Protein AF-0000000085117045 (afdb_homodimer)

Secondary structure (DSSP, 8-state):
----SSSS-HHHHHHHHHHHTTSS--SEEEEEEEEEETTTTEEEEEEEEEETTEEEEEESPPPS---TTPEEEE-TT-EEEEPEEEEEE-TTSBS-HHHHHHHHHHTTEEEEEE--HHHHHHS-HHHHHHHHHHHHTSSSEEEEEE-SS-SS--TTHHHHT-HHHHHHHHT-TTEEEE---TTHHHHHTT-HHHHHHHHHHHHTT-EEB---TT--HHHHHHHHHHT--EE----SHHHHHHHHHTT-EEEEE--SS---HHHHHHHHHHTT----TTEEEE--S--GGGGGG-SHHHHHHHHHHTT--HHHHHHTTTHHHHHHTT-TTTSSSSSTTSB--EEEES-TT--S-SEEEETTEEEE-TTSPPPPPPPP-GGGGT------SS---GGG-----SEEEEESSSS-EEEEE--S--SSSB--SSS-EEEEEEE-TTSSEEEEEEEESS-SS--EEEE--SSSS-EEEEESBHHHHHHHHHHHHHTTSEEEEEETTEEEEEEE-TBTTTB-SS-HHHHHHHHHHHHHHHHHTT--SS-HHHHHHHTT-TTSSBEEEETTEEEETTTTEEEEE-EE-/----SSSS-HHHHHHHHHHHTTSS--SEEEEEEEEEETTTTEEEEEEEEEETTEEEEEESPPPS---TTPEEEE-TT-EEEEPEEEEEE-TTSBS-HHHHHHHHHHTTEEEEEE--HHHHHHS-HHHHHHHHHHHHTSSSEEEEEE-SS-SS--TTHHHHT-HHHHHHHHT-TTEEEE---TTHHHHHTT-HHHHHHHHHHHHTT-EEB---TT--HHHHHHHHHHT--EE----SHHHHHHHHHTT-EEEEE--SS---HHHHHHHHHHTT----TTEEEE--S--GGGGGG-SHHHHHHHHHHTT--HHHHHHTTTHHHHHHTT-TTTSSSSSTTSB--EEEES-TT--S-SEEEETTEEEE-TTSPPPPPPPP-GGGGT------SS---GGG-----SEEEEESSSS-EEEEE--S--SSSB--SSS-EEEEEEE-TTSSEEEEEEEESS-SS--EEEE--SSSS-EEEEESBHHHHHHHHHHHHHTTSEEEEEETTEEEEEEE-TBTTTB-SS-HHHHHHHHHHHHHHHHHTT--SS-HHHHHHHTT-TTSSBEEEETTEEEETTTTEEEEE-EE-

Foldseek 3Di:
DPDPPDPADPVRVVQLVCQQVLNDAAQEKEAQAFEQFLVVRDTDTAMWGHHFFFGQFTDHDDTPYHDPNHHYHYQPLWYKYFQFEAQAAAQQLQAHVQLVCLQQQLQRHQHYEYECLCVLQQFDPVLSVVVVVVSCPDLGHYAYEQEQFLLFDDPPTCVSRPPVSLLVQLPDPRYQEYDQPLVLVCVVVPPVVVLVSLVSSVVSPHAYEYEAAPHDLVSLLVVVVSGHAAYARDQALVSVVSNVVNHHQYEDEDELARNRNLRNLLRVVVVPNQACLSYAYHHNHYHLLRQPPHGLLVSLLSNVVSPRPLSSSLQNGWQSSCVSRVNNQATRGRGRNHGPWMFIHSDSNRSGGQWTRRSNDTQHHHPDDGDDDDDDPLVSSVWFFQAEPDADDPVLQDEDDQKAWEDPALFATDIDGDDDDSRDQADALPFQKKWKKWAASHRFWMETYIYHQAFRAFAKKWFLAESNSIIMIIHRHNVQNNVNVVVCNVLRAWIWGGDPHGTDATDRAGGSNRYHPDNSVVSSVNLVVVVVVSVVRGGDHRHNSNSRHNQRRLSHDAWHQHQQGIAGNVVGDHPDGIGTD/DPDPPDPADPVRVVQLVCQQVLNDAAQEKEAQAFEQFLVVRDTDTAMWGHHFFFGAFTDHDDTPYHDPNYHYHYQPLWYKYFQFEAQAAAQQLQAHVQLVCLQQQLQRHQHYEYECLCVLQQFDPVLSVVVVVVSCPDLGHYAYEQEQFLLFDDPPTCVSRPPVSLLVQLPDPRYQEYDQPLVLVCVVVPPVVVLVSLVSSVVSPHAYEYEAAPHDLVSLLVVVVSGHAAYARDQALVSVVSNVVNHHQYADEDELARNRNLRNLLRVVVVPNQACLSYAYHHNHYHLLRQPPHGLLVSLLSNVVSPRPLSSSLQNGWQSSCVSRVNNQATRGRGRNHGPWMFIHSDSNRSRGQWTRRSNDTQHHHPDDGDDDDDDPLVSSVWFFQAEPDADDPVLQDEDDQKAWEDPALFATDIDGDDDDPRDQADALPFQKKWKKWAASHRFWMETYIYHQAFRAFAKKWFLAESNSIIMIIHRHNQQNNVNVVVCNVLRAWIWGGDPHDTPATDRAGGSNRYHPDNSVVSSVNLVVVVVVSVVGGGDHRHNSNSRHNQRRLSHDAWHQHQQGIAGNVVGDHPDGIGTD

Solvent-accessible surface area (backbone atoms only — not comparable to full-atom values): 57713 Å² total; per-residue (Å²): 132,78,77,72,87,50,98,66,51,73,68,53,44,50,50,52,40,30,26,79,72,38,76,31,51,41,48,30,35,37,36,65,28,35,31,44,32,65,74,72,69,40,78,42,73,26,19,37,35,25,45,64,40,28,19,61,36,43,40,78,64,76,73,80,30,75,50,91,82,32,45,75,41,77,30,70,78,35,35,32,38,39,22,26,42,38,70,44,33,44,45,59,43,45,36,29,58,67,41,46,48,54,55,34,28,51,30,26,27,28,31,40,28,26,51,34,58,68,43,49,75,72,36,57,68,70,34,38,55,53,45,51,54,59,49,48,69,44,56,39,48,59,33,28,34,33,53,78,66,80,51,39,55,58,80,56,42,66,73,63,62,23,73,68,57,47,52,56,45,60,67,35,87,51,32,42,29,33,25,58,31,55,60,44,66,47,43,76,74,61,39,59,65,62,46,50,52,46,50,54,30,46,75,67,70,26,44,27,35,36,55,52,63,85,56,50,68,69,54,51,45,41,40,28,56,61,53,42,38,26,37,49,39,56,75,38,22,68,48,45,49,54,40,42,53,38,58,30,36,37,32,45,29,40,28,76,90,46,70,33,41,68,56,28,47,52,38,25,50,72,72,64,57,84,60,56,75,53,30,30,45,29,44,67,37,49,50,49,57,66,43,75,78,34,56,61,25,41,54,35,41,51,36,40,75,60,65,41,55,62,69,57,30,50,32,21,29,16,35,32,48,18,52,72,59,70,40,46,76,40,35,29,37,63,24,29,38,11,43,26,29,37,21,33,12,74,36,88,84,38,55,57,34,52,26,18,31,23,40,52,36,77,44,22,43,72,96,46,78,54,72,84,73,86,75,76,69,45,60,82,41,67,38,40,48,38,78,66,93,66,77,91,51,78,80,72,72,59,47,78,54,57,52,25,38,29,48,80,48,46,60,37,25,37,77,42,78,59,82,70,83,53,83,54,62,59,57,65,67,90,42,35,58,21,44,29,36,40,35,40,61,84,52,58,34,33,40,51,31,36,32,30,55,56,26,31,60,41,26,7,27,15,24,22,47,36,77,84,46,30,33,39,35,38,24,27,25,53,69,15,26,52,50,10,40,52,52,20,54,73,54,13,13,12,42,17,33,14,44,92,83,37,81,75,47,74,45,63,7,35,48,51,9,39,14,26,87,54,50,48,74,59,43,21,54,52,49,52,51,51,52,50,56,43,39,77,25,46,32,77,60,87,44,68,69,52,28,49,34,38,43,33,28,50,70,40,55,39,42,24,55,37,70,52,7,36,31,31,42,86,75,69,41,69,77,42,67,41,38,75,97,131,79,78,72,87,52,98,65,51,73,69,53,44,52,50,52,40,29,28,78,72,39,75,32,50,40,47,30,35,38,36,66,28,34,30,43,30,64,70,71,68,40,81,43,72,28,20,37,34,24,45,64,39,27,20,59,35,44,40,80,64,76,74,82,29,76,51,91,81,32,46,75,43,77,30,71,78,36,34,34,38,40,24,25,41,38,70,45,33,45,45,58,43,46,37,29,58,67,42,44,48,56,54,33,29,52,29,26,28,29,31,40,27,26,50,35,57,66,45,49,74,72,35,56,67,69,33,39,54,52,44,52,55,59,50,48,69,43,56,39,48,59,33,28,33,33,54,79,67,80,52,41,54,59,80,56,43,66,73,61,59,24,72,70,57,47,52,56,42,60,68,34,86,51,31,43,29,32,25,57,30,56,60,46,68,49,44,75,73,62,39,60,64,61,45,49,52,47,50,54,31,45,76,68,70,26,43,28,36,36,55,53,63,86,56,50,69,70,55,52,44,40,41,27,56,60,53,42,40,27,37,48,41,57,73,38,23,66,46,45,50,53,41,43,52,40,57,29,35,38,30,47,31,41,28,76,89,47,69,34,41,68,56,28,46,51,38,26,49,74,72,64,59,82,59,57,74,53,29,31,45,30,43,67,36,48,49,49,57,64,43,75,79,35,56,60,24,42,52,36,41,53,37,41,74,61,65,39,56,60,70,57,28,51,32,19,28,15,34,32,48,18,51,72,60,71,40,46,75,41,36,29,36,63,24,29,39,11,43,25,29,37,20,32,13,73,37,88,84,39,55,58,33,51,26,19,31,23,41,52,36,79,45,21,42,71,97,47,78,55,70,84,71,86,75,76,69,47,61,81,42,68,38,41,50,38,76,68,93,65,77,90,50,78,80,73,73,56,47,77,53,56,52,26,39,30,48,80,48,46,62,37,25,37,76,42,79,59,82,69,83,52,83,54,62,58,57,67,68,90,45,34,57,21,45,29,37,39,35,39,62,82,51,57,33,34,38,50,29,36,32,29,56,56,25,32,61,42,26,6,26,14,24,21,47,36,76,83,45,32,33,40,35,39,23,28,24,52,68,16,26,52,52,9,40,52,52,21,54,73,55,14,13,11,41,18,34,12,43,92,84,36,81,75,46,72,45,63,7,35,48,53,9,40,14,25,86,53,49,48,74,58,42,20,54,52,48,51,50,52,52,51,57,43,39,77,25,45,32,77,60,88,44,69,70,52,29,48,34,38,44,33,28,51,70,40,55,38,44,24,55,37,71,53,8,35,31,32,43,87,75,69,41,69,79,41,66,42,38,75,97

pLDDT: mean 95.9, std 5.53, range [27.8, 98.94]

InterPro domains:
  IPR006680 Amidohydrolase-related [PF01979] (79-363)
  IPR011059 Metal-dependent hydrolase, composite domain superfamily [G3DSA:2.30.40.10] (21-363)
  IPR011059 Metal-dependent hydrolase, composite domain superfamily [SSF51338] (17-369)
  IPR026912 Adenine deaminase C-terminal domain [PF13382] (427-571)
  IPR032466 Metal-dependent hydrolase [SSF51556] (83-328)

Sequence (1162 aa):
MGEQRYRWKGSELRAQAAVIDGKQSPTKVLVNATYLHSYFREWVKGNIWIHGDRIVYAGERLPDRVDEACEIVDCRGYVLVPGYIEPHVHPFQLYNPHSFARYAAAHGTTTLINDNLFLLLQLDDEDALLFLQEMNALPTSMYWWCRFDGQTELEREEEQVSNARIKRWLDQEAVLQGGELTSWPKVASGDDIILYWMQEAHRRRRKIEGHFPGASEKTLVKMALFGADGDHEAMTGKEVRMRLWHGYTVALRHSSIRPDLPVLLEEMKALGIRHYDKCLLTTDGSPPAFYENGVIDWLIRIAIEHGVPVIDAYAMATINAARHYGIEHLHGSIATGRIAHINFLRSAHDPTPAQVLAKGEWVKRDGEAPPLWPAPEWSRFGIRPLSLSWELEWDDLQFSMPMGLRMENAVILKPYSVSIDTSRDRLGHDHDECFLALFDRNGRWRVNTMLKGFSSVLGGLASSYSNTGDLILIGKHKEDMMLAFGRMQEIGGGIVLAEDGEILFELSLPLGGMMSSLEVDELINEEKTFVRLLRERGYPFEDPVYSLLFLQSTHLPYVRVTQRGIYDVMHKTVLFPSIMRMGEQRYRWKGSELRAQAAVIDGKQSPTKVLVNATYLHSYFREWVKGNIWIHGDRIVYAGERLPDRVDEACEIVDCRGYVLVPGYIEPHVHPFQLYNPHSFARYAAAHGTTTLINDNLFLLLQLDDEDALLFLQEMNALPTSMYWWCRFDGQTELEREEEQVSNARIKRWLDQEAVLQGGELTSWPKVASGDDIILYWMQEAHRRRRKIEGHFPGASEKTLVKMALFGADGDHEAMTGKEVRMRLWHGYTVALRHSSIRPDLPVLLEEMKALGIRHYDKCLLTTDGSPPAFYENGVIDWLIRIAIEHGVPVIDAYAMATINAARHYGIEHLHGSIATGRIAHINFLRSAHDPTPAQVLAKGEWVKRDGEAPPLWPAPEWSRFGIRPLSLSWELEWDDLQFSMPMGLRMENAVILKPYSVSIDTSRDRLGHDHDECFLALFDRNGRWRVNTMLKGFSSVLGGLASSYSNTGDLILIGKHKEDMMLAFGRMQEIGGGIVLAEDGEILFELSLPLGGMMSSLEVDELINEEKTFVRLLRERGYPFEDPVYSLLFLQSTHLPYVRVTQRGIYDVMHKTVLFPSIMR

Structure (mmCIF, N/CA/C/O backbone):
data_AF-0000000085117045-model_v1
#
loop_
_entity.id
_entity.type
_entity.pdbx_description
1 polymer 'adenine deaminase'
#
loop_
_atom_site.group_PDB
_atom_site.id
_atom_site.type_symbol
_atom_site.label_atom_id
_atom_site.label_alt_id
_atom_site.label_comp_id
_atom_site.label_asym_id
_atom_site.label_entity_id
_atom_site.label_seq_id
_atom_site.pdbx_PDB_ins_code
_atom_site.Cartn_x
_atom_site.Cartn_y
_atom_site.Cartn_z
_atom_site.occupancy
_atom_site.B_iso_or_equiv
_atom_site.auth_seq_id
_atom_site.auth_comp_id
_atom_site.auth_asym_id
_atom_site.auth_atom_id
_atom_site.pdbx_PDB_model_num
ATOM 1 N N . MET A 1 1 ? 12.891 20.375 -19.75 1 27.8 1 MET A N 1
ATOM 2 C CA . MET A 1 1 ? 13.578 19.203 -19.203 1 27.8 1 MET A CA 1
ATOM 3 C C . MET A 1 1 ? 12.586 18.141 -18.766 1 27.8 1 MET A C 1
ATOM 5 O O . MET A 1 1 ? 11.656 18.422 -18.016 1 27.8 1 MET A O 1
ATOM 9 N N . GLY A 1 2 ? 12.242 17.156 -19.484 1 38.78 2 GLY A N 1
ATOM 10 C CA . GLY A 1 2 ? 11.148 16.188 -19.438 1 38.78 2 GLY A CA 1
ATOM 11 C C . GLY A 1 2 ? 10.922 15.602 -18.062 1 38.78 2 GLY A C 1
ATOM 12 O O . GLY A 1 2 ? 11.875 15.438 -17.281 1 38.78 2 GLY A O 1
ATOM 13 N N . GLU A 1 3 ? 9.797 15.906 -17.422 1 49.34 3 GLU A N 1
ATOM 14 C CA . GLU A 1 3 ? 9.352 15.438 -16.109 1 49.34 3 GLU A CA 1
ATOM 15 C C . GLU A 1 3 ? 9.789 13.992 -15.867 1 49.34 3 GLU A C 1
ATOM 17 O O . GLU A 1 3 ? 9.539 13.117 -16.703 1 49.34 3 GLU A O 1
ATOM 22 N N . GLN A 1 4 ? 10.945 13.859 -15.266 1 59.66 4 GLN A N 1
ATOM 23 C CA . GLN A 1 4 ? 11.383 12.508 -14.938 1 59.66 4 GLN A CA 1
ATOM 24 C C . GLN A 1 4 ? 10.219 11.68 -14.391 1 59.66 4 GLN A C 1
ATOM 26 O O . GLN A 1 4 ? 9.664 11.992 -13.336 1 59.66 4 GLN A O 1
ATOM 31 N N . ARG A 1 5 ? 9.789 10.82 -15.234 1 71 5 ARG A N 1
ATOM 32 C CA . ARG A 1 5 ? 8.617 9.977 -15.016 1 71 5 ARG A CA 1
ATOM 33 C C . ARG A 1 5 ? 8.852 9.008 -13.852 1 71 5 ARG A C 1
ATOM 35 O O . ARG A 1 5 ? 7.918 8.688 -13.109 1 71 5 ARG A O 1
ATOM 42 N N . TYR A 1 6 ? 10.18 8.68 -13.719 1 82.38 6 TYR A N 1
ATOM 43 C CA . TYR A 1 6 ? 10.531 7.699 -12.695 1 82.38 6 TYR A CA 1
ATOM 44 C C . TYR A 1 6 ? 11.578 8.266 -11.742 1 82.38 6 TYR A C 1
ATOM 46 O O . TYR A 1 6 ? 12.344 9.164 -12.109 1 82.38 6 TYR A O 1
ATOM 54 N N . ARG A 1 7 ? 11.609 7.762 -10.547 1 85.62 7 ARG A N 1
ATOM 55 C CA . ARG A 1 7 ? 12.609 8.211 -9.578 1 85.62 7 ARG A CA 1
ATOM 56 C C . ARG A 1 7 ? 14.023 7.914 -10.07 1 85.62 7 ARG A C 1
ATOM 58 O O . ARG A 1 7 ? 14.914 8.758 -9.938 1 85.62 7 ARG A O 1
ATOM 65 N N . TRP A 1 8 ? 14.203 6.656 -10.633 1 93.44 8 TRP A N 1
ATOM 66 C CA . TRP A 1 8 ? 15.453 6.258 -11.273 1 93.44 8 TRP A CA 1
ATOM 67 C C . TRP A 1 8 ? 15.211 5.801 -12.703 1 93.44 8 TRP A C 1
ATOM 69 O O . TRP A 1 8 ? 14.391 4.91 -12.945 1 93.44 8 TRP A O 1
ATOM 79 N N . LYS A 1 9 ? 15.977 6.406 -13.68 1 93 9 LYS A N 1
ATOM 80 C CA . LYS A 1 9 ? 15.906 5.98 -15.07 1 93 9 LYS A CA 1
ATOM 81 C C . LYS A 1 9 ? 16.5 4.586 -15.25 1 93 9 LYS A C 1
ATOM 83 O O . LYS A 1 9 ? 17.266 4.113 -14.406 1 93 9 LYS A O 1
ATOM 88 N N . GLY A 1 10 ? 16.078 3.918 -16.328 1 93.38 10 GLY A N 1
ATOM 89 C CA . GLY A 1 10 ? 16.625 2.6 -16.625 1 93.38 10 GLY A CA 1
ATOM 90 C C . GLY A 1 10 ? 18.125 2.545 -16.562 1 93.38 10 GLY A C 1
ATOM 91 O O . GLY A 1 10 ? 18.703 1.595 -16.031 1 93.38 10 GLY A O 1
ATOM 92 N N . SER A 1 11 ? 18.734 3.572 -17.078 1 94.88 11 SER A N 1
ATOM 93 C CA . SER A 1 11 ? 20.203 3.625 -17.094 1 94.88 11 SER A CA 1
ATOM 94 C C . SER A 1 11 ? 20.766 3.713 -15.68 1 94.88 11 SER A C 1
ATOM 96 O O . SER A 1 11 ? 21.828 3.152 -15.391 1 94.88 11 SER A O 1
ATOM 98 N N . GLU A 1 12 ? 20.094 4.43 -14.805 1 96 12 GLU A N 1
ATOM 99 C CA . GLU A 1 12 ? 20.516 4.523 -13.414 1 96 12 GLU A CA 1
ATOM 100 C C . GLU A 1 12 ? 20.375 3.182 -12.695 1 96 12 GLU A C 1
ATOM 102 O O . GLU A 1 12 ? 21.234 2.809 -11.898 1 96 12 GLU A O 1
ATOM 107 N N . LEU A 1 13 ? 19.312 2.463 -13.023 1 97.31 13 LEU A N 1
ATOM 108 C CA . LEU A 1 13 ? 19.125 1.137 -12.445 1 97.31 13 LEU A CA 1
ATOM 109 C C . LEU A 1 13 ? 20.234 0.194 -12.867 1 97.31 13 LEU A C 1
ATOM 111 O O . LEU A 1 13 ? 20.75 -0.573 -12.047 1 97.31 13 LEU A O 1
ATOM 115 N N . ARG A 1 14 ? 20.594 0.284 -14.086 1 97.25 14 ARG A N 1
ATOM 116 C CA . ARG A 1 14 ? 21.688 -0.548 -14.602 1 97.25 14 ARG A CA 1
ATOM 117 C C . ARG A 1 14 ? 23.016 -0.183 -13.953 1 97.25 14 ARG A C 1
ATOM 119 O O . ARG A 1 14 ? 23.828 -1.06 -13.656 1 97.25 14 ARG A O 1
ATOM 126 N N . ALA A 1 15 ? 23.188 1.105 -13.758 1 97.12 15 ALA A N 1
ATOM 127 C CA . ALA A 1 15 ? 24.406 1.561 -13.078 1 97.12 15 ALA A CA 1
ATOM 128 C C . ALA A 1 15 ? 24.469 1.03 -11.648 1 97.12 15 ALA A C 1
ATOM 130 O O . ALA A 1 15 ? 25.547 0.642 -11.172 1 97.12 15 ALA A O 1
ATOM 131 N N . GLN A 1 16 ? 23.406 1.069 -10.977 1 98.06 16 GLN A N 1
ATOM 132 C CA . GLN A 1 16 ? 23.328 0.532 -9.625 1 98.06 16 GLN A CA 1
ATOM 133 C C . GLN A 1 16 ? 23.672 -0.957 -9.602 1 98.06 16 GLN A C 1
ATOM 135 O O . GLN A 1 16 ? 24.422 -1.42 -8.742 1 98.06 16 GLN A O 1
ATOM 140 N N . ALA A 1 17 ? 23.109 -1.712 -10.539 1 97.69 17 ALA A N 1
ATOM 141 C CA . ALA A 1 17 ? 23.391 -3.141 -10.641 1 97.69 17 ALA A CA 1
ATOM 142 C C . ALA A 1 17 ? 24.859 -3.383 -10.953 1 97.69 17 ALA A C 1
ATOM 144 O O . ALA A 1 17 ? 25.453 -4.371 -10.5 1 97.69 17 ALA A O 1
ATOM 145 N N . ALA A 1 18 ? 25.453 -2.504 -11.727 1 97.75 18 ALA A N 1
ATOM 146 C CA . ALA A 1 18 ? 26.859 -2.621 -12.102 1 97.75 18 ALA A CA 1
ATOM 147 C C . ALA A 1 18 ? 27.766 -2.529 -10.883 1 97.75 18 ALA A C 1
ATOM 149 O O . ALA A 1 18 ? 28.844 -3.113 -10.859 1 97.75 18 ALA A O 1
ATOM 150 N N . VAL A 1 19 ? 27.359 -1.791 -9.844 1 98.5 19 VAL A N 1
ATOM 151 C CA . VAL A 1 19 ? 28.109 -1.721 -8.594 1 98.5 19 VAL A CA 1
ATOM 152 C C . VAL A 1 19 ? 28.188 -3.107 -7.957 1 98.5 19 VAL A C 1
ATOM 154 O O . VAL A 1 19 ? 29.234 -3.512 -7.461 1 98.5 19 VAL A O 1
ATOM 157 N N . ILE A 1 20 ? 27.078 -3.814 -7.988 1 98.06 20 ILE A N 1
ATOM 158 C CA . ILE A 1 20 ? 27 -5.141 -7.387 1 98.06 20 ILE A CA 1
ATOM 159 C C . ILE A 1 20 ? 27.906 -6.105 -8.141 1 98.06 20 ILE A C 1
ATOM 161 O O . ILE A 1 20 ? 28.516 -6.996 -7.543 1 98.06 20 ILE A O 1
ATOM 165 N N . ASP A 1 21 ? 28.109 -5.859 -9.445 1 96.94 21 ASP A N 1
ATOM 166 C CA . ASP A 1 21 ? 28.938 -6.719 -10.297 1 96.94 21 ASP A CA 1
ATOM 167 C C . ASP A 1 21 ? 30.406 -6.324 -10.211 1 96.94 21 ASP A C 1
ATOM 169 O O . ASP A 1 21 ? 31.266 -6.945 -10.852 1 96.94 21 ASP A O 1
ATOM 173 N N . GLY A 1 22 ? 30.719 -5.297 -9.547 1 97.12 22 GLY A N 1
ATOM 174 C CA . GLY A 1 22 ? 32.094 -4.832 -9.438 1 97.12 22 GLY A CA 1
ATOM 175 C C . GLY A 1 22 ? 32.562 -4.047 -10.648 1 97.12 22 GLY A C 1
ATOM 176 O O . GLY A 1 22 ? 33.75 -3.883 -10.859 1 97.12 22 GLY A O 1
ATOM 177 N N . LYS A 1 23 ? 31.625 -3.611 -11.445 1 97.25 23 LYS A N 1
ATOM 178 C CA . LYS A 1 23 ? 31.969 -2.879 -12.656 1 97.25 23 LYS A CA 1
ATOM 179 C C . LYS A 1 23 ? 32 -1.376 -12.398 1 97.25 23 LYS A C 1
ATOM 181 O O . LYS A 1 23 ? 32.594 -0.623 -13.18 1 97.25 23 LYS A O 1
ATOM 186 N N . GLN A 1 24 ? 31.328 -0.994 -11.375 1 97.12 24 GLN A N 1
ATOM 187 C CA . GLN A 1 24 ? 31.297 0.4 -10.945 1 97.12 24 GLN A CA 1
ATOM 188 C C . GLN A 1 24 ? 31.516 0.514 -9.438 1 97.12 24 GLN A C 1
ATOM 190 O O . GLN A 1 24 ? 31.156 -0.397 -8.688 1 97.12 24 GLN A O 1
ATOM 195 N N . SER A 1 25 ? 32.156 1.555 -9.07 1 98.31 25 SER A N 1
ATOM 196 C CA . SER A 1 25 ? 32.344 1.839 -7.648 1 98.31 25 SER A CA 1
ATOM 197 C C . SER A 1 25 ? 31.109 2.516 -7.055 1 98.31 25 SER A C 1
ATOM 199 O O . SER A 1 25 ? 30.484 3.355 -7.707 1 98.31 25 SER A O 1
ATOM 201 N N . PRO A 1 26 ? 30.672 2.102 -5.828 1 98.62 26 PRO A N 1
ATOM 202 C CA . PRO A 1 26 ? 29.688 2.938 -5.148 1 98.62 26 PRO A CA 1
ATOM 203 C C . PRO A 1 26 ? 30.203 4.344 -4.852 1 98.62 26 PRO A C 1
ATOM 205 O O . PRO A 1 26 ? 31.406 4.602 -4.969 1 98.62 26 PRO A O 1
ATOM 208 N N . THR A 1 27 ? 29.297 5.273 -4.57 1 98.5 27 THR A N 1
ATOM 209 C CA . THR A 1 27 ? 29.688 6.629 -4.203 1 98.5 27 THR A CA 1
ATOM 210 C C . THR A 1 27 ? 30.109 6.691 -2.74 1 98.5 27 THR A C 1
ATOM 212 O O . THR A 1 27 ? 30.953 7.504 -2.367 1 98.5 27 THR A O 1
ATOM 215 N N . LYS A 1 28 ? 29.531 5.816 -1.863 1 98.5 28 LYS A N 1
ATOM 216 C CA . LYS A 1 28 ? 29.859 5.75 -0.44 1 98.5 28 LYS A CA 1
ATOM 217 C C . LYS A 1 28 ? 29.75 4.32 0.082 1 98.5 28 LYS A C 1
ATOM 219 O O . LYS A 1 28 ? 28.891 3.557 -0.36 1 98.5 28 LYS A O 1
ATOM 224 N N . VAL A 1 29 ? 30.547 3.992 1.032 1 98.81 29 VAL A N 1
ATOM 225 C CA . VAL A 1 29 ? 30.453 2.711 1.724 1 98.81 29 VAL A CA 1
ATOM 226 C C . VAL A 1 29 ? 30.531 2.93 3.232 1 98.81 29 VAL A C 1
ATOM 228 O O . VAL A 1 29 ? 31.516 3.506 3.732 1 98.81 29 VAL A O 1
ATOM 231 N N . LEU A 1 30 ? 29.531 2.609 3.934 1 98.88 30 LEU A N 1
ATOM 232 C CA . LEU A 1 30 ? 29.531 2.584 5.391 1 98.88 30 LEU A CA 1
ATOM 233 C C . LEU A 1 30 ? 30.031 1.239 5.91 1 98.88 30 LEU A C 1
ATOM 235 O O . LEU A 1 30 ? 29.328 0.229 5.801 1 98.88 30 LEU A O 1
ATOM 239 N N . VAL A 1 31 ? 31.172 1.205 6.469 1 98.69 31 VAL A N 1
ATOM 240 C CA . VAL A 1 31 ? 31.781 -0.048 6.895 1 98.69 31 VAL A CA 1
ATOM 241 C C . VAL A 1 31 ? 31.625 -0.213 8.406 1 98.69 31 VAL A C 1
ATOM 243 O O . VAL A 1 31 ? 31.5 0.775 9.133 1 98.69 31 VAL A O 1
ATOM 246 N N . ASN A 1 32 ? 31.578 -1.499 8.914 1 98.44 32 ASN A N 1
ATOM 247 C CA . ASN A 1 32 ? 31.469 -1.828 10.328 1 98.44 32 ASN A CA 1
ATOM 248 C C . ASN A 1 32 ? 30.203 -1.225 10.945 1 98.44 32 ASN A C 1
ATOM 250 O O . ASN A 1 32 ? 30.25 -0.683 12.047 1 98.44 32 ASN A O 1
ATOM 254 N N . ALA A 1 33 ? 29.125 -1.298 10.164 1 98.38 33 ALA A N 1
ATOM 255 C CA . ALA A 1 33 ? 27.875 -0.69 10.609 1 98.38 33 ALA A CA 1
ATOM 256 C C . ALA A 1 33 ? 27.109 -1.632 11.539 1 98.38 33 ALA A C 1
ATOM 258 O O . ALA A 1 33 ? 27.047 -2.838 11.281 1 98.38 33 ALA A O 1
ATOM 259 N N . THR A 1 34 ? 26.672 -1.172 12.648 1 98.75 34 THR A N 1
ATOM 260 C CA . THR A 1 34 ? 25.562 -1.735 13.406 1 98.75 34 THR A CA 1
ATOM 261 C C . THR A 1 34 ? 24.266 -0.982 13.109 1 98.75 34 THR A C 1
ATOM 263 O O . THR A 1 34 ? 24.172 0.224 13.344 1 98.75 34 THR A O 1
ATOM 266 N N . TYR A 1 35 ? 23.312 -1.641 12.508 1 98.81 35 TYR A N 1
ATOM 267 C CA . TYR A 1 35 ? 22.109 -0.905 12.102 1 98.81 35 TYR A CA 1
ATOM 268 C C . TYR A 1 35 ? 20.859 -1.704 12.406 1 98.81 35 TYR A C 1
ATOM 270 O O . TYR A 1 35 ? 20.906 -2.928 12.555 1 98.81 35 TYR A O 1
ATOM 278 N N . LEU A 1 36 ? 19.75 -1.004 12.609 1 98.81 36 LEU A N 1
ATOM 279 C CA . LEU A 1 36 ? 18.453 -1.619 12.867 1 98.81 36 LEU A CA 1
ATOM 280 C C . LEU A 1 36 ? 17.875 -2.227 11.594 1 98.81 36 LEU A C 1
ATOM 282 O O . LEU A 1 36 ? 17.562 -1.506 10.641 1 98.81 36 LEU A O 1
ATOM 286 N N . HIS A 1 37 ? 17.812 -3.527 11.555 1 98.31 37 HIS A N 1
ATOM 287 C CA . HIS A 1 37 ? 17.094 -4.207 10.477 1 98.31 37 HIS A CA 1
ATOM 288 C C . HIS A 1 37 ? 15.617 -4.367 10.805 1 98.31 37 HIS A C 1
ATOM 290 O O . HIS A 1 37 ? 15.242 -5.25 11.578 1 98.31 37 HIS A O 1
ATOM 296 N N . SER A 1 38 ? 14.797 -3.678 10.133 1 97.56 38 SER A N 1
ATOM 297 C CA . SER A 1 38 ? 13.391 -3.502 10.508 1 97.56 38 SER A CA 1
ATOM 298 C C . SER A 1 38 ? 12.602 -4.789 10.297 1 97.56 38 SER A C 1
ATOM 300 O O . SER A 1 38 ? 11.602 -5.027 10.984 1 97.56 38 SER A O 1
ATOM 302 N N . TYR A 1 39 ? 13.008 -5.672 9.391 1 96.75 39 TYR A N 1
ATOM 303 C CA . TYR A 1 39 ? 12.273 -6.902 9.102 1 96.75 39 TYR A CA 1
ATOM 304 C C . TYR A 1 39 ? 12.555 -7.961 10.172 1 96.75 39 TYR A C 1
ATOM 306 O O . TYR A 1 39 ? 11.648 -8.695 10.57 1 96.75 39 TYR A O 1
ATOM 314 N N . PHE A 1 40 ? 13.828 -7.957 10.633 1 97.06 40 PHE A N 1
ATOM 315 C CA . PHE A 1 40 ? 14.195 -8.875 11.695 1 97.06 40 PHE A CA 1
ATOM 316 C C . PHE A 1 40 ? 13.891 -8.273 13.062 1 97.06 40 PHE A C 1
ATOM 318 O O . PHE A 1 40 ? 13.891 -8.984 14.07 1 97.06 40 PHE A O 1
ATOM 325 N N . ARG A 1 41 ? 13.695 -6.957 13.078 1 97.06 41 ARG A N 1
ATOM 326 C CA . ARG A 1 41 ? 13.523 -6.203 14.312 1 97.06 41 ARG A CA 1
ATOM 327 C C . ARG A 1 41 ? 14.688 -6.449 15.273 1 97.06 41 ARG A C 1
ATOM 329 O O . ARG A 1 41 ? 14.477 -6.777 16.438 1 97.06 41 ARG A O 1
ATOM 336 N N . GLU A 1 42 ? 15.891 -6.344 14.688 1 97.06 42 GLU A N 1
ATOM 337 C CA . GLU A 1 42 ? 17.125 -6.574 15.438 1 97.06 42 GLU A CA 1
ATOM 338 C C . GLU A 1 42 ? 18.234 -5.625 14.977 1 97.06 42 GLU A C 1
ATOM 340 O O . GLU A 1 42 ? 18.172 -5.086 13.875 1 97.06 42 GLU A O 1
ATOM 345 N N . TRP A 1 43 ? 19.141 -5.41 15.938 1 98.06 43 TRP A N 1
ATOM 346 C CA . TRP A 1 43 ? 20.391 -4.738 15.562 1 98.06 43 TRP A CA 1
ATOM 347 C C . TRP A 1 43 ? 21.359 -5.711 14.898 1 98.06 43 TRP A C 1
ATOM 349 O O . TRP A 1 43 ? 21.703 -6.746 15.477 1 98.06 43 TRP A O 1
ATOM 359 N N . VAL A 1 44 ? 21.734 -5.422 13.695 1 98.06 44 VAL A N 1
ATOM 360 C CA . VAL A 1 44 ? 22.609 -6.328 12.953 1 98.06 44 VAL A CA 1
ATOM 361 C C . VAL A 1 44 ? 23.906 -5.609 12.594 1 98.06 44 VAL A C 1
ATOM 363 O O . VAL A 1 44 ? 24 -4.387 12.695 1 98.06 44 VAL A O 1
ATOM 366 N N . LYS A 1 45 ? 24.906 -6.355 12.203 1 98.19 45 LYS A N 1
ATOM 367 C CA . LYS A 1 45 ? 26.203 -5.82 11.781 1 98.19 45 LYS A CA 1
ATOM 368 C C . LYS A 1 45 ? 26.438 -6.059 10.297 1 98.19 45 LYS A C 1
ATOM 370 O O . LYS A 1 45 ? 26 -7.074 9.75 1 98.19 45 LYS A O 1
ATOM 375 N N . GLY A 1 46 ? 27.031 -5.066 9.641 1 98.12 46 GLY A N 1
ATOM 376 C CA . GLY A 1 46 ? 27.391 -5.234 8.234 1 98.12 46 GLY A CA 1
ATOM 377 C C . GLY A 1 46 ? 27.922 -3.965 7.598 1 98.12 46 GLY A C 1
ATOM 378 O O . GLY A 1 46 ? 28.562 -3.15 8.266 1 98.12 46 GLY A O 1
ATOM 379 N N . ASN A 1 47 ? 27.812 -3.965 6.316 1 98.75 47 ASN A N 1
ATOM 380 C CA . ASN A 1 47 ? 28.219 -2.834 5.488 1 98.75 47 ASN A CA 1
ATOM 381 C C . ASN A 1 47 ? 27.078 -2.359 4.59 1 98.75 47 ASN A C 1
ATOM 383 O O . ASN A 1 47 ? 26.219 -3.148 4.215 1 98.75 47 ASN A O 1
ATOM 387 N N . ILE A 1 48 ? 27.062 -1.097 4.352 1 98.94 48 ILE A N 1
ATOM 388 C CA . ILE A 1 48 ? 26.031 -0.48 3.52 1 98.94 48 ILE A CA 1
ATOM 389 C C . ILE A 1 48 ? 26.688 0.233 2.338 1 98.94 48 ILE A C 1
ATOM 391 O O . ILE A 1 48 ? 27.547 1.098 2.525 1 98.94 48 ILE A O 1
ATOM 395 N N . TRP A 1 49 ? 26.359 -0.204 1.068 1 98.94 49 TRP A N 1
ATOM 396 C CA . TRP A 1 49 ? 26.828 0.455 -0.148 1 98.94 49 TRP A CA 1
ATOM 397 C C . TRP A 1 49 ? 25.797 1.457 -0.652 1 98.94 49 TRP A C 1
ATOM 399 O O . TRP A 1 49 ? 24.609 1.121 -0.805 1 98.94 49 TRP A O 1
ATOM 409 N N . ILE A 1 50 ? 26.234 2.686 -0.819 1 98.88 50 ILE A N 1
ATOM 410 C CA . ILE A 1 50 ? 25.375 3.729 -1.356 1 98.88 50 ILE A CA 1
ATOM 411 C C . ILE A 1 50 ? 25.875 4.172 -2.725 1 98.88 50 ILE A C 1
ATOM 413 O O . ILE A 1 50 ? 27.078 4.371 -2.91 1 98.88 50 ILE A O 1
ATOM 417 N N . HIS A 1 51 ? 25.078 4.246 -3.703 1 98.69 51 HIS A N 1
ATOM 418 C CA . HIS A 1 51 ? 25.359 4.836 -5.008 1 98.69 51 HIS A CA 1
ATOM 419 C C . HIS A 1 51 ? 24.359 5.953 -5.328 1 98.69 51 HIS A C 1
ATOM 421 O O . HIS A 1 51 ? 23.188 5.695 -5.566 1 98.69 51 HIS A O 1
ATOM 427 N N . GLY A 1 52 ? 24.859 7.141 -5.371 1 97.62 52 GLY A N 1
ATOM 428 C CA . GLY A 1 52 ? 23.953 8.273 -5.473 1 97.62 52 GLY A CA 1
ATOM 429 C C . GLY A 1 52 ? 23.016 8.406 -4.277 1 97.62 52 GLY A C 1
ATOM 430 O O . GLY A 1 52 ? 23.484 8.562 -3.145 1 97.62 52 GLY A O 1
ATOM 431 N N . ASP A 1 53 ? 21.766 8.289 -4.523 1 98.25 53 ASP A N 1
ATOM 432 C CA . ASP A 1 53 ? 20.781 8.516 -3.463 1 98.25 53 ASP A CA 1
ATOM 433 C C . ASP A 1 53 ? 20.203 7.199 -2.949 1 98.25 53 ASP A C 1
ATOM 435 O O . ASP A 1 53 ? 19.234 7.195 -2.186 1 98.25 53 ASP A O 1
ATOM 439 N N . ARG A 1 54 ? 20.844 6.09 -3.293 1 98.62 54 ARG A N 1
ATOM 440 C CA . ARG A 1 54 ? 20.188 4.816 -3.031 1 98.62 54 ARG A CA 1
ATOM 441 C C . ARG A 1 54 ? 21.125 3.857 -2.297 1 98.62 54 ARG A C 1
ATOM 443 O O . ARG A 1 54 ? 22.312 3.785 -2.602 1 98.62 54 ARG A O 1
ATOM 450 N N . ILE A 1 55 ? 20.578 3.152 -1.334 1 98.88 55 ILE A N 1
ATOM 451 C CA . ILE A 1 55 ? 21.266 1.992 -0.777 1 98.88 55 ILE A CA 1
ATOM 452 C C . ILE A 1 55 ? 21.25 0.852 -1.793 1 98.88 55 ILE A C 1
ATOM 454 O O . ILE A 1 55 ? 20.219 0.238 -2.039 1 98.88 55 ILE A O 1
ATOM 458 N N . VAL A 1 56 ? 22.406 0.519 -2.322 1 98.81 56 VAL A N 1
ATOM 459 C CA . VAL A 1 56 ? 22.422 -0.501 -3.367 1 98.81 56 VAL A CA 1
ATOM 460 C C . VAL A 1 56 ? 22.734 -1.865 -2.752 1 98.81 56 VAL A C 1
ATOM 462 O O . VAL A 1 56 ? 22.5 -2.902 -3.377 1 98.81 56 VAL A O 1
ATOM 465 N N . TYR A 1 57 ? 23.266 -1.812 -1.538 1 98.81 57 TYR A N 1
ATOM 466 C CA . TYR A 1 57 ? 23.531 -3.053 -0.818 1 98.81 57 TYR A CA 1
ATOM 467 C C . TYR A 1 57 ? 23.609 -2.807 0.685 1 98.81 57 TYR A C 1
ATOM 469 O O . TYR A 1 57 ? 24.219 -1.84 1.132 1 98.81 57 TYR A O 1
ATOM 477 N N . ALA A 1 58 ? 23.031 -3.588 1.466 1 98.81 58 ALA A N 1
ATOM 478 C CA . ALA A 1 58 ? 23.203 -3.664 2.914 1 98.81 58 ALA A CA 1
ATOM 479 C C . ALA A 1 58 ? 23.375 -5.109 3.371 1 98.81 58 ALA A C 1
ATOM 481 O O . ALA A 1 58 ? 22.469 -5.926 3.217 1 98.81 58 ALA A O 1
ATOM 482 N N . GLY A 1 59 ? 24.422 -5.461 3.818 1 98.06 59 GLY A N 1
ATOM 483 C CA . GLY A 1 59 ? 24.75 -6.824 4.207 1 98.06 59 GLY A CA 1
ATOM 484 C C . GLY A 1 59 ? 26.172 -6.992 4.68 1 98.06 59 GLY A C 1
ATOM 485 O O . GLY A 1 59 ? 26.781 -6.047 5.18 1 98.06 59 GLY A O 1
ATOM 486 N N . GLU A 1 60 ? 26.734 -8.156 4.551 1 97.62 60 GLU A N 1
ATOM 487 C CA . GLU A 1 60 ? 28.016 -8.477 5.152 1 97.62 60 GLU A CA 1
ATOM 488 C C . GLU A 1 60 ? 29.172 -8.148 4.211 1 97.62 60 GLU A C 1
ATOM 490 O O . GLU A 1 60 ? 30.312 -7.973 4.648 1 97.62 60 GLU A O 1
ATOM 495 N N . ARG A 1 61 ? 28.891 -7.922 2.99 1 97.5 61 ARG A N 1
ATOM 496 C CA . ARG A 1 61 ? 29.938 -7.875 1.98 1 97.5 61 ARG A CA 1
ATOM 497 C C . ARG A 1 61 ? 30.469 -6.457 1.809 1 97.5 61 ARG A C 1
ATOM 499 O O . ARG A 1 61 ? 29.75 -5.484 2.037 1 97.5 61 ARG A O 1
ATOM 506 N N . LEU A 1 62 ? 31.719 -6.414 1.425 1 98.19 62 LEU A N 1
ATOM 507 C CA . LEU A 1 62 ? 32.344 -5.195 0.905 1 98.19 62 LEU A CA 1
ATOM 508 C C . LEU A 1 62 ? 32.312 -5.184 -0.62 1 98.19 62 LEU A C 1
ATOM 510 O O . LEU A 1 62 ? 32.281 -6.242 -1.251 1 98.19 62 LEU A O 1
ATOM 514 N N . PRO A 1 63 ? 32.312 -4.008 -1.203 1 97.94 63 PRO A N 1
ATOM 515 C CA . PRO A 1 63 ? 32.281 -3.973 -2.668 1 97.94 63 PRO A CA 1
ATOM 516 C C . PRO A 1 63 ? 33.562 -4.508 -3.293 1 97.94 63 PRO A C 1
ATOM 518 O O . PRO A 1 63 ? 34.656 -4.312 -2.744 1 97.94 63 PRO A O 1
ATOM 521 N N . ASP A 1 64 ? 33.375 -5.074 -4.441 1 96.31 64 ASP A N 1
ATOM 522 C CA . ASP A 1 64 ? 34.5 -5.633 -5.172 1 96.31 64 ASP A CA 1
ATOM 523 C C . ASP A 1 64 ? 35.375 -4.527 -5.773 1 96.31 64 ASP A C 1
ATOM 525 O O . ASP A 1 64 ? 36.594 -4.711 -5.984 1 96.31 64 ASP A O 1
ATOM 529 N N . ARG A 1 65 ? 34.781 -3.41 -6.074 1 96.5 65 ARG A N 1
ATOM 530 C CA . ARG A 1 65 ? 35.5 -2.268 -6.66 1 96.5 65 ARG A CA 1
ATOM 531 C C . ARG A 1 65 ? 35.188 -0.988 -5.887 1 96.5 65 ARG A C 1
ATOM 533 O O . ARG A 1 65 ? 34.031 -0.657 -5.656 1 96.5 65 ARG A O 1
ATOM 540 N N . VAL A 1 66 ? 36.219 -0.35 -5.457 1 97.25 66 VAL A N 1
ATOM 541 C CA . VAL A 1 66 ? 36.156 0.946 -4.793 1 97.25 66 VAL A CA 1
ATOM 542 C C . VAL A 1 66 ? 37.156 1.907 -5.391 1 97.25 66 VAL A C 1
ATOM 544 O O . VAL A 1 66 ? 38.375 1.654 -5.332 1 97.25 66 VAL A O 1
ATOM 547 N N . ASP A 1 67 ? 36.656 2.947 -5.992 1 96.81 67 ASP A N 1
ATOM 548 C CA . ASP A 1 67 ? 37.594 3.898 -6.574 1 96.81 67 ASP A CA 1
ATOM 549 C C . ASP A 1 67 ? 37.938 5.02 -5.59 1 96.81 67 ASP A C 1
ATOM 551 O O . ASP A 1 67 ? 37.438 5.023 -4.461 1 96.81 67 ASP A O 1
ATOM 555 N N . GLU A 1 68 ? 38.781 5.961 -6.102 1 96.19 68 GLU A N 1
ATOM 556 C CA . GLU A 1 68 ? 39.281 7.023 -5.23 1 96.19 68 GLU A CA 1
ATOM 557 C C . GLU A 1 68 ? 38.188 8.008 -4.867 1 96.19 68 GLU A C 1
ATOM 559 O O . GLU A 1 68 ? 38.25 8.656 -3.82 1 96.19 68 GLU A O 1
ATOM 564 N N . ALA A 1 69 ? 37.219 8.078 -5.652 1 96.44 69 ALA A N 1
ATOM 565 C CA . ALA A 1 69 ? 36.156 9.039 -5.438 1 96.44 69 ALA A CA 1
ATOM 566 C C . ALA A 1 69 ? 35.156 8.531 -4.402 1 96.44 69 ALA A C 1
ATOM 568 O O . ALA A 1 69 ? 34.344 9.305 -3.871 1 96.44 69 ALA A O 1
ATOM 569 N N . CYS A 1 70 ? 35.156 7.246 -4.117 1 98.19 70 CYS A N 1
ATOM 570 C CA . CYS A 1 70 ? 34.219 6.648 -3.158 1 98.19 70 CYS A CA 1
ATOM 571 C C . CYS A 1 70 ? 34.594 7.062 -1.734 1 98.19 70 CYS A C 1
ATOM 573 O O . CYS A 1 70 ? 35.719 6.922 -1.307 1 98.19 70 CYS A O 1
ATOM 575 N N . GLU A 1 71 ? 33.656 7.582 -1.019 1 98.19 71 GLU A N 1
ATOM 576 C CA . GLU A 1 71 ? 33.844 7.91 0.391 1 98.19 71 GLU A CA 1
ATOM 577 C C . GLU A 1 71 ? 33.625 6.688 1.277 1 98.19 71 GLU A C 1
ATOM 579 O O . GLU A 1 71 ? 32.531 6.098 1.277 1 98.19 71 GLU A O 1
ATOM 584 N N . ILE A 1 72 ? 34.594 6.266 1.968 1 98.38 72 ILE A N 1
ATOM 585 C CA . ILE A 1 72 ? 34.469 5.172 2.926 1 98.38 72 ILE A CA 1
ATOM 586 C C . ILE A 1 72 ? 34.25 5.738 4.332 1 98.38 72 ILE A C 1
ATOM 588 O O . ILE A 1 72 ? 35.062 6.531 4.809 1 98.38 72 ILE A O 1
ATOM 592 N N . VAL A 1 73 ? 33.219 5.352 5 1 98.06 73 VAL A N 1
ATOM 593 C CA . VAL A 1 73 ? 32.875 5.879 6.316 1 98.06 73 VAL A CA 1
ATOM 594 C C . VAL A 1 73 ? 32.938 4.754 7.348 1 98.06 73 VAL A C 1
ATOM 596 O O . VAL A 1 73 ? 32.219 3.756 7.219 1 98.06 73 VAL A O 1
ATOM 599 N N . ASP A 1 74 ? 33.719 4.816 8.336 1 98.19 74 ASP A N 1
ATOM 600 C CA . ASP A 1 74 ? 33.75 3.869 9.445 1 98.19 74 ASP A CA 1
ATOM 601 C C . ASP A 1 74 ? 32.656 4.164 10.445 1 98.19 74 ASP A C 1
ATOM 603 O O . ASP A 1 74 ? 32.625 5.234 11.055 1 98.19 74 ASP A O 1
ATOM 607 N N . CYS A 1 75 ? 31.812 3.25 10.625 1 97.88 75 CYS A N 1
ATOM 608 C CA . CYS A 1 75 ? 30.594 3.479 11.406 1 97.88 75 CYS A CA 1
ATOM 609 C C . CYS A 1 75 ? 30.781 2.986 12.844 1 97.88 75 CYS A C 1
ATOM 611 O O . CYS A 1 75 ? 29.828 3.027 13.633 1 97.88 75 CYS A O 1
ATOM 613 N N . ARG A 1 76 ? 32.031 2.553 13.242 1 95.62 76 ARG A N 1
ATOM 614 C CA . ARG A 1 76 ? 32.281 2.158 14.625 1 95.62 76 ARG A CA 1
ATOM 615 C C . ARG A 1 76 ? 31.984 3.301 15.586 1 95.62 76 ARG A C 1
ATOM 617 O O . ARG A 1 76 ? 32.281 4.461 15.297 1 95.62 76 ARG A O 1
ATOM 624 N N . GLY A 1 77 ? 31.234 2.988 16.609 1 95.5 77 GLY A N 1
ATOM 625 C CA . GLY A 1 77 ? 30.859 3.986 17.594 1 95.5 77 GLY A CA 1
ATOM 626 C C . GLY A 1 77 ? 29.453 4.523 17.391 1 95.5 77 GLY A C 1
ATOM 627 O O . GLY A 1 77 ? 28.953 5.297 18.219 1 95.5 77 GLY A O 1
ATOM 628 N N . TYR A 1 78 ? 28.781 4.18 16.297 1 97.75 78 TYR A N 1
ATOM 629 C CA . TYR A 1 78 ? 27.422 4.609 16.031 1 97.75 78 TYR A CA 1
ATOM 630 C C . TYR A 1 78 ? 26.5 3.408 15.836 1 97.75 78 TYR A C 1
ATOM 632 O O . TYR A 1 78 ? 26.969 2.305 15.539 1 97.75 78 TYR A O 1
ATOM 640 N N . VAL A 1 79 ? 25.266 3.621 16.078 1 98.62 79 VAL A N 1
ATOM 641 C CA . VAL A 1 79 ? 24.219 2.723 15.609 1 98.62 79 VAL A CA 1
ATOM 642 C C . VAL A 1 79 ? 23.328 3.441 14.594 1 98.62 79 VAL A C 1
ATOM 644 O O . VAL A 1 79 ? 23.016 4.621 14.758 1 98.62 79 VAL A O 1
ATOM 647 N N . LEU A 1 80 ? 23.062 2.734 13.516 1 98.94 80 LEU A N 1
ATOM 648 C CA . LEU A 1 80 ? 22.375 3.377 12.406 1 98.94 80 LEU A CA 1
ATOM 649 C C . LEU A 1 80 ? 20.906 2.98 12.375 1 98.94 80 LEU A C 1
ATOM 651 O O . LEU A 1 80 ? 20.562 1.819 12.625 1 98.94 80 LEU A O 1
ATOM 655 N N . VAL A 1 81 ? 19.984 3.914 12.172 1 98.94 81 VAL A N 1
ATOM 656 C CA . VAL A 1 81 ? 18.562 3.689 11.992 1 98.94 81 VAL A CA 1
ATOM 657 C C . VAL A 1 81 ? 18.078 4.402 10.727 1 98.94 81 VAL A C 1
ATOM 659 O O . VAL A 1 81 ? 18.75 5.309 10.227 1 98.94 81 VAL A O 1
ATOM 662 N N . PRO A 1 82 ? 16.984 3.969 10.125 1 98.94 82 PRO A N 1
ATOM 663 C CA . PRO A 1 82 ? 16.453 4.684 8.961 1 98.94 82 PRO A CA 1
ATOM 664 C C . PRO A 1 82 ? 16.109 6.137 9.273 1 98.94 82 PRO A C 1
ATOM 666 O O . PRO A 1 82 ? 15.797 6.469 10.422 1 98.94 82 PRO A O 1
ATOM 669 N N . GLY A 1 83 ? 16.203 6.977 8.227 1 98.94 83 GLY A N 1
ATOM 670 C CA . GLY A 1 83 ? 15.695 8.328 8.406 1 98.94 83 GLY A CA 1
ATOM 671 C C . GLY A 1 83 ? 14.25 8.375 8.867 1 98.94 83 GLY A C 1
ATOM 672 O O . GLY A 1 83 ? 13.43 7.566 8.438 1 98.94 83 GLY A O 1
ATOM 673 N N . TYR A 1 84 ? 13.961 9.312 9.758 1 98.94 84 TYR A N 1
ATOM 674 C CA . TYR A 1 84 ? 12.625 9.406 10.336 1 98.94 84 TYR A CA 1
ATOM 675 C C . TYR A 1 84 ? 11.641 10.008 9.336 1 98.94 84 TYR A C 1
ATOM 677 O O . TYR A 1 84 ? 12.047 10.711 8.406 1 98.94 84 TYR A O 1
ATOM 685 N N . ILE A 1 85 ? 10.359 9.688 9.523 1 98.94 85 ILE A N 1
ATOM 686 C CA . ILE A 1 85 ? 9.273 10.18 8.672 1 98.94 85 ILE A CA 1
ATOM 687 C C . ILE A 1 85 ? 8.297 11 9.508 1 98.94 85 ILE A C 1
ATOM 689 O O . ILE A 1 85 ? 7.844 10.555 10.562 1 98.94 85 ILE A O 1
ATOM 693 N N . GLU A 1 86 ? 8.062 12.219 9.172 1 98.88 86 GLU A N 1
ATOM 694 C CA . GLU A 1 86 ? 6.938 12.992 9.695 1 98.88 86 GLU A CA 1
ATOM 695 C C . GLU A 1 86 ? 5.746 12.953 8.742 1 98.88 86 GLU A C 1
ATOM 697 O O . GLU A 1 86 ? 5.762 13.602 7.691 1 98.88 86 GLU A O 1
ATOM 702 N N . PRO A 1 87 ? 4.699 12.25 9.148 1 98.5 87 PRO A N 1
ATOM 703 C CA . PRO A 1 87 ? 3.625 11.969 8.195 1 98.5 87 PRO A CA 1
ATOM 704 C C . PRO A 1 87 ? 2.619 13.117 8.094 1 98.5 87 PRO A C 1
ATOM 706 O O . PRO A 1 87 ? 1.741 13.094 7.223 1 98.5 87 PRO A O 1
ATOM 709 N N . HIS A 1 88 ? 2.701 14.156 8.875 1 98.5 88 HIS A N 1
ATOM 710 C CA . HIS A 1 88 ? 1.642 15.156 8.969 1 98.5 88 HIS A CA 1
ATOM 711 C C . HIS A 1 88 ? 2.217 16.547 9.172 1 98.5 88 HIS A C 1
ATOM 713 O O . HIS A 1 88 ? 2.059 17.141 10.242 1 98.5 88 HIS A O 1
ATOM 719 N N . VAL A 1 89 ? 2.723 17.141 8.109 1 98.31 89 VAL A N 1
ATOM 720 C CA . VAL A 1 89 ? 3.414 18.422 8.164 1 98.31 89 VAL A CA 1
ATOM 721 C C . VAL A 1 89 ? 2.504 19.531 7.637 1 98.31 89 VAL A C 1
ATOM 723 O O . VAL A 1 89 ? 1.861 19.375 6.598 1 98.31 89 VAL A O 1
ATOM 726 N N . HIS A 1 90 ? 2.318 20.594 8.359 1 97.44 90 HIS A N 1
ATOM 727 C CA . HIS A 1 90 ? 1.87 21.875 7.84 1 97.44 90 HIS A CA 1
ATOM 728 C C . HIS A 1 90 ? 3.053 22.797 7.547 1 97.44 90 HIS A C 1
ATOM 730 O O . HIS A 1 90 ? 3.516 23.516 8.43 1 97.44 90 HIS A O 1
ATOM 736 N N . PRO A 1 91 ? 3.539 22.875 6.359 1 96.88 91 PRO A N 1
ATOM 737 C CA . PRO A 1 91 ? 4.855 23.453 6.082 1 96.88 91 PRO A CA 1
ATOM 738 C C . PRO A 1 91 ? 4.82 24.969 5.941 1 96.88 91 PRO A C 1
ATOM 740 O O . PRO A 1 91 ? 5.66 25.547 5.242 1 96.88 91 PRO A O 1
ATOM 743 N N . PHE A 1 92 ? 3.809 25.625 6.531 1 95.75 92 PHE A N 1
ATOM 744 C CA . PHE A 1 92 ? 3.652 27.062 6.352 1 95.75 92 PHE A CA 1
ATOM 745 C C . PHE A 1 92 ? 3.352 27.75 7.684 1 95.75 92 PHE A C 1
ATOM 747 O O . PHE A 1 92 ? 2.537 28.672 7.742 1 95.75 92 PHE A O 1
ATOM 754 N N . GLN A 1 93 ? 3.885 27.172 8.742 1 95.94 93 GLN A N 1
ATOM 755 C CA . GLN A 1 93 ? 3.729 27.766 10.07 1 95.94 93 GLN A CA 1
ATOM 756 C C . GLN A 1 93 ? 4.832 28.781 10.344 1 95.94 93 GLN A C 1
ATOM 758 O O . GLN A 1 93 ? 5.625 28.609 11.273 1 95.94 93 GLN A O 1
ATOM 763 N N . LEU A 1 94 ? 4.793 29.922 9.641 1 97.38 94 LEU A N 1
ATOM 764 C CA . LEU A 1 94 ? 5.801 30.969 9.633 1 97.38 94 LEU A CA 1
ATOM 765 C C . LEU A 1 94 ? 7.039 30.531 8.859 1 97.38 94 LEU A C 1
ATOM 767 O O . LEU A 1 94 ? 7.613 31.312 8.102 1 97.38 94 LEU A O 1
ATOM 771 N N . TYR A 1 95 ? 7.523 29.297 9.07 1 98.19 95 TYR A N 1
ATOM 772 C CA . TYR A 1 95 ? 8.602 28.766 8.242 1 98.19 95 TYR A CA 1
ATOM 773 C C . TYR A 1 95 ? 8.078 28.344 6.879 1 98.19 95 TYR A C 1
ATOM 775 O O . TYR A 1 95 ? 6.875 28.422 6.613 1 98.19 95 TYR A O 1
ATOM 783 N N . ASN A 1 96 ? 8.945 28 5.945 1 97.88 96 ASN A N 1
ATOM 784 C CA . ASN A 1 96 ? 8.578 27.516 4.617 1 97.88 96 ASN A CA 1
ATOM 785 C C . ASN A 1 96 ? 9.023 26.078 4.395 1 97.88 96 ASN A C 1
ATOM 787 O O . ASN A 1 96 ? 9.797 25.531 5.191 1 97.88 96 ASN A O 1
ATOM 791 N N . PRO A 1 97 ? 8.539 25.375 3.391 1 98.06 97 PRO A N 1
ATOM 792 C CA . PRO A 1 97 ? 8.852 23.953 3.182 1 98.06 97 PRO A CA 1
ATOM 793 C C . PRO A 1 97 ? 10.352 23.703 3.07 1 98.06 97 PRO A C 1
ATOM 795 O O . PRO A 1 97 ? 10.836 22.672 3.564 1 98.06 97 PRO A O 1
ATOM 798 N N . HIS A 1 98 ? 11.07 24.578 2.482 1 98 98 HIS A N 1
ATOM 799 C CA . HIS A 1 98 ? 12.508 24.438 2.273 1 98 98 HIS A CA 1
ATOM 800 C C . HIS A 1 98 ? 13.266 24.516 3.594 1 98 98 HIS A C 1
ATOM 802 O O . HIS A 1 98 ? 14.039 23.625 3.93 1 98 98 HIS A O 1
ATOM 808 N N . SER A 1 99 ? 13.047 25.594 4.344 1 97.5 99 SER A N 1
ATOM 809 C CA . SER A 1 99 ? 13.773 25.812 5.59 1 97.5 99 SER A CA 1
ATOM 810 C C . SER A 1 99 ? 13.414 24.75 6.621 1 97.5 99 SER A C 1
ATOM 812 O O . SER A 1 99 ? 14.266 24.297 7.383 1 97.5 99 SER A O 1
ATOM 814 N N . PHE A 1 100 ? 12.148 24.344 6.66 1 98.19 100 PHE A N 1
ATOM 815 C CA . PHE A 1 100 ? 11.75 23.312 7.617 1 98.19 100 PHE A CA 1
ATOM 816 C C . PHE A 1 100 ? 12.359 21.969 7.246 1 98.19 100 PHE A C 1
ATOM 818 O O . PHE A 1 100 ? 12.773 21.203 8.125 1 98.19 100 PHE A O 1
ATOM 825 N N . ALA A 1 101 ? 12.344 21.625 5.988 1 98.06 101 ALA A N 1
ATOM 826 C CA . ALA A 1 101 ? 12.969 20.391 5.551 1 98.06 101 ALA A CA 1
ATOM 827 C C . ALA A 1 101 ? 14.422 20.312 6 1 98.06 101 ALA A C 1
ATOM 829 O O . ALA A 1 101 ? 14.875 19.281 6.504 1 98.06 101 ALA A O 1
ATOM 830 N N . ARG A 1 102 ? 15.133 21.406 5.793 1 97.56 102 ARG A N 1
ATOM 831 C CA . ARG A 1 102 ? 16.531 21.453 6.191 1 97.56 102 ARG A CA 1
ATOM 832 C C . ARG A 1 102 ? 16.688 21.266 7.699 1 97.56 102 ARG A C 1
ATOM 834 O O . ARG A 1 102 ? 17.516 20.469 8.148 1 97.56 102 ARG A O 1
ATOM 841 N N . TYR A 1 103 ? 15.883 21.969 8.445 1 97.12 103 TYR A N 1
ATOM 842 C CA . TYR A 1 103 ? 15.93 21.891 9.906 1 97.12 103 TYR A CA 1
ATOM 843 C C . TYR A 1 103 ? 15.594 20.5 10.391 1 97.12 103 TYR A C 1
ATOM 845 O O . TYR A 1 103 ? 16.297 19.938 11.234 1 97.12 103 TYR A O 1
ATOM 853 N N . ALA A 1 104 ? 14.5 19.953 9.859 1 98.19 104 ALA A N 1
ATOM 854 C CA . ALA A 1 104 ? 14.047 18.609 10.242 1 98.19 104 ALA A CA 1
ATOM 855 C C . ALA A 1 104 ? 15.102 17.562 9.914 1 98.19 104 ALA A C 1
ATOM 857 O O . ALA A 1 104 ? 15.344 16.656 10.703 1 98.19 104 ALA A O 1
ATOM 858 N N . ALA A 1 105 ? 15.727 17.688 8.773 1 98 105 ALA A N 1
ATOM 859 C CA . ALA A 1 105 ? 16.75 16.75 8.352 1 98 105 ALA A CA 1
ATOM 860 C C . ALA A 1 105 ? 17.938 16.734 9.32 1 98 105 ALA A C 1
ATOM 862 O O . ALA A 1 105 ? 18.5 15.688 9.617 1 98 105 ALA A O 1
ATOM 863 N N . ALA A 1 106 ? 18.297 17.875 9.805 1 96.81 106 ALA A N 1
ATOM 864 C CA . ALA A 1 106 ? 19.406 17.984 10.742 1 96.81 106 ALA A CA 1
ATOM 865 C C . ALA A 1 106 ? 19.109 17.234 12.039 1 96.81 106 ALA A C 1
ATOM 867 O O . ALA A 1 106 ? 20.016 16.844 12.766 1 96.81 106 ALA A O 1
ATOM 868 N N . HIS A 1 107 ? 17.812 17.047 12.25 1 97.38 107 HIS A N 1
ATOM 869 C CA . HIS A 1 107 ? 17.391 16.297 13.43 1 97.38 107 HIS A CA 1
ATOM 870 C C . HIS A 1 107 ? 16.969 14.883 13.062 1 97.38 107 HIS A C 1
ATOM 872 O O . HIS A 1 107 ? 16.344 14.188 13.867 1 97.38 107 HIS A O 1
ATOM 878 N N . GLY A 1 108 ? 17.219 14.445 11.875 1 98.44 108 GLY A N 1
ATOM 879 C CA . GLY A 1 108 ? 17.062 13.055 11.484 1 98.44 108 GLY A CA 1
ATOM 880 C C . GLY A 1 108 ? 15.781 12.797 10.703 1 98.44 108 GLY A C 1
ATOM 881 O O . GLY A 1 108 ? 15.594 11.711 10.156 1 98.44 108 GLY A O 1
ATOM 882 N N . THR A 1 109 ? 14.867 13.766 10.641 1 98.88 109 THR A N 1
ATOM 883 C CA . THR A 1 109 ? 13.633 13.617 9.867 1 98.88 109 THR A CA 1
ATOM 884 C C . THR A 1 109 ? 13.875 13.945 8.398 1 98.88 109 THR A C 1
ATOM 886 O O . THR A 1 109 ? 13.898 15.117 8.023 1 98.88 109 THR A O 1
ATOM 889 N N . THR A 1 110 ? 13.977 12.906 7.602 1 98.81 110 THR A N 1
ATOM 890 C CA . THR A 1 110 ? 14.438 13.094 6.227 1 98.81 110 THR A CA 1
ATOM 891 C C . THR A 1 110 ? 13.289 12.898 5.242 1 98.81 110 THR A C 1
ATOM 893 O O . THR A 1 110 ? 13.461 13.094 4.035 1 98.81 110 THR A O 1
ATOM 896 N N . THR A 1 111 ? 12.156 12.453 5.695 1 98.88 111 THR A N 1
ATOM 897 C CA . THR A 1 111 ? 10.961 12.297 4.867 1 98.88 111 THR A CA 1
ATOM 898 C C . THR A 1 111 ? 9.781 13.062 5.465 1 98.88 111 THR A C 1
ATOM 900 O O . THR A 1 111 ? 9.453 12.883 6.641 1 98.88 111 THR A O 1
ATOM 903 N N . LEU A 1 112 ? 9.203 13.93 4.672 1 98.81 112 LEU A N 1
ATOM 904 C CA . LEU A 1 112 ? 8.094 14.766 5.121 1 98.81 112 LEU A CA 1
ATOM 905 C C . LEU A 1 112 ? 6.883 14.594 4.207 1 98.81 112 LEU A C 1
ATOM 907 O O . LEU A 1 112 ? 7.023 14.57 2.984 1 98.81 112 LEU A O 1
ATOM 911 N N . ILE A 1 113 ? 5.676 14.406 4.77 1 98.69 113 ILE A N 1
ATOM 912 C CA . ILE A 1 113 ? 4.414 14.422 4.031 1 98.69 113 ILE A CA 1
ATOM 913 C C . ILE A 1 113 ? 3.656 15.711 4.344 1 98.69 113 ILE A C 1
ATOM 915 O O . ILE A 1 113 ? 3.133 15.875 5.449 1 98.69 113 ILE A O 1
ATOM 919 N N . ASN A 1 114 ? 3.508 16.594 3.354 1 98.5 114 ASN A N 1
ATOM 920 C CA . ASN A 1 114 ? 3.209 18 3.586 1 98.5 114 ASN A CA 1
ATOM 921 C C . ASN A 1 114 ? 1.781 18.344 3.176 1 98.5 114 ASN A C 1
ATOM 923 O O . ASN A 1 114 ? 1.287 17.859 2.158 1 98.5 114 ASN A O 1
ATOM 927 N N . ASP A 1 115 ? 1.217 19.172 3.951 1 98 115 ASP A N 1
ATOM 928 C CA . ASP A 1 115 ? -0.053 19.828 3.66 1 98 115 ASP A CA 1
ATOM 929 C C . ASP A 1 115 ? 0.076 20.766 2.465 1 98 115 ASP A C 1
ATOM 931 O O . ASP A 1 115 ? 0.945 21.641 2.445 1 98 115 ASP A O 1
ATOM 935 N N . ASN A 1 116 ? -0.859 20.641 1.484 1 97.38 116 ASN A N 1
ATOM 936 C CA . ASN A 1 116 ? -0.768 21.5 0.298 1 97.38 116 ASN A CA 1
ATOM 937 C C . ASN A 1 116 ? -1.697 22.703 0.395 1 97.38 116 ASN A C 1
ATOM 939 O O . ASN A 1 116 ? -1.98 23.359 -0.61 1 97.38 116 ASN A O 1
ATOM 943 N N . LEU A 1 117 ? -2.221 23.016 1.533 1 96.25 117 LEU A N 1
ATOM 944 C CA . LEU A 1 117 ? -3.244 24.047 1.697 1 96.25 117 LEU A CA 1
ATOM 945 C C . LEU A 1 117 ? -2.773 25.375 1.132 1 96.25 117 LEU A C 1
ATOM 947 O O . LEU A 1 117 ? -3.482 26.016 0.343 1 96.25 117 LEU A O 1
ATOM 951 N N . PHE A 1 118 ? -1.578 25.812 1.533 1 95.31 118 PHE A N 1
ATOM 952 C CA . PHE A 1 118 ? -1.04 27.078 1.048 1 95.31 118 PHE A CA 1
ATOM 953 C C . PHE A 1 118 ? -0.958 27.078 -0.474 1 95.31 118 PHE A C 1
ATOM 955 O O . PHE A 1 118 ? -1.34 28.062 -1.117 1 95.31 118 PHE A O 1
ATOM 962 N N . LEU A 1 119 ? -0.489 26 -1.052 1 96 119 LEU A N 1
ATOM 963 C CA . LEU A 1 119 ? -0.338 25.891 -2.5 1 96 119 LEU A CA 1
ATOM 964 C C . LEU A 1 119 ? -1.697 25.922 -3.189 1 96 119 LEU A C 1
ATOM 966 O O . LEU A 1 119 ? -1.861 26.562 -4.23 1 96 119 LEU A O 1
ATOM 970 N N . LEU A 1 120 ? -2.596 25.266 -2.541 1 94.25 120 LEU A N 1
ATOM 971 C CA . LEU A 1 120 ? -3.943 25.156 -3.09 1 94.25 120 LEU A CA 1
ATOM 972 C C . LEU A 1 120 ? -4.621 26.531 -3.123 1 94.25 120 LEU A C 1
ATOM 974 O O . LEU A 1 120 ? -5.305 26.859 -4.09 1 94.25 120 LEU A O 1
ATOM 978 N N . LEU A 1 121 ? -4.422 27.344 -2.123 1 93 121 LEU A N 1
ATOM 979 C CA . LEU A 1 121 ? -5.152 28.594 -1.979 1 93 121 LEU A CA 1
ATOM 980 C C . LEU A 1 121 ? -4.41 29.75 -2.654 1 93 121 LEU A C 1
ATOM 982 O O . LEU A 1 121 ? -5.023 30.734 -3.08 1 93 121 LEU A O 1
ATOM 986 N N . GLN A 1 122 ? -3.104 29.609 -2.805 1 92.62 122 GLN A N 1
ATOM 987 C CA . GLN A 1 122 ? -2.336 30.797 -3.193 1 92.62 122 GLN A CA 1
ATOM 988 C C . GLN A 1 122 ? -1.796 30.656 -4.613 1 92.62 122 GLN A C 1
ATOM 990 O O . GLN A 1 122 ? -1.382 31.641 -5.223 1 92.62 122 GLN A O 1
ATOM 995 N N . LEU A 1 123 ? -1.77 29.422 -5.109 1 94.94 123 LEU A N 1
ATOM 996 C CA . LEU A 1 123 ? -1.128 29.219 -6.402 1 94.94 123 LEU A CA 1
ATOM 997 C C . LEU A 1 123 ? -2.078 28.547 -7.383 1 94.94 123 LEU A C 1
ATOM 999 O O . LEU A 1 123 ? -3.023 27.875 -6.969 1 94.94 123 LEU A O 1
ATOM 1003 N N . ASP A 1 124 ? -1.817 28.781 -8.656 1 94.25 124 ASP A N 1
ATOM 1004 C CA . ASP A 1 124 ? -2.443 27.922 -9.648 1 94.25 124 ASP A CA 1
ATOM 1005 C C . ASP A 1 124 ? -1.739 26.562 -9.711 1 94.25 124 ASP A C 1
ATOM 1007 O O . ASP A 1 124 ? -0.634 26.406 -9.188 1 94.25 124 ASP A O 1
ATOM 1011 N N . ASP A 1 125 ? -2.357 25.625 -10.305 1 94.5 125 ASP A N 1
ATOM 1012 C CA . ASP A 1 125 ? -1.865 24.25 -10.281 1 94.5 125 ASP A CA 1
ATOM 1013 C C . ASP A 1 125 ? -0.513 24.141 -10.984 1 94.5 125 ASP A C 1
ATOM 1015 O O . ASP A 1 125 ? 0.354 23.375 -10.555 1 94.5 125 ASP A O 1
ATOM 1019 N N . GLU A 1 126 ? -0.353 24.844 -12.07 1 95.69 126 GLU A N 1
ATOM 1020 C CA . GLU A 1 126 ? 0.902 24.766 -12.812 1 95.69 126 GLU A CA 1
ATOM 1021 C C . GLU A 1 126 ? 2.084 25.188 -11.945 1 95.69 126 GLU A C 1
ATOM 1023 O O . GLU A 1 126 ? 3.092 24.484 -11.875 1 95.69 126 GLU A O 1
ATOM 1028 N N . ASP A 1 127 ? 1.925 26.297 -11.305 1 96.75 127 ASP A N 1
ATOM 1029 C CA . ASP A 1 127 ? 2.975 26.797 -10.422 1 96.75 127 ASP A CA 1
ATOM 1030 C C . ASP A 1 127 ? 3.184 25.875 -9.234 1 96.75 127 ASP A C 1
ATOM 1032 O O . ASP A 1 127 ? 4.32 25.609 -8.836 1 96.75 127 ASP A O 1
ATOM 1036 N N . ALA A 1 128 ? 2.113 25.422 -8.703 1 96.81 128 ALA A N 1
ATOM 1037 C CA . ALA A 1 128 ? 2.189 24.531 -7.551 1 96.81 128 ALA A CA 1
ATOM 1038 C C . ALA A 1 128 ? 2.934 23.234 -7.898 1 96.81 128 ALA A C 1
ATOM 1040 O O . ALA A 1 128 ? 3.773 22.781 -7.125 1 96.81 128 ALA A O 1
ATOM 1041 N N . LEU A 1 129 ? 2.621 22.656 -9.039 1 95.19 129 LEU A N 1
ATOM 1042 C CA . LEU A 1 129 ? 3.232 21.391 -9.43 1 95.19 129 LEU A CA 1
ATOM 1043 C C . LEU A 1 129 ? 4.707 21.578 -9.773 1 95.19 129 LEU A C 1
ATOM 1045 O O . LEU A 1 129 ? 5.527 20.688 -9.531 1 95.19 129 LEU A O 1
ATOM 1049 N N . LEU A 1 130 ? 5.039 22.75 -10.383 1 95.75 130 LEU A N 1
ATOM 1050 C CA . LEU A 1 130 ? 6.441 23.094 -10.586 1 95.75 130 LEU A CA 1
ATOM 1051 C C . LEU A 1 130 ? 7.176 23.203 -9.25 1 95.75 130 LEU A C 1
ATOM 1053 O O . LEU A 1 130 ? 8.328 22.797 -9.133 1 95.75 130 LEU A O 1
ATOM 1057 N N . PHE A 1 131 ? 6.516 23.797 -8.297 1 96.88 131 PHE A N 1
ATOM 1058 C CA . PHE A 1 131 ? 7.066 23.922 -6.957 1 96.88 131 PHE A CA 1
ATOM 1059 C C . PHE A 1 131 ? 7.336 22.547 -6.348 1 96.88 131 PHE A C 1
ATOM 1061 O O . PHE A 1 131 ? 8.375 22.344 -5.719 1 96.88 131 PHE A O 1
ATOM 1068 N N . LEU A 1 132 ? 6.457 21.578 -6.531 1 96.5 132 LEU A N 1
ATOM 1069 C CA . LEU A 1 132 ? 6.648 20.219 -6.035 1 96.5 132 LEU A CA 1
ATOM 1070 C C . LEU A 1 132 ? 7.934 19.609 -6.594 1 96.5 132 LEU A C 1
ATOM 1072 O O . LEU A 1 132 ? 8.68 18.953 -5.871 1 96.5 132 LEU A O 1
ATOM 1076 N N . GLN A 1 133 ? 8.172 19.859 -7.82 1 94 133 GLN A N 1
ATOM 1077 C CA . GLN A 1 133 ? 9.367 19.328 -8.469 1 94 133 GLN A CA 1
ATOM 1078 C C . GLN A 1 133 ? 10.633 19.938 -7.852 1 94 133 GLN A C 1
ATOM 1080 O O . GLN A 1 133 ? 11.625 19.234 -7.645 1 94 133 GLN A O 1
ATOM 1085 N N . GLU A 1 134 ? 10.539 21.234 -7.594 1 95.12 134 GLU A N 1
ATOM 1086 C CA . GLU A 1 134 ? 11.664 21.906 -6.961 1 95.12 134 GLU A CA 1
ATOM 1087 C C . GLU A 1 134 ? 11.961 21.328 -5.582 1 95.12 134 GLU A C 1
ATOM 1089 O O . GLU A 1 134 ? 13.117 21.109 -5.227 1 95.12 134 GLU A O 1
ATOM 1094 N N . MET A 1 135 ? 10.922 21.078 -4.852 1 96.19 135 MET A N 1
ATOM 1095 C CA . MET A 1 135 ? 11.078 20.531 -3.51 1 96.19 135 MET A CA 1
ATOM 1096 C C . MET A 1 135 ? 11.609 19.094 -3.574 1 96.19 135 MET A C 1
ATOM 1098 O O . MET A 1 135 ? 12.359 18.672 -2.693 1 96.19 135 MET A O 1
ATOM 1102 N N . ASN A 1 136 ? 11.242 18.344 -4.59 1 93.19 136 ASN A N 1
ATOM 1103 C CA . ASN A 1 136 ? 11.672 16.969 -4.758 1 93.19 136 ASN A CA 1
ATOM 1104 C C . ASN A 1 136 ? 13.18 16.875 -4.973 1 93.19 136 ASN A C 1
ATOM 1106 O O . ASN A 1 136 ? 13.789 15.82 -4.742 1 93.19 136 ASN A O 1
ATOM 1110 N N . ALA A 1 137 ? 13.805 17.906 -5.43 1 93.06 137 ALA A N 1
ATOM 1111 C CA . ALA A 1 137 ? 15.234 17.922 -5.734 1 93.06 137 ALA A CA 1
ATOM 1112 C C . ALA A 1 137 ? 16.062 18.094 -4.465 1 93.06 137 ALA A C 1
ATOM 1114 O O . ALA A 1 137 ? 17.281 17.875 -4.477 1 93.06 137 ALA A O 1
ATOM 1115 N N . LEU A 1 138 ? 15.43 18.438 -3.395 1 96 138 LEU A N 1
ATOM 1116 C CA . LEU A 1 138 ? 16.125 18.578 -2.121 1 96 138 LEU A CA 1
ATOM 1117 C C . LEU A 1 138 ? 16.688 17.234 -1.657 1 96 138 LEU A C 1
ATOM 1119 O O . LEU A 1 138 ? 16.25 16.188 -2.127 1 96 138 LEU A O 1
ATOM 1123 N N . PRO A 1 139 ? 17.656 17.25 -0.743 1 96.5 139 PRO A N 1
ATOM 1124 C CA . PRO A 1 139 ? 18.188 15.992 -0.218 1 96.5 139 PRO A CA 1
ATOM 1125 C C . PRO A 1 139 ? 17.156 15.203 0.572 1 96.5 139 PRO A C 1
ATOM 1127 O O . PRO A 1 139 ? 17.312 13.992 0.768 1 96.5 139 PRO A O 1
ATOM 1130 N N . THR A 1 140 ? 16.109 15.828 1.025 1 97.75 140 THR A N 1
ATOM 1131 C CA . THR A 1 140 ? 15.039 15.148 1.748 1 97.75 140 THR A CA 1
ATOM 1132 C C . THR A 1 140 ? 13.984 14.625 0.781 1 97.75 140 THR A C 1
ATOM 1134 O O . THR A 1 140 ? 13.961 15.008 -0.388 1 97.75 140 THR A O 1
ATOM 1137 N N . SER A 1 141 ? 13.25 13.641 1.189 1 98.38 141 SER A N 1
ATOM 1138 C CA . SER A 1 141 ? 12.07 13.195 0.449 1 98.38 141 SER A CA 1
ATOM 1139 C C . SER A 1 141 ? 10.836 14.008 0.832 1 98.38 141 SER A C 1
ATOM 1141 O O . SER A 1 141 ? 10.438 14.023 1.997 1 98.38 141 SER A O 1
ATOM 1143 N N . MET A 1 142 ? 10.242 14.688 -0.185 1 98.12 142 MET A N 1
ATOM 1144 C CA . MET A 1 142 ? 9.109 15.578 0.041 1 98.12 142 MET A CA 1
ATOM 1145 C C . MET A 1 142 ? 7.848 15.031 -0.62 1 98.12 142 MET A C 1
ATOM 1147 O O . MET A 1 142 ? 7.773 14.938 -1.847 1 98.12 142 MET A O 1
ATOM 1151 N N . TYR A 1 143 ? 6.875 14.578 0.221 1 98.31 143 TYR A N 1
ATOM 1152 C CA . TYR A 1 143 ? 5.559 14.156 -0.244 1 98.31 143 TYR A CA 1
ATOM 1153 C C . TYR A 1 143 ? 4.484 15.148 0.183 1 98.31 143 TYR A C 1
ATOM 1155 O O . TYR A 1 143 ? 4.746 16.047 0.981 1 98.31 143 TYR A O 1
ATOM 1163 N N . TRP A 1 144 ? 3.262 14.969 -0.385 1 98.25 144 TRP A N 1
ATOM 1164 C CA . TRP A 1 144 ? 2.234 15.984 -0.187 1 98.25 144 TRP A CA 1
ATOM 1165 C C . TRP A 1 144 ? 0.862 15.344 -0.005 1 98.25 144 TRP A C 1
ATOM 1167 O O . TRP A 1 144 ? 0.683 14.156 -0.279 1 98.25 144 TRP A O 1
ATOM 1177 N N . TRP A 1 145 ? -0.042 16.234 0.534 1 96.88 145 TRP A N 1
ATOM 1178 C CA . TRP A 1 145 ? -1.47 15.945 0.632 1 96.88 145 TRP A CA 1
ATOM 1179 C C . TRP A 1 145 ? -2.232 16.578 -0.529 1 96.88 145 TRP A C 1
ATOM 1181 O O . TRP A 1 145 ? -1.724 17.484 -1.197 1 96.88 145 TRP A O 1
ATOM 1191 N N . CYS A 1 146 ? -3.439 16.016 -0.663 1 97.88 146 CYS A N 1
ATOM 1192 C CA . CYS A 1 146 ? -4.477 16.734 -1.399 1 97.88 146 CYS A CA 1
ATOM 1193 C C . CYS A 1 146 ? -5.609 17.156 -0.473 1 97.88 146 CYS A C 1
ATOM 1195 O O . CYS A 1 146 ? -6.453 16.344 -0.1 1 97.88 146 CYS A O 1
ATOM 1197 N N . ARG A 1 147 ? -5.648 18.422 -0.186 1 97.06 147 ARG A N 1
ATOM 1198 C CA . ARG A 1 147 ? -6.742 18.953 0.624 1 97.06 147 ARG A CA 1
ATOM 1199 C C . ARG A 1 147 ? -8.062 18.906 -0.136 1 97.06 147 ARG A C 1
ATOM 1201 O O . ARG A 1 147 ? -8.102 19.141 -1.344 1 97.06 147 ARG A O 1
ATOM 1208 N N . PHE A 1 148 ? -9.164 18.672 0.707 1 96.31 148 PHE A N 1
ATOM 1209 C CA . PHE A 1 148 ? -10.492 18.625 0.097 1 96.31 148 PHE A CA 1
ATOM 1210 C C . PHE A 1 148 ? -11.312 19.844 0.501 1 96.31 148 PHE A C 1
ATOM 1212 O O . PHE A 1 148 ? -12.469 19.984 0.094 1 96.31 148 PHE A O 1
ATOM 1219 N N . ASP A 1 149 ? -10.758 20.672 1.319 1 93.38 149 ASP A N 1
ATOM 1220 C CA . ASP A 1 149 ? -11.414 21.891 1.761 1 93.38 149 ASP A CA 1
ATOM 1221 C C . ASP A 1 149 ? -10.391 22.938 2.211 1 93.38 149 ASP A C 1
ATOM 1223 O O . ASP A 1 149 ? -9.219 22.625 2.387 1 93.38 149 ASP A O 1
ATOM 1227 N N . GLY A 1 150 ? -10.867 24.141 2.41 1 92.31 150 GLY A N 1
ATOM 1228 C CA . GLY A 1 150 ? -9.977 25.234 2.771 1 92.31 150 GLY A CA 1
ATOM 1229 C C . GLY A 1 150 ? -9.867 25.438 4.27 1 92.31 150 GLY A C 1
ATOM 1230 O O . GLY A 1 150 ? -9.242 26.406 4.723 1 92.31 150 GLY A O 1
ATOM 1231 N N . GLN A 1 151 ? -10.469 24.609 5.043 1 92.94 151 GLN A N 1
ATOM 1232 C CA . GLN A 1 151 ? -10.461 24.688 6.5 1 92.94 151 GLN A CA 1
ATOM 1233 C C . GLN A 1 151 ? -11.195 25.922 6.992 1 92.94 151 GLN A C 1
ATOM 1235 O O . GLN A 1 151 ? -11.008 26.344 8.141 1 92.94 151 GLN A O 1
ATOM 1240 N N . THR A 1 152 ? -11.859 26.656 6.215 1 94.5 152 THR A N 1
ATOM 1241 C CA . THR A 1 152 ? -12.648 27.859 6.48 1 94.5 152 THR A CA 1
ATOM 1242 C C . THR A 1 152 ? -13.773 28 5.453 1 94.5 152 THR A C 1
ATOM 1244 O O . THR A 1 152 ? -14.031 27.078 4.672 1 94.5 152 THR A O 1
ATOM 1247 N N . GLU A 1 153 ? -14.562 29.031 5.629 1 92.81 153 GLU A N 1
ATOM 1248 C CA . GLU A 1 153 ? -15.562 29.359 4.613 1 92.81 153 GLU A CA 1
ATOM 1249 C C . GLU A 1 153 ? -15.016 30.375 3.611 1 92.81 153 GLU A C 1
ATOM 1251 O O . GLU A 1 153 ? -14.828 31.547 3.947 1 92.81 153 GLU A O 1
ATOM 1256 N N . LEU A 1 154 ? -14.844 29.844 2.416 1 92.5 154 LEU A N 1
ATOM 1257 C CA . LEU A 1 154 ? -14.242 30.656 1.358 1 92.5 154 LEU A CA 1
ATOM 1258 C C . LEU A 1 154 ? -15.32 31.312 0.499 1 92.5 154 LEU A C 1
ATOM 1260 O O . LEU A 1 154 ? -16.359 30.703 0.234 1 92.5 154 LEU A O 1
ATOM 1264 N N . GLU A 1 155 ? -14.992 32.406 0.03 1 88 155 GLU A N 1
ATOM 1265 C CA . GLU A 1 155 ? -15.898 33.094 -0.892 1 88 155 GLU A CA 1
ATOM 1266 C C . GLU A 1 155 ? -16.016 32.344 -2.211 1 88 155 GLU A C 1
ATOM 1268 O O . GLU A 1 155 ? -17.094 32.219 -2.787 1 88 155 GLU A O 1
ATOM 1273 N N . ARG A 1 156 ? -14.938 31.797 -2.703 1 84.5 156 ARG A N 1
ATOM 1274 C CA . ARG A 1 156 ? -14.906 31.094 -3.977 1 84.5 156 ARG A CA 1
ATOM 1275 C C . ARG A 1 156 ? -14.391 29.656 -3.799 1 84.5 156 ARG A C 1
ATOM 1277 O O . ARG A 1 156 ? -13.461 29.234 -4.496 1 84.5 156 ARG A O 1
ATOM 1284 N N . GLU A 1 157 ? -15.078 29.016 -2.973 1 87.62 157 GLU A N 1
ATOM 1285 C CA . GLU A 1 157 ? -14.594 27.688 -2.605 1 87.62 157 GLU A CA 1
ATOM 1286 C C . GLU A 1 157 ? -14.625 26.734 -3.801 1 87.62 157 GLU A C 1
ATOM 1288 O O . GLU A 1 157 ? -13.688 25.953 -4.012 1 87.62 157 GLU A O 1
ATOM 1293 N N . GLU A 1 158 ? -15.648 26.766 -4.609 1 87.5 158 GLU A N 1
ATOM 1294 C CA . GLU A 1 158 ? -15.836 25.844 -5.727 1 87.5 158 GLU A CA 1
ATOM 1295 C C . GLU A 1 158 ? -14.742 26.031 -6.773 1 87.5 158 GLU A C 1
ATOM 1297 O O . GLU A 1 158 ? -14.422 25.078 -7.5 1 87.5 158 GLU A O 1
ATOM 1302 N N . GLU A 1 159 ? -14.266 27.25 -6.805 1 87 159 GLU A N 1
ATOM 1303 C CA . GLU A 1 159 ? -13.18 27.516 -7.742 1 87 159 GLU A CA 1
ATOM 1304 C C . GLU A 1 159 ? -11.836 27.062 -7.176 1 87 159 GLU A C 1
ATOM 1306 O O . GLU A 1 159 ? -11.016 26.484 -7.891 1 87 159 GLU A O 1
ATOM 1311 N N . GLN A 1 160 ? -11.672 27.344 -5.973 1 89.75 160 GLN A N 1
ATOM 1312 C CA . GLN A 1 160 ? -10.391 27.062 -5.324 1 89.75 160 GLN A CA 1
ATOM 1313 C C . GLN A 1 160 ? -10.242 25.562 -5.035 1 89.75 160 GLN A C 1
ATOM 1315 O O . GLN A 1 160 ? -9.133 25.047 -5.031 1 89.75 160 GLN A O 1
ATOM 1320 N N . VAL A 1 161 ? -11.344 24.938 -4.77 1 93.94 161 VAL A N 1
ATOM 1321 C CA . VAL A 1 161 ? -11.367 23.516 -4.484 1 93.94 161 VAL A CA 1
ATOM 1322 C C . VAL A 1 161 ? -12.336 22.812 -5.441 1 93.94 161 VAL A C 1
ATOM 1324 O O . VAL A 1 161 ? -13.391 22.328 -5.023 1 93.94 161 VAL A O 1
ATOM 1327 N N . SER A 1 162 ? -11.93 22.75 -6.699 1 94.75 162 SER A N 1
ATOM 1328 C CA . SER A 1 162 ? -12.773 22.172 -7.738 1 94.75 162 SER A CA 1
ATOM 1329 C C . SER A 1 162 ? -12.43 20.703 -7.98 1 94.75 162 SER A C 1
ATOM 1331 O O . SER A 1 162 ? -11.328 20.266 -7.645 1 94.75 162 SER A O 1
ATOM 1333 N N . ASN A 1 163 ? -13.375 20 -8.523 1 95.81 163 ASN A N 1
ATOM 1334 C CA . ASN A 1 163 ? -13.172 18.609 -8.883 1 95.81 163 ASN A CA 1
ATOM 1335 C C . ASN A 1 163 ? -11.945 18.422 -9.773 1 95.81 163 ASN A C 1
ATOM 1337 O O . ASN A 1 163 ? -11.172 17.484 -9.586 1 95.81 163 ASN A O 1
ATOM 1341 N N . ALA A 1 164 ? -11.836 19.281 -10.711 1 96.12 164 ALA A N 1
ATOM 1342 C CA . ALA A 1 164 ? -10.711 19.219 -11.641 1 96.12 164 ALA A CA 1
ATOM 1343 C C . ALA A 1 164 ? -9.383 19.359 -10.914 1 96.12 164 ALA A C 1
ATOM 1345 O O . ALA A 1 164 ? -8.43 18.625 -11.172 1 96.12 164 ALA A O 1
ATOM 1346 N N . ARG A 1 165 ? -9.281 20.328 -10.008 1 96.12 165 ARG A N 1
ATOM 1347 C CA . ARG A 1 165 ? -8.055 20.562 -9.258 1 96.12 165 ARG A CA 1
ATOM 1348 C C . ARG A 1 165 ? -7.738 19.391 -8.336 1 96.12 165 ARG A C 1
ATOM 1350 O O . ARG A 1 165 ? -6.59 18.953 -8.258 1 96.12 165 ARG A O 1
ATOM 1357 N N . ILE A 1 166 ? -8.766 18.906 -7.719 1 97.25 166 ILE A N 1
ATOM 1358 C CA . ILE A 1 166 ? -8.594 17.781 -6.793 1 97.25 166 ILE A CA 1
ATOM 1359 C C . ILE A 1 166 ? -8.055 16.578 -7.543 1 97.25 166 ILE A C 1
ATOM 1361 O O . ILE A 1 166 ? -7.09 15.938 -7.105 1 97.25 166 ILE A O 1
ATOM 1365 N N . LYS A 1 167 ? -8.609 16.25 -8.656 1 96.69 167 LYS A N 1
ATOM 1366 C CA . LYS A 1 167 ? -8.172 15.102 -9.445 1 96.69 167 LYS A CA 1
ATOM 1367 C C . LYS A 1 167 ? -6.738 15.289 -9.93 1 96.69 167 LYS A C 1
ATOM 1369 O O . LYS A 1 167 ? -5.949 14.336 -9.93 1 96.69 167 LYS A O 1
ATOM 1374 N N . ARG A 1 168 ? -6.438 16.484 -10.344 1 96.56 168 ARG A N 1
ATOM 1375 C CA . ARG A 1 168 ? -5.086 16.797 -10.797 1 96.56 168 ARG A CA 1
ATOM 1376 C C . ARG A 1 168 ? -4.062 16.547 -9.695 1 96.56 168 ARG A C 1
ATOM 1378 O O . ARG A 1 168 ? -2.998 15.984 -9.938 1 96.56 168 ARG A O 1
ATOM 1385 N N . TRP A 1 169 ? -4.379 16.984 -8.508 1 97.25 169 TRP A N 1
ATOM 1386 C CA . TRP A 1 169 ? -3.496 16.766 -7.363 1 97.25 169 TRP A CA 1
ATOM 1387 C C . TRP A 1 169 ? -3.383 15.289 -7.023 1 97.25 169 TRP A C 1
ATOM 1389 O O . TRP A 1 169 ? -2.283 14.781 -6.805 1 97.25 169 TRP A O 1
ATOM 1399 N N . LEU A 1 170 ? -4.469 14.562 -7.043 1 97.06 170 LEU A N 1
ATOM 1400 C CA . LEU A 1 170 ? -4.477 13.148 -6.691 1 97.06 170 LEU A CA 1
ATOM 1401 C C . LEU A 1 170 ? -3.691 12.336 -7.715 1 97.06 170 LEU A C 1
ATOM 1403 O O . LEU A 1 170 ? -3.211 11.242 -7.406 1 97.06 170 LEU A O 1
ATOM 1407 N N . ASP A 1 171 ? -3.525 12.859 -8.883 1 95.25 171 ASP A N 1
ATOM 1408 C CA . ASP A 1 171 ? -2.828 12.148 -9.945 1 95.25 171 ASP A CA 1
ATOM 1409 C C . ASP A 1 171 ? -1.315 12.305 -9.82 1 95.25 171 ASP A C 1
ATOM 1411 O O . ASP A 1 171 ? -0.553 11.609 -10.492 1 95.25 171 ASP A O 1
ATOM 1415 N N . GLN A 1 172 ? -0.879 13.18 -8.898 1 95.19 172 GLN A N 1
ATOM 1416 C CA . GLN A 1 172 ? 0.555 13.375 -8.711 1 95.19 172 GLN A CA 1
ATOM 1417 C C . GLN A 1 172 ? 1.163 12.234 -7.902 1 95.19 172 GLN A C 1
ATOM 1419 O O . GLN A 1 172 ? 0.613 11.828 -6.875 1 95.19 172 GLN A O 1
ATOM 1424 N N . GLU A 1 173 ? 2.322 11.75 -8.375 1 92.62 173 GLU A N 1
ATOM 1425 C CA . GLU A 1 173 ? 3.002 10.648 -7.703 1 92.62 173 GLU A CA 1
ATOM 1426 C C . GLU A 1 173 ? 3.414 11.031 -6.285 1 92.62 173 GLU A C 1
ATOM 1428 O O . GLU A 1 173 ? 3.402 10.203 -5.379 1 92.62 173 GLU A O 1
ATOM 1433 N N . ALA A 1 174 ? 3.721 12.281 -6.117 1 95.25 174 ALA A N 1
ATOM 1434 C CA . ALA A 1 174 ? 4.223 12.758 -4.832 1 95.25 174 ALA A CA 1
ATOM 1435 C C . ALA A 1 174 ? 3.09 12.914 -3.822 1 95.25 174 ALA A C 1
ATOM 1437 O O . ALA A 1 174 ? 3.332 13.055 -2.621 1 95.25 174 ALA A O 1
ATOM 1438 N N . VAL A 1 175 ? 1.844 12.867 -4.273 1 97.38 175 VAL A N 1
ATOM 1439 C CA . VAL A 1 175 ? 0.703 13.016 -3.373 1 97.38 175 VAL A CA 1
ATOM 1440 C C . VAL A 1 175 ? 0.299 11.648 -2.824 1 97.38 175 VAL A C 1
ATOM 1442 O O . VAL A 1 175 ? -0.066 10.75 -3.584 1 97.38 175 VAL A O 1
ATOM 1445 N N . LEU A 1 176 ? 0.338 11.492 -1.462 1 97.62 176 LEU A N 1
ATOM 1446 C CA . LEU A 1 176 ? 0.163 10.18 -0.862 1 97.62 176 LEU A CA 1
ATOM 1447 C C . LEU A 1 176 ? -1.169 10.086 -0.125 1 97.62 176 LEU A C 1
ATOM 1449 O O . LEU A 1 176 ? -1.608 8.992 0.241 1 97.62 176 LEU A O 1
ATOM 1453 N N . GLN A 1 177 ? -1.809 11.18 0.078 1 97.75 177 GLN A N 1
ATOM 1454 C CA . GLN A 1 177 ? -3.029 11.133 0.877 1 97.75 177 GLN A CA 1
ATOM 1455 C C . GLN A 1 177 ? -3.994 12.242 0.469 1 97.75 177 GLN A C 1
ATOM 1457 O O . GLN A 1 177 ? -3.578 13.258 -0.095 1 97.75 177 GLN A O 1
ATOM 1462 N N . GLY A 1 178 ? -5.277 11.977 0.667 1 97.75 178 GLY A N 1
ATOM 1463 C CA . GLY A 1 178 ? -6.316 13 0.706 1 97.75 178 GLY A CA 1
ATOM 1464 C C . GLY A 1 178 ? -6.652 13.453 2.113 1 97.75 178 GLY A C 1
ATOM 1465 O O . GLY A 1 178 ? -6.453 12.711 3.076 1 97.75 178 GLY A O 1
ATOM 1466 N N . GLY A 1 179 ? -7.141 14.641 2.248 1 93.75 179 GLY A N 1
ATOM 1467 C CA . GLY A 1 179 ? -7.398 15.227 3.553 1 93.75 179 GLY A CA 1
ATOM 1468 C C . GLY A 1 179 ? -6.324 16.203 3.99 1 93.75 179 GLY A C 1
ATOM 1469 O O . GLY A 1 179 ? -5.566 16.719 3.162 1 93.75 179 GLY A O 1
ATOM 1470 N N . GLU A 1 180 ? -6.242 16.453 5.23 1 93.5 180 GLU A N 1
ATOM 1471 C CA . GLU A 1 180 ? -7.07 15.93 6.309 1 93.5 180 GLU A CA 1
ATOM 1472 C C . GLU A 1 180 ? -8.516 16.406 6.184 1 93.5 180 GLU A C 1
ATOM 1474 O O . GLU A 1 180 ? -8.766 17.531 5.73 1 93.5 180 GLU A O 1
ATOM 1479 N N . LEU A 1 181 ? -9.422 15.586 6.633 1 95.75 181 LEU A N 1
ATOM 1480 C CA . LEU A 1 181 ? -10.852 15.836 6.461 1 95.75 181 LEU A CA 1
ATOM 1481 C C . LEU A 1 181 ? -11.375 16.781 7.543 1 95.75 181 LEU A C 1
ATOM 1483 O O . LEU A 1 181 ? -12.203 16.375 8.367 1 95.75 181 LEU A O 1
ATOM 1487 N N . THR A 1 182 ? -11.039 18.016 7.406 1 93.44 182 THR A N 1
ATOM 1488 C CA . THR A 1 182 ? -11.531 18.984 8.375 1 93.44 182 THR A CA 1
ATOM 1489 C C . THR A 1 182 ? -13.023 19.234 8.18 1 93.44 182 THR A C 1
ATOM 1491 O O . THR A 1 182 ? -13.719 19.656 9.109 1 93.44 182 THR A O 1
ATOM 1494 N N . SER A 1 183 ? -13.578 18.922 7.012 1 91.69 183 SER A N 1
ATOM 1495 C CA . SER A 1 183 ? -15 19.109 6.711 1 91.69 183 SER A CA 1
ATOM 1496 C C . SER A 1 183 ? -15.766 17.797 6.867 1 91.69 183 SER A C 1
ATOM 1498 O O . SER A 1 183 ? -16.781 17.578 6.203 1 91.69 183 SER A O 1
ATOM 1500 N N . TRP A 1 184 ? -15.289 16.922 7.68 1 93.5 184 TRP A N 1
ATOM 1501 C CA . TRP A 1 184 ? -15.898 15.602 7.836 1 93.5 184 TRP A CA 1
ATOM 1502 C C . TRP A 1 184 ? -17.359 15.727 8.227 1 93.5 184 TRP A C 1
ATOM 1504 O O . TRP A 1 184 ? -18.188 14.883 7.852 1 93.5 184 TRP A O 1
ATOM 1514 N N . PRO A 1 185 ? -17.797 16.766 8.984 1 92.44 185 PRO A N 1
ATOM 1515 C CA . PRO A 1 185 ? -19.219 16.875 9.289 1 92.44 185 PRO A CA 1
ATOM 1516 C C . PRO A 1 185 ? -20.078 17.016 8.047 1 92.44 185 PRO A C 1
ATOM 1518 O O . PRO A 1 185 ? -21.219 16.516 8.016 1 92.44 185 PRO A O 1
ATOM 1521 N N . LYS A 1 186 ? -19.516 17.734 7.07 1 91.5 186 LYS A N 1
ATOM 1522 C CA . LYS A 1 186 ? -20.25 17.844 5.809 1 91.5 186 LYS A CA 1
ATOM 1523 C C . LYS A 1 186 ? -20.422 16.484 5.145 1 91.5 186 LYS A C 1
ATOM 1525 O O . LYS A 1 186 ? -21.484 16.172 4.605 1 91.5 186 LYS A O 1
ATOM 1530 N N . VAL A 1 187 ? -19.406 15.672 5.195 1 94.69 187 VAL A N 1
ATOM 1531 C CA . VAL A 1 187 ? -19.469 14.328 4.621 1 94.69 187 VAL A CA 1
ATOM 1532 C C . VAL A 1 187 ? -20.5 13.492 5.371 1 94.69 187 VAL A C 1
ATOM 1534 O O . VAL A 1 187 ? -21.328 12.82 4.758 1 94.69 187 VAL A O 1
ATOM 1537 N N . ALA A 1 188 ? -20.422 13.555 6.668 1 93.44 188 ALA A N 1
ATOM 1538 C CA . ALA A 1 188 ? -21.328 12.797 7.52 1 93.44 188 ALA A CA 1
ATOM 1539 C C . ALA A 1 188 ? -22.781 13.203 7.277 1 93.44 188 ALA A C 1
ATOM 1541 O O . ALA A 1 188 ? -23.688 12.375 7.367 1 93.44 188 ALA A O 1
ATOM 1542 N N . SER A 1 189 ? -22.938 14.477 6.898 1 91.38 189 SER A N 1
ATOM 1543 C CA . SER A 1 189 ? -24.297 15.008 6.758 1 91.38 189 SER A CA 1
ATOM 1544 C C . SER A 1 189 ? -24.797 14.867 5.324 1 91.38 189 SER A C 1
ATOM 1546 O O . SER A 1 189 ? -25.891 15.328 5 1 91.38 189 SER A O 1
ATOM 1548 N N . GLY A 1 190 ? -23.938 14.359 4.422 1 92.75 190 GLY A N 1
ATOM 1549 C CA . GLY A 1 190 ? -24.484 14.016 3.121 1 92.75 190 GLY A CA 1
ATOM 1550 C C . GLY A 1 190 ? -23.766 14.688 1.968 1 92.75 190 GLY A C 1
ATOM 1551 O O . GLY A 1 190 ? -24.234 14.664 0.833 1 92.75 190 GLY A O 1
ATOM 1552 N N . ASP A 1 191 ? -22.688 15.328 2.18 1 93.19 191 ASP A N 1
ATOM 1553 C CA . ASP A 1 191 ? -21.906 15.906 1.083 1 93.19 191 ASP A CA 1
ATOM 1554 C C . ASP A 1 191 ? -21.359 14.82 0.167 1 93.19 191 ASP A C 1
ATOM 1556 O O . ASP A 1 191 ? -20.391 14.133 0.519 1 93.19 191 ASP A O 1
ATOM 1560 N N . ASP A 1 192 ? -21.828 14.742 -1.013 1 95.25 192 ASP A N 1
ATOM 1561 C CA . ASP A 1 192 ? -21.469 13.656 -1.914 1 95.25 192 ASP A CA 1
ATOM 1562 C C . ASP A 1 192 ? -20.234 14 -2.746 1 95.25 192 ASP A C 1
ATOM 1564 O O . ASP A 1 192 ? -19.609 13.117 -3.324 1 95.25 192 ASP A O 1
ATOM 1568 N N . ILE A 1 193 ? -19.953 15.242 -2.789 1 95.31 193 ILE A N 1
ATOM 1569 C CA . ILE A 1 193 ? -18.797 15.641 -3.574 1 95.31 193 ILE A CA 1
ATOM 1570 C C . ILE A 1 193 ? -17.516 15.242 -2.84 1 95.31 193 ILE A C 1
ATOM 1572 O O . ILE A 1 193 ? -16.594 14.688 -3.443 1 95.31 193 ILE A O 1
ATOM 1576 N N . ILE A 1 194 ? -17.453 15.555 -1.576 1 96.38 194 ILE A N 1
ATOM 1577 C CA . ILE A 1 194 ? -16.266 15.172 -0.803 1 96.38 194 ILE A CA 1
ATOM 1578 C C . ILE A 1 194 ? -16.172 13.648 -0.734 1 96.38 194 ILE A C 1
ATOM 1580 O O . ILE A 1 194 ? -15.086 13.086 -0.855 1 96.38 194 ILE A O 1
ATOM 1584 N N . LEU A 1 195 ? -17.312 12.984 -0.559 1 97.06 195 LEU A N 1
ATOM 1585 C CA . LEU A 1 195 ? -17.328 11.531 -0.555 1 97.06 195 LEU A CA 1
ATOM 1586 C C . LEU A 1 195 ? -16.766 10.977 -1.865 1 97.06 195 LEU A C 1
ATOM 1588 O O . LEU A 1 195 ? -16 10.008 -1.862 1 97.06 195 LEU A O 1
ATOM 1592 N N . TYR A 1 196 ? -17.188 11.578 -2.951 1 96.69 196 TYR A N 1
ATOM 1593 C CA . TYR A 1 196 ? -16.688 11.219 -4.266 1 96.69 196 TYR A CA 1
ATOM 1594 C C . TYR A 1 196 ? -15.164 11.367 -4.324 1 96.69 196 TYR A C 1
ATOM 1596 O O . TYR A 1 196 ? -14.461 10.484 -4.824 1 96.69 196 TYR A O 1
ATOM 1604 N N . TRP A 1 197 ? -14.617 12.492 -3.811 1 97.31 197 TRP A N 1
ATOM 1605 C CA . TRP A 1 197 ? -13.172 12.719 -3.801 1 97.31 197 TRP A CA 1
ATOM 1606 C C . TRP A 1 197 ? -12.461 11.664 -2.965 1 97.31 197 TRP A C 1
ATOM 1608 O O . TRP A 1 197 ? -11.359 11.219 -3.316 1 97.31 197 TRP A O 1
ATOM 1618 N N . MET A 1 198 ? -13.047 11.273 -1.856 1 97.25 198 MET A N 1
ATOM 1619 C CA . MET A 1 198 ? -12.492 10.211 -1.024 1 97.25 198 MET A CA 1
ATOM 1620 C C . MET A 1 198 ? -12.391 8.898 -1.805 1 97.25 198 MET A C 1
ATOM 1622 O O . MET A 1 198 ? -11.367 8.219 -1.757 1 97.25 198 MET A O 1
ATOM 1626 N N . GLN A 1 199 ? -13.398 8.523 -2.553 1 96.25 199 GLN A N 1
ATOM 1627 C CA . GLN A 1 199 ? -13.398 7.316 -3.369 1 96.25 199 GLN A CA 1
ATOM 1628 C C . GLN A 1 199 ? -12.344 7.395 -4.465 1 96.25 199 GLN A C 1
ATOM 1630 O O . GLN A 1 199 ? -11.656 6.41 -4.746 1 96.25 199 GLN A O 1
ATOM 1635 N N . GLU A 1 200 ? -12.219 8.586 -5.051 1 96.31 200 GLU A N 1
ATOM 1636 C CA . GLU A 1 200 ? -11.219 8.781 -6.098 1 96.31 200 GLU A CA 1
ATOM 1637 C C . GLU A 1 200 ? -9.805 8.633 -5.547 1 96.31 200 GLU A C 1
ATOM 1639 O O . GLU A 1 200 ? -8.922 8.094 -6.227 1 96.31 200 GLU A O 1
ATOM 1644 N N . ALA A 1 201 ? -9.625 9.133 -4.352 1 96.62 201 ALA A N 1
ATOM 1645 C CA . ALA A 1 201 ? -8.32 8.961 -3.703 1 96.62 201 ALA A CA 1
ATOM 1646 C C . ALA A 1 201 ? -7.992 7.484 -3.512 1 96.62 201 ALA A C 1
ATOM 1648 O O . ALA A 1 201 ? -6.902 7.031 -3.871 1 96.62 201 ALA A O 1
ATOM 1649 N N . HIS A 1 202 ? -8.914 6.684 -3.055 1 95.06 202 HIS A N 1
ATOM 1650 C CA . HIS A 1 202 ? -8.719 5.254 -2.83 1 95.06 202 HIS A CA 1
ATOM 1651 C C . HIS A 1 202 ? -8.469 4.52 -4.145 1 95.06 202 HIS A C 1
ATOM 1653 O O . HIS A 1 202 ? -7.66 3.592 -4.199 1 95.06 202 HIS A O 1
ATOM 1659 N N . ARG A 1 203 ? -9.211 4.93 -5.133 1 92.88 203 ARG A N 1
ATOM 1660 C CA . ARG A 1 203 ? -9.023 4.305 -6.438 1 92.88 203 ARG A CA 1
ATOM 1661 C C . ARG A 1 203 ? -7.586 4.469 -6.926 1 92.88 203 ARG A C 1
ATOM 1663 O O . ARG A 1 203 ? -7.066 3.609 -7.637 1 92.88 203 ARG A O 1
ATOM 1670 N N . ARG A 1 204 ? -6.961 5.547 -6.488 1 93.31 204 ARG A N 1
ATOM 1671 C CA . ARG A 1 204 ? -5.574 5.828 -6.848 1 93.31 204 ARG A CA 1
ATOM 1672 C C . ARG A 1 204 ? -4.613 5.301 -5.793 1 93.31 204 ARG A C 1
ATOM 1674 O O . ARG A 1 204 ? -3.416 5.598 -5.828 1 93.31 204 ARG A O 1
ATOM 1681 N N . ARG A 1 205 ? -5.148 4.582 -4.84 1 93.81 205 ARG A N 1
ATOM 1682 C CA . ARG A 1 205 ? -4.395 3.926 -3.773 1 93.81 205 ARG A CA 1
ATOM 1683 C C . ARG A 1 205 ? -3.713 4.953 -2.875 1 93.81 205 ARG A C 1
ATOM 1685 O O . ARG A 1 205 ? -2.555 4.773 -2.49 1 93.81 205 ARG A O 1
ATOM 1692 N N . ARG A 1 206 ? -4.414 6.078 -2.682 1 96.44 206 ARG A N 1
ATOM 1693 C CA . ARG A 1 206 ? -4.008 7.086 -1.708 1 96.44 206 ARG A CA 1
ATOM 1694 C C . ARG A 1 206 ? -4.77 6.922 -0.397 1 96.44 206 ARG A C 1
ATOM 1696 O O . ARG A 1 206 ? -5.93 6.508 -0.396 1 96.44 206 ARG A O 1
ATOM 1703 N N . LYS A 1 207 ? -4.102 7.23 0.701 1 97.75 207 LYS A N 1
ATOM 1704 C CA . LYS A 1 207 ? -4.75 7.148 2.008 1 97.75 207 LYS A CA 1
ATOM 1705 C C . LYS A 1 207 ? -5.629 8.367 2.262 1 97.75 207 LYS A C 1
ATOM 1707 O O . LYS A 1 207 ? -5.465 9.406 1.616 1 97.75 207 LYS A O 1
ATOM 1712 N N . ILE A 1 208 ? -6.621 8.203 3.119 1 98.12 208 ILE A N 1
ATOM 1713 C CA . ILE A 1 208 ? -7.453 9.305 3.578 1 98.12 208 ILE A CA 1
ATOM 1714 C C . ILE A 1 208 ? -7.18 9.578 5.059 1 98.12 208 ILE A C 1
ATOM 1716 O O . ILE A 1 208 ? -7.395 8.711 5.902 1 98.12 208 ILE A O 1
ATOM 1720 N N . GLU A 1 209 ? -6.664 10.734 5.328 1 98.19 209 GLU A N 1
ATOM 1721 C CA . GLU A 1 209 ? -6.461 11.172 6.707 1 98.19 209 GLU A CA 1
ATOM 1722 C C . GLU A 1 209 ? -7.707 11.859 7.254 1 98.19 209 GLU A C 1
ATOM 1724 O O . GLU A 1 209 ? -8.25 12.773 6.625 1 98.19 209 GLU A O 1
ATOM 1729 N N . GLY A 1 210 ? -8.156 11.438 8.414 1 97.62 210 GLY A N 1
ATOM 1730 C CA . GLY A 1 210 ? -9.305 12.047 9.07 1 97.62 210 GLY A CA 1
ATOM 1731 C C . GLY A 1 210 ? -8.945 13.297 9.852 1 97.62 210 GLY A C 1
ATOM 1732 O O . GLY A 1 210 ? -7.961 13.977 9.539 1 97.62 210 GLY A O 1
ATOM 1733 N N . HIS A 1 211 ? -9.641 13.781 10.656 1 97.19 211 HIS A N 1
ATOM 1734 C CA . HIS A 1 211 ? -9.586 14.867 11.625 1 97.19 211 HIS A CA 1
ATOM 1735 C C . HIS A 1 211 ? -10.805 14.852 12.539 1 97.19 211 HIS A C 1
ATOM 1737 O O . HIS A 1 211 ? -11.711 15.672 12.383 1 97.19 211 HIS A O 1
ATOM 1743 N N . PHE A 1 212 ? -10.711 13.938 13.594 1 96.5 212 PHE A N 1
ATOM 1744 C CA . PHE A 1 212 ? -11.922 13.633 14.352 1 96.5 212 PHE A CA 1
ATOM 1745 C C . PHE A 1 212 ? -11.711 13.906 15.836 1 96.5 212 PHE A C 1
ATOM 1747 O O . PHE A 1 212 ? -11.953 13.039 16.672 1 96.5 212 PHE A O 1
ATOM 1754 N N . PRO A 1 213 ? -11.406 15.078 16.203 1 93.06 213 PRO A N 1
ATOM 1755 C CA . PRO A 1 213 ? -11.25 15.344 17.625 1 93.06 213 PRO A CA 1
ATOM 1756 C C . PRO A 1 213 ? -12.547 15.156 18.406 1 93.06 213 PRO A C 1
ATOM 1758 O O . PRO A 1 213 ? -13.594 15.672 18.016 1 93.06 213 PRO A O 1
ATOM 1761 N N . GLY A 1 214 ? -12.508 14.43 19.438 1 91.56 214 GLY A N 1
ATOM 1762 C CA . GLY A 1 214 ? -13.656 14.242 20.312 1 91.56 214 GLY A CA 1
ATOM 1763 C C . GLY A 1 214 ? -14.781 13.469 19.672 1 91.56 214 GLY A C 1
ATOM 1764 O O . GLY A 1 214 ? -15.906 13.445 20.172 1 91.56 214 GLY A O 1
ATOM 1765 N N . ALA A 1 215 ? -14.516 12.859 18.609 1 95.06 215 ALA A N 1
ATOM 1766 C CA . ALA A 1 215 ? -15.555 12.141 17.859 1 95.06 215 ALA A CA 1
ATOM 1767 C C . ALA A 1 215 ? -16.062 10.938 18.656 1 95.06 215 ALA A C 1
ATOM 1769 O O . ALA A 1 215 ? -15.297 10.273 19.344 1 95.06 215 ALA A O 1
ATOM 1770 N N . SER A 1 216 ? -17.359 10.719 18.516 1 96.69 216 SER A N 1
ATOM 1771 C CA . SER A 1 216 ? -17.953 9.508 19.078 1 96.69 216 SER A CA 1
ATOM 1772 C C . SER A 1 216 ? -17.562 8.273 18.281 1 96.69 216 SER A C 1
ATOM 1774 O O . SER A 1 216 ? -17.047 8.383 17.172 1 96.69 216 SER A O 1
ATOM 1776 N N . GLU A 1 217 ? -17.766 7.141 18.891 1 97.81 217 GLU A N 1
ATOM 1777 C CA . GLU A 1 217 ? -17.516 5.895 18.172 1 97.81 217 GLU A CA 1
ATOM 1778 C C . GLU A 1 217 ? -18.344 5.828 16.891 1 97.81 217 GLU A C 1
ATOM 1780 O O . GLU A 1 217 ? -17.844 5.406 15.844 1 97.81 217 GLU A O 1
ATOM 1785 N N . LYS A 1 218 ? -19.625 6.25 16.969 1 97.19 218 LYS A N 1
ATOM 1786 C CA . LYS A 1 218 ? -20.516 6.238 15.805 1 97.19 218 LYS A CA 1
ATOM 1787 C C . LYS A 1 218 ? -19.922 7.051 14.656 1 97.19 218 LYS A C 1
ATOM 1789 O O . LYS A 1 218 ? -19.938 6.609 13.508 1 97.19 218 LYS A O 1
ATOM 1794 N N . THR A 1 219 ? -19.406 8.188 15.008 1 97.44 219 THR A N 1
ATOM 1795 C CA . THR A 1 219 ? -18.781 9.047 14 1 97.44 219 THR A CA 1
ATOM 1796 C C . THR A 1 219 ? -17.578 8.359 13.383 1 97.44 219 THR A C 1
ATOM 1798 O O . THR A 1 219 ? -17.422 8.336 12.156 1 97.44 219 THR A O 1
ATOM 1801 N N . LEU A 1 220 ? -16.734 7.77 14.242 1 98.5 220 LEU A N 1
ATOM 1802 C CA . LEU A 1 220 ? -15.531 7.102 13.758 1 98.5 220 LEU A CA 1
ATOM 1803 C C . LEU A 1 220 ? -15.891 5.941 12.828 1 98.5 220 LEU A C 1
ATOM 1805 O O . LEU A 1 220 ? -15.258 5.758 11.781 1 98.5 220 LEU A O 1
ATOM 1809 N N . VAL A 1 221 ? -16.891 5.191 13.219 1 98.62 221 VAL A N 1
ATOM 1810 C CA . VAL A 1 221 ? -17.328 4.043 12.43 1 98.62 221 VAL A CA 1
ATOM 1811 C C . VAL A 1 221 ? -17.844 4.516 11.07 1 98.62 221 VAL A C 1
ATOM 1813 O O . VAL A 1 221 ? -17.438 3.986 10.031 1 98.62 221 VAL A O 1
ATOM 1816 N N . LYS A 1 222 ? -18.688 5.52 11.023 1 98.31 222 LYS A N 1
ATOM 1817 C CA . LYS A 1 222 ? -19.234 6.039 9.773 1 98.31 222 LYS A CA 1
ATOM 1818 C C . LYS A 1 222 ? -18.125 6.555 8.867 1 98.31 222 LYS A C 1
ATOM 1820 O O . LYS A 1 222 ? -18.125 6.309 7.66 1 98.31 222 LYS A O 1
ATOM 1825 N N . MET A 1 223 ? -17.203 7.262 9.477 1 98.38 223 MET A N 1
ATOM 1826 C CA . MET A 1 223 ? -16.109 7.82 8.68 1 98.38 223 MET A CA 1
ATOM 1827 C C . MET A 1 223 ? -15.219 6.715 8.117 1 98.38 223 MET A C 1
ATOM 1829 O O . MET A 1 223 ? -14.703 6.832 7.008 1 98.38 223 MET A O 1
ATOM 1833 N N . ALA A 1 224 ? -15.023 5.633 8.922 1 98.38 224 ALA A N 1
ATOM 1834 C CA . ALA A 1 224 ? -14.305 4.469 8.406 1 98.38 224 ALA A CA 1
ATOM 1835 C C . ALA A 1 224 ? -15.031 3.865 7.207 1 98.38 224 ALA A C 1
ATOM 1837 O O . ALA A 1 224 ? -14.398 3.512 6.211 1 98.38 224 ALA A O 1
ATOM 1838 N N . LEU A 1 225 ? -16.344 3.777 7.234 1 98.31 225 LEU A N 1
ATOM 1839 C CA . LEU A 1 225 ? -17.141 3.238 6.141 1 98.31 225 LEU A CA 1
ATOM 1840 C C . LEU A 1 225 ? -17.031 4.125 4.902 1 98.31 225 LEU A C 1
ATOM 1842 O O . LEU A 1 225 ? -17.047 3.627 3.775 1 98.31 225 LEU A O 1
ATOM 1846 N N . PHE A 1 226 ? -16.891 5.426 5.156 1 97.88 226 PHE A N 1
ATOM 1847 C CA . PHE A 1 226 ? -16.781 6.359 4.043 1 97.88 226 PHE A CA 1
ATOM 1848 C C . PHE A 1 226 ? -15.375 6.332 3.449 1 97.88 226 PHE A C 1
ATOM 1850 O O . PHE A 1 226 ? -15.148 6.828 2.344 1 97.88 226 PHE A O 1
ATOM 1857 N N . GLY A 1 227 ? -14.383 5.781 4.203 1 97 227 GLY A N 1
ATOM 1858 C CA . GLY A 1 227 ? -13.102 5.57 3.555 1 97 227 GLY A CA 1
ATOM 1859 C C . GLY A 1 227 ? -11.93 6.133 4.348 1 97 227 GLY A C 1
ATOM 1860 O O . GLY A 1 227 ? -10.781 6.047 3.914 1 97 227 GLY A O 1
ATOM 1861 N N . ALA A 1 228 ? -12.172 6.719 5.543 1 98.25 228 ALA A N 1
ATOM 1862 C CA . ALA A 1 228 ? -11.062 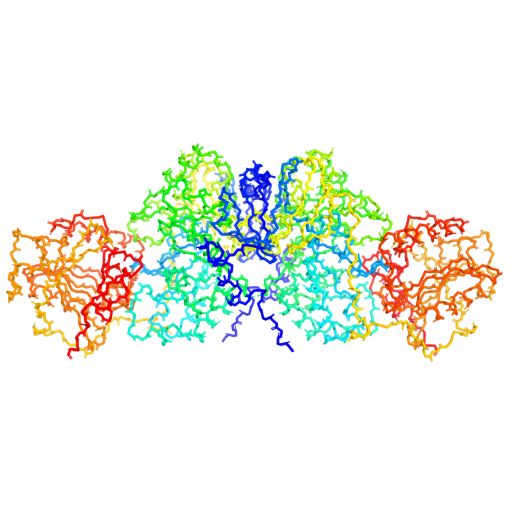7.25 6.336 1 98.25 228 ALA A CA 1
ATOM 1863 C C . ALA A 1 228 ? -10.125 6.133 6.781 1 98.25 228 ALA A C 1
ATOM 1865 O O . ALA A 1 228 ? -10.578 5.098 7.281 1 98.25 228 ALA A O 1
ATOM 1866 N N . ASP A 1 229 ? -8.773 6.363 6.648 1 98.06 229 ASP A N 1
ATOM 1867 C CA . ASP A 1 229 ? -7.773 5.332 6.926 1 98.06 229 ASP A CA 1
ATOM 1868 C C . ASP A 1 229 ? -7.043 5.613 8.234 1 98.06 229 ASP A C 1
ATOM 1870 O O . ASP A 1 229 ? -6.547 4.691 8.883 1 98.06 229 ASP A O 1
ATOM 1874 N N . GLY A 1 230 ? -6.883 6.832 8.516 1 98.19 230 GLY A N 1
ATOM 1875 C CA . GLY A 1 230 ? -6.113 7.227 9.688 1 98.19 230 GLY A CA 1
ATOM 1876 C C . GLY A 1 230 ? -6.645 8.477 10.359 1 98.19 230 GLY A C 1
ATOM 1877 O O . GLY A 1 230 ? -7.52 9.156 9.812 1 98.19 230 GLY A O 1
ATOM 1878 N N . ASP A 1 231 ? -6.203 8.711 11.508 1 98.56 231 ASP A N 1
ATOM 1879 C CA . ASP A 1 231 ? -6.586 9.875 12.305 1 98.56 231 ASP A CA 1
ATOM 1880 C C . ASP A 1 231 ? -5.512 10.219 13.328 1 98.56 231 ASP A C 1
ATOM 1882 O O . ASP A 1 231 ? -4.871 9.328 13.891 1 98.56 231 ASP A O 1
ATOM 1886 N N . HIS A 1 232 ? -5.297 11.477 13.531 1 98.38 232 HIS A N 1
ATOM 1887 C CA . HIS A 1 232 ? -4.25 11.906 14.453 1 98.38 232 HIS A CA 1
ATOM 1888 C C . HIS A 1 232 ? -4.832 12.68 15.633 1 98.38 232 HIS A C 1
ATOM 1890 O O . HIS A 1 232 ? -4.098 13.344 16.375 1 98.38 232 HIS A O 1
ATOM 1896 N N . GLU A 1 233 ? -6.148 12.617 15.922 1 97.56 233 GLU A N 1
ATOM 1897 C CA . GLU A 1 233 ? -6.801 13.547 16.844 1 97.56 233 GLU A CA 1
ATOM 1898 C C . GLU A 1 233 ? -7.152 12.867 18.156 1 97.56 233 GLU A C 1
ATOM 1900 O O . GLU A 1 233 ? -7.926 13.398 18.953 1 97.56 233 GLU A O 1
ATOM 1905 N N . ALA A 1 234 ? -6.633 11.664 18.359 1 98.19 234 ALA A N 1
ATOM 1906 C CA . ALA A 1 234 ? -6.871 11.031 19.656 1 98.19 234 ALA A CA 1
ATOM 1907 C C . ALA A 1 234 ? -6.223 11.836 20.781 1 98.19 234 ALA A C 1
ATOM 1909 O O . ALA A 1 234 ? -5.078 12.273 20.672 1 98.19 234 ALA A O 1
ATOM 1910 N N . MET A 1 235 ? -6.961 11.984 21.906 1 97.06 235 MET A N 1
ATOM 1911 C CA . MET A 1 235 ? -6.453 12.781 23.016 1 97.06 235 MET A CA 1
ATOM 1912 C C . MET A 1 235 ? -6.262 11.93 24.266 1 97.06 235 MET A C 1
ATOM 1914 O O . MET A 1 235 ? -5.641 12.367 25.234 1 97.06 235 MET A O 1
ATOM 1918 N N . THR A 1 236 ? -6.82 10.742 24.25 1 97.75 236 THR A N 1
ATOM 1919 C CA . THR A 1 236 ? -6.68 9.797 25.359 1 97.75 236 THR A CA 1
ATOM 1920 C C . THR A 1 236 ? -6.352 8.398 24.844 1 97.75 236 THR A C 1
ATOM 1922 O O . THR A 1 236 ? -6.52 8.117 23.656 1 97.75 236 THR A O 1
ATOM 1925 N N . GLY A 1 237 ? -5.883 7.598 25.75 1 98.06 237 GLY A N 1
ATOM 1926 C CA . GLY A 1 237 ? -5.648 6.207 25.391 1 98.06 237 GLY A CA 1
ATOM 1927 C C . GLY A 1 237 ? -6.898 5.492 24.922 1 98.06 237 GLY A C 1
ATOM 1928 O O . GLY A 1 237 ? -6.84 4.664 24.016 1 98.06 237 GLY A O 1
ATOM 1929 N N . LYS A 1 238 ? -8 5.805 25.547 1 98.19 238 LYS A N 1
ATOM 1930 C CA . LYS A 1 238 ? -9.273 5.219 25.141 1 98.19 238 LYS A CA 1
ATOM 1931 C C . LYS A 1 238 ? -9.625 5.59 23.703 1 98.19 238 LYS A C 1
ATOM 1933 O O . LYS A 1 238 ? -10.133 4.758 22.953 1 98.19 238 LYS A O 1
ATOM 1938 N N . GLU A 1 239 ? -9.344 6.809 23.344 1 98.44 239 GLU A N 1
ATOM 1939 C CA . GLU A 1 239 ? -9.617 7.25 21.969 1 98.44 239 GLU A CA 1
ATOM 1940 C C . GLU A 1 239 ? -8.688 6.562 20.969 1 98.44 239 GLU A C 1
ATOM 1942 O O . GLU A 1 239 ? -9.094 6.262 19.844 1 98.44 239 GLU A O 1
ATOM 1947 N N . VAL A 1 240 ? -7.434 6.324 21.406 1 98.69 240 VAL A N 1
ATOM 1948 C CA . VAL A 1 240 ? -6.516 5.57 20.547 1 98.69 240 VAL A CA 1
ATOM 1949 C C . VAL A 1 240 ? -7.051 4.156 20.344 1 98.69 240 VAL A C 1
ATOM 1951 O O . VAL A 1 240 ? -7.133 3.678 19.203 1 98.69 240 VAL A O 1
ATOM 1954 N N . ARG A 1 241 ? -7.441 3.545 21.438 1 98.31 241 ARG A N 1
ATOM 1955 C CA . ARG A 1 241 ? -7.957 2.182 21.391 1 98.31 241 ARG A CA 1
ATOM 1956 C C . ARG A 1 241 ? -9.172 2.082 20.469 1 98.31 241 ARG A C 1
ATOM 1958 O O . ARG A 1 241 ? -9.273 1.148 19.672 1 98.31 241 ARG A O 1
ATOM 1965 N N . MET A 1 242 ? -10.055 3.021 20.578 1 98.31 242 MET A N 1
ATOM 1966 C CA . MET A 1 242 ? -11.273 3.031 19.766 1 98.31 242 MET A CA 1
ATOM 1967 C C . MET A 1 242 ? -10.938 3.131 18.281 1 98.31 242 MET A C 1
ATOM 1969 O O . MET A 1 242 ? -11.516 2.418 17.469 1 98.31 242 MET A O 1
ATOM 1973 N N . ARG A 1 243 ? -10.039 3.992 17.953 1 98.62 243 ARG A N 1
ATOM 1974 C CA . ARG A 1 243 ? -9.617 4.152 16.562 1 98.62 243 ARG A CA 1
ATOM 1975 C C . ARG A 1 243 ? -8.961 2.881 16.047 1 98.62 243 ARG A C 1
ATOM 1977 O O . ARG A 1 243 ? -9.281 2.414 14.945 1 98.62 243 ARG A O 1
ATOM 1984 N N . LEU A 1 244 ? -8.055 2.268 16.828 1 98.44 244 LEU A N 1
ATOM 1985 C CA . LEU A 1 244 ? -7.434 1.007 16.438 1 98.44 244 LEU A CA 1
ATOM 1986 C C . LEU A 1 244 ? -8.477 -0.091 16.281 1 98.44 244 LEU A C 1
ATOM 1988 O O . LEU A 1 244 ? -8.406 -0.892 15.352 1 98.44 244 LEU A O 1
ATOM 1992 N N . TRP A 1 245 ? -9.438 -0.07 17.188 1 98.06 245 TRP A N 1
ATOM 1993 C CA . TRP A 1 245 ? -10.484 -1.082 17.172 1 98.06 245 TRP A CA 1
ATOM 1994 C C . TRP A 1 245 ? -11.219 -1.099 15.836 1 98.06 245 TRP A C 1
ATOM 1996 O O . TRP A 1 245 ? -11.547 -2.166 15.312 1 98.06 245 TRP A O 1
ATOM 2006 N N . HIS A 1 246 ? -11.406 0.072 15.281 1 98.44 246 HIS A N 1
ATOM 2007 C CA . HIS A 1 246 ? -12.203 0.18 14.062 1 98.44 246 HIS A CA 1
ATOM 2008 C C . HIS A 1 246 ? -11.32 0.288 12.828 1 98.44 246 HIS A C 1
ATOM 2010 O O . HIS A 1 246 ? -11.773 0.725 11.766 1 98.44 246 HIS A O 1
ATOM 2016 N N . GLY A 1 247 ? -10.047 -0.056 12.984 1 97.44 247 GLY A N 1
ATOM 2017 C CA . GLY A 1 247 ? -9.203 -0.318 11.828 1 97.44 247 GLY A CA 1
ATOM 2018 C C . GLY A 1 247 ? -8.422 0.9 11.375 1 97.44 247 GLY A C 1
ATOM 2019 O O . GLY A 1 247 ? -7.844 0.903 10.289 1 97.44 247 GLY A O 1
ATOM 2020 N N . TYR A 1 248 ? -8.344 1.998 12.18 1 98.5 248 TYR A N 1
ATOM 2021 C CA . TYR A 1 248 ? -7.57 3.184 11.82 1 98.5 248 TYR A CA 1
ATOM 2022 C C . TYR A 1 248 ? -6.086 2.979 12.117 1 98.5 248 TYR A C 1
ATOM 2024 O O . TYR A 1 248 ? -5.727 2.285 13.07 1 98.5 248 TYR A O 1
ATOM 2032 N N . THR A 1 249 ? -5.219 3.521 11.25 1 98.69 249 THR A N 1
ATOM 2033 C CA . THR A 1 249 ? -3.875 3.867 11.703 1 98.69 249 THR A CA 1
ATOM 2034 C C . THR A 1 249 ? -3.898 5.148 12.531 1 98.69 249 THR A C 1
ATOM 2036 O O . THR A 1 249 ? -4.535 6.133 12.148 1 98.69 249 THR A O 1
ATOM 2039 N N . VAL A 1 250 ? -3.236 5.137 13.648 1 98.81 250 VAL A N 1
ATOM 2040 C CA . VAL A 1 250 ? -3.35 6.266 14.562 1 98.81 250 VAL A CA 1
ATOM 2041 C C . VAL A 1 250 ? -2.002 6.973 14.68 1 98.81 250 VAL A C 1
ATOM 2043 O O . VAL A 1 250 ? -1.013 6.375 15.109 1 98.81 250 VAL A O 1
ATOM 2046 N N . ALA A 1 251 ? -1.944 8.203 14.297 1 98.75 251 ALA A N 1
ATOM 2047 C CA . ALA A 1 251 ? -0.768 9.031 14.562 1 98.75 251 ALA A CA 1
ATOM 2048 C C . ALA A 1 251 ? -0.855 9.68 15.945 1 98.75 251 ALA A C 1
ATOM 2050 O O . ALA A 1 251 ? -1.744 10.5 16.188 1 98.75 251 ALA A O 1
ATOM 2051 N N . LEU A 1 252 ? 0.013 9.305 16.781 1 98.88 252 LEU A N 1
ATOM 2052 C CA . LEU A 1 252 ? 0.058 9.867 18.125 1 98.88 252 LEU A CA 1
ATOM 2053 C C . LEU A 1 252 ? 0.677 11.258 18.125 1 98.88 252 LEU A C 1
ATOM 2055 O O . LEU A 1 252 ? 1.843 11.422 17.75 1 98.88 252 LEU A O 1
ATOM 2059 N N . ARG A 1 253 ? -0.079 12.172 18.562 1 98.44 253 ARG A N 1
ATOM 2060 C CA . ARG A 1 253 ? 0.26 13.578 18.359 1 98.44 253 ARG A CA 1
ATOM 2061 C C . ARG A 1 253 ? 0.97 14.141 19.594 1 98.44 253 ARG A C 1
ATOM 2063 O O . ARG A 1 253 ? 0.6 13.836 20.734 1 98.44 253 ARG A O 1
ATOM 2070 N N . HIS A 1 254 ? 1.974 14.898 19.359 1 98.06 254 HIS A N 1
ATOM 2071 C CA . HIS A 1 254 ? 2.625 15.797 20.297 1 98.06 254 HIS A CA 1
ATOM 2072 C C . HIS A 1 254 ? 2.939 17.141 19.672 1 98.06 254 HIS A C 1
ATOM 2074 O O . HIS A 1 254 ? 3.924 17.281 18.938 1 98.06 254 HIS A O 1
ATOM 2080 N N . SER A 1 255 ? 2.092 18.125 19.938 1 94.81 255 SER A N 1
ATOM 2081 C CA . SER A 1 255 ? 2.232 19.438 19.328 1 94.81 255 SER A CA 1
ATOM 2082 C C . SER A 1 255 ? 2.303 20.547 20.375 1 94.81 255 SER A C 1
ATOM 2084 O O . SER A 1 255 ? 2.283 20.266 21.578 1 94.81 255 SER A O 1
ATOM 2086 N N . SER A 1 256 ? 2.408 21.781 19.922 1 91.38 256 SER A N 1
ATOM 2087 C CA . SER A 1 256 ? 2.533 22.938 20.828 1 91.38 256 SER A CA 1
ATOM 2088 C C . SER A 1 256 ? 1.249 23.156 21.609 1 91.38 256 SER A C 1
ATOM 2090 O O . SER A 1 256 ? 1.296 23.531 22.781 1 91.38 256 SER A O 1
ATOM 2092 N N . ILE A 1 257 ? 0.144 22.859 21 1 88.94 257 ILE A N 1
ATOM 2093 C CA . ILE A 1 257 ? -1.122 23.141 21.656 1 88.94 257 ILE A CA 1
ATOM 2094 C C . ILE A 1 257 ? -1.703 21.844 22.219 1 88.94 257 ILE A C 1
ATOM 2096 O O . ILE A 1 257 ? -2.609 21.875 23.062 1 88.94 257 ILE A O 1
ATOM 2100 N N . ARG A 1 258 ? -1.197 20.75 21.734 1 92.25 258 ARG A N 1
ATOM 2101 C CA . ARG A 1 258 ? -1.64 19.422 22.172 1 92.25 258 ARG A CA 1
ATOM 2102 C C . ARG A 1 258 ? -0.449 18.516 22.453 1 92.25 258 ARG A C 1
ATOM 2104 O O . ARG A 1 258 ? -0.191 17.578 21.703 1 92.25 258 ARG A O 1
ATOM 2111 N N . PRO A 1 259 ? 0.24 18.797 23.531 1 94.69 259 PRO A N 1
ATOM 2112 C CA . PRO A 1 259 ? 1.348 17.906 23.891 1 94.69 259 PRO A CA 1
ATOM 2113 C C . PRO A 1 259 ? 0.874 16.609 24.531 1 94.69 259 PRO A C 1
ATOM 2115 O O . PRO A 1 259 ? 1.235 16.312 25.672 1 94.69 259 PRO A O 1
ATOM 2118 N N . ASP A 1 260 ? 0.248 15.75 23.781 1 97.5 260 ASP A N 1
ATOM 2119 C CA . ASP A 1 260 ? -0.581 14.664 24.297 1 97.5 260 ASP A CA 1
ATOM 2120 C C . ASP A 1 260 ? 0.215 13.359 24.391 1 97.5 260 ASP A C 1
ATOM 2122 O O . ASP A 1 260 ? -0.216 12.406 25.047 1 97.5 260 ASP A O 1
ATOM 2126 N N . LEU A 1 261 ? 1.383 13.242 23.812 1 98.62 261 LEU A N 1
ATOM 2127 C CA . LEU A 1 261 ? 2.031 11.961 23.562 1 98.62 261 LEU A CA 1
ATOM 2128 C C . LEU A 1 261 ? 2.279 11.219 24.859 1 98.62 261 LEU A C 1
ATOM 2130 O O . LEU A 1 261 ? 1.963 10.031 24.984 1 98.62 261 LEU A O 1
ATOM 2134 N N . PRO A 1 262 ? 2.811 11.891 25.938 1 98.5 262 PRO A N 1
ATOM 2135 C CA . PRO A 1 262 ? 3.025 11.164 27.188 1 98.5 262 PRO A CA 1
ATOM 2136 C C . PRO A 1 262 ? 1.739 10.562 27.75 1 98.5 262 PRO A C 1
ATOM 2138 O O . PRO A 1 262 ? 1.725 9.398 28.156 1 98.5 262 PRO A O 1
ATOM 2141 N N . VAL A 1 263 ? 0.677 11.32 27.688 1 98.06 263 VAL A N 1
ATOM 2142 C CA . VAL A 1 263 ? -0.61 10.883 28.203 1 98.06 263 VAL A CA 1
ATOM 2143 C C . VAL A 1 263 ? -1.132 9.711 27.375 1 98.06 263 VAL A C 1
ATOM 2145 O O . VAL A 1 263 ? -1.606 8.711 27.922 1 98.06 263 VAL A O 1
ATOM 2148 N N . LEU A 1 264 ? -1.051 9.836 26.109 1 98.69 264 LEU A N 1
ATOM 2149 C CA . LEU A 1 264 ? -1.498 8.773 25.219 1 98.69 264 LEU A CA 1
ATOM 2150 C C . LEU A 1 264 ? -0.768 7.473 25.516 1 98.69 264 LEU A C 1
ATOM 2152 O O . LEU A 1 264 ? -1.399 6.426 25.672 1 98.69 264 LEU A O 1
ATOM 2156 N N . LEU A 1 265 ? 0.568 7.535 25.641 1 98.69 265 LEU A N 1
ATOM 2157 C CA . LEU A 1 265 ? 1.388 6.344 25.844 1 98.69 265 LEU A CA 1
ATOM 2158 C C . LEU A 1 265 ? 1.102 5.695 27.188 1 98.69 265 LEU A C 1
ATOM 2160 O O . LEU A 1 265 ? 0.981 4.473 27.281 1 98.69 265 LEU A O 1
ATOM 2164 N N . GLU A 1 266 ? 0.973 6.488 28.219 1 98.25 266 GLU A N 1
ATOM 2165 C CA . GLU A 1 266 ? 0.692 5.977 29.562 1 98.25 266 GLU A CA 1
ATOM 2166 C C . GLU A 1 266 ? -0.67 5.289 29.609 1 98.25 266 GLU A C 1
ATOM 2168 O O . GLU A 1 266 ? -0.804 4.207 30.188 1 98.25 266 GLU A O 1
ATOM 2173 N N . GLU A 1 267 ? -1.618 5.98 29 1 98.5 267 GLU A N 1
ATOM 2174 C CA . GLU A 1 267 ? -2.967 5.422 29.031 1 98.5 267 GLU A CA 1
ATOM 2175 C C . GLU A 1 267 ? -3.066 4.184 28.141 1 98.5 267 GLU A C 1
ATOM 2177 O O . GLU A 1 267 ? -3.803 3.246 28.453 1 98.5 267 GLU A O 1
ATOM 2182 N N . MET A 1 268 ? -2.414 4.168 27.031 1 98.19 268 MET A N 1
ATOM 2183 C CA . MET A 1 268 ? -2.359 2.975 26.188 1 98.19 268 MET A CA 1
ATOM 2184 C C . MET A 1 268 ? -1.813 1.783 26.969 1 98.19 268 MET A C 1
ATOM 2186 O O . MET A 1 268 ? -2.381 0.69 26.922 1 98.19 268 MET A O 1
ATOM 2190 N N . LYS A 1 269 ? -0.701 2.014 27.656 1 97.38 269 LYS A N 1
ATOM 2191 C CA . LYS A 1 269 ? -0.097 0.973 28.469 1 97.38 269 LYS A CA 1
ATOM 2192 C C . LYS A 1 269 ? -1.075 0.475 29.531 1 97.38 269 LYS A C 1
ATOM 2194 O O . LYS A 1 269 ? -1.199 -0.731 29.75 1 97.38 269 LYS A O 1
ATOM 2199 N N . ALA A 1 270 ? -1.76 1.369 30.125 1 98 270 ALA A N 1
ATOM 2200 C CA . ALA A 1 270 ? -2.717 1.028 31.172 1 98 270 ALA A CA 1
ATOM 2201 C C . ALA A 1 270 ? -3.869 0.197 30.609 1 98 270 ALA A C 1
ATOM 2203 O O . ALA A 1 270 ? -4.414 -0.663 31.312 1 98 270 ALA A O 1
ATOM 2204 N N . LEU A 1 271 ? -4.188 0.427 29.359 1 97.56 271 LEU A N 1
ATOM 2205 C CA . LEU A 1 271 ? -5.289 -0.274 28.719 1 97.56 271 LEU A CA 1
ATOM 2206 C C . LEU A 1 271 ? -4.82 -1.607 28.141 1 97.56 271 LEU A C 1
ATOM 2208 O O . LEU A 1 271 ? -5.621 -2.361 27.578 1 97.56 271 LEU A O 1
ATOM 2212 N N . GLY A 1 272 ? -3.5 -1.849 28.203 1 96 272 GLY A N 1
ATOM 2213 C CA . GLY A 1 272 ? -2.959 -3.127 27.766 1 96 272 GLY A CA 1
ATOM 2214 C C . GLY A 1 272 ? -2.559 -3.143 26.312 1 96 272 GLY A C 1
ATOM 2215 O O . GLY A 1 272 ? -2.342 -4.211 25.734 1 96 272 GLY A O 1
ATOM 2216 N N . ILE A 1 273 ? -2.494 -2.035 25.672 1 95.12 273 ILE A N 1
ATOM 2217 C CA . ILE A 1 273 ? -2.031 -1.96 24.297 1 95.12 273 ILE A CA 1
ATOM 2218 C C . ILE A 1 273 ? -0.512 -2.109 24.25 1 95.12 273 ILE A C 1
ATOM 2220 O O . ILE A 1 273 ? 0.216 -1.268 24.781 1 95.12 273 ILE A O 1
ATOM 2224 N N . ARG A 1 274 ? -0.066 -3.197 23.578 1 90.56 274 ARG A N 1
ATOM 2225 C CA . ARG A 1 274 ? 1.362 -3.498 23.609 1 90.56 274 ARG A CA 1
ATOM 2226 C C . ARG A 1 274 ? 1.944 -3.564 22.203 1 90.56 274 ARG A C 1
ATOM 2228 O O . ARG A 1 274 ? 3.148 -3.76 22.031 1 90.56 274 ARG A O 1
ATOM 2235 N N . HIS A 1 275 ? 1.12 -3.475 21.219 1 94.5 275 HIS A N 1
ATOM 2236 C CA . HIS A 1 275 ? 1.555 -3.51 19.828 1 94.5 275 HIS A CA 1
ATOM 2237 C C . HIS A 1 275 ? 1.353 -2.156 19.156 1 94.5 275 HIS A C 1
ATOM 2239 O O . HIS A 1 275 ? 0.292 -1.542 19.297 1 94.5 275 HIS A O 1
ATOM 2245 N N . TYR A 1 276 ? 2.377 -1.692 18.453 1 97.5 276 TYR A N 1
ATOM 2246 C CA . TYR A 1 276 ? 2.363 -0.319 17.969 1 97.5 276 TYR A CA 1
ATOM 2247 C C . TYR A 1 276 ? 2.43 -0.285 16.438 1 97.5 276 TYR A C 1
ATOM 2249 O O . TYR A 1 276 ? 2.713 0.759 15.852 1 97.5 276 TYR A O 1
ATOM 2257 N N . ASP A 1 277 ? 2.119 -1.421 15.773 1 96.38 277 ASP A N 1
ATOM 2258 C CA . ASP A 1 277 ? 2.314 -1.564 14.336 1 96.38 277 ASP A CA 1
ATOM 2259 C C . ASP A 1 277 ? 1.438 -0.583 13.562 1 96.38 277 ASP A C 1
ATOM 2261 O O . ASP A 1 277 ? 1.744 -0.24 12.414 1 96.38 277 ASP A O 1
ATOM 2265 N N . LYS A 1 278 ? 0.345 -0.133 14.18 1 98.12 278 LYS A N 1
ATOM 2266 C CA . LYS A 1 278 ? -0.584 0.769 13.508 1 98.12 278 LYS A CA 1
ATOM 2267 C C . LYS A 1 278 ? -0.537 2.166 14.125 1 98.12 278 LYS A C 1
ATOM 2269 O O . LYS A 1 278 ? -1.478 2.947 13.977 1 98.12 278 LYS A O 1
ATOM 2274 N N . CYS A 1 279 ? 0.562 2.438 14.797 1 98.75 279 CYS A N 1
ATOM 2275 C CA . CYS A 1 279 ? 0.772 3.752 15.391 1 98.75 279 CYS A CA 1
ATOM 2276 C C . CYS A 1 279 ? 1.906 4.492 14.695 1 98.75 279 CYS A C 1
ATOM 2278 O O . CYS A 1 279 ? 2.912 3.885 14.32 1 98.75 279 CYS A O 1
ATOM 2280 N N . LEU A 1 280 ? 1.706 5.742 14.523 1 98.88 280 LEU A N 1
ATOM 2281 C CA . LEU A 1 280 ? 2.711 6.672 14.016 1 98.88 280 LEU A CA 1
ATOM 2282 C C . LEU A 1 280 ? 2.957 7.801 15.016 1 98.88 280 LEU A C 1
ATOM 2284 O O . LEU A 1 280 ? 2.293 7.875 16.047 1 98.88 280 LEU A O 1
ATOM 2288 N N . LEU A 1 281 ? 3.941 8.633 14.742 1 98.88 281 LEU A N 1
ATOM 2289 C CA . LEU A 1 281 ? 4.227 9.828 15.539 1 98.88 281 LEU A CA 1
ATOM 2290 C C . LEU A 1 281 ? 4.098 11.086 14.688 1 98.88 281 LEU A C 1
ATOM 2292 O O . LEU A 1 281 ? 4.469 11.086 13.516 1 98.88 281 LEU A O 1
ATOM 2296 N N . THR A 1 282 ? 3.572 12.156 15.289 1 98.81 282 THR A N 1
ATOM 2297 C CA . THR A 1 282 ? 3.488 13.391 14.523 1 98.81 282 THR A CA 1
ATOM 2298 C C . THR A 1 282 ? 3.525 14.602 15.453 1 98.81 282 THR A C 1
ATOM 2300 O O . THR A 1 282 ? 3.053 14.539 16.594 1 98.81 282 THR A O 1
ATOM 2303 N N . THR A 1 283 ? 4.082 15.688 14.93 1 98.38 283 THR A N 1
ATOM 2304 C CA . THR A 1 283 ? 4.102 16.969 15.633 1 98.38 283 THR A CA 1
ATOM 2305 C C . THR A 1 283 ? 2.916 17.828 15.211 1 98.38 283 THR A C 1
ATOM 2307 O O . THR A 1 283 ? 2.648 18.859 15.828 1 98.38 283 THR A O 1
ATOM 2310 N N . ASP A 1 284 ? 2.195 17.375 14.188 1 96.81 284 ASP A N 1
ATOM 2311 C CA . ASP A 1 284 ? 0.985 18.031 13.695 1 96.81 284 ASP A CA 1
ATOM 2312 C C . ASP A 1 284 ? 1.285 19.438 13.211 1 96.81 284 ASP A C 1
ATOM 2314 O O . ASP A 1 284 ? 0.5 20.359 13.445 1 96.81 284 ASP A O 1
ATOM 2318 N N . GLY A 1 285 ? 2.445 19.688 12.672 1 94.44 285 GLY A N 1
ATOM 2319 C CA . GLY A 1 285 ? 2.795 20.969 12.078 1 94.44 285 GLY A CA 1
ATOM 2320 C C . GLY A 1 285 ? 2.783 22.109 13.07 1 94.44 285 GLY A C 1
ATOM 2321 O O . GLY A 1 285 ? 2.064 23.094 12.883 1 94.44 285 GLY A O 1
ATOM 2322 N N . SER A 1 286 ? 3.672 22.188 14.016 1 94.56 286 SER A N 1
ATOM 2323 C CA . SER A 1 286 ? 3.711 23.203 15.07 1 94.56 286 SER A CA 1
ATOM 2324 C C . SER A 1 286 ? 4.523 24.422 14.633 1 94.56 286 SER A C 1
ATOM 2326 O O . SER A 1 286 ? 5.289 24.344 13.672 1 94.56 286 SER A O 1
ATOM 2328 N N . PRO A 1 287 ? 4.309 25.547 15.312 1 96.06 287 PRO A N 1
ATOM 2329 C CA . PRO A 1 287 ? 5.145 26.719 15.039 1 96.06 287 PRO A CA 1
ATOM 2330 C C . PRO A 1 287 ? 6.605 26.5 15.422 1 96.06 287 PRO A C 1
ATOM 2332 O O . PRO A 1 287 ? 6.93 25.531 16.109 1 96.06 287 PRO A O 1
ATOM 2335 N N . PRO A 1 288 ? 7.504 27.375 15.031 1 97.38 288 PRO A N 1
ATOM 2336 C CA . PRO A 1 288 ? 8.945 27.141 15.117 1 97.38 288 PRO A CA 1
ATOM 2337 C C . PRO A 1 288 ? 9.422 26.891 16.547 1 97.38 288 PRO A C 1
ATOM 2339 O O . PRO A 1 288 ? 10.227 25.984 16.781 1 97.38 288 PRO A O 1
ATOM 2342 N N . ALA A 1 289 ? 8.906 27.562 17.516 1 96.62 289 ALA A N 1
ATOM 2343 C CA . ALA A 1 289 ? 9.422 27.484 18.875 1 96.62 289 ALA A CA 1
ATOM 2344 C C . ALA A 1 289 ? 9.234 26.078 19.453 1 96.62 289 ALA A C 1
ATOM 2346 O O . ALA A 1 289 ? 10.039 25.625 20.266 1 96.62 289 ALA A O 1
ATOM 2347 N N . PHE A 1 290 ? 8.281 25.406 19.031 1 96.88 290 PHE A N 1
ATOM 2348 C CA . PHE A 1 290 ? 8 24.062 19.5 1 96.88 290 PHE A CA 1
ATOM 2349 C C . PHE A 1 290 ? 9.141 23.109 19.141 1 96.88 290 PHE A C 1
ATOM 2351 O O . PHE A 1 290 ? 9.398 22.141 19.844 1 96.88 290 PHE A O 1
ATOM 2358 N N . TYR A 1 291 ? 9.891 23.406 18.094 1 97.75 291 TYR A N 1
ATOM 2359 C CA . TYR A 1 291 ? 10.867 22.484 17.516 1 97.75 291 TYR A CA 1
ATOM 2360 C C . TYR A 1 291 ? 12.25 22.703 18.125 1 97.75 291 TYR A C 1
ATOM 2362 O O . TYR A 1 291 ? 13.242 22.141 17.656 1 97.75 291 TYR A O 1
ATOM 2370 N N . GLU A 1 292 ? 12.273 23.469 19.141 1 96.62 292 GLU A N 1
ATOM 2371 C CA . GLU A 1 292 ? 13.555 23.812 19.75 1 96.62 292 GLU A CA 1
ATOM 2372 C C . GLU A 1 292 ? 14.344 22.562 20.125 1 96.62 292 GLU A C 1
ATOM 2374 O O . GLU A 1 292 ? 15.57 22.547 20.016 1 96.62 292 GLU A O 1
ATOM 2379 N N . ASN A 1 293 ? 13.625 21.516 20.516 1 95.81 293 ASN A N 1
ATOM 2380 C CA . ASN A 1 293 ? 14.289 20.312 21 1 95.81 293 ASN A CA 1
ATOM 2381 C C . ASN A 1 293 ? 14.375 19.25 19.922 1 95.81 293 ASN A C 1
ATOM 2383 O O . ASN A 1 293 ? 14.969 18.188 20.141 1 95.81 293 ASN A O 1
ATOM 2387 N N . GLY A 1 294 ? 13.828 19.484 18.828 1 97.38 294 GLY A N 1
ATOM 2388 C CA . GLY A 1 294 ? 13.828 18.5 17.75 1 97.38 294 GLY A CA 1
ATOM 2389 C C . GLY A 1 294 ? 12.469 18.312 17.109 1 97.38 294 GLY A C 1
ATOM 2390 O O . GLY A 1 294 ? 11.547 19.078 17.375 1 97.38 294 GLY A O 1
ATOM 2391 N N . VAL A 1 295 ? 12.414 17.375 16.219 1 98.38 295 VAL A N 1
ATOM 2392 C CA . VAL A 1 295 ? 11.195 17.109 15.461 1 98.38 295 VAL A CA 1
ATOM 2393 C C . VAL A 1 295 ? 10.672 15.719 15.805 1 98.38 295 VAL A C 1
ATOM 2395 O O . VAL A 1 295 ? 10.195 15.484 16.922 1 98.38 295 VAL A O 1
ATOM 2398 N N . ILE A 1 296 ? 10.977 14.727 14.961 1 98.88 296 ILE A N 1
ATOM 2399 C CA . ILE A 1 296 ? 10.484 13.383 15.25 1 98.88 296 ILE A CA 1
ATOM 2400 C C . ILE A 1 296 ? 11.414 12.695 16.25 1 98.88 296 ILE A C 1
ATOM 2402 O O . ILE A 1 296 ? 10.977 11.859 17.047 1 98.88 296 ILE A O 1
ATOM 2406 N N . ASP A 1 297 ? 12.75 13.062 16.25 1 98.88 297 ASP A N 1
ATOM 2407 C CA . ASP A 1 297 ? 13.695 12.523 17.234 1 98.88 297 ASP A CA 1
ATOM 2408 C C . ASP A 1 297 ? 13.203 12.773 18.656 1 98.88 297 ASP A C 1
ATOM 2410 O O . ASP A 1 297 ? 13.328 11.898 19.516 1 98.88 297 ASP A O 1
ATOM 2414 N N . TRP A 1 298 ? 12.602 13.898 18.812 1 98.69 298 TRP A N 1
ATOM 2415 C CA . TRP A 1 298 ? 12.07 14.25 20.125 1 98.69 298 TRP A CA 1
ATOM 2416 C C . TRP A 1 298 ? 10.914 13.336 20.516 1 98.69 298 TRP A C 1
ATOM 2418 O O . TRP A 1 298 ? 10.812 12.898 21.656 1 98.69 298 TRP A O 1
ATOM 2428 N N . LEU A 1 299 ? 10.047 13.031 19.609 1 98.88 299 LEU A N 1
ATOM 2429 C CA . LEU A 1 299 ? 8.898 12.18 19.891 1 98.88 299 LEU A CA 1
ATOM 2430 C C . LEU A 1 299 ? 9.344 10.742 20.156 1 98.88 299 LEU A C 1
ATOM 2432 O O . LEU A 1 299 ? 8.766 10.062 21.016 1 98.88 299 LEU A O 1
ATOM 2436 N N . ILE A 1 300 ? 10.328 10.266 19.422 1 98.94 300 ILE A N 1
ATOM 2437 C CA . ILE A 1 300 ? 10.883 8.945 19.688 1 98.94 300 ILE A CA 1
ATOM 2438 C C . ILE A 1 300 ? 11.422 8.891 21.125 1 98.94 300 ILE A C 1
ATOM 2440 O O . ILE A 1 300 ? 11.195 7.914 21.844 1 98.94 300 ILE A O 1
ATOM 2444 N N . ARG A 1 301 ? 12.18 9.938 21.516 1 98.81 301 ARG A N 1
ATOM 2445 C CA . ARG A 1 301 ? 12.711 10.016 22.875 1 98.81 301 ARG A CA 1
ATOM 2446 C C . ARG A 1 301 ? 11.594 9.906 23.906 1 98.81 301 ARG A C 1
ATOM 2448 O O . ARG A 1 301 ? 11.711 9.156 24.875 1 98.81 301 ARG A O 1
ATOM 2455 N N . ILE A 1 302 ? 10.508 10.656 23.703 1 98.75 302 ILE A N 1
ATOM 2456 C CA . ILE A 1 302 ? 9.367 10.625 24.625 1 98.75 302 ILE A CA 1
ATOM 2457 C C . ILE A 1 302 ? 8.797 9.203 24.672 1 98.75 302 ILE A C 1
ATOM 2459 O O . ILE A 1 302 ? 8.5 8.695 25.75 1 98.75 302 ILE A O 1
ATOM 2463 N N . ALA A 1 303 ? 8.641 8.578 23.531 1 98.81 303 ALA A N 1
ATOM 2464 C CA . ALA A 1 303 ? 8.102 7.223 23.469 1 98.81 303 ALA A CA 1
ATOM 2465 C C . ALA A 1 303 ? 8.953 6.258 24.281 1 98.81 303 ALA A C 1
ATOM 2467 O O . ALA A 1 303 ? 8.43 5.484 25.094 1 98.81 303 ALA A O 1
ATOM 2468 N N . ILE A 1 304 ? 10.305 6.316 24.109 1 98.69 304 ILE A N 1
ATOM 2469 C CA . ILE A 1 304 ? 11.227 5.438 24.828 1 98.69 304 ILE A CA 1
ATOM 2470 C C . ILE A 1 304 ? 11.141 5.707 26.328 1 98.69 304 ILE A C 1
ATOM 2472 O O . ILE A 1 304 ? 11.039 4.773 27.125 1 98.69 304 ILE A O 1
ATOM 2476 N N . GLU A 1 305 ? 11.109 6.93 26.672 1 98.25 305 GLU A N 1
ATOM 2477 C CA . GLU A 1 305 ? 11.07 7.332 28.078 1 98.25 305 GLU A CA 1
ATOM 2478 C C . GLU A 1 305 ? 9.781 6.879 28.75 1 98.25 305 GLU A C 1
ATOM 2480 O O . GLU A 1 305 ? 9.75 6.676 29.953 1 98.25 305 GLU A O 1
ATOM 2485 N N . HIS A 1 306 ? 8.781 6.738 27.984 1 98 306 HIS A N 1
ATOM 2486 C CA . HIS A 1 306 ? 7.492 6.348 28.547 1 98 306 HIS A CA 1
ATOM 2487 C C . HIS A 1 306 ? 7.227 4.859 28.344 1 98 306 HIS A C 1
ATOM 2489 O O . HIS A 1 306 ? 6.074 4.422 28.344 1 98 306 HIS A O 1
ATOM 2495 N N . GLY A 1 307 ? 8.219 4.133 27.984 1 96.81 307 GLY A N 1
ATOM 2496 C CA . GLY A 1 307 ? 8.164 2.686 28.125 1 96.81 307 GLY A CA 1
ATOM 2497 C C . GLY A 1 307 ? 7.93 1.968 26.812 1 96.81 307 GLY A C 1
ATOM 2498 O O . GLY A 1 307 ? 7.832 0.739 26.781 1 96.81 307 GLY A O 1
ATOM 2499 N N . VAL A 1 308 ? 7.809 2.592 25.75 1 98.44 308 VAL A N 1
ATOM 2500 C CA . VAL A 1 308 ? 7.727 1.913 24.453 1 98.44 308 VAL A CA 1
ATOM 2501 C C . VAL A 1 308 ? 9.047 1.209 24.156 1 98.44 308 VAL A C 1
ATOM 2503 O O . VAL A 1 308 ? 10.125 1.798 24.312 1 98.44 308 VAL A O 1
ATOM 2506 N N . PRO A 1 309 ? 9 -0.096 23.781 1 98.12 309 PRO A N 1
ATOM 2507 C CA . PRO A 1 309 ? 10.258 -0.748 23.406 1 98.12 309 PRO A CA 1
ATOM 2508 C C . PRO A 1 309 ? 11.008 0.012 22.312 1 98.12 309 PRO A C 1
ATOM 2510 O O . PRO A 1 309 ? 10.383 0.547 21.391 1 98.12 309 PRO A O 1
ATOM 2513 N N . VAL A 1 310 ? 12.297 0.082 22.391 1 98.62 310 VAL A N 1
ATOM 2514 C CA . VAL A 1 310 ? 13.156 0.942 21.578 1 98.62 310 VAL A CA 1
ATOM 2515 C C . VAL A 1 310 ? 12.906 0.69 20.094 1 98.62 310 VAL A C 1
ATOM 2517 O O . VAL A 1 310 ? 12.734 1.633 19.328 1 98.62 310 VAL A O 1
ATOM 2520 N N . ILE A 1 311 ? 12.789 -0.562 19.641 1 98.44 311 ILE A N 1
ATOM 2521 C CA . ILE A 1 311 ? 12.617 -0.895 18.234 1 98.44 311 ILE A CA 1
ATOM 2522 C C . ILE A 1 311 ? 11.234 -0.452 17.766 1 98.44 311 ILE A C 1
ATOM 2524 O O . ILE A 1 311 ? 11.078 0.046 16.641 1 98.44 311 ILE A O 1
ATOM 2528 N N . ASP A 1 312 ? 10.203 -0.575 18.656 1 98.56 312 ASP A N 1
ATOM 2529 C CA . ASP A 1 312 ? 8.859 -0.109 18.328 1 98.56 312 ASP A CA 1
ATOM 2530 C C . ASP A 1 312 ? 8.828 1.41 18.188 1 98.56 312 ASP A C 1
ATOM 2532 O O . ASP A 1 312 ? 8.133 1.938 17.312 1 98.56 312 ASP A O 1
ATOM 2536 N N . ALA A 1 313 ? 9.547 2.051 19.047 1 98.88 313 ALA A N 1
ATOM 2537 C CA . ALA A 1 313 ? 9.594 3.508 18.984 1 98.88 313 ALA A CA 1
ATOM 2538 C C . ALA A 1 313 ? 10.141 3.975 17.625 1 98.88 313 ALA A C 1
ATOM 2540 O O . ALA A 1 313 ? 9.578 4.875 17 1 98.88 313 ALA A O 1
ATOM 2541 N N . TYR A 1 314 ? 11.234 3.354 17.188 1 98.94 314 TYR A N 1
ATOM 2542 C CA . TYR A 1 314 ? 11.789 3.693 15.875 1 98.94 314 TYR A CA 1
ATOM 2543 C C . TYR A 1 314 ? 10.844 3.285 14.758 1 98.94 314 TYR A C 1
ATOM 2545 O O . TYR A 1 314 ? 10.703 3.998 13.758 1 98.94 314 TYR A O 1
ATOM 2553 N N . ALA A 1 315 ? 10.188 2.111 14.938 1 98.81 315 ALA A N 1
ATOM 2554 C CA . ALA A 1 315 ? 9.25 1.647 13.914 1 98.81 315 ALA A CA 1
ATOM 2555 C C . ALA A 1 315 ? 8.109 2.645 13.719 1 98.81 315 ALA A C 1
ATOM 2557 O O . ALA A 1 315 ? 7.699 2.912 12.586 1 98.81 315 ALA A O 1
ATOM 2558 N N . MET A 1 316 ? 7.625 3.271 14.766 1 98.88 316 MET A N 1
ATOM 2559 C CA . MET A 1 316 ? 6.52 4.223 14.719 1 98.88 316 MET A CA 1
ATOM 2560 C C . MET A 1 316 ? 6.906 5.465 13.922 1 98.88 316 MET A C 1
ATOM 2562 O O . MET A 1 316 ? 6.039 6.203 13.453 1 98.88 316 MET A O 1
ATOM 2566 N N . ALA A 1 317 ? 8.234 5.629 13.758 1 98.88 317 ALA A N 1
ATOM 2567 C CA . ALA A 1 317 ? 8.734 6.832 13.094 1 98.88 317 ALA A CA 1
ATOM 2568 C C . ALA A 1 317 ? 9.352 6.504 11.742 1 98.88 317 ALA A C 1
ATOM 2570 O O . ALA A 1 317 ? 9.938 7.375 11.094 1 98.88 317 ALA A O 1
ATOM 2571 N N . THR A 1 318 ? 9.32 5.246 11.336 1 98.88 318 THR A N 1
ATOM 2572 C CA . THR A 1 318 ? 10.008 4.84 10.117 1 98.88 318 THR A CA 1
ATOM 2573 C C . THR A 1 318 ? 9.156 3.869 9.312 1 98.88 318 THR A C 1
ATOM 2575 O O . THR A 1 318 ? 8.258 4.285 8.578 1 98.88 318 THR A O 1
ATOM 2578 N N . ILE A 1 319 ? 9.195 2.584 9.648 1 98.69 319 ILE A N 1
ATOM 2579 C CA . ILE A 1 319 ? 8.633 1.55 8.797 1 98.69 319 ILE A CA 1
ATOM 2580 C C . ILE A 1 319 ? 7.105 1.588 8.875 1 98.69 319 ILE A C 1
ATOM 2582 O O . ILE A 1 319 ? 6.418 1.316 7.891 1 98.69 319 ILE A O 1
ATOM 2586 N N . ASN A 1 320 ? 6.539 1.897 10.062 1 98.62 320 ASN A N 1
ATOM 2587 C CA . ASN A 1 320 ? 5.086 1.961 10.172 1 98.62 320 ASN A CA 1
ATOM 2588 C C . ASN A 1 320 ? 4.492 2.984 9.211 1 98.62 320 ASN A C 1
ATOM 2590 O O . ASN A 1 320 ? 3.51 2.701 8.523 1 98.62 320 ASN A O 1
ATOM 2594 N N . ALA A 1 321 ? 5.133 4.145 9.172 1 98.62 321 ALA A N 1
ATOM 2595 C CA . ALA A 1 321 ? 4.66 5.191 8.266 1 98.62 321 ALA A CA 1
ATOM 2596 C C . ALA A 1 321 ? 4.863 4.789 6.809 1 98.62 321 ALA A C 1
ATOM 2598 O O . ALA A 1 321 ? 3.977 4.992 5.977 1 98.62 321 ALA A O 1
ATOM 2599 N N . ALA A 1 322 ? 6.027 4.234 6.516 1 98.31 322 ALA A N 1
ATOM 2600 C CA . ALA A 1 322 ? 6.316 3.795 5.152 1 98.31 322 ALA A CA 1
ATOM 2601 C C . ALA A 1 322 ? 5.277 2.787 4.668 1 98.31 322 ALA A C 1
ATOM 2603 O O . ALA A 1 322 ? 4.797 2.875 3.535 1 98.31 322 ALA A O 1
ATOM 2604 N N . ARG A 1 323 ? 4.91 1.897 5.551 1 97.19 323 ARG A N 1
ATOM 2605 C CA . ARG A 1 323 ? 3.91 0.885 5.227 1 97.19 323 ARG A CA 1
ATOM 2606 C C . ARG A 1 323 ? 2.533 1.516 5.043 1 97.19 323 ARG A C 1
ATOM 2608 O O . ARG A 1 323 ? 1.822 1.194 4.086 1 97.19 323 ARG A O 1
ATOM 2615 N N . HIS A 1 324 ? 2.17 2.387 5.898 1 97.69 324 HIS A N 1
ATOM 2616 C CA . HIS A 1 324 ? 0.855 3.018 5.852 1 97.69 324 HIS A CA 1
ATOM 2617 C C . HIS A 1 324 ? 0.632 3.73 4.52 1 97.69 324 HIS A C 1
ATOM 2619 O O . HIS A 1 324 ? -0.432 3.6 3.912 1 97.69 324 HIS A O 1
ATOM 2625 N N . TYR A 1 325 ? 1.672 4.352 4.043 1 97.38 325 TYR A N 1
ATOM 2626 C CA . TYR A 1 325 ? 1.508 5.184 2.857 1 97.38 325 TYR A CA 1
ATOM 2627 C C . TYR A 1 325 ? 1.895 4.422 1.596 1 97.38 325 TYR A C 1
ATOM 2629 O O . TYR A 1 325 ? 1.882 4.98 0.496 1 97.38 325 TYR A O 1
ATOM 2637 N N . GLY A 1 326 ? 2.309 3.201 1.734 1 94.88 326 GLY A N 1
ATOM 2638 C CA . GLY A 1 326 ? 2.625 2.369 0.584 1 94.88 326 GLY A CA 1
ATOM 2639 C C . GLY A 1 326 ? 3.959 2.713 -0.052 1 94.88 326 GLY A C 1
ATOM 2640 O O . GLY A 1 326 ? 4.129 2.576 -1.266 1 94.88 326 GLY A O 1
ATOM 2641 N N . ILE A 1 327 ? 4.918 3.201 0.717 1 96.44 327 ILE A N 1
ATOM 2642 C CA . ILE A 1 327 ? 6.203 3.598 0.157 1 96.44 327 ILE A CA 1
ATOM 2643 C C . ILE A 1 327 ? 7.328 2.822 0.845 1 96.44 327 ILE A C 1
ATOM 2645 O O . ILE A 1 327 ? 8.461 3.295 0.912 1 96.44 327 ILE A O 1
ATOM 2649 N N . GLU A 1 328 ? 7.016 1.664 1.373 1 96.69 328 GLU A N 1
ATOM 2650 C CA . GLU A 1 328 ? 7.961 0.816 2.094 1 96.69 328 GLU A CA 1
ATOM 2651 C C . GLU A 1 328 ? 9.117 0.387 1.194 1 96.69 328 GLU A C 1
ATOM 2653 O O . GLU A 1 328 ? 10.227 0.163 1.67 1 96.69 328 GLU A O 1
ATOM 2658 N N . HIS A 1 329 ? 8.914 0.26 -0.108 1 95.38 329 HIS A N 1
ATOM 2659 C CA . HIS A 1 329 ? 9.953 -0.149 -1.042 1 95.38 329 HIS A CA 1
ATOM 2660 C C . HIS A 1 329 ? 11.016 0.936 -1.19 1 95.38 329 HIS A C 1
ATOM 2662 O O . HIS A 1 329 ? 12.102 0.68 -1.717 1 95.38 329 HIS A O 1
ATOM 2668 N N . LEU A 1 330 ? 10.75 2.129 -0.64 1 97.56 330 LEU A N 1
ATOM 2669 C CA . LEU A 1 330 ? 11.672 3.252 -0.765 1 97.56 330 LEU A CA 1
ATOM 2670 C C . LEU A 1 330 ? 12.164 3.703 0.604 1 97.56 330 LEU A C 1
ATOM 2672 O O . LEU A 1 330 ? 13.273 4.23 0.726 1 97.56 330 LEU A O 1
ATOM 2676 N N . HIS A 1 331 ? 11.289 3.574 1.582 1 98.31 331 HIS A N 1
ATOM 2677 C CA . HIS A 1 331 ? 11.555 4.203 2.869 1 98.31 331 HIS A CA 1
ATOM 2678 C C . HIS A 1 331 ? 11.297 3.238 4.02 1 98.31 331 HIS A C 1
ATOM 2680 O O . HIS A 1 331 ? 10.695 2.18 3.826 1 98.31 331 HIS A O 1
ATOM 2686 N N . GLY A 1 332 ? 11.781 3.592 5.23 1 98.44 332 GLY A N 1
ATOM 2687 C CA . GLY A 1 332 ? 11.336 2.99 6.48 1 98.44 332 GLY A CA 1
ATOM 2688 C C . GLY A 1 332 ? 12.297 1.933 7.004 1 98.44 332 GLY A C 1
ATOM 2689 O O . GLY A 1 332 ? 12.133 1.445 8.125 1 98.44 332 GLY A O 1
ATOM 2690 N N . SER A 1 333 ? 13.305 1.583 6.203 1 98.69 333 SER A N 1
ATOM 2691 C CA . SER A 1 333 ? 14.273 0.573 6.621 1 98.69 333 SER A CA 1
ATOM 2692 C C . SER A 1 333 ? 15.633 0.806 5.969 1 98.69 333 SER A C 1
ATOM 2694 O O . SER A 1 333 ? 15.742 1.568 5.008 1 98.69 333 SER A O 1
ATOM 2696 N N . ILE A 1 334 ? 16.656 0.294 6.594 1 98.81 334 ILE A N 1
ATOM 2697 C CA . ILE A 1 334 ? 17.969 0.174 5.965 1 98.81 334 ILE A CA 1
ATOM 2698 C C . ILE A 1 334 ? 18.094 -1.194 5.297 1 98.81 334 ILE A C 1
ATOM 2700 O O . ILE A 1 334 ? 18.406 -2.186 5.957 1 98.81 334 ILE A O 1
ATOM 2704 N N . ALA A 1 335 ? 17.812 -1.219 4.031 1 98.38 335 ALA A N 1
ATOM 2705 C CA . ALA A 1 335 ? 17.859 -2.426 3.209 1 98.38 335 ALA A CA 1
ATOM 2706 C C . ALA A 1 335 ? 18.141 -2.084 1.746 1 98.38 335 ALA A C 1
ATOM 2708 O O . ALA A 1 335 ? 18 -0.927 1.339 1 98.38 335 ALA A O 1
ATOM 2709 N N . THR A 1 336 ? 18.484 -3.102 1.021 1 98.62 336 THR A N 1
ATOM 2710 C CA . THR A 1 336 ? 18.781 -2.939 -0.4 1 98.62 336 THR A CA 1
ATOM 2711 C C . THR A 1 336 ? 17.578 -2.324 -1.127 1 98.62 336 THR A C 1
ATOM 2713 O O . THR A 1 336 ? 16.438 -2.744 -0.926 1 98.62 336 THR A O 1
ATOM 2716 N N . GLY A 1 337 ? 17.922 -1.287 -1.855 1 98.12 337 GLY A N 1
ATOM 2717 C CA . GLY A 1 337 ? 16.891 -0.704 -2.713 1 98.12 337 GLY A CA 1
ATOM 2718 C C . GLY A 1 337 ? 16.281 0.551 -2.131 1 98.12 337 GLY A C 1
ATOM 2719 O O . GLY A 1 337 ? 15.625 1.318 -2.848 1 98.12 337 GLY A O 1
ATOM 2720 N N . ARG A 1 338 ? 16.438 0.814 -0.872 1 98.69 338 ARG A N 1
ATOM 2721 C CA . ARG A 1 338 ? 15.828 1.965 -0.207 1 98.69 338 ARG A CA 1
ATOM 2722 C C . ARG A 1 338 ? 16.609 3.238 -0.493 1 98.69 338 ARG A C 1
ATOM 2724 O O . ARG A 1 338 ? 17.812 3.182 -0.779 1 98.69 338 ARG A O 1
ATOM 2731 N N . ILE A 1 339 ? 15.938 4.328 -0.439 1 98.62 339 ILE A N 1
ATOM 2732 C CA . ILE A 1 339 ? 16.625 5.617 -0.49 1 98.62 339 ILE A CA 1
ATOM 2733 C C . ILE A 1 339 ? 17.562 5.754 0.707 1 98.62 339 ILE A C 1
ATOM 2735 O O . ILE A 1 339 ? 17.203 5.363 1.824 1 98.62 339 ILE A O 1
ATOM 2739 N N . ALA A 1 340 ? 18.703 6.32 0.472 1 98.81 340 ALA A N 1
ATOM 2740 C CA . ALA A 1 340 ? 19.75 6.363 1.487 1 98.81 340 ALA A CA 1
ATOM 2741 C C . ALA A 1 340 ? 19.484 7.465 2.508 1 98.81 340 ALA A C 1
ATOM 2743 O O . ALA A 1 340 ? 20.25 8.422 2.609 1 98.81 340 ALA A O 1
ATOM 2744 N N . HIS A 1 341 ? 18.453 7.363 3.248 1 98.88 341 HIS A N 1
ATOM 2745 C CA . HIS A 1 341 ? 18.172 8.125 4.461 1 98.88 341 HIS A CA 1
ATOM 2746 C C . HIS A 1 341 ? 18.625 7.359 5.703 1 98.88 341 HIS A C 1
ATOM 2748 O O . HIS A 1 341 ? 17.969 6.402 6.121 1 98.88 341 HIS A O 1
ATOM 2754 N N . ILE A 1 342 ? 19.719 7.797 6.305 1 98.94 342 ILE A N 1
ATOM 2755 C CA . ILE A 1 342 ? 20.297 7.031 7.402 1 98.94 342 ILE A CA 1
ATOM 2756 C C . ILE A 1 342 ? 20.719 7.98 8.523 1 98.94 342 ILE A C 1
ATOM 2758 O O . ILE A 1 342 ? 21.406 8.977 8.281 1 98.94 342 ILE A O 1
ATOM 2762 N N . ASN A 1 343 ? 20.297 7.73 9.719 1 98.88 343 ASN A N 1
ATOM 2763 C CA . ASN A 1 343 ? 20.703 8.461 10.922 1 98.88 343 ASN A CA 1
ATOM 2764 C C . ASN A 1 343 ? 21.781 7.711 11.695 1 98.88 343 ASN A C 1
ATOM 2766 O O . ASN A 1 343 ? 21.656 6.508 11.93 1 98.88 343 ASN A O 1
ATOM 2770 N N . PHE A 1 344 ? 22.844 8.383 12.039 1 98.75 344 PHE A N 1
ATOM 2771 C CA . PHE A 1 344 ? 23.922 7.863 12.883 1 98.75 344 PHE A CA 1
ATOM 2772 C C . PHE A 1 344 ? 23.719 8.289 14.336 1 98.75 344 PHE A C 1
ATOM 2774 O O . PHE A 1 344 ? 23.844 9.469 14.664 1 98.75 344 PHE A O 1
ATOM 2781 N N . LEU A 1 345 ? 23.422 7.348 15.164 1 98.69 345 LEU A N 1
ATOM 2782 C CA . LEU A 1 345 ? 23.141 7.621 16.578 1 98.69 345 LEU A CA 1
ATOM 2783 C C . LEU A 1 345 ? 24.328 7.211 17.438 1 98.69 345 LEU A C 1
ATOM 2785 O O . LEU A 1 345 ? 25.016 6.223 17.156 1 98.69 345 LEU A O 1
ATOM 2789 N N . ARG A 1 346 ? 24.5 7.863 18.547 1 97.38 346 ARG A N 1
ATOM 2790 C CA . ARG A 1 346 ? 25.547 7.484 19.5 1 97.38 346 ARG A CA 1
ATOM 2791 C C . ARG A 1 346 ? 25.109 6.281 20.344 1 97.38 346 ARG A C 1
ATOM 2793 O O . ARG A 1 346 ? 25.953 5.508 20.797 1 97.38 346 ARG A O 1
ATOM 2800 N N . SER A 1 347 ? 23.75 6.223 20.484 1 98 347 SER A N 1
ATOM 2801 C CA . SER A 1 347 ? 23.141 5.113 21.219 1 98 347 SER A CA 1
ATOM 2802 C C . SER A 1 347 ? 21.75 4.812 20.688 1 98 347 SER A C 1
ATOM 2804 O O . SER A 1 347 ? 21.031 5.711 20.234 1 98 347 SER A O 1
ATOM 2806 N N . ALA A 1 348 ? 21.406 3.58 20.875 1 98.25 348 ALA A N 1
ATOM 2807 C CA . ALA A 1 348 ? 20.062 3.182 20.453 1 98.25 348 ALA A CA 1
ATOM 2808 C C . ALA A 1 348 ? 19 3.908 21.266 1 98.25 348 ALA A C 1
ATOM 2810 O O . ALA A 1 348 ? 17.844 4.023 20.828 1 98.25 348 ALA A O 1
ATOM 2811 N N . HIS A 1 349 ? 19.359 4.441 22.406 1 98.38 349 HIS A N 1
ATOM 2812 C CA . HIS A 1 349 ? 18.391 5.086 23.281 1 98.38 349 HIS A CA 1
ATOM 2813 C C . HIS A 1 349 ? 18.438 6.602 23.125 1 98.38 349 HIS A C 1
ATOM 2815 O O . HIS A 1 349 ? 17.688 7.316 23.797 1 98.38 349 HIS A O 1
ATOM 2821 N N . ASP A 1 350 ? 19.25 7.117 22.281 1 98.25 350 ASP A N 1
ATOM 2822 C CA . ASP A 1 350 ? 19.297 8.539 21.953 1 98.25 350 ASP A CA 1
ATOM 2823 C C . ASP A 1 350 ? 18.922 8.773 20.484 1 98.25 350 ASP A C 1
ATOM 2825 O O . ASP A 1 350 ? 19.781 8.773 19.609 1 98.25 350 ASP A O 1
ATOM 2829 N N . PRO A 1 351 ? 17.719 9.055 20.25 1 98.81 351 PRO A N 1
ATOM 2830 C CA . PRO A 1 351 ? 17.219 9.102 18.875 1 98.81 351 PRO A CA 1
ATOM 2831 C C . PRO A 1 351 ? 17.688 10.352 18.125 1 98.81 351 PRO A C 1
ATOM 2833 O O . PRO A 1 351 ? 17.422 10.484 16.938 1 98.81 351 PRO A O 1
ATOM 2836 N N . THR A 1 352 ? 18.328 11.336 18.75 1 98.19 352 THR A N 1
ATOM 2837 C CA . THR A 1 352 ? 18.875 12.5 18.047 1 98.19 352 THR A CA 1
ATOM 2838 C C . THR A 1 352 ? 20.172 12.148 17.344 1 98.19 352 THR A C 1
ATOM 2840 O O . THR A 1 352 ? 21.172 11.812 18 1 98.19 352 THR A O 1
ATOM 2843 N N . PRO A 1 353 ? 20.25 12.242 16.109 1 97.94 353 PRO A N 1
ATOM 2844 C CA . PRO A 1 353 ? 21.438 11.742 15.391 1 97.94 353 PRO A CA 1
ATOM 2845 C C . PRO A 1 353 ? 22.625 12.688 15.492 1 97.94 353 PRO A C 1
ATOM 2847 O O . PRO A 1 353 ? 22.453 13.914 15.477 1 97.94 353 PRO A O 1
ATOM 2850 N N . ALA A 1 354 ? 23.797 12.117 15.523 1 97.12 354 ALA A N 1
ATOM 2851 C CA . ALA A 1 354 ? 25.047 12.852 15.461 1 97.12 354 ALA A CA 1
ATOM 2852 C C . ALA A 1 354 ? 25.406 13.203 14.016 1 97.12 354 ALA A C 1
ATOM 2854 O O . ALA A 1 354 ? 26.031 14.242 13.758 1 97.12 354 ALA A O 1
ATOM 2855 N N . GLN A 1 355 ? 25.047 12.352 13.07 1 97.38 355 GLN A N 1
ATOM 2856 C CA . GLN A 1 355 ? 25.203 12.523 11.633 1 97.38 355 GLN A CA 1
ATOM 2857 C C . GLN A 1 355 ? 23.969 12.062 10.875 1 97.38 355 GLN A C 1
ATOM 2859 O O . GLN A 1 355 ? 23.219 11.211 11.367 1 97.38 355 GLN A O 1
ATOM 2864 N N . VAL A 1 356 ? 23.766 12.719 9.75 1 98.38 356 VAL A N 1
ATOM 2865 C CA . VAL A 1 356 ? 22.594 12.352 8.977 1 98.38 356 VAL A CA 1
ATOM 2866 C C . VAL A 1 356 ? 22.938 12.305 7.488 1 98.38 356 VAL A C 1
ATOM 2868 O O . VAL A 1 356 ? 23.484 13.266 6.938 1 98.38 356 VAL A O 1
ATOM 2871 N N . LEU A 1 357 ? 22.672 11.188 6.863 1 98.19 357 LEU A N 1
ATOM 2872 C CA . LEU A 1 357 ? 22.625 11.086 5.406 1 98.19 357 LEU A CA 1
ATOM 2873 C C . LEU A 1 357 ? 21.188 11.195 4.902 1 98.19 357 LEU A C 1
ATOM 2875 O O . LEU A 1 357 ? 20.297 10.5 5.395 1 98.19 357 LEU A O 1
ATOM 2879 N N . ALA A 1 358 ? 20.953 12.078 4.016 1 98.12 358 ALA A N 1
ATOM 2880 C CA . ALA A 1 358 ? 19.672 12.227 3.32 1 98.12 358 ALA A CA 1
ATOM 2881 C C . ALA A 1 358 ? 19.859 12.117 1.809 1 98.12 358 ALA A C 1
ATOM 2883 O O . ALA A 1 358 ? 20.578 12.922 1.207 1 98.12 358 ALA A O 1
ATOM 2884 N N . LYS A 1 359 ? 19.25 11.117 1.181 1 97.81 359 LYS A N 1
ATOM 2885 C CA . LYS A 1 359 ? 19.484 10.805 -0.228 1 97.81 359 LYS A CA 1
ATOM 2886 C C . LYS A 1 359 ? 20.969 10.672 -0.527 1 97.81 359 LYS A C 1
ATOM 2888 O O . LYS A 1 359 ? 21.453 11.203 -1.525 1 97.81 359 LYS A O 1
ATOM 2893 N N . GLY A 1 360 ? 21.609 10.109 0.397 1 97.56 360 GLY A N 1
ATOM 2894 C CA . GLY A 1 360 ? 23.016 9.812 0.202 1 97.56 360 GLY A CA 1
ATOM 2895 C C . GLY A 1 360 ? 23.922 11.016 0.429 1 97.56 360 GLY A C 1
ATOM 2896 O O . GLY A 1 360 ? 25.141 10.906 0.352 1 97.56 360 GLY A O 1
ATOM 2897 N N . GLU A 1 361 ? 23.375 12.102 0.74 1 96.38 361 GLU A N 1
ATOM 2898 C CA . GLU A 1 361 ? 24.156 13.312 0.982 1 96.38 361 GLU A CA 1
ATOM 2899 C C . GLU A 1 361 ? 24.219 13.641 2.471 1 96.38 361 GLU A C 1
ATOM 2901 O O . GLU A 1 361 ? 23.219 13.484 3.188 1 96.38 361 GLU A O 1
ATOM 2906 N N . TRP A 1 362 ? 25.391 14.141 2.896 1 96.88 362 TRP A N 1
ATOM 2907 C CA . TRP A 1 362 ? 25.516 14.562 4.289 1 96.88 362 TRP A CA 1
ATOM 2908 C C . TRP A 1 362 ? 24.75 15.852 4.539 1 96.88 362 TRP A C 1
ATOM 2910 O O . TRP A 1 362 ? 25.047 16.891 3.945 1 96.88 362 TRP A O 1
ATOM 2920 N N . VAL A 1 363 ? 23.781 15.805 5.383 1 97.06 363 VAL A N 1
ATOM 2921 C CA . VAL A 1 363 ? 23.047 17.016 5.742 1 97.06 363 VAL A CA 1
ATOM 2922 C C . VAL A 1 363 ? 23.438 17.453 7.156 1 97.06 363 VAL A C 1
ATOM 2924 O O . VAL A 1 363 ? 23.109 18.562 7.578 1 97.06 363 VAL A O 1
ATOM 2927 N N . LYS A 1 364 ? 24.047 16.547 7.879 1 96.06 364 LYS A N 1
ATOM 2928 C CA . LYS A 1 364 ? 24.641 16.812 9.18 1 96.06 364 LYS A CA 1
ATOM 2929 C C . LYS A 1 364 ? 25.844 15.906 9.422 1 96.06 364 LYS A C 1
ATOM 2931 O O . LYS A 1 364 ? 25.766 14.695 9.242 1 96.06 364 LYS A O 1
ATOM 2936 N N . ARG A 1 365 ? 26.938 16.5 9.766 1 93.06 365 ARG A N 1
ATOM 2937 C CA . ARG A 1 365 ? 28.125 15.773 10.172 1 93.06 365 ARG A CA 1
ATOM 2938 C C . ARG A 1 365 ? 28.5 16.094 11.609 1 93.06 365 ARG A C 1
ATOM 2940 O O . ARG A 1 365 ? 28.266 17.203 12.094 1 93.06 365 ARG A O 1
ATOM 2947 N N . ASP A 1 366 ? 29.062 15.07 12.164 1 84.88 366 ASP A N 1
ATOM 2948 C CA . ASP A 1 366 ? 29.422 15.227 13.57 1 84.88 366 ASP A CA 1
ATOM 2949 C C . ASP A 1 366 ? 30.375 16.391 13.766 1 84.88 366 ASP A C 1
ATOM 2951 O O . ASP A 1 366 ? 31.422 16.469 13.102 1 84.88 366 ASP A O 1
ATOM 2955 N N . GLY A 1 367 ? 29.938 17.25 14.594 1 77.75 367 GLY A N 1
ATOM 2956 C CA . GLY A 1 367 ? 30.797 18.375 14.961 1 77.75 367 GLY A CA 1
ATOM 2957 C C . GLY A 1 367 ? 30.719 19.531 13.977 1 77.75 367 GLY A C 1
ATOM 2958 O O . GLY A 1 367 ? 31.422 20.531 14.133 1 77.75 367 GLY A O 1
ATOM 2959 N N . GLU A 1 368 ? 29.875 19.344 12.883 1 80.12 368 GLU A N 1
ATOM 2960 C CA . GLU A 1 368 ? 29.75 20.406 11.875 1 80.12 368 GLU A CA 1
ATOM 2961 C C . GLU A 1 368 ? 28.328 20.938 11.812 1 80.12 368 GLU A C 1
ATOM 2963 O O . GLU A 1 368 ? 27.375 20.203 12.102 1 80.12 368 GLU A O 1
ATOM 2968 N N . ALA A 1 369 ? 28.297 22.219 11.508 1 73.38 369 ALA A N 1
ATOM 2969 C CA . ALA A 1 369 ? 26.969 22.781 11.266 1 73.38 369 ALA A CA 1
ATOM 2970 C C . ALA A 1 369 ? 26.359 22.234 9.984 1 73.38 369 ALA A C 1
ATOM 2972 O O . ALA A 1 369 ? 27.062 22.031 8.992 1 73.38 369 ALA A O 1
ATOM 2973 N N . PRO A 1 370 ? 25.156 22.016 9.953 1 79.19 370 PRO A N 1
ATOM 2974 C CA . PRO A 1 370 ? 24.531 21.562 8.711 1 79.19 370 PRO A CA 1
ATOM 2975 C C . PRO A 1 370 ? 24.703 22.562 7.566 1 79.19 370 PRO A C 1
ATOM 2977 O O . PRO A 1 370 ? 24.641 23.766 7.781 1 79.19 370 PRO A O 1
ATOM 2980 N N . PRO A 1 371 ? 24.984 22.016 6.434 1 81.81 371 PRO A N 1
ATOM 2981 C CA . PRO A 1 371 ? 25.188 22.922 5.301 1 81.81 371 PRO A CA 1
ATOM 2982 C C . PRO A 1 371 ? 23.906 23.688 4.926 1 81.81 371 PRO A C 1
ATOM 2984 O O . PRO A 1 371 ? 22.812 23.172 5.121 1 81.81 371 PRO A O 1
ATOM 2987 N N . LEU A 1 372 ? 24.078 24.875 4.484 1 83.25 372 LEU A N 1
ATOM 2988 C CA . LEU A 1 372 ? 22.953 25.625 3.955 1 83.25 372 LEU A CA 1
ATOM 2989 C C . LEU A 1 372 ? 22.562 25.125 2.57 1 83.25 372 LEU A C 1
ATOM 2991 O O . LEU A 1 372 ? 23.422 24.734 1.778 1 83.25 372 LEU A O 1
ATOM 2995 N N . TRP A 1 373 ? 21.297 25.031 2.418 1 92.81 373 TRP A N 1
ATOM 2996 C CA . TRP A 1 373 ? 20.781 24.641 1.109 1 92.81 373 TRP A CA 1
ATOM 2997 C C . TRP A 1 373 ? 20.422 25.875 0.291 1 92.81 373 TRP A C 1
ATOM 2999 O O . TRP A 1 373 ? 19.875 26.859 0.827 1 92.81 373 TRP A O 1
ATOM 3009 N N . PRO A 1 374 ? 20.766 25.859 -1.005 1 92.44 374 PRO A N 1
ATOM 3010 C CA . PRO A 1 374 ? 20.359 27 -1.814 1 92.44 374 PRO A CA 1
ATOM 3011 C C . PRO A 1 374 ? 18.859 27.25 -1.795 1 92.44 374 PRO A C 1
ATOM 3013 O O . PRO A 1 374 ? 18.078 26.297 -1.954 1 92.44 374 PRO A O 1
ATOM 3016 N N . ALA A 1 375 ? 18.5 28.469 -1.565 1 93 375 ALA A N 1
ATOM 3017 C CA . ALA A 1 375 ? 17.078 28.828 -1.536 1 93 375 ALA A CA 1
ATOM 3018 C C . ALA A 1 375 ? 16.469 28.75 -2.934 1 93 375 ALA A C 1
ATOM 3020 O O . ALA A 1 375 ? 17.109 29.109 -3.92 1 93 375 ALA A O 1
ATOM 3021 N N . PRO A 1 376 ? 15.242 28.359 -2.971 1 95.12 376 PRO A N 1
ATOM 3022 C CA . PRO A 1 376 ? 14.555 28.406 -4.262 1 95.12 376 PRO A CA 1
ATOM 3023 C C . PRO A 1 376 ? 14.328 29.828 -4.766 1 95.12 376 PRO A C 1
ATOM 3025 O O . PRO A 1 376 ? 14.289 30.766 -3.971 1 95.12 376 PRO A O 1
ATOM 3028 N N . GLU A 1 377 ? 14.258 29.906 -6.109 1 96 377 GLU A N 1
ATOM 3029 C CA . GLU A 1 377 ? 13.758 31.156 -6.68 1 96 377 GLU A CA 1
ATOM 3030 C C . GLU A 1 377 ? 12.242 31.266 -6.551 1 96 377 GLU A C 1
ATOM 3032 O O . GLU A 1 377 ? 11.516 31.031 -7.52 1 96 377 GLU A O 1
ATOM 3037 N N . TRP A 1 378 ? 11.789 31.719 -5.484 1 97.06 378 TRP A N 1
ATOM 3038 C CA . TRP A 1 378 ? 10.391 31.672 -5.078 1 97.06 378 TRP A CA 1
ATOM 3039 C C . TRP A 1 378 ? 9.5 32.344 -6.117 1 97.06 378 TRP A C 1
ATOM 3041 O O . TRP A 1 378 ? 8.391 31.859 -6.387 1 97.06 378 TRP A O 1
ATOM 3051 N N . SER A 1 379 ? 9.977 33.406 -6.66 1 95.88 379 SER A N 1
ATOM 3052 C CA . SER A 1 379 ? 9.172 34.188 -7.613 1 95.88 379 SER A CA 1
ATOM 3053 C C . SER A 1 379 ? 8.836 33.344 -8.844 1 95.88 379 SER A C 1
ATOM 3055 O O . SER A 1 379 ? 7.824 33.594 -9.5 1 95.88 379 SER A O 1
ATOM 3057 N N . ARG A 1 380 ? 9.625 32.375 -9.148 1 95.88 380 ARG A N 1
ATOM 3058 C CA . ARG A 1 380 ? 9.406 31.484 -10.289 1 95.88 380 ARG A CA 1
ATOM 3059 C C . ARG A 1 380 ? 8.117 30.688 -10.117 1 95.88 380 ARG A C 1
ATOM 3061 O O . ARG A 1 380 ? 7.508 30.266 -11.109 1 95.88 380 ARG A O 1
ATOM 3068 N N . PHE A 1 381 ? 7.699 30.594 -8.922 1 96.69 381 PHE A N 1
ATOM 3069 C CA . PHE A 1 381 ? 6.52 29.781 -8.633 1 96.69 381 PHE A CA 1
ATOM 3070 C C . PHE A 1 381 ? 5.332 30.672 -8.281 1 96.69 381 PHE A C 1
ATOM 3072 O O . PHE A 1 381 ? 4.32 30.188 -7.77 1 96.69 381 PHE A O 1
ATOM 3079 N N . GLY A 1 382 ? 5.539 31.938 -8.406 1 95.56 382 GLY A N 1
ATOM 3080 C CA . GLY A 1 382 ? 4.457 32.844 -8.102 1 95.56 382 GLY A CA 1
ATOM 3081 C C . GLY A 1 382 ? 4.414 33.25 -6.641 1 95.56 382 GLY A C 1
ATOM 3082 O O . GLY A 1 382 ? 3.465 33.906 -6.195 1 95.56 382 GLY A O 1
ATOM 3083 N N . ILE A 1 383 ? 5.336 32.906 -5.879 1 97.12 383 ILE A N 1
ATOM 3084 C CA . ILE A 1 383 ? 5.422 33.312 -4.477 1 97.12 383 ILE A CA 1
ATOM 3085 C C . ILE A 1 383 ? 6.238 34.594 -4.34 1 97.12 383 ILE A C 1
ATOM 3087 O O . ILE A 1 383 ? 7.449 34.594 -4.562 1 97.12 383 ILE A O 1
ATOM 3091 N N . ARG A 1 384 ? 5.523 35.656 -3.975 1 96.19 384 ARG A N 1
ATOM 3092 C CA . ARG A 1 384 ? 6.113 37 -3.912 1 96.19 384 ARG A CA 1
ATOM 3093 C C . ARG A 1 384 ? 5.688 37.719 -2.641 1 96.19 384 ARG A C 1
ATOM 3095 O O . ARG A 1 384 ? 4.711 37.344 -1.996 1 96.19 384 ARG A O 1
ATOM 3102 N N . PRO A 1 385 ? 6.516 38.719 -2.316 1 97.25 385 PRO A N 1
ATOM 3103 C CA . PRO A 1 385 ? 6.082 39.5 -1.167 1 97.25 385 PRO A CA 1
ATOM 3104 C C . PRO A 1 385 ? 4.699 40.125 -1.36 1 97.25 385 PRO A C 1
ATOM 3106 O O . PRO A 1 385 ? 4.297 40.406 -2.492 1 97.25 385 PRO A O 1
ATOM 3109 N N . LEU A 1 386 ? 4.051 40.25 -0.28 1 96.44 386 LEU A N 1
ATOM 3110 C CA . LEU A 1 386 ? 2.725 40.875 -0.302 1 96.44 386 LEU A CA 1
ATOM 3111 C C . LEU A 1 386 ? 2.779 42.281 -0.917 1 96.44 386 LEU A C 1
ATOM 3113 O O . LEU A 1 386 ? 3.648 43.062 -0.571 1 96.44 386 LEU A O 1
ATOM 3117 N N . SER A 1 387 ? 1.916 42.469 -1.879 1 95.25 387 SER A N 1
ATOM 3118 C CA . SER A 1 387 ? 1.716 43.781 -2.504 1 95.25 387 SER A CA 1
ATOM 3119 C C . SER A 1 387 ? 0.234 44.125 -2.594 1 95.25 387 SER A C 1
ATOM 3121 O O . SER A 1 387 ? -0.521 43.469 -3.311 1 95.25 387 SER A O 1
ATOM 3123 N N . LEU A 1 388 ? -0.115 45.156 -1.873 1 96.31 388 LEU A N 1
ATOM 3124 C CA . LEU A 1 388 ? -1.523 45.531 -1.834 1 96.31 388 LEU A CA 1
ATOM 3125 C C . LEU A 1 388 ? -1.812 46.656 -2.828 1 96.31 388 LEU A C 1
ATOM 3127 O O . LEU A 1 388 ? -1.01 47.594 -2.98 1 96.31 388 LEU A O 1
ATOM 3131 N N . SER A 1 389 ? -2.904 46.625 -3.471 1 95.56 389 SER A N 1
ATOM 3132 C CA . SER A 1 389 ? -3.322 47.625 -4.438 1 95.56 389 SER A CA 1
ATOM 3133 C C . SER A 1 389 ? -4.273 48.656 -3.801 1 95.56 389 SER A C 1
ATOM 3135 O O . SER A 1 389 ? -4.938 49.406 -4.504 1 95.56 389 SER A O 1
ATOM 3137 N N . TRP A 1 390 ? -4.441 48.562 -2.545 1 96.25 390 TRP A N 1
ATOM 3138 C CA . TRP A 1 390 ? -5.348 49.438 -1.788 1 96.25 390 TRP A CA 1
ATOM 3139 C C . TRP A 1 390 ? -4.688 49.906 -0.498 1 96.25 390 TRP A C 1
ATOM 3141 O O . TRP A 1 390 ? -3.631 49.406 -0.11 1 96.25 390 TRP A O 1
ATOM 3151 N N . GLU A 1 391 ? -5.289 50.969 0.107 1 95.62 391 GLU A N 1
ATOM 3152 C CA . GLU A 1 391 ? -4.801 51.5 1.368 1 95.62 391 GLU A CA 1
ATOM 3153 C C . GLU A 1 391 ? -5.863 51.406 2.461 1 95.62 391 GLU A C 1
ATOM 3155 O O . GLU A 1 391 ? -7.059 51.469 2.178 1 95.62 391 GLU A O 1
ATOM 3160 N N . LEU A 1 392 ? -5.363 51.188 3.586 1 97.19 392 LEU A N 1
ATOM 3161 C CA . LEU A 1 392 ? -6.262 51.219 4.734 1 97.19 392 LEU A CA 1
ATOM 3162 C C . LEU A 1 392 ? -6.637 52.625 5.117 1 97.19 392 LEU A C 1
ATOM 3164 O O . LEU A 1 392 ? -5.758 53.5 5.293 1 97.19 392 LEU A O 1
ATOM 3168 N N . GLU A 1 393 ? -7.934 52.875 5.219 1 96.06 393 GLU A N 1
ATOM 3169 C CA . GLU A 1 393 ? -8.438 54.188 5.629 1 96.06 393 GLU A CA 1
ATOM 3170 C C . GLU A 1 393 ? -9.047 54.125 7.027 1 96.06 393 GLU A C 1
ATOM 3172 O O . GLU A 1 393 ? -9.445 53.062 7.496 1 96.06 393 GLU A O 1
ATOM 3177 N N . TRP A 1 394 ? -9.102 55.312 7.602 1 95.81 394 TRP A N 1
ATOM 3178 C CA . TRP A 1 394 ? -9.648 55.406 8.953 1 95.81 394 TRP A CA 1
ATOM 3179 C C . TRP A 1 394 ? -11.07 54.875 9.008 1 95.81 394 TRP A C 1
ATOM 3181 O O . TRP A 1 394 ? -11.445 54.188 9.969 1 95.81 394 TRP A O 1
ATOM 3191 N N . ASP A 1 395 ? -11.82 55.125 7.945 1 93.69 395 ASP A N 1
ATOM 3192 C CA . ASP A 1 395 ? -13.227 54.719 7.887 1 93.69 395 ASP A CA 1
ATOM 3193 C C . ASP A 1 395 ? -13.375 53.219 7.75 1 93.69 395 ASP A C 1
ATOM 3195 O O . ASP A 1 395 ? -14.461 52.656 7.945 1 93.69 395 ASP A O 1
ATOM 3199 N N . ASP A 1 396 ? -12.328 52.531 7.375 1 96.31 396 ASP A N 1
ATOM 3200 C CA . ASP A 1 396 ? -12.336 51.062 7.312 1 96.31 396 ASP A CA 1
ATOM 3201 C C . ASP A 1 396 ? -12.422 50.469 8.711 1 96.31 396 ASP A C 1
ATOM 3203 O O . ASP A 1 396 ? -12.797 49.312 8.859 1 96.31 396 ASP A O 1
ATOM 3207 N N . LEU A 1 397 ? -12.039 51.219 9.742 1 97.06 397 LEU A N 1
ATOM 3208 C CA . LEU A 1 397 ? -11.984 50.75 11.117 1 97.06 397 LEU A CA 1
ATOM 3209 C C . LEU A 1 397 ? -13.211 51.188 11.898 1 97.06 397 LEU A C 1
ATOM 3211 O O . LEU A 1 397 ? -13.086 51.844 12.945 1 97.06 397 LEU A O 1
ATOM 3215 N N . GLN 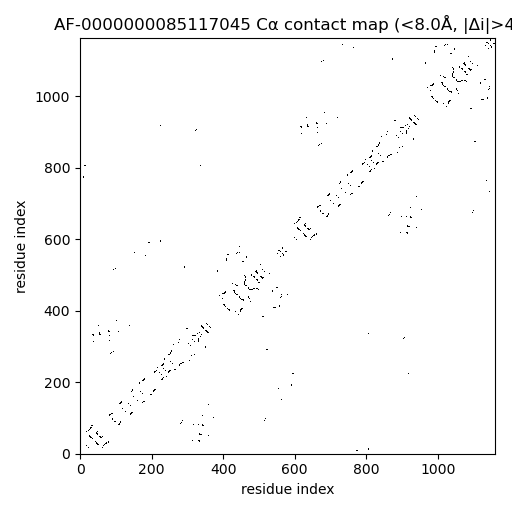A 1 398 ? -14.352 50.844 11.375 1 95 398 GLN A N 1
ATOM 3216 C CA . GLN A 1 398 ? -15.617 51.094 12.062 1 95 398 GLN A CA 1
ATOM 3217 C C . GLN A 1 398 ? -16.125 49.812 12.734 1 95 398 GLN A C 1
ATOM 3219 O O . GLN A 1 398 ? -16.203 48.75 12.094 1 95 398 GLN A O 1
ATOM 3224 N N . PHE A 1 399 ? -16.422 49.906 14.016 1 96.06 399 PHE A N 1
ATOM 3225 C CA . PHE A 1 399 ? -16.828 48.75 14.789 1 96.06 399 PHE A CA 1
ATOM 3226 C C . PHE A 1 399 ? -18.219 48.969 15.391 1 96.06 399 PHE A C 1
ATOM 3228 O O . PHE A 1 399 ? -18.359 49.688 16.391 1 96.06 399 PHE A O 1
ATOM 3235 N N . SER A 1 400 ? -19.219 48.438 14.742 1 90.81 400 SER A N 1
ATOM 3236 C CA . SER A 1 400 ? -20.594 48.688 15.172 1 90.81 400 SER A CA 1
ATOM 3237 C C . SER A 1 400 ? -21.328 47.375 15.422 1 90.81 400 SER A C 1
ATOM 3239 O O . SER A 1 400 ? -22.469 47.375 15.914 1 90.81 400 SER A O 1
ATOM 3241 N N . MET A 1 401 ? -20.688 46.281 15.188 1 91.06 401 MET A N 1
ATOM 3242 C CA . MET A 1 401 ? -21.344 45 15.359 1 91.06 401 MET A CA 1
ATOM 3243 C C . MET A 1 401 ? -21.609 44.719 16.828 1 91.06 401 MET A C 1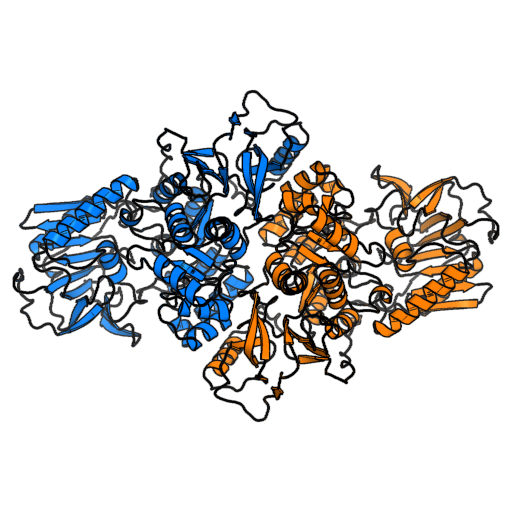
ATOM 3245 O O . MET A 1 401 ? -20.719 44.812 17.672 1 91.06 401 MET A O 1
ATOM 3249 N N . PRO A 1 402 ? -22.781 44.312 17.125 1 92 402 PRO A N 1
ATOM 3250 C CA . PRO A 1 402 ? -23.141 44.094 18.531 1 92 402 PRO A CA 1
ATOM 3251 C C . PRO A 1 402 ? -22.594 42.781 19.078 1 92 402 PRO A C 1
ATOM 3253 O O . PRO A 1 402 ? -22.578 42.594 20.297 1 92 402 PRO A O 1
ATOM 3256 N N . MET A 1 403 ? -22.125 41.969 18.234 1 94.5 403 MET A N 1
ATOM 3257 C CA . MET A 1 403 ? -21.578 40.688 18.656 1 94.5 403 MET A CA 1
ATOM 3258 C C . MET A 1 403 ? -20.062 40.625 18.438 1 94.5 403 MET A C 1
ATOM 3260 O O . MET A 1 403 ? -19.562 41.125 17.406 1 94.5 403 MET A O 1
ATOM 3264 N N . GLY A 1 404 ? -19.344 40.094 19.453 1 96.62 404 GLY A N 1
ATOM 3265 C CA . GLY A 1 404 ? -17.906 39.875 19.344 1 96.62 404 GLY A CA 1
ATOM 3266 C C . GLY A 1 404 ? -17.531 38.406 19.547 1 96.62 404 GLY A C 1
ATOM 3267 O O . GLY A 1 404 ? -18.422 37.531 19.641 1 96.62 404 GLY A O 1
ATOM 3268 N N . LEU A 1 405 ? -16.297 38.156 19.453 1 97.69 405 LEU A N 1
ATOM 3269 C CA . LEU A 1 405 ? -15.727 36.812 19.719 1 97.69 405 LEU A CA 1
ATOM 3270 C C . LEU A 1 405 ? -14.969 36.812 21.047 1 97.69 405 LEU A C 1
ATOM 3272 O O . LEU A 1 405 ? -14.172 37.719 21.312 1 97.69 405 LEU A O 1
ATOM 3276 N N . ARG A 1 406 ? -15.242 35.844 21.812 1 97.56 406 ARG A N 1
ATOM 3277 C CA . ARG A 1 406 ? -14.523 35.688 23.078 1 97.56 406 ARG A CA 1
ATOM 3278 C C . ARG A 1 406 ? -13.625 34.469 23.031 1 97.56 406 ARG A C 1
ATOM 3280 O O . ARG A 1 406 ? -14.078 33.344 22.734 1 97.56 406 ARG A O 1
ATOM 3287 N N . MET A 1 407 ? -12.391 34.625 23.359 1 96.31 407 MET A N 1
ATOM 3288 C CA . MET A 1 407 ? -11.438 33.531 23.391 1 96.31 407 MET A CA 1
ATOM 3289 C C . MET A 1 407 ? -11.562 32.75 24.703 1 96.31 407 MET A C 1
ATOM 3291 O O . MET A 1 407 ? -11.391 33.312 25.781 1 96.31 407 MET A O 1
ATOM 3295 N N . GLU A 1 408 ? -11.828 31.453 24.609 1 94.56 408 GLU A N 1
ATOM 3296 C CA . GLU A 1 408 ? -11.812 30.562 25.766 1 94.56 408 GLU A CA 1
ATOM 3297 C C . GLU A 1 408 ? -10.406 30.031 26.016 1 94.56 408 GLU A C 1
ATOM 3299 O O . GLU A 1 408 ? -10.062 29.719 27.156 1 94.56 408 GLU A O 1
ATOM 3304 N N . ASN A 1 409 ? -9.703 29.844 25 1 91.44 409 ASN A N 1
ATOM 3305 C CA . ASN A 1 409 ? -8.281 29.5 24.938 1 91.44 409 ASN A CA 1
ATOM 3306 C C . ASN A 1 409 ? -7.66 29.969 23.625 1 91.44 409 ASN A C 1
ATOM 3308 O O . ASN A 1 409 ? -8.203 30.844 22.953 1 91.44 409 ASN A O 1
ATOM 3312 N N . ALA A 1 410 ? -6.602 29.453 23.312 1 89.06 410 ALA A N 1
ATOM 3313 C CA . ALA A 1 410 ? -5.871 29.984 22.156 1 89.06 410 ALA A CA 1
ATOM 3314 C C . ALA A 1 410 ? -6.633 29.719 20.859 1 89.06 410 ALA A C 1
ATOM 3316 O O . ALA A 1 410 ? -6.422 30.406 19.859 1 89.06 410 ALA A O 1
ATOM 3317 N N . VAL A 1 411 ? -7.609 28.703 20.891 1 89.62 411 VAL A N 1
ATOM 3318 C CA . VAL A 1 411 ? -8.125 28.328 19.578 1 89.62 411 VAL A CA 1
ATOM 3319 C C . VAL A 1 411 ? -9.641 28.156 19.641 1 89.62 411 VAL A C 1
ATOM 3321 O O . VAL A 1 411 ? -10.289 27.969 18.609 1 89.62 411 VAL A O 1
ATOM 3324 N N . ILE A 1 412 ? -10.234 28.281 20.797 1 91.19 412 ILE A N 1
ATOM 3325 C CA . ILE A 1 412 ? -11.68 28.156 20.922 1 91.19 412 ILE A CA 1
ATOM 3326 C C . ILE A 1 412 ? -12.305 29.547 21.078 1 91.19 412 ILE A C 1
ATOM 3328 O O . ILE A 1 412 ? -11.914 30.312 21.969 1 91.19 412 ILE A O 1
ATOM 3332 N N . LEU A 1 413 ? -13.312 29.859 20.266 1 95.25 413 LEU A N 1
ATOM 3333 C CA . LEU A 1 413 ? -13.969 31.156 20.266 1 95.25 413 LEU A CA 1
ATOM 3334 C C . LEU A 1 413 ? -15.469 31.016 20.484 1 95.25 413 LEU A C 1
ATOM 3336 O O . LEU A 1 413 ? -16.109 30.156 19.859 1 95.25 413 LEU A O 1
ATOM 3340 N N . LYS A 1 414 ? -15.977 31.828 21.359 1 96.69 414 LYS A N 1
ATOM 3341 C CA . LYS A 1 414 ? -17.406 31.875 21.625 1 96.69 414 LYS A CA 1
ATOM 3342 C C . LYS A 1 414 ? -17.969 33.281 21.328 1 96.69 414 LYS A C 1
ATOM 3344 O O . LYS A 1 414 ? -17.266 34.281 21.438 1 96.69 414 LYS A O 1
ATOM 3349 N N . PRO A 1 415 ? -19.234 33.281 20.969 1 95.88 415 PRO A N 1
ATOM 3350 C CA . PRO A 1 415 ? -19.844 34.625 20.781 1 95.88 415 PRO A CA 1
ATOM 3351 C C . PRO A 1 415 ? -20.109 35.312 22.109 1 95.88 415 PRO A C 1
ATOM 3353 O O . PRO A 1 415 ? -20.312 34.656 23.141 1 95.88 415 PRO A O 1
ATOM 3356 N N . TYR A 1 416 ? -20.078 36.656 22.078 1 96.12 416 TYR A N 1
ATOM 3357 C CA . TYR A 1 416 ? -20.469 37.438 23.234 1 96.12 416 TYR A CA 1
ATOM 3358 C C . TYR A 1 416 ? -21.094 38.75 22.812 1 96.12 416 TYR A C 1
ATOM 3360 O O . TYR A 1 416 ? -20.891 39.219 21.688 1 96.12 416 TYR A O 1
ATOM 3368 N N . SER A 1 417 ? -21.875 39.312 23.688 1 96.06 417 SER A N 1
ATOM 3369 C CA . SER A 1 417 ? -22.5 40.594 23.438 1 96.06 417 SER A CA 1
ATOM 3370 C C . SER A 1 417 ? -21.578 41.75 23.859 1 96.06 417 SER A C 1
ATOM 3372 O O . SER A 1 417 ? -21.156 41.812 25.016 1 96.06 417 SER A O 1
ATOM 3374 N N . VAL A 1 418 ? -21.391 42.625 22.891 1 95.12 418 VAL A N 1
ATOM 3375 C CA . VAL A 1 418 ? -20.516 43.75 23.156 1 95.12 418 VAL A CA 1
ATOM 3376 C C . VAL A 1 418 ? -21.266 44.812 23.969 1 95.12 418 VAL A C 1
ATOM 3378 O O . VAL A 1 418 ? -22.328 45.25 23.562 1 95.12 418 VAL A O 1
ATOM 3381 N N . SER A 1 419 ? -20.641 45.188 25.094 1 93.19 419 SER A N 1
ATOM 3382 C CA . SER A 1 419 ? -21.328 46.125 25.969 1 93.19 419 SER A CA 1
ATOM 3383 C C . SER A 1 419 ? -20.531 47.406 26.125 1 93.19 419 SER A C 1
ATOM 3385 O O . SER A 1 419 ? -21.031 48.375 26.719 1 93.19 419 SER A O 1
ATOM 3387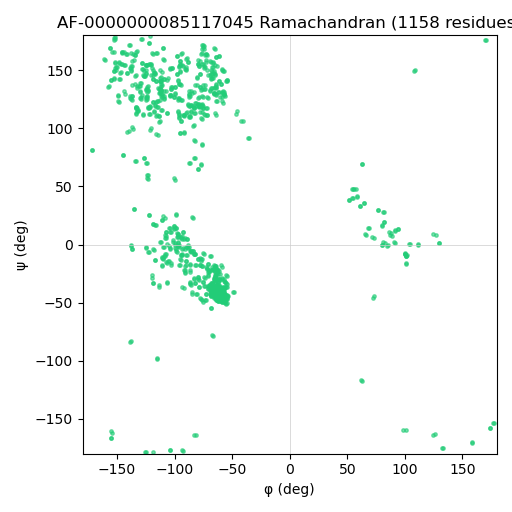 N N . ILE A 1 420 ? -19.438 47.5 25.609 1 93.38 420 ILE A N 1
ATOM 3388 C CA . ILE A 1 420 ? -18.609 48.688 25.766 1 93.38 420 ILE A CA 1
ATOM 3389 C C . ILE A 1 420 ? -18.844 49.625 24.578 1 93.38 420 ILE A C 1
ATOM 3391 O O . ILE A 1 420 ? -19.438 49.25 23.578 1 93.38 420 ILE A O 1
ATOM 3395 N N . ASP A 1 421 ? -18.406 50.875 24.766 1 92.81 421 ASP A N 1
ATOM 3396 C CA . ASP A 1 421 ? -18.469 51.844 23.672 1 92.81 421 ASP A CA 1
ATOM 3397 C C . ASP A 1 421 ? -17.375 51.594 22.641 1 92.81 421 ASP A C 1
ATOM 3399 O O . ASP A 1 421 ? -16.188 51.781 22.922 1 92.81 421 ASP A O 1
ATOM 3403 N N . THR A 1 422 ? -17.766 51.219 21.469 1 92.44 422 THR A N 1
ATOM 3404 C CA . THR A 1 422 ? -16.828 50.812 20.438 1 92.44 422 THR A CA 1
ATOM 3405 C C . THR A 1 422 ? -16.625 51.969 19.438 1 92.44 422 THR A C 1
ATOM 3407 O O . THR A 1 422 ? -15.945 51.781 18.422 1 92.44 422 THR A O 1
ATOM 3410 N N . SER A 1 423 ? -17.234 53.062 19.656 1 90.94 423 SER A N 1
ATOM 3411 C CA . SER A 1 423 ? -17.125 54.188 18.719 1 90.94 423 SER A CA 1
ATOM 3412 C C . SER A 1 423 ? -15.852 55 18.938 1 90.94 423 SER A C 1
ATOM 3414 O O . SER A 1 423 ? -15.461 55.781 18.094 1 90.94 423 SER A O 1
ATOM 3416 N N . ARG A 1 424 ? -15.219 54.656 19.984 1 92.5 424 ARG A N 1
ATOM 3417 C CA . ARG A 1 424 ? -14 55.375 20.312 1 92.5 424 ARG A CA 1
ATOM 3418 C C . ARG A 1 424 ? -12.828 54.875 19.469 1 92.5 424 ARG A C 1
ATOM 3420 O O . ARG A 1 424 ? -12.844 53.75 18.969 1 92.5 424 ARG A O 1
ATOM 3427 N N . ASP A 1 425 ? -11.883 55.781 19.438 1 95.5 425 ASP A N 1
ATOM 3428 C CA . ASP A 1 425 ? -10.688 55.438 18.672 1 95.5 425 ASP A CA 1
ATOM 3429 C C . ASP A 1 425 ? -9.688 54.656 19.531 1 95.5 425 ASP A C 1
ATOM 3431 O O . ASP A 1 425 ? -8.812 53.969 19.016 1 95.5 425 ASP A O 1
ATOM 3435 N N . ARG A 1 426 ? -9.852 54.875 20.828 1 96.5 426 ARG A N 1
ATOM 3436 C CA . ARG A 1 426 ? -9.023 54.156 21.797 1 96.5 426 ARG A CA 1
ATOM 3437 C C . ARG A 1 426 ? -9.883 53.5 22.859 1 96.5 426 ARG A C 1
ATOM 3439 O O . ARG A 1 426 ? -10.773 54.125 23.438 1 96.5 426 ARG A O 1
ATOM 3446 N N . LEU A 1 427 ? -9.602 52.25 23.016 1 96.56 427 LEU A N 1
ATOM 3447 C CA . LEU A 1 427 ? -10.273 51.5 24.078 1 96.56 427 LEU A CA 1
ATOM 3448 C C . LEU A 1 427 ? -9.469 51.562 25.375 1 96.56 427 LEU A C 1
ATOM 3450 O O . LEU A 1 427 ? -8.242 51.719 25.344 1 96.56 427 LEU A O 1
ATOM 3454 N N . GLY A 1 428 ? -10.164 51.469 26.484 1 94.56 428 GLY A N 1
ATOM 3455 C CA . GLY A 1 428 ? -9.5 51.469 27.781 1 94.56 428 GLY A CA 1
ATOM 3456 C C . GLY A 1 428 ? -8.797 50.188 28.109 1 94.56 428 GLY A C 1
ATOM 3457 O O . GLY A 1 428 ? -8.977 49.188 27.406 1 94.56 428 GLY A O 1
ATOM 3458 N N . HIS A 1 429 ? -7.957 50.25 29.203 1 95.38 429 HIS A N 1
ATOM 3459 C CA . HIS A 1 429 ? -7.199 49.094 29.625 1 95.38 429 HIS A CA 1
ATOM 3460 C C . HIS A 1 429 ? -7.898 48.375 30.781 1 95.38 429 HIS A C 1
ATOM 3462 O O . HIS A 1 429 ? -7.352 47.438 31.344 1 95.38 429 HIS A O 1
ATOM 3468 N N . ASP A 1 430 ? -9.094 48.75 31.078 1 94.69 430 ASP A N 1
ATOM 3469 C CA . ASP A 1 430 ? -9.828 48.188 32.219 1 94.69 430 ASP A CA 1
ATOM 3470 C C . ASP A 1 430 ? -10.602 46.938 31.797 1 94.69 430 ASP A C 1
ATOM 3472 O O . ASP A 1 430 ? -11.289 46.312 32.625 1 94.69 430 ASP A O 1
ATOM 3476 N N . HIS A 1 431 ? -10.531 46.625 30.547 1 95 431 HIS A N 1
ATOM 3477 C CA . HIS A 1 431 ? -11.133 45.406 30.031 1 95 431 HIS A CA 1
ATOM 3478 C C . HIS A 1 431 ? -10.219 44.719 29 1 95 431 HIS A C 1
ATOM 3480 O O . HIS A 1 431 ? -9.219 45.312 28.594 1 95 431 HIS A O 1
ATOM 348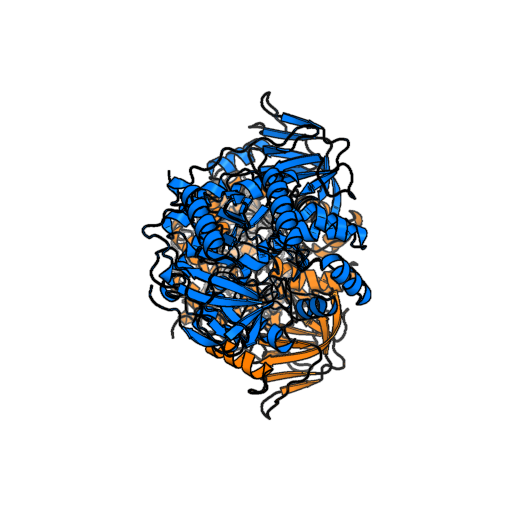6 N N . ASP A 1 432 ? -10.57 43.531 28.578 1 96.5 432 ASP A N 1
ATOM 3487 C CA . ASP A 1 432 ? -9.711 42.75 27.688 1 96.5 432 ASP A CA 1
ATOM 3488 C C . ASP A 1 432 ? -10.312 42.688 26.281 1 96.5 432 ASP A C 1
ATOM 3490 O O . ASP A 1 432 ? -10.094 41.688 25.562 1 96.5 432 ASP A O 1
ATOM 3494 N N . GLU A 1 433 ? -11.141 43.594 25.906 1 97.25 433 GLU A N 1
ATOM 3495 C CA . GLU A 1 433 ? -11.727 43.656 24.578 1 97.25 433 GLU A CA 1
ATOM 3496 C C . GLU A 1 433 ? -10.828 44.406 23.609 1 97.25 433 GLU A C 1
ATOM 3498 O O . GLU A 1 433 ? -10.312 45.5 23.953 1 97.25 433 GLU A O 1
ATOM 3503 N N . CYS A 1 434 ? -10.609 43.844 22.484 1 98.19 434 CYS A N 1
ATOM 3504 C CA . CYS A 1 434 ? -9.859 44.5 21.406 1 98.19 434 CYS A CA 1
ATOM 3505 C C . CYS A 1 434 ? -10.711 44.625 20.156 1 98.19 434 CYS A C 1
ATOM 3507 O O . CYS A 1 434 ? -11.648 43.844 19.953 1 98.19 434 CYS A O 1
ATOM 3509 N N . PHE A 1 435 ? -10.367 45.625 19.297 1 98.38 435 PHE A N 1
ATOM 3510 C CA . PHE A 1 435 ? -10.867 45.656 17.922 1 98.38 435 PHE A CA 1
ATOM 3511 C C . PHE A 1 435 ? -10.305 44.469 17.125 1 98.38 435 PHE A C 1
ATOM 3513 O O . PHE A 1 435 ? -9.141 44.125 17.281 1 98.38 435 PHE A O 1
ATOM 3520 N N . LEU A 1 436 ? -11.133 43.812 16.391 1 98.62 436 LEU A N 1
ATOM 3521 C CA . LEU A 1 436 ? -10.727 42.781 15.43 1 98.62 436 LEU A CA 1
ATOM 3522 C C . LEU A 1 436 ? -11.25 43.094 14.039 1 98.62 436 LEU A C 1
ATOM 3524 O O . LEU A 1 436 ? -12.453 43.312 13.859 1 98.62 436 LEU A O 1
ATOM 3528 N N . ALA A 1 437 ? -10.367 43.125 13.086 1 98.25 437 ALA A N 1
ATOM 3529 C CA . ALA A 1 437 ? -10.766 43.344 11.695 1 98.25 437 ALA A CA 1
ATOM 3530 C C . ALA A 1 437 ? -10.086 42.312 10.781 1 98.25 437 ALA A C 1
ATOM 3532 O O . ALA A 1 437 ? -8.914 42 10.961 1 98.25 437 ALA A O 1
ATOM 3533 N N . LEU A 1 438 ? -10.859 41.75 9.891 1 98.31 438 LEU A N 1
ATOM 3534 C CA . LEU A 1 438 ? -10.359 40.906 8.805 1 98.31 438 LEU A CA 1
ATOM 3535 C C . LEU A 1 438 ? -10.586 41.594 7.449 1 98.31 438 LEU A C 1
ATOM 3537 O O . LEU A 1 438 ? -11.719 41.938 7.113 1 98.31 438 LEU A O 1
ATOM 3541 N N . PHE A 1 439 ? -9.477 41.75 6.699 1 98.06 439 PHE A N 1
ATOM 3542 C CA . PHE A 1 439 ? -9.57 42.406 5.402 1 98.06 439 PHE A CA 1
ATOM 3543 C C . PHE A 1 439 ? -9.203 41.438 4.277 1 98.06 439 PHE A C 1
ATOM 3545 O O . PHE A 1 439 ? -8.273 40.656 4.414 1 98.06 439 PHE A O 1
ATOM 3552 N N . ASP A 1 440 ? -9.922 41.531 3.207 1 96.94 440 ASP A N 1
ATOM 3553 C CA . ASP A 1 440 ? -9.547 40.844 1.968 1 96.94 440 ASP A CA 1
ATOM 3554 C C . ASP A 1 440 ? -8.188 41.344 1.464 1 96.94 440 ASP A C 1
ATOM 3556 O O . ASP A 1 440 ? -7.953 42.562 1.389 1 96.94 440 ASP A O 1
ATOM 3560 N N . ARG A 1 441 ? -7.418 40.406 1.178 1 94.88 441 ARG A N 1
ATOM 3561 C CA . ARG A 1 441 ? -6.086 40.75 0.679 1 94.88 441 ARG A CA 1
ATOM 3562 C C . ARG A 1 441 ? -6.168 41.656 -0.539 1 94.88 441 ARG A C 1
ATOM 3564 O O . ARG A 1 441 ? -5.258 42.469 -0.785 1 94.88 441 ARG A O 1
ATOM 3571 N N . ASN A 1 442 ? -7.238 41.594 -1.274 1 94.44 442 ASN A N 1
ATOM 3572 C CA . ASN A 1 442 ? -7.438 42.438 -2.455 1 94.44 442 ASN A CA 1
ATOM 3573 C C . ASN A 1 442 ? -8.258 43.688 -2.129 1 94.44 442 ASN A C 1
ATOM 3575 O O . ASN A 1 442 ? -8.594 44.469 -3.021 1 94.44 442 ASN A O 1
ATOM 3579 N N . GLY A 1 443 ? -8.656 43.781 -0.944 1 95.75 443 GLY A N 1
ATOM 3580 C CA . GLY A 1 443 ? -9.32 45 -0.479 1 95.75 443 GLY A CA 1
ATOM 3581 C C . GLY A 1 443 ? -10.797 45.031 -0.842 1 95.75 443 GLY A C 1
ATOM 3582 O O . GLY A 1 443 ? -11.406 46.094 -0.848 1 95.75 443 GLY A O 1
ATOM 3583 N N . ARG A 1 444 ? -11.453 44 -1.141 1 94.62 444 ARG A N 1
ATOM 3584 C CA . ARG A 1 444 ? -12.82 43.969 -1.657 1 94.62 444 ARG A CA 1
ATOM 3585 C C . ARG A 1 444 ? -13.836 43.969 -0.52 1 94.62 444 ARG A C 1
ATOM 3587 O O . ARG A 1 444 ? -14.953 44.469 -0.681 1 94.62 444 ARG A O 1
ATOM 3594 N N . TRP A 1 445 ? -13.477 43.312 0.643 1 96.25 445 TRP A N 1
ATOM 3595 C CA . TRP A 1 445 ? -14.422 43.156 1.745 1 96.25 445 TRP A CA 1
ATOM 3596 C C . TRP A 1 445 ? -13.703 43.219 3.09 1 96.25 445 TRP A C 1
ATOM 3598 O O . TRP A 1 445 ? -12.469 43.188 3.146 1 96.25 445 TRP A O 1
ATOM 3608 N N . ARG A 1 446 ? -14.492 43.406 4.145 1 97.25 446 ARG A N 1
ATOM 3609 C CA . ARG A 1 446 ? -13.977 43.406 5.508 1 97.25 446 ARG A CA 1
ATOM 3610 C C . ARG A 1 446 ? -15 42.812 6.48 1 97.25 446 ARG A C 1
ATOM 3612 O O . ARG A 1 446 ? -16.188 42.781 6.176 1 97.25 446 ARG A O 1
ATOM 3619 N N . VAL A 1 447 ? -14.523 42.312 7.547 1 97.5 447 VAL A N 1
ATOM 3620 C CA . VAL A 1 447 ? -15.312 41.906 8.711 1 97.5 447 VAL A CA 1
ATOM 3621 C C . VAL A 1 447 ? -14.742 42.562 9.969 1 97.5 447 VAL A C 1
ATOM 3623 O O . VAL A 1 447 ? -13.602 42.281 10.359 1 97.5 447 VAL A O 1
ATOM 3626 N N . ASN A 1 448 ? -15.523 43.5 10.547 1 97.5 448 ASN A N 1
ATOM 3627 C CA . ASN A 1 448 ? -15.117 44.188 11.758 1 97.5 448 ASN A CA 1
ATOM 3628 C C . ASN A 1 448 ? -15.945 43.75 12.961 1 97.5 448 ASN A C 1
ATOM 3630 O O . ASN A 1 448 ? -17.172 43.781 12.914 1 97.5 448 ASN A O 1
ATOM 3634 N N . THR A 1 449 ? -15.289 43.375 13.977 1 97.75 449 THR A N 1
ATOM 3635 C CA . THR A 1 449 ? -15.953 43 15.219 1 97.75 449 THR A CA 1
ATOM 3636 C C . THR A 1 449 ? -15.023 43.188 16.406 1 97.75 449 THR A C 1
ATOM 3638 O O . THR A 1 449 ? -14.07 43.969 16.344 1 97.75 449 THR A O 1
ATOM 3641 N N . MET A 1 450 ? -15.406 42.625 17.578 1 97.94 450 MET A N 1
ATOM 3642 C CA . MET A 1 450 ? -14.602 42.719 18.781 1 97.94 450 MET A CA 1
ATOM 3643 C C . MET A 1 450 ? -14.039 41.344 19.172 1 97.94 450 MET A C 1
ATOM 3645 O O . MET A 1 450 ? -14.664 40.312 18.922 1 97.94 450 MET A O 1
ATOM 3649 N N . LEU A 1 451 ? -12.875 41.375 19.672 1 98.19 451 LEU A N 1
ATOM 3650 C CA . LEU A 1 451 ? -12.211 40.188 20.188 1 98.19 451 LEU A CA 1
ATOM 3651 C C . LEU A 1 451 ? -11.922 40.344 21.688 1 98.19 451 LEU A C 1
ATOM 3653 O O . LEU A 1 451 ? -11.148 41.188 22.094 1 98.19 451 LEU A O 1
ATOM 3657 N N . LYS A 1 452 ? -12.57 39.531 22.453 1 97.75 452 LYS A N 1
ATOM 3658 C CA . LYS A 1 452 ? -12.398 39.562 23.906 1 97.75 452 LYS A CA 1
ATOM 3659 C C . LYS A 1 452 ? -11.438 38.469 24.375 1 97.75 452 LYS A C 1
ATOM 3661 O O . LYS A 1 452 ? -11.516 37.312 23.906 1 97.75 452 LYS A O 1
ATOM 3666 N N . GLY A 1 453 ? -10.531 38.844 25.281 1 96.75 453 GLY A N 1
ATOM 3667 C CA . GLY A 1 453 ? -9.648 37.844 25.891 1 96.75 453 GLY A CA 1
ATOM 3668 C C . GLY A 1 453 ? -8.266 37.844 25.281 1 96.75 453 GLY A C 1
ATOM 3669 O O . GLY A 1 453 ? -7.336 37.25 25.844 1 96.75 453 GLY A O 1
ATOM 3670 N N . PHE A 1 454 ? -8.047 38.562 24.156 1 96.94 454 PHE A N 1
ATOM 3671 C CA . PHE A 1 454 ? -6.762 38.531 23.453 1 96.94 454 PHE A CA 1
ATOM 3672 C C . PHE A 1 454 ? -5.719 39.344 24.203 1 96.94 454 PHE A C 1
ATOM 3674 O O . PHE A 1 454 ? -4.598 38.906 24.422 1 96.94 454 PHE A O 1
ATOM 3681 N N . SER A 1 455 ? -6.07 40.5 24.547 1 95.94 455 SER A N 1
ATOM 3682 C CA . SER A 1 455 ? -5.156 41.375 25.266 1 95.94 455 SER A CA 1
ATOM 3683 C C . SER A 1 455 ? -5.914 42.5 25.984 1 95.94 455 SER A C 1
ATOM 3685 O O . SER A 1 455 ? -7.027 42.844 25.594 1 95.94 455 SER A O 1
ATOM 3687 N N . SER A 1 456 ? -5.199 43.062 27.016 1 94.94 456 SER A N 1
ATOM 3688 C CA . SER A 1 456 ? -5.801 44.188 27.734 1 94.94 456 SER A CA 1
ATOM 3689 C C . SER A 1 456 ? -5.07 45.5 27.438 1 94.94 456 SER A C 1
ATOM 3691 O O . SER A 1 456 ? -5.574 46.562 27.734 1 94.94 456 SER A O 1
ATOM 3693 N N . VAL A 1 457 ? -3.963 45.375 26.828 1 95.94 457 VAL A N 1
ATOM 3694 C CA . VAL A 1 457 ? -3.174 46.594 26.766 1 95.94 457 VAL A CA 1
ATOM 3695 C C . VAL A 1 457 ? -2.576 46.75 25.375 1 95.94 457 VAL A C 1
ATOM 3697 O O . VAL A 1 457 ? -1.973 47.781 25.062 1 95.94 457 VAL A O 1
ATOM 3700 N N . LEU A 1 458 ? -2.789 45.875 24.453 1 96.5 458 LEU A N 1
ATOM 3701 C CA . LEU A 1 458 ? -2.188 45.875 23.125 1 96.5 458 LEU A CA 1
ATOM 3702 C C . LEU A 1 458 ? -2.547 47.125 22.359 1 96.5 458 LEU A C 1
ATOM 3704 O O . LEU A 1 458 ? -3.721 47.5 22.281 1 96.5 458 LEU A O 1
ATOM 3708 N N . GLY A 1 459 ? -1.514 47.812 21.859 1 97.69 459 GLY A N 1
ATOM 3709 C CA . GLY A 1 459 ? -1.788 48.938 20.984 1 97.69 459 GLY A CA 1
ATOM 3710 C C . GLY A 1 459 ? -2.408 48.531 19.672 1 97.69 459 GLY A C 1
ATOM 3711 O O . GLY A 1 459 ? -3.621 48.656 19.469 1 97.69 459 GLY A O 1
ATOM 3712 N N . GLY A 1 460 ? -1.575 48.031 18.75 1 98.5 460 GLY A N 1
ATOM 3713 C CA . GLY A 1 460 ? -2.029 47.531 17.453 1 98.5 460 GLY A CA 1
ATOM 3714 C C . GLY A 1 460 ? -1.188 46.375 16.922 1 98.5 460 GLY A C 1
ATOM 3715 O O . GLY A 1 460 ? 0.034 46.375 17.094 1 98.5 460 GLY A O 1
ATOM 3716 N N . LEU A 1 461 ? -1.859 45.438 16.297 1 98.81 461 LEU A N 1
ATOM 3717 C CA . LEU A 1 461 ? -1.248 44.281 15.625 1 98.81 461 LEU A CA 1
ATOM 3718 C C . LEU A 1 461 ? -1.8 44.125 14.211 1 98.81 461 LEU A C 1
ATOM 3720 O O . LEU A 1 461 ? -3.01 44.25 14 1 98.81 461 LEU A O 1
ATOM 3724 N N . ALA A 1 462 ? -0.941 43.969 13.281 1 98.81 462 ALA A N 1
ATOM 3725 C CA . ALA A 1 462 ? -1.313 43.594 11.922 1 98.81 462 ALA A CA 1
ATOM 3726 C C . ALA A 1 462 ? -0.608 42.312 11.477 1 98.81 462 ALA A C 1
ATOM 3728 O O . ALA A 1 462 ? 0.579 42.125 11.758 1 98.81 462 ALA A O 1
ATOM 3729 N N . SER A 1 463 ? -1.35 41.438 10.852 1 98.75 463 SER A N 1
ATOM 3730 C CA . SER A 1 463 ? -0.782 40.188 10.398 1 98.75 463 SER A CA 1
ATOM 3731 C C . SER A 1 463 ? -1.285 39.812 9.008 1 98.75 463 SER A C 1
ATOM 3733 O O . SER A 1 463 ? -2.494 39.812 8.766 1 98.75 463 SER A O 1
ATOM 3735 N N . SER A 1 464 ? -0.358 39.531 8.125 1 98.25 464 SER A N 1
ATOM 3736 C CA . SER A 1 464 ? -0.715 38.906 6.859 1 98.25 464 SER A CA 1
ATOM 3737 C C . SER A 1 464 ? -0.678 37.406 6.969 1 98.25 464 SER A C 1
ATOM 3739 O O . SER A 1 464 ? -1.075 36.688 6.039 1 98.25 464 SER A O 1
ATOM 3741 N N . TYR A 1 465 ? -0.175 36.875 8.086 1 97.75 465 TYR A N 1
ATOM 3742 C CA . TYR A 1 465 ? -0.236 35.438 8.398 1 97.75 465 TYR A CA 1
ATOM 3743 C C . TYR A 1 465 ? -1.631 35.031 8.867 1 97.75 465 TYR A C 1
ATOM 3745 O O . TYR A 1 465 ? -2.082 35.469 9.93 1 97.75 465 TYR A O 1
ATOM 3753 N N . SER A 1 466 ? -2.318 34.344 8.086 1 96.12 466 SER A N 1
ATOM 3754 C CA . SER A 1 466 ? -3.648 33.812 8.359 1 96.12 466 SER A CA 1
ATOM 3755 C C . SER A 1 466 ? -3.908 32.531 7.566 1 96.12 466 SER A C 1
ATOM 3757 O O . SER A 1 466 ? -3.043 32.094 6.82 1 96.12 466 SER A O 1
ATOM 3759 N N . ASN A 1 467 ? -5.004 31.922 7.75 1 93.38 467 ASN A N 1
ATOM 3760 C CA . ASN A 1 467 ? -5.363 30.703 7.055 1 93.38 467 ASN A CA 1
ATOM 3761 C C . ASN A 1 467 ? -5.477 30.922 5.547 1 93.38 467 ASN A C 1
ATOM 3763 O O . ASN A 1 467 ? -5.051 30.078 4.758 1 93.38 467 ASN A O 1
ATOM 3767 N N . THR A 1 468 ? -5.996 32.094 5.133 1 93.88 468 THR A N 1
ATOM 3768 C CA . THR A 1 468 ? -6.344 32.344 3.738 1 93.88 468 THR A CA 1
ATOM 3769 C C . THR A 1 468 ? -5.383 33.344 3.104 1 93.88 468 THR A C 1
ATOM 3771 O O . THR A 1 468 ? -5.41 33.562 1.891 1 93.88 468 THR A O 1
ATOM 3774 N N . GLY A 1 469 ? -4.59 33.938 3.863 1 93.88 469 GLY A N 1
ATOM 3775 C CA . GLY A 1 469 ? -3.736 35 3.361 1 93.88 469 GLY A CA 1
ATOM 3776 C C . GLY A 1 469 ? -4.367 36.375 3.479 1 93.88 469 GLY A C 1
ATOM 3777 O O . GLY A 1 469 ? -3.744 37.375 3.133 1 93.88 469 GLY A O 1
ATOM 3778 N N . ASP A 1 470 ? -5.535 36.406 4.02 1 96.88 470 ASP A N 1
ATOM 3779 C CA . ASP A 1 470 ? -6.168 37.719 4.301 1 96.88 470 ASP A CA 1
ATOM 3780 C C . ASP A 1 470 ? -5.52 38.375 5.504 1 96.88 470 ASP A C 1
ATOM 3782 O O . ASP A 1 470 ? -4.707 37.781 6.207 1 96.88 470 ASP A O 1
ATOM 3786 N N . LEU A 1 471 ? -5.91 39.656 5.688 1 98.5 471 LEU A N 1
ATOM 3787 C CA . LEU A 1 471 ? -5.172 40.469 6.641 1 98.5 471 LEU A CA 1
ATOM 3788 C C . LEU A 1 471 ? -5.949 40.625 7.945 1 98.5 471 LEU A C 1
ATOM 3790 O O . LEU A 1 471 ? -7.145 40.938 7.93 1 98.5 471 LEU A O 1
ATOM 3794 N N . ILE A 1 472 ? -5.246 40.438 9.039 1 98.69 472 ILE A N 1
ATOM 3795 C CA . ILE A 1 472 ? -5.852 40.5 10.367 1 98.69 472 ILE A CA 1
ATOM 3796 C C . ILE A 1 472 ? -5.328 41.719 11.102 1 98.69 472 ILE A C 1
ATOM 3798 O O . ILE A 1 472 ? -4.117 41.969 11.148 1 98.69 472 ILE A O 1
ATOM 3802 N N . LEU A 1 473 ? -6.199 42.469 11.688 1 98.75 473 LEU A N 1
ATOM 3803 C CA . LEU A 1 473 ? -5.836 43.562 12.586 1 98.75 473 LEU A CA 1
ATOM 3804 C C . LEU A 1 473 ? -6.484 43.375 13.953 1 98.75 473 LEU A C 1
ATOM 3806 O O . LEU A 1 473 ? -7.684 43.125 14.047 1 98.75 473 LEU A O 1
ATOM 3810 N N . ILE A 1 474 ? -5.699 43.531 14.969 1 98.69 474 ILE A N 1
ATOM 3811 C CA . ILE A 1 474 ? -6.164 43.438 16.344 1 98.69 474 ILE A CA 1
ATOM 3812 C C . ILE A 1 474 ? -5.535 44.562 17.172 1 98.69 474 ILE A C 1
ATOM 3814 O O . ILE A 1 474 ? -4.348 44.875 17.016 1 98.69 474 ILE A O 1
ATOM 3818 N N . GLY A 1 475 ? -6.352 45.219 18.047 1 98.25 475 GLY A N 1
ATOM 3819 C CA . GLY A 1 475 ? -5.73 46.188 18.922 1 98.25 475 GLY A CA 1
ATOM 3820 C C . GLY A 1 475 ? -6.734 47.031 19.688 1 98.25 475 GLY A C 1
ATOM 3821 O O . GLY A 1 475 ? -7.945 46.875 19.516 1 98.25 475 GLY A O 1
ATOM 3822 N N . LYS A 1 476 ? -6.215 47.906 20.594 1 97.94 476 LYS A N 1
ATOM 3823 C CA . LYS A 1 476 ? -7.047 48.812 21.391 1 97.94 476 LYS A CA 1
ATOM 3824 C C . LYS A 1 476 ? -6.965 50.25 20.891 1 97.94 476 LYS A C 1
ATOM 3826 O O . LYS A 1 476 ? -7.816 51.062 21.219 1 97.94 476 LYS A O 1
ATOM 3831 N N . HIS A 1 477 ? -6 50.5 20.062 1 97.94 477 HIS A N 1
ATOM 3832 C CA . HIS A 1 477 ? -5.816 51.812 19.484 1 97.94 477 HIS A CA 1
ATOM 3833 C C . HIS A 1 477 ? -5.84 51.781 17.969 1 97.94 477 HIS A C 1
ATOM 3835 O O . HIS A 1 477 ? -4.93 51.219 17.344 1 97.94 477 HIS A O 1
ATOM 3841 N N . LYS A 1 478 ? -6.801 52.469 17.344 1 98.25 478 LYS A N 1
ATOM 3842 C CA . LYS A 1 478 ? -6.93 52.438 15.891 1 98.25 478 LYS A CA 1
ATOM 3843 C C . LYS A 1 478 ? -5.688 53 15.211 1 98.25 478 LYS A C 1
ATOM 3845 O O . LYS A 1 478 ? -5.254 52.5 14.172 1 98.25 478 LYS A O 1
ATOM 3850 N N . GLU A 1 479 ? -5.125 54.031 15.844 1 98.06 479 GLU A N 1
ATOM 3851 C CA . GLU A 1 479 ? -3.924 54.625 15.273 1 98.06 479 GLU A CA 1
ATOM 3852 C C . GLU A 1 479 ? -2.773 53.625 15.227 1 98.06 479 GLU A C 1
ATOM 3854 O O . GLU A 1 479 ? -2.029 53.562 14.242 1 98.06 479 GLU A O 1
ATOM 3859 N N . ASP A 1 480 ? -2.604 52.875 16.25 1 98.56 480 ASP A N 1
ATOM 3860 C CA . ASP A 1 480 ? -1.552 51.875 16.297 1 98.56 480 ASP A CA 1
ATOM 3861 C C . ASP A 1 480 ? -1.84 50.719 15.328 1 98.56 480 ASP A C 1
ATOM 3863 O O . ASP A 1 480 ? -0.918 50.156 14.75 1 98.56 480 ASP A O 1
ATOM 3867 N N . MET A 1 481 ? -3.115 50.375 15.164 1 98.62 481 MET A N 1
ATOM 3868 C CA . MET A 1 481 ? -3.5 49.375 14.18 1 98.62 481 MET A CA 1
ATOM 3869 C C . MET A 1 481 ? -3.129 49.812 12.766 1 98.62 481 MET A C 1
ATOM 3871 O O . MET A 1 481 ? -2.588 49.031 11.992 1 98.62 481 MET A O 1
ATOM 3875 N N . MET A 1 482 ? -3.393 51.062 12.484 1 98.44 482 MET A N 1
ATOM 3876 C CA . MET A 1 482 ? -3.064 51.625 11.172 1 98.44 482 MET A CA 1
ATOM 3877 C C . MET A 1 482 ? -1.557 51.656 10.953 1 98.44 482 MET A C 1
ATOM 3879 O O . MET A 1 482 ? -1.082 51.312 9.859 1 98.44 482 MET A O 1
ATOM 3883 N N . LEU A 1 483 ? -0.854 52.031 12.008 1 98.62 483 LEU A N 1
ATOM 3884 C CA . LEU A 1 483 ? 0.602 52.031 11.922 1 98.62 483 LEU A CA 1
ATOM 3885 C C . LEU A 1 483 ? 1.153 50.656 11.664 1 98.62 483 LEU A C 1
ATOM 3887 O O . LEU A 1 483 ? 2.023 50.469 10.805 1 98.62 483 LEU A O 1
ATOM 3891 N N . ALA A 1 484 ? 0.694 49.688 12.398 1 98.81 484 ALA A N 1
ATOM 3892 C CA . ALA A 1 484 ? 1.118 48.312 12.211 1 98.81 484 ALA A CA 1
ATOM 3893 C C . ALA A 1 484 ? 0.814 47.812 10.797 1 98.81 484 ALA A C 1
ATOM 3895 O O . ALA A 1 484 ? 1.635 47.125 10.18 1 98.81 484 ALA A O 1
ATOM 3896 N N . PHE A 1 485 ? -0.373 48.125 10.312 1 98.69 485 PHE A N 1
ATOM 3897 C CA . PHE A 1 485 ? -0.78 47.75 8.961 1 98.69 485 PHE A CA 1
ATOM 3898 C C . PHE A 1 485 ? 0.172 48.344 7.926 1 98.69 485 PHE A C 1
ATOM 3900 O O . PHE A 1 485 ? 0.616 47.656 7.012 1 98.69 485 PHE A O 1
ATOM 3907 N N . GLY A 1 486 ? 0.409 49.594 8.055 1 98.31 486 GLY A N 1
ATOM 3908 C CA . GLY A 1 486 ? 1.323 50.219 7.137 1 98.31 486 GLY A CA 1
ATOM 3909 C C . GLY A 1 486 ? 2.697 49.594 7.102 1 98.31 486 GLY A C 1
ATOM 3910 O O . GLY A 1 486 ? 3.262 49.375 6.023 1 98.31 486 GLY A O 1
ATOM 3911 N N . ARG A 1 487 ? 3.246 49.312 8.25 1 98.5 487 ARG A N 1
ATOM 3912 C CA . ARG A 1 487 ? 4.559 48.688 8.328 1 98.5 487 ARG A CA 1
ATOM 3913 C C . ARG A 1 487 ? 4.523 47.281 7.723 1 98.5 487 ARG A C 1
ATOM 3915 O O . ARG A 1 487 ? 5.457 46.875 7.027 1 98.5 487 ARG A O 1
ATOM 3922 N N . MET A 1 488 ? 3.459 46.469 8.016 1 98.56 488 MET A N 1
ATOM 3923 C CA . MET A 1 488 ? 3.273 45.156 7.441 1 98.56 488 MET A CA 1
ATOM 3924 C C . MET A 1 488 ? 3.314 45.219 5.918 1 98.56 488 MET A C 1
ATOM 3926 O O . MET A 1 488 ? 3.961 44.375 5.281 1 98.56 488 MET A O 1
ATOM 3930 N N . GLN A 1 489 ? 2.646 46.188 5.344 1 97.62 489 GLN A N 1
ATOM 3931 C CA . GLN A 1 489 ? 2.645 46.406 3.896 1 97.62 489 GLN A CA 1
ATOM 3932 C C . GLN A 1 489 ? 4.043 46.719 3.387 1 97.62 489 GLN A C 1
ATOM 3934 O O . GLN A 1 489 ? 4.48 46.188 2.365 1 97.62 489 GLN A O 1
ATOM 3939 N N . GLU A 1 490 ? 4.734 47.531 4.082 1 97.62 490 GLU A N 1
ATOM 3940 C CA . GLU A 1 490 ? 6.059 48 3.684 1 97.62 490 GLU A CA 1
ATOM 3941 C C . GLU A 1 490 ? 7.055 46.844 3.617 1 97.62 490 GLU A C 1
ATOM 3943 O O . GLU A 1 490 ? 7.918 46.812 2.736 1 97.62 490 GLU A O 1
ATOM 3948 N N . ILE A 1 491 ? 6.941 45.969 4.488 1 97.69 491 ILE A N 1
ATOM 3949 C CA . ILE A 1 491 ? 7.945 44.906 4.566 1 97.69 491 ILE A CA 1
ATOM 3950 C C . ILE A 1 491 ? 7.504 43.719 3.723 1 97.69 491 ILE A C 1
ATOM 3952 O O . ILE A 1 491 ? 8.141 42.656 3.756 1 97.69 491 ILE A O 1
ATOM 3956 N N . GLY A 1 492 ? 6.406 43.812 3.002 1 97.12 492 GLY A N 1
ATOM 3957 C CA . GLY A 1 492 ? 5.957 42.781 2.074 1 97.12 492 GLY A CA 1
ATOM 3958 C C . GLY A 1 492 ? 5.207 41.656 2.75 1 97.12 492 GLY A C 1
ATOM 3959 O O . GLY A 1 492 ? 5.273 40.5 2.309 1 97.12 492 GLY A O 1
ATOM 3960 N N . GLY A 1 493 ? 4.586 41.938 3.826 1 98.19 493 GLY A N 1
ATOM 3961 C CA . GLY A 1 493 ? 3.871 40.938 4.629 1 98.19 493 GLY A CA 1
ATOM 3962 C C . GLY A 1 493 ? 4.574 40.625 5.934 1 98.19 493 GLY A C 1
ATOM 3963 O O . GLY A 1 493 ? 5.801 40.688 6.02 1 98.19 493 GLY A O 1
ATOM 3964 N N . GLY A 1 494 ? 3.783 40.281 6.91 1 98.44 494 GLY A N 1
ATOM 3965 C CA . GLY A 1 494 ? 4.395 39.969 8.188 1 98.44 494 GLY A CA 1
ATOM 3966 C C . GLY A 1 494 ? 3.438 40.094 9.359 1 98.44 494 GLY A C 1
ATOM 3967 O O . GLY A 1 494 ? 2.225 40.219 9.164 1 98.44 494 GLY A O 1
ATOM 3968 N N . ILE A 1 495 ? 3.996 40.031 10.531 1 98.75 495 ILE A N 1
ATOM 3969 C CA . ILE A 1 495 ? 3.35 40.312 11.805 1 98.75 495 ILE A CA 1
ATOM 3970 C C . ILE A 1 495 ? 4.023 41.531 12.445 1 98.75 495 ILE A C 1
ATOM 3972 O O . ILE A 1 495 ? 5.238 41.531 12.672 1 98.75 495 ILE A O 1
ATOM 3976 N N . VAL A 1 496 ? 3.203 42.531 12.719 1 98.81 496 VAL A N 1
ATOM 3977 C CA . VAL A 1 496 ? 3.756 43.781 13.25 1 98.81 496 VAL A CA 1
ATOM 3978 C C . VAL A 1 496 ? 2.98 44.188 14.492 1 98.81 496 VAL A C 1
ATOM 3980 O O . VAL A 1 496 ? 1.748 44.125 14.516 1 98.81 496 VAL A O 1
ATOM 3983 N N . LEU A 1 497 ? 3.732 44.625 15.531 1 98.69 497 LEU A N 1
ATOM 3984 C CA . LEU A 1 497 ? 3.174 45.219 16.734 1 98.69 497 LEU A CA 1
ATOM 3985 C C . LEU A 1 497 ? 3.535 46.688 16.828 1 98.69 497 LEU A C 1
ATOM 3987 O O . LEU A 1 497 ? 4.695 47.062 16.641 1 98.69 497 LEU A O 1
ATOM 3991 N N . ALA A 1 498 ? 2.553 47.5 17.078 1 98.75 498 ALA A N 1
ATOM 3992 C CA . ALA A 1 498 ? 2.754 48.938 17.281 1 98.75 498 ALA A CA 1
ATOM 3993 C C . ALA A 1 498 ? 2.141 49.375 18.594 1 98.75 498 ALA A C 1
ATOM 3995 O O . ALA A 1 498 ? 1.095 48.875 19.016 1 98.75 498 ALA A O 1
ATOM 3996 N N . GLU A 1 499 ? 2.779 50.312 19.219 1 97.75 499 GLU A N 1
ATOM 3997 C CA . GLU A 1 499 ? 2.33 50.875 20.484 1 97.75 499 GLU A CA 1
ATOM 3998 C C . GLU A 1 499 ? 2.73 52.312 20.625 1 97.75 499 GLU A C 1
ATOM 4000 O O . GLU A 1 499 ? 3.908 52.656 20.5 1 97.75 499 GLU A O 1
ATOM 4005 N N . ASP A 1 500 ? 1.765 53.125 20.828 1 96.38 500 ASP A N 1
ATOM 4006 C CA . ASP A 1 500 ? 1.948 54.562 21.078 1 96.38 500 ASP A CA 1
ATOM 4007 C C . ASP A 1 500 ? 2.783 55.219 19.969 1 96.38 500 ASP A C 1
ATOM 4009 O O . ASP A 1 500 ? 3.742 55.938 20.25 1 96.38 500 ASP A O 1
ATOM 4013 N N . GLY A 1 501 ? 2.477 54.781 18.844 1 96.69 501 GLY A N 1
ATOM 4014 C CA . GLY A 1 501 ? 3.064 55.438 17.672 1 96.69 501 GLY A CA 1
ATOM 4015 C C . GLY A 1 501 ? 4.418 54.844 17.297 1 96.69 501 GLY A C 1
ATOM 4016 O O . GLY A 1 501 ? 5.086 55.375 16.391 1 96.69 501 GLY A O 1
ATOM 4017 N N . GLU A 1 502 ? 4.812 53.75 17.875 1 98.12 502 GLU A N 1
ATOM 4018 C CA . GLU A 1 502 ? 6.098 53.125 17.594 1 98.12 502 GLU A CA 1
ATOM 4019 C C . GLU A 1 502 ? 5.93 51.656 17.219 1 98.12 502 GLU A C 1
ATOM 4021 O O . GLU A 1 502 ? 5.066 50.969 17.766 1 98.12 502 GLU A O 1
ATOM 4026 N N . ILE A 1 503 ? 6.801 51.25 16.312 1 98.56 503 ILE A N 1
ATOM 4027 C CA . ILE A 1 503 ? 6.828 49.812 15.984 1 98.56 503 ILE A CA 1
ATOM 4028 C C . ILE A 1 503 ? 7.594 49.062 17.062 1 98.56 503 ILE A C 1
ATOM 4030 O O . ILE A 1 503 ? 8.781 49.312 17.281 1 98.56 503 ILE A O 1
ATOM 4034 N N . LEU A 1 504 ? 7 48.156 17.703 1 98 504 LEU A N 1
ATOM 4035 C CA . LEU A 1 504 ? 7.59 47.406 18.797 1 98 504 LEU A CA 1
ATOM 4036 C C . LEU A 1 504 ? 8.227 46.094 18.297 1 98 504 LEU A C 1
ATOM 4038 O O . LEU A 1 504 ? 9.188 45.625 18.891 1 98 504 LEU A O 1
ATOM 4042 N N . PHE A 1 505 ? 7.613 45.5 17.344 1 98.5 505 PHE A N 1
ATOM 4043 C CA . PHE A 1 505 ? 8.039 44.219 16.812 1 98.5 505 PHE A CA 1
ATOM 4044 C C . PHE A 1 505 ? 7.613 44.062 15.352 1 98.5 505 PHE A C 1
ATOM 4046 O O . PHE A 1 505 ? 6.555 44.562 14.953 1 98.5 505 PHE A O 1
ATOM 4053 N N . GLU A 1 506 ? 8.383 43.469 14.531 1 98.5 506 GLU A N 1
ATOM 4054 C CA . GLU A 1 506 ? 8.023 43.062 13.172 1 98.5 506 GLU A CA 1
ATOM 4055 C C . GLU A 1 506 ? 8.68 41.75 12.789 1 98.5 506 GLU A C 1
ATOM 4057 O O . GLU A 1 506 ? 9.828 41.5 13.156 1 98.5 506 GLU A O 1
ATOM 4062 N N . LEU A 1 507 ? 8 40.875 12.289 1 98.56 507 LEU A N 1
ATOM 4063 C CA . LEU A 1 507 ? 8.445 39.625 11.656 1 98.56 507 LEU A CA 1
ATOM 4064 C C . LEU A 1 507 ? 8.07 39.625 10.18 1 98.56 507 LEU A C 1
ATOM 4066 O O . LEU A 1 507 ? 6.895 39.531 9.836 1 98.56 507 LEU A O 1
ATOM 4070 N N . SER A 1 508 ? 9.07 39.719 9.367 1 98.31 508 SER A N 1
ATOM 4071 C CA . SER A 1 508 ? 8.836 39.75 7.922 1 98.31 508 SER A CA 1
ATOM 4072 C C . SER A 1 508 ? 8.453 38.375 7.383 1 98.31 508 SER A C 1
ATOM 4074 O O . SER A 1 508 ? 9.07 37.375 7.727 1 98.31 508 SER A O 1
ATOM 4076 N N . LEU A 1 509 ? 7.414 38.375 6.562 1 98.44 509 LEU A N 1
ATOM 4077 C CA . LEU A 1 509 ? 6.945 37.156 5.859 1 98.44 509 LEU A CA 1
ATOM 4078 C C . LEU A 1 509 ? 6.848 37.438 4.359 1 98.44 509 LEU A C 1
ATOM 4080 O O . LEU A 1 509 ? 5.754 37.406 3.793 1 98.44 509 LEU A O 1
ATOM 4084 N N . PRO A 1 510 ? 7.945 37.5 3.721 1 97.56 510 PRO A N 1
ATOM 4085 C CA . PRO A 1 510 ? 7.953 37.938 2.324 1 97.56 510 PRO A CA 1
ATOM 4086 C C . PRO A 1 510 ? 7.453 36.844 1.364 1 97.56 510 PRO A C 1
ATOM 4088 O O . PRO A 1 510 ? 7.168 37.156 0.199 1 97.56 510 PRO A O 1
ATOM 4091 N N . LEU A 1 511 ? 7.434 35.625 1.765 1 97.81 511 LEU A N 1
ATOM 4092 C CA . LEU A 1 511 ? 6.973 34.531 0.892 1 97.81 511 LEU A CA 1
ATOM 4093 C C . LEU A 1 511 ? 5.449 34.438 0.921 1 97.81 511 LEU A C 1
ATOM 4095 O O . LEU A 1 511 ? 4.891 33.719 1.752 1 97.81 511 LEU A O 1
ATOM 4099 N N . GLY A 1 512 ? 4.855 35.188 0.014 1 95.62 512 GLY A N 1
ATOM 4100 C CA . GLY A 1 512 ? 3.408 35.156 -0.114 1 95.62 512 GLY A CA 1
ATOM 4101 C C . GLY A 1 512 ? 2.703 35.875 1.031 1 95.62 512 GLY A C 1
ATOM 4102 O O . GLY A 1 512 ? 1.479 35.812 1.155 1 95.62 512 GLY A O 1
ATOM 4103 N N . GLY A 1 513 ? 3.441 36.531 1.917 1 96.62 513 GLY A N 1
ATOM 4104 C CA . GLY A 1 513 ? 2.865 37.156 3.096 1 96.62 513 GLY A CA 1
ATOM 4105 C C . GLY A 1 513 ? 2.619 36.156 4.23 1 96.62 513 GLY A C 1
ATOM 4106 O O . GLY A 1 513 ? 2.105 36.562 5.285 1 96.62 513 GLY A O 1
ATOM 4107 N N . MET A 1 514 ? 3 34.938 3.998 1 96.5 514 MET A N 1
ATOM 4108 C CA . MET A 1 514 ? 2.605 33.875 4.934 1 96.5 514 MET A CA 1
ATOM 4109 C C . MET A 1 514 ? 3.828 33.219 5.543 1 96.5 514 MET A C 1
ATOM 4111 O O . MET A 1 514 ? 3.762 32.688 6.652 1 96.5 514 MET A O 1
ATOM 4115 N N . MET A 1 515 ? 4.938 33.188 4.863 1 97.94 515 MET A N 1
ATOM 4116 C CA . MET A 1 515 ? 6.105 32.438 5.305 1 97.94 515 MET A CA 1
ATOM 4117 C C . MET A 1 515 ? 7.352 33.312 5.336 1 97.94 515 MET A C 1
ATOM 4119 O O . MET A 1 515 ? 7.465 34.281 4.551 1 97.94 515 MET A O 1
ATOM 4123 N N . SER A 1 516 ? 8.227 32.969 6.207 1 98.19 516 SER A N 1
ATOM 4124 C CA . SER A 1 516 ? 9.477 33.688 6.371 1 98.19 516 SER A CA 1
ATOM 4125 C C . SER A 1 516 ? 10.594 33.062 5.531 1 98.19 516 SER A C 1
ATOM 4127 O O . SER A 1 516 ? 10.555 31.875 5.215 1 98.19 516 SER A O 1
ATOM 4129 N N . SER A 1 517 ? 11.531 33.875 5.18 1 96.75 517 SER A N 1
ATOM 4130 C CA . SER A 1 517 ? 12.734 33.375 4.504 1 96.75 517 SER A CA 1
ATOM 4131 C C . SER A 1 517 ? 13.82 33 5.504 1 96.75 517 SER A C 1
ATOM 4133 O O . SER A 1 517 ? 14.875 32.5 5.117 1 96.75 517 SER A O 1
ATOM 4135 N N . LEU A 1 518 ? 13.547 33.219 6.75 1 96.62 518 LEU A N 1
ATOM 4136 C CA . LEU A 1 518 ? 14.531 32.938 7.789 1 96.62 518 LEU A CA 1
ATOM 4137 C C . LEU A 1 518 ? 14.656 31.438 8.016 1 96.62 518 LEU A C 1
ATOM 4139 O O . LEU A 1 518 ? 13.719 30.688 7.754 1 96.62 518 LEU A O 1
ATOM 4143 N N . GLU A 1 519 ? 15.852 31.062 8.484 1 96.06 519 GLU A N 1
ATOM 4144 C CA . GLU A 1 519 ? 16.031 29.688 8.961 1 96.06 519 GLU A CA 1
ATOM 4145 C C . GLU A 1 519 ? 15.211 29.438 10.227 1 96.06 519 GLU A C 1
ATOM 4147 O O . GLU A 1 519 ? 14.914 30.375 10.977 1 96.06 519 GLU A O 1
ATOM 4152 N N . VAL A 1 520 ? 14.922 28.219 10.461 1 97.06 520 VAL A N 1
ATOM 4153 C CA . VAL A 1 520 ? 14 27.859 11.539 1 97.06 520 VAL A CA 1
ATOM 4154 C C . VAL A 1 520 ? 14.602 28.266 12.883 1 97.06 520 VAL A C 1
ATOM 4156 O O . VAL A 1 520 ? 13.891 28.75 13.766 1 97.06 520 VAL A O 1
ATOM 4159 N N . ASP A 1 521 ? 15.898 28.156 13.078 1 95.56 521 ASP A N 1
ATOM 4160 C CA . ASP A 1 521 ? 16.547 28.531 14.328 1 95.56 521 ASP A CA 1
ATOM 4161 C C . ASP A 1 521 ? 16.328 30.016 14.625 1 95.56 521 ASP A C 1
ATOM 4163 O O . ASP A 1 521 ? 16.031 30.391 15.766 1 95.56 521 ASP A O 1
ATOM 4167 N N . GLU A 1 522 ? 16.453 30.812 13.602 1 97.06 522 GLU A N 1
ATOM 4168 C CA . GLU A 1 522 ? 16.219 32.25 13.75 1 97.06 522 GLU A CA 1
ATOM 4169 C C . GLU A 1 522 ? 14.75 32.531 14.016 1 97.06 522 GLU A C 1
ATOM 4171 O O . GLU A 1 522 ? 14.43 33.406 14.828 1 97.06 522 GLU A O 1
ATOM 4176 N N . LEU A 1 523 ? 13.945 31.828 13.352 1 97.94 523 LEU A N 1
ATOM 4177 C CA . LEU A 1 523 ? 12.508 32.031 13.5 1 97.94 523 LEU A CA 1
ATOM 4178 C C . LEU A 1 523 ? 12.055 31.688 14.914 1 97.94 523 LEU A C 1
ATOM 4180 O O . LEU A 1 523 ? 11.117 32.281 15.438 1 97.94 523 LEU A O 1
ATOM 4184 N N . ILE A 1 524 ? 12.703 30.656 15.5 1 97.88 524 ILE A N 1
ATOM 4185 C CA . ILE A 1 524 ? 12.398 30.266 16.875 1 97.88 524 ILE A CA 1
ATOM 4186 C C . ILE A 1 524 ? 12.586 31.469 17.797 1 97.88 524 ILE A C 1
ATOM 4188 O O . ILE A 1 524 ? 11.711 31.781 18.609 1 97.88 524 ILE A O 1
ATOM 4192 N N . ASN A 1 525 ? 13.625 32.188 17.625 1 97.81 525 ASN A N 1
ATOM 4193 C CA . ASN A 1 525 ? 13.914 33.344 18.438 1 97.81 525 ASN A CA 1
ATOM 4194 C C . ASN A 1 525 ? 12.93 34.469 18.172 1 97.81 525 ASN A C 1
ATOM 4196 O O . ASN A 1 525 ? 12.484 35.156 19.094 1 97.81 525 ASN A O 1
ATOM 4200 N N . GLU A 1 526 ? 12.641 34.688 16.891 1 97.88 526 GLU A N 1
ATOM 4201 C CA . GLU A 1 526 ? 11.656 35.719 16.531 1 97.88 526 GLU A CA 1
ATOM 4202 C C . GLU A 1 526 ? 10.305 35.438 17.156 1 97.88 526 GLU A C 1
ATOM 4204 O O . GLU A 1 526 ? 9.656 36.312 17.703 1 97.88 526 GLU A O 1
ATOM 4209 N N . GLU A 1 527 ? 9.891 34.188 17.078 1 97.44 527 GLU A N 1
ATOM 4210 C CA . GLU A 1 527 ? 8.609 33.812 17.656 1 97.44 527 GLU A CA 1
ATOM 4211 C C . GLU A 1 527 ? 8.602 34 19.156 1 97.44 527 GLU A C 1
ATOM 4213 O O . GLU A 1 527 ? 7.625 34.5 19.719 1 97.44 527 GLU A O 1
ATOM 4218 N N . LYS A 1 528 ? 9.695 33.594 19.844 1 97.12 528 LYS A N 1
ATOM 4219 C CA . LYS A 1 528 ? 9.789 33.781 21.297 1 97.12 528 LYS A CA 1
ATOM 4220 C C . LYS A 1 528 ? 9.672 35.25 21.688 1 97.12 528 LYS A C 1
ATOM 4222 O O . LYS A 1 528 ? 9.023 35.562 22.688 1 97.12 528 LYS A O 1
ATOM 4227 N N . THR A 1 529 ? 10.297 36.062 20.906 1 97.94 529 THR A N 1
ATOM 4228 C CA . THR A 1 529 ? 10.203 37.5 21.156 1 97.94 529 THR A CA 1
ATOM 4229 C C . THR A 1 529 ? 8.766 38 20.969 1 97.94 529 THR A C 1
ATOM 4231 O O . THR A 1 529 ? 8.25 38.75 21.797 1 97.94 529 THR A O 1
ATOM 4234 N N . PHE A 1 530 ? 8.18 37.594 19.953 1 97.94 530 PHE A N 1
ATOM 4235 C CA . PHE A 1 530 ? 6.789 37.938 19.672 1 97.94 530 PHE A CA 1
ATOM 4236 C C . PHE A 1 530 ? 5.883 37.531 20.828 1 97.94 530 PHE A C 1
ATOM 4238 O O . PHE A 1 530 ? 5.09 38.344 21.312 1 97.94 530 PHE A O 1
ATOM 4245 N N . VAL A 1 531 ? 6.035 36.281 21.234 1 96.75 531 VAL A N 1
ATOM 4246 C CA . VAL A 1 531 ? 5.207 35.719 22.297 1 96.75 531 VAL A CA 1
ATOM 4247 C C . VAL A 1 531 ? 5.438 36.5 23.594 1 96.75 531 VAL A C 1
ATOM 4249 O O . VAL A 1 531 ? 4.484 36.844 24.297 1 96.75 531 VAL A O 1
ATOM 4252 N N . ARG A 1 532 ? 6.672 36.781 23.906 1 97.06 532 ARG A N 1
ATOM 4253 C CA . ARG A 1 532 ? 7.012 37.531 25.109 1 97.06 532 ARG A CA 1
ATOM 4254 C C . ARG A 1 532 ? 6.352 38.906 25.094 1 97.06 532 ARG A C 1
ATOM 4256 O O . ARG A 1 532 ? 5.742 39.344 26.094 1 97.06 532 ARG A O 1
ATOM 4263 N N . LEU A 1 533 ? 6.43 39.625 24 1 97.56 533 LEU A N 1
ATOM 4264 C CA . LEU A 1 533 ? 5.891 40.969 23.875 1 97.56 533 LEU A CA 1
ATOM 4265 C C . LEU A 1 533 ? 4.371 40.938 24 1 97.56 533 LEU A C 1
ATOM 4267 O O . LEU A 1 533 ? 3.789 41.844 24.641 1 97.56 533 LEU A O 1
ATOM 4271 N N . LEU A 1 534 ? 3.736 40 23.422 1 97.19 534 LEU A N 1
ATOM 4272 C CA . LEU A 1 534 ? 2.283 39.906 23.516 1 97.19 534 LEU A CA 1
ATOM 4273 C C . LEU A 1 534 ? 1.856 39.562 24.938 1 97.19 534 LEU A C 1
ATOM 4275 O O . LEU A 1 534 ? 0.859 40.094 25.438 1 97.19 534 LEU A O 1
ATOM 4279 N N . ARG A 1 535 ? 2.609 38.688 25.547 1 96.38 535 ARG A N 1
ATOM 4280 C CA . ARG A 1 535 ? 2.303 38.312 26.922 1 96.38 535 ARG A CA 1
ATOM 4281 C C . ARG A 1 535 ? 2.43 39.5 27.859 1 96.38 535 ARG A C 1
ATOM 4283 O O . ARG A 1 535 ? 1.609 39.688 28.75 1 96.38 535 ARG A O 1
ATOM 4290 N N . GLU A 1 536 ? 3.42 40.25 27.656 1 96.56 536 GLU A N 1
ATOM 4291 C CA . GLU A 1 536 ? 3.619 41.469 28.438 1 96.56 536 GLU A CA 1
ATOM 4292 C C . GLU A 1 536 ? 2.439 42.438 28.266 1 96.56 536 GLU A C 1
ATOM 4294 O O . GLU A 1 536 ? 2.213 43.312 29.125 1 96.56 536 GLU A O 1
ATOM 4299 N N . ARG A 1 537 ? 1.709 42.219 27.266 1 96.5 537 ARG A N 1
ATOM 4300 C CA . ARG A 1 537 ? 0.591 43.094 26.953 1 96.5 537 ARG A CA 1
ATOM 4301 C C . ARG A 1 537 ? -0.743 42.438 27.25 1 96.5 537 ARG A C 1
ATOM 4303 O O . ARG A 1 537 ? -1.789 42.875 26.781 1 96.5 537 ARG A O 1
ATOM 4310 N N . GLY A 1 538 ? -0.664 41.281 27.859 1 94.81 538 GLY A N 1
ATOM 4311 C CA . GLY A 1 538 ? -1.878 40.719 28.438 1 94.81 538 GLY A CA 1
ATOM 4312 C C . GLY A 1 538 ? -2.367 39.469 27.703 1 94.81 538 GLY A C 1
ATOM 4313 O O . GLY A 1 538 ? -3.412 38.938 28.047 1 94.81 538 GLY A O 1
ATOM 4314 N N . TYR A 1 539 ? -1.702 39 26.672 1 96.38 539 TYR A N 1
ATOM 4315 C CA . TYR A 1 539 ? -2.1 37.75 26.062 1 96.38 539 TYR A CA 1
ATOM 4316 C C . TYR A 1 539 ? -1.94 36.594 27.031 1 96.38 539 TYR A C 1
ATOM 4318 O O . TYR A 1 539 ? -0.826 36.281 27.453 1 96.38 539 TYR A O 1
ATOM 4326 N N . PRO A 1 540 ? -2.979 35.844 27.297 1 94.75 540 PRO A N 1
ATOM 4327 C CA . PRO A 1 540 ? -2.91 34.906 28.406 1 94.75 540 PRO A CA 1
ATOM 4328 C C . PRO A 1 540 ? -2.729 33.469 27.953 1 94.75 540 PRO A C 1
ATOM 4330 O O . PRO A 1 540 ? -2.607 32.562 28.781 1 94.75 540 PRO A O 1
ATOM 4333 N N . PHE A 1 541 ? -2.717 33.188 26.734 1 92.69 541 PHE A N 1
ATOM 4334 C CA . PHE A 1 541 ? -2.771 31.828 26.25 1 92.69 541 PHE A CA 1
ATOM 4335 C C . PHE A 1 541 ? -1.4 31.375 25.766 1 92.69 541 PHE A C 1
ATOM 4337 O O . PHE A 1 541 ? -0.403 32.062 25.953 1 92.69 541 PHE A O 1
ATOM 4344 N N . GLU A 1 542 ? -1.308 30.141 25.219 1 84.56 542 GLU A N 1
ATOM 4345 C CA . GLU A 1 542 ? -0.035 29.469 24.984 1 84.56 542 GLU A CA 1
ATOM 4346 C C . GLU A 1 542 ? 0.585 29.891 23.656 1 84.56 542 GLU A C 1
ATOM 4348 O O . GLU A 1 542 ? 1.797 30.109 23.578 1 84.56 542 GLU A O 1
ATOM 4353 N N . ASP A 1 543 ? -0.148 30.016 22.578 1 87.94 543 ASP A N 1
ATOM 4354 C CA . ASP A 1 543 ? 0.453 30.141 21.266 1 87.94 543 ASP A CA 1
ATOM 4355 C C . ASP A 1 543 ? -0.298 31.172 20.422 1 87.94 543 ASP A C 1
ATOM 4357 O O . ASP A 1 543 ? -1.264 30.844 19.734 1 87.94 543 ASP A O 1
ATOM 4361 N N . PRO A 1 544 ? 0.213 32.375 20.391 1 93.5 544 PRO A N 1
ATOM 4362 C CA . PRO A 1 544 ? -0.495 33.406 19.641 1 93.5 544 PRO A CA 1
ATOM 4363 C C . PRO A 1 544 ? -0.428 33.188 18.125 1 93.5 544 PRO A C 1
ATOM 4365 O O . PRO A 1 544 ? -1.271 33.688 17.375 1 93.5 544 PRO A O 1
ATOM 4368 N N . VAL A 1 545 ? 0.58 32.438 17.625 1 94.56 545 VAL A N 1
ATOM 4369 C CA . VAL A 1 545 ? 0.669 32.125 16.203 1 94.56 545 VAL A CA 1
ATOM 4370 C C . VAL A 1 545 ? -0.541 31.297 15.781 1 94.56 545 VAL A C 1
ATOM 4372 O O . VAL A 1 545 ? -1.172 31.578 14.758 1 94.56 545 VAL A O 1
ATOM 4375 N N . TYR A 1 546 ? -0.919 30.359 16.609 1 92.88 546 TYR A N 1
ATOM 4376 C CA . TYR A 1 546 ? -2.092 29.531 16.328 1 92.88 546 TYR A CA 1
ATOM 4377 C C . TYR A 1 546 ? -3.373 30.344 16.469 1 92.88 546 TYR A C 1
ATOM 4379 O O . TYR A 1 546 ? -4.34 30.125 15.734 1 92.88 546 TYR A O 1
ATOM 4387 N N . SER A 1 547 ? -3.354 31.266 17.453 1 94.12 547 SER A N 1
ATOM 4388 C CA . SER A 1 547 ? -4.535 32.125 17.578 1 94.12 547 SER A CA 1
ATOM 4389 C C . SER A 1 547 ? -4.824 32.875 16.281 1 94.12 547 SER A C 1
ATOM 4391 O O . SER A 1 547 ? -5.973 32.906 15.836 1 94.12 547 SER A O 1
ATOM 4393 N N . LEU A 1 548 ? -3.768 33.375 15.68 1 95.5 548 LEU A N 1
ATOM 4394 C CA . LEU A 1 548 ? -3.926 34.125 14.438 1 95.5 548 LEU A CA 1
ATOM 4395 C C . LEU A 1 548 ? -4.406 33.188 13.312 1 95.5 548 LEU A C 1
ATOM 4397 O O . LEU A 1 548 ? -5.316 33.562 12.562 1 95.5 548 LEU A O 1
ATOM 4401 N N . LEU A 1 549 ? -3.846 32.031 13.273 1 94.19 549 LEU A N 1
ATOM 4402 C CA . LEU A 1 549 ? -4.164 31.062 12.211 1 94.19 549 LEU A CA 1
ATOM 4403 C C . LEU A 1 549 ? -5.594 30.562 12.344 1 94.19 549 LEU A C 1
ATOM 4405 O O . LEU A 1 549 ? -6.293 30.391 11.344 1 94.19 549 LEU A O 1
ATOM 4409 N N . PHE A 1 550 ? -6.051 30.344 13.547 1 93.5 550 PHE A N 1
ATOM 4410 C CA . PHE A 1 550 ? -7.285 29.594 13.773 1 93.5 550 PHE A CA 1
ATOM 4411 C C . PHE A 1 550 ? -8.461 30.547 13.969 1 93.5 550 PHE A C 1
ATOM 4413 O O . PHE A 1 550 ? -9.602 30.109 14.141 1 93.5 550 PHE A O 1
ATOM 4420 N N . LEU A 1 551 ? -8.234 31.875 13.859 1 95.31 551 LEU A N 1
ATOM 4421 C CA . LEU A 1 551 ? -9.328 32.844 13.898 1 95.31 551 LEU A CA 1
ATOM 4422 C C . LEU A 1 551 ? -10.344 32.531 12.797 1 95.31 551 LEU A C 1
ATOM 4424 O O . LEU A 1 551 ? -11.547 32.781 12.977 1 95.31 551 LEU A O 1
ATOM 4428 N N . GLN A 1 552 ? -9.836 32 11.734 1 95 552 GLN A N 1
ATOM 4429 C CA . GLN A 1 552 ? -10.68 31.797 10.562 1 95 552 GLN A CA 1
ATOM 4430 C C . GLN A 1 552 ? -11.055 30.328 10.398 1 95 552 GLN A C 1
ATOM 4432 O O . GLN A 1 552 ? -11.75 29.969 9.445 1 95 552 GLN A O 1
ATOM 4437 N N . SER A 1 553 ? -10.633 29.406 11.219 1 94.5 553 SER A N 1
ATOM 4438 C CA . SER A 1 553 ? -10.688 27.969 10.977 1 94.5 553 SER A CA 1
ATOM 4439 C C . SER A 1 553 ? -12 27.375 11.477 1 94.5 553 SER A C 1
ATOM 4441 O O . SER A 1 553 ? -12.227 27.266 12.68 1 94.5 553 SER A O 1
ATOM 4443 N N . THR A 1 554 ? -12.773 26.922 10.609 1 93 554 THR A N 1
ATOM 4444 C CA . THR A 1 554 ? -14.148 26.547 10.914 1 93 554 THR A CA 1
ATOM 4445 C C . THR A 1 554 ? -14.234 25.094 11.352 1 93 554 THR A C 1
ATOM 4447 O O . THR A 1 554 ? -15.328 24.562 11.555 1 93 554 THR A O 1
ATOM 4450 N N . HIS A 1 555 ? -13.109 24.422 11.492 1 89.38 555 HIS A N 1
ATOM 4451 C CA . HIS A 1 555 ? -13.117 23.062 12.023 1 89.38 555 HIS A CA 1
ATOM 4452 C C . HIS A 1 555 ? -13.039 23.062 13.547 1 89.38 555 HIS A C 1
ATOM 4454 O O . HIS A 1 555 ? -13.062 22 14.18 1 89.38 555 HIS A O 1
ATOM 4460 N N . LEU A 1 556 ? -12.938 24.219 14.125 1 88.88 556 LEU A N 1
ATOM 4461 C CA . LEU A 1 556 ? -12.969 24.422 15.57 1 88.88 556 LEU A CA 1
ATOM 4462 C C . LEU A 1 556 ? -14.234 25.141 16 1 88.88 556 LEU A C 1
ATOM 4464 O O . LEU A 1 556 ? -14.758 25.984 15.266 1 88.88 556 LEU A O 1
ATOM 4468 N N . PRO A 1 557 ? -14.727 24.844 17.203 1 88.12 557 PRO A N 1
ATOM 4469 C CA . PRO A 1 557 ? -15.891 25.562 17.703 1 88.12 557 PRO A CA 1
ATOM 4470 C C . PRO A 1 557 ? -15.57 27 18.109 1 88.12 557 PRO A C 1
ATOM 4472 O O . PRO A 1 557 ? -14.414 27.328 18.391 1 88.12 557 PRO A O 1
ATOM 4475 N N . TYR A 1 558 ? -16.469 27.938 18.297 1 92.31 558 TYR A N 1
ATOM 4476 C CA . TYR A 1 558 ? -17.891 27.844 17.938 1 92.31 558 TYR A CA 1
ATOM 4477 C C . TYR A 1 558 ? -18.234 28.828 16.828 1 92.31 558 TYR A C 1
ATOM 4479 O O . TYR A 1 558 ? -19.156 28.578 16.031 1 92.31 558 TYR A O 1
ATOM 4487 N N . VAL A 1 559 ? -17.562 29.969 16.891 1 95.75 559 VAL A N 1
ATOM 4488 C CA . VAL A 1 559 ? -17.734 31.016 15.891 1 95.75 559 VAL A CA 1
ATOM 4489 C C . VAL A 1 559 ? -16.391 31.406 15.312 1 95.75 559 VAL A C 1
ATOM 4491 O O . VAL A 1 559 ? -15.359 31.297 15.984 1 95.75 559 VAL A O 1
ATOM 4494 N N . ARG A 1 560 ? -16.422 31.812 14.062 1 96.88 560 ARG A N 1
ATOM 4495 C CA . ARG A 1 560 ? -15.188 32.188 13.375 1 96.88 560 ARG A CA 1
ATOM 4496 C C . ARG A 1 560 ? -15.398 33.406 12.477 1 96.88 560 ARG A C 1
ATOM 4498 O O . ARG A 1 560 ? -16.516 33.656 12.008 1 96.88 560 ARG A O 1
ATOM 4505 N N . VAL A 1 561 ? -14.398 34.188 12.359 1 96.62 561 VAL A N 1
ATOM 4506 C CA . VAL A 1 561 ? -14.391 35.25 11.359 1 96.62 561 VAL A CA 1
ATOM 4507 C C . VAL A 1 561 ? -13.875 34.688 10.023 1 96.62 561 VAL A C 1
ATOM 4509 O O . VAL A 1 561 ? -12.758 34.188 9.953 1 96.62 561 VAL A O 1
ATOM 4512 N N . THR A 1 562 ? -14.688 34.719 8.953 1 97 562 THR A N 1
ATOM 4513 C CA . THR A 1 562 ? -14.32 34.125 7.664 1 97 562 THR A CA 1
ATOM 4514 C C . THR A 1 562 ? -14.523 35.156 6.539 1 97 562 THR A C 1
ATOM 4516 O O . THR A 1 562 ? -14.977 36.281 6.773 1 97 562 THR A O 1
ATOM 4519 N N . GLN A 1 563 ? -14.156 34.75 5.301 1 96.38 563 GLN A N 1
ATOM 4520 C CA . GLN A 1 563 ? -14.352 35.594 4.129 1 96.38 563 GLN A CA 1
ATOM 4521 C C . GLN A 1 563 ? -15.828 35.875 3.904 1 96.38 563 GLN A C 1
ATOM 4523 O O . GLN A 1 563 ? -16.172 36.938 3.342 1 96.38 563 GLN A O 1
ATOM 4528 N N . ARG A 1 564 ? -16.609 35.031 4.449 1 96.19 564 ARG A N 1
ATOM 4529 C CA . ARG A 1 564 ? -18.047 35.156 4.234 1 96.19 564 ARG A CA 1
ATOM 4530 C C . ARG A 1 564 ? -18.703 35.938 5.371 1 96.19 564 ARG A C 1
ATOM 4532 O O . ARG A 1 564 ? -19.875 36.312 5.289 1 96.19 564 ARG A O 1
ATOM 4539 N N . GLY A 1 565 ? -17.984 36.188 6.379 1 96.75 565 GLY A N 1
ATOM 4540 C CA . GLY A 1 565 ? -18.5 36.875 7.566 1 96.75 565 GLY A CA 1
ATOM 4541 C C . GLY A 1 565 ? -18.25 36.094 8.844 1 96.75 565 GLY A C 1
ATOM 4542 O O . GLY A 1 565 ? -17.344 35.25 8.898 1 96.75 565 GLY A O 1
ATOM 4543 N N . ILE A 1 566 ? -18.969 36.469 9.836 1 97.06 566 ILE A N 1
ATOM 4544 C CA . ILE A 1 566 ? -18.922 35.719 11.078 1 97.06 566 ILE A CA 1
ATOM 4545 C C . ILE A 1 566 ? -19.719 34.406 10.922 1 97.06 566 ILE A C 1
ATOM 4547 O O . ILE A 1 566 ? -20.922 34.469 10.656 1 97.06 566 ILE A O 1
ATOM 4551 N N . TYR A 1 567 ? -19.047 33.344 11.086 1 96.44 567 TYR A N 1
ATOM 4552 C CA . TYR A 1 567 ? -19.625 32.031 10.797 1 96.44 567 TYR A CA 1
ATOM 4553 C C . TYR A 1 567 ? -19.891 31.25 12.078 1 96.44 567 TYR A C 1
ATOM 4555 O O . TYR A 1 567 ? -19 31.109 12.93 1 96.44 567 TYR A O 1
ATOM 4563 N N . ASP A 1 568 ? -21.062 30.844 12.219 1 95.5 568 ASP A N 1
ATOM 4564 C CA . ASP A 1 568 ? -21.438 29.906 13.273 1 95.5 568 ASP A CA 1
ATOM 4565 C C . ASP A 1 568 ? -21.125 28.469 12.875 1 95.5 568 ASP A C 1
ATOM 4567 O O . ASP A 1 568 ? -21.828 27.875 12.055 1 95.5 568 ASP A O 1
ATOM 4571 N N . VAL A 1 569 ? -20.203 27.875 13.547 1 92.69 569 VAL A N 1
ATOM 4572 C CA . VAL A 1 569 ? -19.672 26.578 13.148 1 92.69 569 VAL A CA 1
ATOM 4573 C C . VAL A 1 569 ? -20.703 25.484 13.422 1 92.69 569 VAL A C 1
ATOM 4575 O O . VAL A 1 569 ? -20.875 24.578 12.617 1 92.69 569 VAL A O 1
ATOM 4578 N N . MET A 1 570 ? -21.344 25.5 14.492 1 87.12 570 MET A N 1
ATOM 4579 C CA . MET A 1 570 ? -22.297 24.469 14.898 1 87.12 570 MET A CA 1
ATOM 4580 C C . MET A 1 570 ? -23.516 24.453 13.977 1 87.12 570 MET A C 1
ATOM 4582 O O . MET A 1 570 ? -23.969 23.375 13.57 1 87.12 570 MET A O 1
ATOM 4586 N N . HIS A 1 571 ? -23.969 25.625 13.633 1 90.06 571 HIS A N 1
ATOM 4587 C CA . HIS A 1 571 ? -25.188 25.703 12.836 1 90.06 571 HIS A CA 1
ATOM 4588 C C . HIS A 1 571 ? -24.875 25.891 11.359 1 90.06 571 HIS A C 1
ATOM 4590 O O . HIS A 1 571 ? -25.781 25.891 10.523 1 90.06 571 HIS A O 1
ATOM 4596 N N . LYS A 1 572 ? -23.703 26.047 11.109 1 88.56 572 LYS A N 1
ATOM 4597 C CA . LYS A 1 572 ? -23.203 26.141 9.734 1 88.56 572 LYS A CA 1
ATOM 4598 C C . LYS A 1 572 ? -23.891 27.281 8.984 1 88.56 572 LYS A C 1
ATOM 4600 O O . LYS A 1 572 ? -24.422 27.078 7.891 1 88.56 572 LYS A O 1
ATOM 4605 N N . THR A 1 573 ? -23.922 28.406 9.656 1 93.12 573 THR A N 1
ATOM 4606 C CA . THR A 1 573 ? -24.562 29.578 9.055 1 93.12 573 THR A CA 1
ATOM 4607 C C . THR A 1 573 ? -23.75 30.844 9.297 1 93.12 573 THR A C 1
ATOM 4609 O O . THR A 1 573 ? -23.031 30.938 10.297 1 93.12 573 THR A O 1
ATOM 4612 N N . VAL A 1 574 ? -23.891 31.781 8.352 1 95.44 574 VAL A N 1
ATOM 4613 C CA . VAL A 1 574 ? -23.281 33.094 8.508 1 95.44 574 VAL A CA 1
ATOM 4614 C C . VAL A 1 574 ? -24.172 34 9.359 1 95.44 574 VAL A C 1
ATOM 4616 O O . VAL A 1 574 ? -25.312 34.25 8.984 1 95.44 574 VAL A O 1
ATOM 4619 N N . LEU A 1 575 ? -23.703 34.406 10.453 1 95.62 575 LEU A N 1
ATOM 4620 C CA . LEU A 1 575 ? -24.469 35.281 11.344 1 95.62 575 LEU A CA 1
ATOM 4621 C C . LEU A 1 575 ? -24.469 36.719 10.844 1 95.62 575 LEU A C 1
ATOM 4623 O O . LEU A 1 575 ? -25.5 37.375 10.867 1 95.62 575 LEU A O 1
ATOM 4627 N N . PHE A 1 576 ? -23.312 37.156 10.5 1 95.62 576 PHE A N 1
ATOM 4628 C CA . PHE A 1 576 ? -23.109 38.5 9.953 1 95.62 576 PHE A CA 1
ATOM 4629 C C . PHE A 1 576 ? -22.219 38.469 8.719 1 95.62 576 PHE A C 1
ATOM 4631 O O . PHE A 1 576 ? -21.047 38.062 8.797 1 95.62 576 PHE A O 1
ATOM 4638 N N . PRO A 1 577 ? -22.703 38.875 7.605 1 95.69 577 PRO A N 1
ATOM 4639 C CA . PRO A 1 577 ? -21.922 38.781 6.375 1 95.69 577 PRO A CA 1
ATOM 4640 C C . PRO A 1 577 ? -20.781 39.812 6.34 1 95.69 577 PRO A C 1
ATOM 4642 O O . PRO A 1 577 ? -20.812 40.812 7.066 1 95.69 577 PRO A O 1
ATOM 4645 N N . SER A 1 578 ? -19.828 39.5 5.574 1 95.31 578 SER A N 1
ATOM 4646 C CA . SER A 1 578 ? -18.781 40.469 5.301 1 95.31 578 SER A CA 1
ATOM 4647 C C . SER A 1 578 ? -19.344 41.688 4.57 1 95.31 578 SER A C 1
ATOM 4649 O O . SER A 1 578 ? -20.359 41.594 3.877 1 95.31 578 SER A O 1
ATOM 4651 N N . ILE A 1 579 ? -18.672 42.75 4.762 1 94.38 579 ILE A N 1
ATOM 4652 C CA . ILE A 1 579 ? -19.125 44 4.168 1 94.38 579 ILE A CA 1
ATOM 4653 C C . ILE A 1 579 ? -18.156 44.438 3.074 1 94.38 579 ILE A C 1
ATOM 4655 O O . ILE A 1 579 ? -16.938 44.375 3.254 1 94.38 579 ILE A O 1
ATOM 4659 N N . MET A 1 580 ? -18.75 44.906 1.99 1 91.25 580 MET A N 1
ATOM 4660 C CA . MET A 1 580 ? -17.906 45.438 0.913 1 91.25 580 MET A CA 1
ATOM 4661 C C . MET A 1 580 ? -17.203 46.719 1.349 1 91.25 580 MET A C 1
ATOM 4663 O O . MET A 1 580 ? -17.781 47.531 2.055 1 91.25 580 MET A O 1
ATOM 4667 N N . ARG A 1 581 ? -15.984 46.719 1.033 1 86.38 581 ARG A N 1
ATOM 4668 C CA . ARG A 1 581 ? -15.195 47.906 1.401 1 86.38 581 ARG A CA 1
ATOM 4669 C C . ARG A 1 581 ? -15.422 49.031 0.416 1 86.38 581 ARG A C 1
ATOM 4671 O O . ARG A 1 581 ? -15.453 48.812 -0.797 1 86.38 581 ARG A O 1
ATOM 4678 N N . MET B 1 1 ? -24.359 -2.18 -18.938 1 27.83 1 MET B N 1
ATOM 4679 C CA . MET B 1 1 ? -24.422 -1.927 -17.5 1 27.83 1 MET B CA 1
ATOM 4680 C C . MET B 1 1 ? -23.109 -1.347 -16.984 1 27.83 1 MET B C 1
ATOM 4682 O O . MET B 1 1 ? -22.047 -1.911 -17.219 1 27.83 1 MET B O 1
ATOM 4686 N N . GLY B 1 2 ? -22.875 -0.12 -16.844 1 38.94 2 GLY B N 1
ATOM 4687 C CA . GLY B 1 2 ? -21.688 0.702 -16.656 1 38.94 2 GLY B CA 1
ATOM 4688 C C . GLY B 1 2 ? -20.734 0.142 -15.617 1 38.94 2 GLY B C 1
ATOM 4689 O O . GLY B 1 2 ? -21.156 -0.505 -14.656 1 38.94 2 GLY B O 1
ATOM 4690 N N . GLU B 1 3 ? -19.516 -0.277 -16.016 1 49.56 3 GLU B N 1
ATOM 4691 C CA . GLU B 1 3 ? -18.438 -0.815 -15.195 1 49.56 3 GLU B CA 1
ATOM 4692 C C . GLU B 1 3 ? -18.359 -0.122 -13.836 1 49.56 3 GLU B C 1
ATOM 4694 O O . GLU B 1 3 ? -18.328 1.107 -13.766 1 49.56 3 GLU B O 1
ATOM 4699 N N . GLN B 1 4 ? -19.062 -0.707 -12.883 1 59.41 4 GLN B N 1
ATOM 4700 C CA . GLN B 1 4 ? -18.969 -0.139 -11.547 1 59.41 4 GLN B CA 1
ATOM 4701 C C . GLN B 1 4 ? -17.547 0.27 -11.219 1 59.41 4 GLN B C 1
ATOM 4703 O O . GLN B 1 4 ? -16.641 -0.577 -11.156 1 59.41 4 GLN B O 1
ATOM 4708 N N . ARG B 1 5 ? -17.375 1.532 -11.242 1 71 5 ARG B N 1
ATOM 4709 C CA . ARG B 1 5 ? -16.094 2.186 -11.078 1 71 5 ARG B CA 1
ATOM 4710 C C . ARG B 1 5 ? -15.531 1.949 -9.68 1 71 5 ARG B C 1
ATOM 4712 O O . ARG B 1 5 ? -14.312 1.836 -9.5 1 71 5 ARG B O 1
ATOM 4719 N N . TYR B 1 6 ? -16.531 1.788 -8.75 1 82.19 6 TYR B N 1
ATOM 4720 C CA . TYR B 1 6 ? -16.141 1.622 -7.355 1 82.19 6 TYR B CA 1
ATOM 4721 C C . TYR B 1 6 ? -16.719 0.338 -6.773 1 82.19 6 TYR B C 1
ATOM 4723 O O . TYR B 1 6 ? -17.734 -0.17 -7.258 1 82.19 6 TYR B O 1
ATOM 4731 N N . ARG B 1 7 ? -16.078 -0.193 -5.77 1 85.69 7 ARG B N 1
ATOM 4732 C CA . ARG B 1 7 ? -16.578 -1.401 -5.121 1 85.69 7 ARG B CA 1
ATOM 4733 C C . ARG B 1 7 ? -17.953 -1.17 -4.508 1 85.69 7 ARG B C 1
ATOM 4735 O O . ARG B 1 7 ? -18.844 -2.02 -4.621 1 85.69 7 ARG B O 1
ATOM 4742 N N . TRP B 1 8 ? -18.109 0.035 -3.82 1 93.62 8 TRP B N 1
ATOM 4743 C CA . TRP B 1 8 ? -19.391 0.482 -3.291 1 93.62 8 TRP B CA 1
ATOM 4744 C C . TRP B 1 8 ? -19.75 1.866 -3.824 1 93.62 8 TRP B C 1
ATOM 4746 O O . TRP B 1 8 ? -18.969 2.809 -3.697 1 93.62 8 TRP B O 1
ATOM 4756 N N . LYS B 1 9 ? -20.984 1.998 -4.406 1 93.12 9 LYS B N 1
ATOM 4757 C CA . LYS B 1 9 ? -21.469 3.295 -4.863 1 93.12 9 LYS B CA 1
ATOM 4758 C C . LYS B 1 9 ? -21.766 4.223 -3.686 1 93.12 9 LYS B C 1
ATOM 4760 O O . LYS B 1 9 ? -21.906 3.764 -2.551 1 93.12 9 LYS B O 1
ATOM 4765 N N . GLY B 1 10 ? -21.766 5.52 -3.971 1 93.5 10 GLY B N 1
ATOM 4766 C CA . GLY B 1 10 ? -22.062 6.492 -2.934 1 93.5 10 GLY B CA 1
ATOM 4767 C C . GLY B 1 10 ? -23.328 6.16 -2.156 1 93.5 10 GLY B C 1
ATOM 4768 O O . GLY B 1 10 ? -23.359 6.277 -0.93 1 93.5 10 GLY B O 1
ATOM 4769 N N . SER B 1 11 ? -24.312 5.715 -2.865 1 95 11 SER B N 1
ATOM 4770 C CA . SER B 1 11 ? -25.578 5.379 -2.23 1 95 11 SER B CA 1
ATOM 4771 C C . SER B 1 11 ? -25.438 4.184 -1.296 1 95 11 SER B C 1
ATOM 4773 O O . SER B 1 11 ? -26.094 4.117 -0.252 1 95 11 SER B O 1
ATOM 4775 N N . GLU B 1 12 ? -24.609 3.225 -1.667 1 96.06 12 GLU B N 1
ATOM 4776 C CA . GLU B 1 12 ? -24.344 2.07 -0.811 1 96.06 12 GLU B CA 1
ATOM 4777 C C . GLU B 1 12 ? -23.594 2.477 0.455 1 96.06 12 GLU B C 1
ATOM 4779 O O . GLU B 1 12 ? -23.875 1.961 1.54 1 96.06 12 GLU B O 1
ATOM 4784 N N . LEU B 1 13 ? -22.672 3.416 0.3 1 97.38 13 LEU B N 1
ATOM 4785 C CA . LEU B 1 13 ? -21.953 3.92 1.461 1 97.38 13 LEU B CA 1
ATOM 4786 C C . LEU B 1 13 ? -22.891 4.602 2.441 1 97.38 13 LEU B C 1
ATOM 4788 O O . LEU B 1 13 ? -22.781 4.41 3.654 1 97.38 13 LEU B O 1
ATOM 4792 N N . ARG B 1 14 ? -23.797 5.336 1.908 1 97.31 14 ARG B N 1
ATOM 4793 C CA . ARG B 1 14 ? -24.781 6.02 2.74 1 97.31 14 ARG B CA 1
ATOM 4794 C C . ARG B 1 14 ? -25.688 5.02 3.436 1 97.31 14 ARG B C 1
ATOM 4796 O O . ARG B 1 14 ? -26.062 5.211 4.598 1 97.31 14 ARG B O 1
ATOM 4803 N N . ALA B 1 15 ? -26.047 3.988 2.705 1 97.25 15 ALA B N 1
ATOM 4804 C CA . ALA B 1 15 ? -26.875 2.938 3.295 1 97.25 15 ALA B CA 1
ATOM 4805 C C . ALA B 1 15 ? -26.141 2.252 4.449 1 97.25 15 ALA B C 1
ATOM 4807 O O . ALA B 1 15 ? -26.75 1.935 5.473 1 97.25 15 ALA B O 1
ATOM 4808 N N . GLN B 1 16 ? -24.938 1.969 4.273 1 98.12 16 GLN B N 1
ATOM 4809 C CA . GLN B 1 16 ? -24.125 1.37 5.328 1 98.12 16 GLN B CA 1
ATOM 4810 C C . GLN B 1 16 ? -24.062 2.27 6.559 1 98.12 16 GLN B C 1
ATOM 4812 O O . GLN B 1 16 ? -24.203 1.792 7.688 1 98.12 16 GLN B O 1
ATOM 4817 N N . ALA B 1 17 ? -23.844 3.561 6.344 1 97.75 17 ALA B N 1
ATOM 4818 C CA . ALA B 1 17 ? -23.828 4.516 7.449 1 97.75 17 ALA B CA 1
ATOM 4819 C C . ALA B 1 17 ? -25.188 4.578 8.148 1 97.75 17 ALA B C 1
ATOM 4821 O O . ALA B 1 17 ? -25.25 4.777 9.359 1 97.75 17 ALA B O 1
ATOM 4822 N N . ALA B 1 18 ? -26.234 4.418 7.395 1 97.81 18 ALA B N 1
ATOM 4823 C CA . ALA B 1 18 ? -27.594 4.457 7.938 1 97.81 18 ALA B CA 1
ATOM 4824 C C . ALA B 1 18 ? -27.812 3.318 8.922 1 97.81 18 ALA B C 1
ATOM 4826 O O . ALA B 1 18 ? -28.609 3.449 9.859 1 97.81 18 ALA B O 1
ATOM 4827 N N . VAL B 1 19 ? -27.141 2.182 8.742 1 98.5 19 VAL B N 1
ATOM 4828 C CA . VAL B 1 19 ? -27.219 1.074 9.695 1 98.5 19 VAL B CA 1
ATOM 4829 C C . VAL B 1 19 ? -26.688 1.519 11.055 1 98.5 19 VAL B C 1
ATOM 4831 O O . VAL B 1 19 ? -27.266 1.197 12.086 1 98.5 19 VAL B O 1
ATOM 4834 N N . ILE B 1 20 ? -25.609 2.252 11.023 1 98.06 20 ILE B N 1
ATOM 4835 C CA . ILE B 1 20 ? -24.969 2.719 12.25 1 98.06 20 ILE B CA 1
ATOM 4836 C C . ILE B 1 20 ? -25.875 3.697 12.977 1 98.06 20 ILE B C 1
ATOM 4838 O O . ILE B 1 20 ? -25.922 3.717 14.203 1 98.06 20 ILE B O 1
ATOM 4842 N N . ASP B 1 21 ? -26.719 4.422 12.219 1 96.94 21 ASP B N 1
ATOM 4843 C CA . ASP B 1 21 ? -27.641 5.414 12.781 1 96.94 21 ASP B CA 1
ATOM 4844 C C . ASP B 1 21 ? -28.953 4.77 13.227 1 96.94 21 ASP B C 1
ATOM 4846 O O . ASP B 1 21 ? -29.844 5.449 13.727 1 96.94 21 ASP B O 1
ATOM 4850 N N . GLY B 1 22 ? -29.125 3.545 12.969 1 97.12 22 GLY B N 1
ATOM 4851 C CA . GLY B 1 22 ? -30.344 2.854 13.336 1 97.12 22 GLY B CA 1
ATOM 4852 C C . GLY B 1 22 ? -31.484 3.102 12.367 1 97.12 22 GLY B C 1
ATOM 4853 O O . GLY B 1 22 ? -32.656 2.881 12.695 1 97.12 22 GLY B O 1
ATOM 4854 N N . LYS B 1 23 ? -31.141 3.59 11.211 1 97.31 23 LYS B N 1
ATOM 4855 C CA . LYS B 1 23 ? -32.156 3.902 10.211 1 97.31 23 LYS B CA 1
ATOM 4856 C C . LYS B 1 23 ? -32.406 2.713 9.289 1 97.31 23 LYS B C 1
ATOM 4858 O O . LYS B 1 23 ? -33.438 2.646 8.625 1 97.31 23 LYS B O 1
ATOM 4863 N N . GLN B 1 24 ? -31.453 1.871 9.227 1 97.19 24 GLN B N 1
ATOM 4864 C CA . GLN B 1 24 ? -31.531 0.647 8.438 1 97.19 24 GLN B CA 1
ATOM 4865 C C . GLN B 1 24 ? -31.031 -0.556 9.234 1 97.19 24 GLN B C 1
ATOM 4867 O O . GLN B 1 24 ? -30.172 -0.416 10.102 1 97.19 24 GLN B O 1
ATOM 4872 N N . SER B 1 25 ? -31.656 -1.653 8.984 1 98.38 25 SER B N 1
ATOM 4873 C CA . SER B 1 25 ? -31.219 -2.9 9.602 1 98.38 25 SER B CA 1
ATOM 4874 C C . SER B 1 25 ? -30.031 -3.504 8.852 1 98.38 25 SER B C 1
ATOM 4876 O O . SER B 1 25 ? -29.984 -3.463 7.617 1 98.38 25 SER B O 1
ATOM 4878 N N . PRO B 1 26 ? -29 -4.008 9.578 1 98.62 26 PRO B N 1
ATOM 4879 C CA . PRO B 1 26 ? -28.016 -4.828 8.875 1 98.62 26 PRO B CA 1
ATOM 4880 C C . PRO B 1 26 ? -28.625 -6.086 8.266 1 98.62 26 PRO B C 1
ATOM 4882 O O . PRO B 1 26 ? -29.766 -6.441 8.578 1 98.62 26 PRO B O 1
ATOM 4885 N N . THR B 1 27 ? -27.922 -6.707 7.32 1 98.56 27 THR B N 1
ATOM 4886 C CA . THR B 1 27 ? -28.375 -7.953 6.723 1 98.56 27 THR B CA 1
ATOM 4887 C C . THR B 1 27 ? -28.078 -9.133 7.637 1 98.56 27 THR B C 1
ATOM 4889 O O . THR B 1 27 ? -28.812 -10.125 7.641 1 98.56 27 THR B O 1
ATOM 4892 N N . LYS B 1 28 ? -26.984 -9.062 8.453 1 98.56 28 LYS B N 1
ATOM 4893 C CA . LYS B 1 28 ? -26.578 -10.109 9.391 1 98.56 28 LYS B CA 1
ATOM 4894 C C . LYS B 1 28 ? -25.922 -9.516 10.641 1 98.56 28 LYS B C 1
ATOM 4896 O O . LYS B 1 28 ? -25.234 -8.5 10.555 1 98.56 28 LYS B O 1
ATOM 4901 N N . VAL B 1 29 ? -26.109 -10.148 11.727 1 98.81 29 VAL B N 1
ATOM 4902 C CA . VAL B 1 29 ? -25.422 -9.781 12.961 1 98.81 29 VAL B CA 1
ATOM 4903 C C . VAL B 1 29 ? -24.844 -11.023 13.625 1 98.81 29 VAL B C 1
ATOM 4905 O O . VAL B 1 29 ? -25.562 -11.977 13.922 1 98.81 29 VAL B O 1
ATOM 4908 N N . LEU B 1 30 ? -23.578 -11.086 13.758 1 98.88 30 LEU B N 1
ATOM 4909 C CA . LEU B 1 30 ? -22.891 -12.117 14.531 1 98.88 30 LEU B CA 1
ATOM 4910 C C . LEU B 1 30 ? -22.781 -11.703 16 1 98.88 30 LEU B C 1
ATOM 4912 O O . LEU B 1 30 ? -22 -10.812 16.344 1 98.88 30 LEU B O 1
ATOM 4916 N N . VAL B 1 31 ? -23.484 -12.328 16.844 1 98.69 31 VAL B N 1
ATOM 4917 C CA . VAL B 1 31 ? -23.531 -11.945 18.25 1 98.69 31 VAL B CA 1
ATOM 4918 C C . VAL B 1 31 ? -22.656 -12.883 19.078 1 98.69 31 VAL B C 1
ATOM 4920 O O . VAL B 1 31 ? -22.438 -14.031 18.688 1 98.69 31 VAL B O 1
ATOM 4923 N N . ASN B 1 32 ? -22.109 -12.383 20.234 1 98.44 32 ASN B N 1
ATOM 4924 C CA . ASN B 1 32 ? -21.281 -13.156 21.156 1 98.44 32 ASN B CA 1
ATOM 4925 C C . ASN B 1 32 ? -20.047 -13.719 20.453 1 98.44 32 ASN B C 1
ATOM 4927 O O . ASN B 1 32 ? -19.688 -14.883 20.672 1 98.44 32 ASN B O 1
ATOM 4931 N N . ALA B 1 33 ? -19.453 -12.875 19.609 1 98.38 33 ALA B N 1
ATOM 4932 C CA . ALA B 1 33 ? -18.312 -13.32 18.812 1 98.38 33 ALA B CA 1
ATOM 4933 C C . ALA B 1 33 ? -17.016 -13.195 19.609 1 98.38 33 ALA B C 1
ATOM 4935 O O . ALA B 1 33 ? -16.812 -12.203 20.328 1 98.38 33 ALA B O 1
ATOM 4936 N N . THR B 1 34 ? -16.234 -14.195 19.656 1 98.75 34 THR B N 1
ATOM 4937 C CA . THR B 1 34 ? -14.805 -14.125 19.938 1 98.75 34 THR B CA 1
ATOM 4938 C C . THR B 1 34 ? -13.992 -14.125 18.641 1 98.75 34 THR B C 1
ATOM 4940 O O . THR B 1 34 ? -14.07 -15.07 17.859 1 98.75 34 THR B O 1
ATOM 4943 N N . TYR B 1 35 ? -13.305 -13.047 18.344 1 98.81 35 TYR B N 1
ATOM 4944 C CA . TYR B 1 35 ? -12.633 -12.977 17.062 1 98.81 35 TYR B CA 1
ATOM 4945 C C . TYR B 1 35 ? -11.234 -12.391 17.203 1 98.81 35 TYR B C 1
ATOM 4947 O O . TYR B 1 35 ? -10.945 -11.695 18.188 1 98.81 35 TYR B O 1
ATOM 4955 N N . LEU B 1 36 ? -10.344 -12.75 16.297 1 98.81 36 LEU B N 1
ATOM 4956 C CA . LEU B 1 36 ? -8.977 -12.25 16.281 1 98.81 36 LEU B CA 1
ATOM 4957 C C . LEU B 1 36 ? -8.938 -10.805 15.781 1 98.81 36 LEU B C 1
ATOM 4959 O O . LEU B 1 36 ? -9.266 -10.531 14.625 1 98.81 36 LEU B O 1
ATOM 4963 N N . HIS B 1 37 ? -8.609 -9.898 16.656 1 98.31 37 HIS B N 1
ATOM 4964 C CA . HIS B 1 37 ? -8.352 -8.523 16.25 1 98.31 37 HIS B CA 1
ATOM 4965 C C . HIS B 1 37 ? -6.898 -8.328 15.852 1 98.31 37 HIS B C 1
ATOM 4967 O O . HIS B 1 37 ? -6.02 -8.219 16.703 1 98.31 37 HIS B O 1
ATOM 4973 N N . SER B 1 38 ? -6.656 -8.117 14.625 1 97.56 38 SER B N 1
ATOM 4974 C CA . SER B 1 38 ? -5.32 -8.195 14.031 1 97.56 38 SER B CA 1
ATOM 4975 C C . SER B 1 38 ? -4.453 -7.02 14.484 1 97.56 38 SER B C 1
ATOM 4977 O O . SER B 1 38 ? -3.229 -7.137 14.539 1 97.56 38 SER B O 1
ATOM 4979 N N . TYR B 1 39 ? -5.031 -5.875 14.836 1 96.75 39 TYR B N 1
ATOM 4980 C CA . TYR B 1 39 ? -4.273 -4.695 15.234 1 96.75 39 TYR B CA 1
ATOM 4981 C C . TYR B 1 39 ? -3.781 -4.824 16.672 1 96.75 39 TYR B C 1
ATOM 4983 O O . TYR B 1 39 ? -2.658 -4.426 16.984 1 96.75 39 TYR B O 1
ATOM 4991 N N . PHE B 1 40 ? -4.652 -5.438 17.5 1 97.06 40 PHE B N 1
ATOM 4992 C CA . PHE B 1 40 ? -4.27 -5.672 18.891 1 97.06 40 PHE B CA 1
ATOM 4993 C C . PHE B 1 40 ? -3.506 -6.984 19.016 1 97.06 40 PHE B C 1
ATOM 4995 O O . PHE B 1 40 ? -2.873 -7.238 20.047 1 97.06 40 PHE B O 1
ATOM 5002 N N . ARG B 1 41 ? -3.633 -7.828 18 1 97.06 41 ARG B N 1
ATOM 5003 C CA . ARG B 1 41 ? -3.076 -9.18 18.016 1 97.06 41 ARG B CA 1
ATOM 5004 C C . ARG B 1 41 ? -3.574 -9.953 19.234 1 97.06 41 ARG B C 1
ATOM 5006 O O . ARG B 1 41 ? -2.777 -10.531 19.969 1 97.06 41 ARG B O 1
ATOM 5013 N N . GLU B 1 42 ? -4.895 -9.859 19.422 1 97.12 42 GLU B N 1
ATOM 5014 C CA . GLU B 1 42 ? -5.555 -10.516 20.547 1 97.12 42 GLU B CA 1
ATOM 5015 C C . GLU B 1 42 ? -6.922 -11.055 20.141 1 97.12 42 GLU B C 1
ATOM 5017 O O . GLU B 1 42 ? -7.504 -10.609 19.156 1 97.12 42 GLU B O 1
ATOM 5022 N N . TRP B 1 43 ? -7.312 -12.094 20.906 1 98.12 43 TRP B N 1
ATOM 5023 C CA . TRP B 1 43 ? -8.695 -12.547 20.797 1 98.12 43 TRP B CA 1
ATOM 5024 C C . TRP B 1 43 ? -9.625 -11.648 21.609 1 98.12 43 TRP B C 1
ATOM 5026 O O . TRP B 1 43 ? -9.422 -11.453 22.812 1 98.12 43 TRP B O 1
ATOM 5036 N N . VAL B 1 44 ? -10.57 -11.039 20.953 1 98.06 44 VAL B N 1
ATOM 5037 C CA . VAL B 1 44 ? -11.469 -10.102 21.625 1 98.06 44 VAL B CA 1
ATOM 5038 C C . VAL B 1 44 ? -12.906 -10.602 21.531 1 98.06 44 VAL B C 1
ATOM 5040 O O . VAL B 1 44 ? -13.203 -11.508 20.734 1 98.06 44 VAL B O 1
ATOM 5043 N N . LYS B 1 45 ? -13.781 -10.07 22.328 1 98.19 45 LYS B N 1
ATOM 5044 C CA . LYS B 1 45 ? -15.203 -10.406 22.328 1 98.19 45 LYS B CA 1
ATOM 5045 C C . LYS B 1 45 ? -16.047 -9.234 21.844 1 98.19 45 LYS B C 1
ATOM 5047 O O . LYS B 1 45 ? -15.703 -8.07 22.078 1 98.19 45 LYS B O 1
ATOM 5052 N N . GLY B 1 46 ? -17.078 -9.539 21.062 1 98.12 46 GLY B N 1
ATOM 5053 C CA . GLY B 1 46 ? -18 -8.508 20.625 1 98.12 46 GLY B CA 1
ATOM 5054 C C . GLY B 1 46 ? -19.031 -9.008 19.625 1 98.12 46 GLY B C 1
ATOM 5055 O O . GLY B 1 46 ? -19.453 -10.164 19.688 1 98.12 46 GLY B O 1
ATOM 5056 N N . ASN B 1 47 ? -19.547 -8.062 18.906 1 98.75 47 ASN B N 1
ATOM 5057 C CA . ASN B 1 47 ? -20.516 -8.305 17.859 1 98.75 47 ASN B CA 1
ATOM 5058 C C . ASN B 1 47 ? -20.062 -7.727 16.516 1 98.75 47 ASN B C 1
ATOM 5060 O O . ASN B 1 47 ? -19.312 -6.746 16.484 1 98.75 47 ASN B O 1
ATOM 5064 N N . ILE B 1 48 ? -20.438 -8.391 15.477 1 98.94 48 ILE B N 1
ATOM 5065 C CA . ILE B 1 48 ? -20.078 -7.973 14.125 1 98.94 48 ILE B CA 1
ATOM 5066 C C . ILE B 1 48 ? -21.344 -7.742 13.305 1 98.94 48 ILE B C 1
ATOM 5068 O O . ILE B 1 48 ? -22.188 -8.641 13.18 1 98.94 48 ILE B O 1
ATOM 5072 N N . TRP B 1 49 ? -21.578 -6.469 12.812 1 98.94 49 TRP B N 1
ATOM 5073 C CA . TRP B 1 49 ? -22.672 -6.137 11.922 1 98.94 49 TRP B CA 1
ATOM 5074 C C . TRP B 1 49 ? -22.25 -6.211 10.461 1 98.94 49 TRP B C 1
ATOM 5076 O O . TRP B 1 49 ? -21.234 -5.621 10.078 1 98.94 49 TRP B O 1
ATOM 5086 N N . ILE B 1 50 ? -22.984 -7.004 9.703 1 98.88 50 ILE B N 1
ATOM 5087 C CA . ILE B 1 50 ? -22.719 -7.117 8.273 1 98.88 50 ILE B CA 1
ATOM 5088 C C . ILE B 1 50 ? -23.891 -6.543 7.48 1 98.88 50 ILE B C 1
ATOM 5090 O O . ILE B 1 50 ? -25.047 -6.809 7.801 1 98.88 50 ILE B O 1
ATOM 5094 N N . HIS B 1 51 ? -23.672 -5.711 6.547 1 98.69 51 HIS B N 1
ATOM 5095 C CA . HIS B 1 51 ? -24.641 -5.23 5.574 1 98.69 51 HIS B CA 1
ATOM 5096 C C . HIS B 1 51 ? -24.203 -5.527 4.148 1 98.69 51 HIS B C 1
ATOM 5098 O O . HIS B 1 51 ? -23.234 -4.934 3.66 1 98.69 51 HIS B O 1
ATOM 5104 N N . GLY B 1 52 ? -24.906 -6.387 3.498 1 97.69 52 GLY B N 1
ATOM 5105 C CA . GLY B 1 52 ? -24.422 -6.867 2.211 1 97.69 52 GLY B CA 1
ATOM 5106 C C . GLY B 1 52 ? -23.094 -7.609 2.305 1 97.69 52 GLY B C 1
ATOM 5107 O O . GLY B 1 52 ? -23 -8.625 2.994 1 97.69 52 GLY B O 1
ATOM 5108 N N . ASP B 1 53 ? -22.094 -7.074 1.681 1 98.25 53 ASP B N 1
ATOM 5109 C CA . ASP B 1 53 ? -20.812 -7.773 1.612 1 98.25 53 ASP B CA 1
ATOM 5110 C C . ASP B 1 53 ? -19.797 -7.141 2.557 1 98.25 53 ASP B C 1
ATOM 5112 O O . ASP B 1 53 ? -18.609 -7.473 2.506 1 98.25 53 ASP B O 1
ATOM 5116 N N . ARG B 1 54 ? -20.266 -6.301 3.461 1 98.62 54 ARG B N 1
ATOM 5117 C CA . ARG B 1 54 ? -19.297 -5.504 4.199 1 98.62 54 ARG B CA 1
ATOM 5118 C C . ARG B 1 54 ? -19.531 -5.598 5.703 1 98.62 54 ARG B C 1
ATOM 5120 O O . ARG B 1 54 ? -20.672 -5.59 6.152 1 98.62 54 ARG B O 1
ATOM 5127 N N . ILE B 1 55 ? -18.469 -5.703 6.465 1 98.88 55 ILE B N 1
ATOM 5128 C CA . ILE B 1 55 ? -18.547 -5.48 7.902 1 98.88 55 ILE B CA 1
ATOM 5129 C C . ILE B 1 55 ? -18.75 -3.996 8.188 1 98.88 55 ILE B C 1
ATOM 5131 O O . ILE B 1 55 ? -17.844 -3.184 8.008 1 98.88 55 ILE B O 1
ATOM 5135 N N . VAL B 1 56 ? -19.922 -3.645 8.695 1 98.81 56 VAL B N 1
ATOM 5136 C CA . VAL B 1 56 ? -20.188 -2.225 8.891 1 98.81 56 VAL B CA 1
ATOM 5137 C C . VAL B 1 56 ? -19.859 -1.829 10.328 1 98.81 56 VAL B C 1
ATOM 5139 O O . VAL B 1 56 ? -19.734 -0.643 10.633 1 98.81 56 VAL B O 1
ATOM 5142 N N . TYR B 1 57 ? -19.781 -2.861 11.164 1 98.81 57 TYR B N 1
ATOM 5143 C CA . TYR B 1 57 ? -19.391 -2.611 12.555 1 98.81 57 TYR B CA 1
ATOM 5144 C C . TYR B 1 57 ? -18.812 -3.867 13.195 1 98.81 57 TYR B C 1
ATOM 5146 O O . TYR B 1 57 ? -19.344 -4.965 13.016 1 98.81 57 TYR B O 1
ATOM 5154 N N . ALA B 1 58 ? -17.781 -3.787 13.898 1 98.81 58 ALA B N 1
ATOM 5155 C CA . ALA B 1 58 ? -17.25 -4.812 14.781 1 98.81 58 ALA B CA 1
ATOM 5156 C C . ALA B 1 58 ? -16.859 -4.215 16.141 1 98.81 58 ALA B C 1
ATOM 5158 O O . ALA B 1 58 ? -15.977 -3.363 16.219 1 98.81 58 ALA B O 1
ATOM 5159 N N . GLY B 1 59 ? -17.469 -4.535 17.109 1 98.06 59 GLY B N 1
ATOM 5160 C CA . GLY B 1 59 ? -17.266 -3.979 18.422 1 98.06 59 GLY B CA 1
ATOM 5161 C C . GLY B 1 59 ? -18.234 -4.52 19.453 1 98.06 59 GLY B C 1
ATOM 5162 O O . GLY B 1 59 ? -18.734 -5.641 19.328 1 98.06 59 GLY B O 1
ATOM 5163 N N . GLU B 1 60 ? -18.516 -3.779 20.484 1 97.69 60 GLU B N 1
ATOM 5164 C CA . GLU B 1 60 ? -19.266 -4.281 21.625 1 97.69 60 GLU B CA 1
ATOM 5165 C C . GLU B 1 60 ? -20.766 -4.074 21.438 1 97.69 60 GLU B C 1
ATOM 5167 O O . GLU B 1 60 ? -21.578 -4.758 22.062 1 97.69 60 GLU B O 1
ATOM 5172 N N . ARG B 1 61 ? -21.141 -3.287 20.516 1 97.5 61 ARG B N 1
ATOM 5173 C CA . ARG B 1 61 ? -22.531 -2.826 20.438 1 97.5 61 ARG B CA 1
ATOM 5174 C C . ARG B 1 61 ? -23.375 -3.76 19.578 1 97.5 61 ARG B C 1
ATOM 5176 O O . ARG B 1 61 ? -22.859 -4.402 18.672 1 97.5 61 ARG B O 1
ATOM 5183 N N . LEU B 1 62 ? -24.641 -3.797 19.938 1 98.19 62 LEU B N 1
ATOM 5184 C CA . LEU B 1 62 ? -25.672 -4.367 19.078 1 98.19 62 LEU B CA 1
ATOM 5185 C C . LEU B 1 62 ? -26.359 -3.273 18.266 1 98.19 62 LEU B C 1
ATOM 5187 O O . LEU B 1 62 ? -26.391 -2.113 18.672 1 98.19 62 LEU B O 1
ATOM 5191 N N . PRO B 1 63 ? -26.891 -3.635 17.125 1 98 63 PRO B N 1
ATOM 5192 C CA . PRO B 1 63 ? -27.547 -2.604 16.328 1 98 63 PRO B CA 1
ATOM 5193 C C . PRO B 1 63 ? -28.828 -2.08 16.984 1 98 63 PRO B C 1
ATOM 5195 O O . PRO B 1 63 ? -29.547 -2.84 17.625 1 98 63 PRO B O 1
ATOM 5198 N N . ASP B 1 64 ? -29.078 -0.833 16.688 1 96.38 64 ASP B N 1
ATOM 5199 C CA . ASP B 1 64 ? -30.266 -0.189 17.25 1 96.38 64 ASP B CA 1
ATOM 5200 C C . ASP B 1 64 ? -31.531 -0.68 16.547 1 96.38 64 ASP B C 1
ATOM 5202 O O . ASP B 1 64 ? -32.625 -0.668 17.125 1 96.38 64 ASP B O 1
ATOM 5206 N N . ARG B 1 65 ? -31.422 -1.077 15.312 1 96.62 65 ARG B N 1
ATOM 5207 C CA . ARG B 1 65 ? -32.531 -1.568 14.516 1 96.62 65 ARG B CA 1
ATOM 5208 C C . ARG B 1 65 ? -32.188 -2.902 13.859 1 96.62 65 ARG B C 1
ATOM 5210 O O . ARG B 1 65 ? -31.172 -3.029 13.195 1 96.62 65 ARG B O 1
ATOM 5217 N N . VAL B 1 66 ? -33.031 -3.863 14.109 1 97.31 66 VAL B N 1
ATOM 5218 C CA . VAL B 1 66 ? -32.938 -5.176 13.484 1 97.31 66 VAL B CA 1
ATOM 5219 C C . VAL B 1 66 ? -34.312 -5.609 12.969 1 97.31 66 VAL B C 1
ATOM 5221 O O . VAL B 1 66 ? -35.25 -5.742 13.742 1 97.31 66 VAL B O 1
ATOM 5224 N N . ASP B 1 67 ? -34.375 -5.766 11.672 1 96.81 67 ASP B N 1
ATOM 5225 C CA . ASP B 1 67 ? -35.688 -6.188 11.133 1 96.81 67 ASP B CA 1
ATOM 5226 C C . ASP B 1 67 ? -35.75 -7.707 10.992 1 96.81 67 ASP B C 1
ATOM 5228 O O . ASP B 1 67 ? -34.781 -8.406 11.344 1 96.81 67 ASP B O 1
ATOM 5232 N N . GLU B 1 68 ? -36.906 -8.156 10.445 1 96.25 68 GLU B N 1
ATOM 5233 C CA . GLU B 1 68 ? -37.156 -9.594 10.375 1 96.25 68 GLU B CA 1
ATOM 5234 C C . GLU B 1 68 ? -36.281 -10.258 9.336 1 96.25 68 GLU B C 1
ATOM 5236 O O . GLU B 1 68 ? -35.969 -11.453 9.438 1 96.25 68 GLU B O 1
ATOM 5241 N N . ALA B 1 69 ? -35.812 -9.531 8.438 1 96.56 69 ALA B N 1
ATOM 5242 C CA . ALA B 1 69 ? -35 -10.086 7.355 1 96.56 69 ALA B CA 1
ATOM 5243 C C . ALA B 1 69 ? -33.562 -10.273 7.793 1 96.56 69 ALA B C 1
ATOM 5245 O O . ALA B 1 69 ? -32.781 -10.984 7.141 1 96.56 69 ALA B O 1
ATOM 5246 N N . CYS B 1 70 ? -33.156 -9.633 8.859 1 98.19 70 CYS B N 1
ATOM 5247 C CA . CYS B 1 70 ? -31.797 -9.719 9.359 1 98.19 70 CYS B CA 1
ATOM 5248 C C . CYS B 1 70 ? -31.516 -11.086 9.969 1 98.19 70 CYS B C 1
ATOM 5250 O O . CYS B 1 70 ? -32.281 -11.547 10.828 1 98.19 70 CYS B O 1
ATOM 5252 N N . GLU B 1 71 ? -30.5 -11.742 9.539 1 98.25 71 GLU B N 1
ATOM 5253 C CA . GLU B 1 71 ? -30.078 -13.008 10.133 1 98.25 71 GLU B CA 1
ATOM 5254 C C . GLU B 1 71 ? -29.219 -12.789 11.367 1 98.25 71 GLU B C 1
ATOM 5256 O O . GLU B 1 71 ? -28.156 -12.164 11.281 1 98.25 71 GLU B O 1
ATOM 5261 N N . ILE B 1 72 ? -29.609 -13.219 12.461 1 98.38 72 ILE B N 1
ATOM 5262 C CA . ILE B 1 72 ? -28.828 -13.156 13.695 1 98.38 72 ILE B CA 1
ATOM 5263 C C . ILE B 1 72 ? -28.125 -14.484 13.922 1 98.38 72 ILE B C 1
ATOM 5265 O O . ILE B 1 72 ? -28.781 -15.539 13.977 1 98.38 72 ILE B O 1
ATOM 5269 N N . VAL B 1 73 ? -26.844 -14.484 14.062 1 98.06 73 VAL B N 1
ATOM 5270 C CA . VAL B 1 73 ? -26.047 -15.695 14.211 1 98.06 73 VAL B CA 1
ATOM 5271 C C . VAL B 1 73 ? -25.359 -15.703 15.57 1 98.06 73 VAL B C 1
ATOM 5273 O O . VAL B 1 73 ? -24.594 -14.789 15.883 1 98.06 73 VAL B O 1
ATOM 5276 N N . ASP B 1 74 ? -25.609 -16.625 16.406 1 98.12 74 ASP B N 1
ATOM 5277 C CA . ASP B 1 74 ? -24.906 -16.797 17.688 1 98.12 74 ASP B CA 1
ATOM 5278 C C . ASP B 1 74 ? -23.547 -17.469 17.469 1 98.12 74 ASP B C 1
ATOM 5280 O O . ASP B 1 74 ? -23.469 -18.609 17 1 98.12 74 ASP B O 1
ATOM 5284 N N . CYS B 1 75 ? -22.547 -16.797 17.828 1 97.88 75 CYS B N 1
ATOM 5285 C CA . CYS B 1 75 ? -21.188 -17.25 17.516 1 97.88 75 CYS B CA 1
ATOM 5286 C C . CYS B 1 75 ? -20.578 -17.984 18.688 1 97.88 75 CYS B C 1
ATOM 5288 O O . CYS B 1 75 ? -19.406 -18.375 18.641 1 97.88 75 CYS B O 1
ATOM 5290 N N . ARG B 1 76 ? -21.375 -18.266 19.797 1 95.5 76 ARG B N 1
ATOM 5291 C CA . ARG B 1 76 ? -20.859 -19.047 20.906 1 95.5 76 ARG B CA 1
ATOM 5292 C C . ARG B 1 76 ? -20.406 -20.438 20.453 1 95.5 76 ARG B C 1
ATOM 5294 O O . ARG B 1 76 ? -21.047 -21.062 19.609 1 95.5 76 ARG B O 1
ATOM 5301 N N . GLY B 1 77 ? -19.203 -20.781 20.859 1 95.5 77 GLY B N 1
ATOM 5302 C CA . GLY B 1 77 ? -18.641 -22.078 20.484 1 95.5 77 GLY B CA 1
ATOM 5303 C C . GLY B 1 77 ? -17.641 -21.984 19.344 1 95.5 77 GLY B C 1
ATOM 5304 O O . GLY B 1 77 ? -17 -22.969 18.984 1 95.5 77 GLY B O 1
ATOM 5305 N N . TYR B 1 78 ? -17.516 -20.812 18.703 1 97.81 78 TYR B N 1
ATOM 5306 C CA . TYR B 1 78 ? -16.562 -20.609 17.609 1 97.81 78 TYR B CA 1
ATOM 5307 C C . TYR B 1 78 ? -15.594 -19.469 17.953 1 97.81 78 TYR B C 1
ATOM 5309 O O . TYR B 1 78 ? -15.883 -18.641 18.812 1 97.81 78 TYR B O 1
ATOM 5317 N N . VAL B 1 79 ? -14.477 -19.516 17.359 1 98.62 79 VAL B N 1
ATOM 5318 C CA . VAL B 1 79 ? -13.586 -18.359 17.266 1 98.62 79 VAL B CA 1
ATOM 5319 C C . VAL B 1 79 ? -13.469 -17.906 15.812 1 98.62 79 VAL B C 1
ATOM 5321 O O . VAL B 1 79 ? -13.375 -18.734 14.906 1 98.62 79 VAL B O 1
ATOM 5324 N N . LEU B 1 80 ? -13.586 -16.609 15.633 1 98.94 80 LEU B N 1
ATOM 5325 C CA . LEU B 1 80 ? -13.656 -16.094 14.273 1 98.94 80 LEU B CA 1
ATOM 5326 C C . LEU B 1 80 ? -12.32 -15.484 13.859 1 98.94 80 LEU B C 1
ATOM 5328 O O . LEU B 1 80 ? -11.656 -14.82 14.656 1 98.94 80 LEU B O 1
ATOM 5332 N N . VAL B 1 81 ? -11.836 -15.758 12.656 1 98.94 81 VAL B N 1
ATOM 5333 C CA . VAL B 1 81 ? -10.641 -15.164 12.055 1 98.94 81 VAL B CA 1
ATOM 5334 C C . VAL B 1 81 ? -10.977 -14.625 10.672 1 98.94 81 VAL B C 1
ATOM 5336 O O . VAL B 1 81 ? -11.984 -15.016 10.07 1 98.94 81 VAL B O 1
ATOM 5339 N N . PRO B 1 82 ? -10.234 -13.664 10.164 1 98.94 82 PRO B N 1
ATOM 5340 C CA . PRO B 1 82 ? -10.469 -13.18 8.797 1 98.94 82 PRO B CA 1
ATOM 5341 C C . PRO B 1 82 ? -10.344 -14.289 7.754 1 98.94 82 PRO B C 1
ATOM 5343 O O . PRO B 1 82 ? -9.617 -15.266 7.969 1 98.94 82 PRO B O 1
ATOM 5346 N N . GLY B 1 83 ? -11.102 -14.125 6.656 1 98.94 83 GLY B N 1
ATOM 5347 C CA . GLY B 1 83 ? -10.883 -15.039 5.539 1 98.94 83 GLY B CA 1
ATOM 5348 C C . GLY B 1 83 ? -9.438 -15.078 5.078 1 98.94 83 GLY B C 1
ATOM 5349 O O . GLY B 1 83 ? -8.758 -14.055 5.047 1 98.94 83 GLY B O 1
ATOM 5350 N N . TYR B 1 84 ? -8.977 -16.266 4.73 1 98.94 84 TYR B N 1
ATOM 5351 C CA . TYR B 1 84 ? -7.586 -16.438 4.34 1 98.94 84 TYR B CA 1
ATOM 5352 C C . TYR B 1 84 ? -7.344 -15.914 2.93 1 98.94 84 TYR B C 1
ATOM 5354 O O . TYR B 1 84 ? -8.281 -15.805 2.133 1 98.94 84 TYR B O 1
ATOM 5362 N N . ILE B 1 85 ? -6.09 -15.555 2.658 1 98.94 85 ILE B N 1
ATOM 5363 C CA . ILE B 1 85 ? -5.664 -15.039 1.363 1 98.94 85 ILE B CA 1
ATOM 5364 C C . ILE B 1 85 ? -4.617 -15.969 0.753 1 98.94 85 ILE B C 1
ATOM 5366 O O . ILE B 1 85 ? -3.637 -16.328 1.411 1 98.94 85 ILE B O 1
ATOM 5370 N N . GLU B 1 86 ? -4.832 -16.484 -0.406 1 98.81 86 GLU B N 1
ATOM 5371 C CA . GLU B 1 86 ? -3.801 -17.125 -1.214 1 98.81 86 GLU B CA 1
ATOM 5372 C C . GLU B 1 86 ? -3.211 -16.156 -2.23 1 98.81 86 GLU B C 1
ATOM 5374 O O . GLU B 1 86 ? -3.85 -15.828 -3.234 1 98.81 86 GLU B O 1
ATOM 5379 N N . PRO B 1 87 ? -1.967 -15.75 -2 1 98.5 87 PRO B N 1
ATOM 5380 C CA . PRO B 1 87 ? -1.424 -14.648 -2.793 1 98.5 87 PRO B CA 1
ATOM 5381 C C . PRO B 1 87 ? -0.864 -15.102 -4.137 1 98.5 87 PRO B C 1
ATOM 5383 O O . PRO B 1 87 ? -0.507 -14.273 -4.977 1 98.5 87 PRO B O 1
ATOM 5386 N N . HIS B 1 88 ? -0.801 -16.359 -4.445 1 98.5 88 HIS B N 1
ATOM 5387 C CA . HIS B 1 88 ? -0.068 -16.859 -5.609 1 98.5 88 HIS B CA 1
ATOM 5388 C C . HIS B 1 88 ? -0.769 -18.062 -6.234 1 98.5 88 HIS B C 1
ATOM 5390 O O . HIS B 1 88 ? -0.259 -19.188 -6.176 1 98.5 88 HIS B O 1
ATOM 5396 N N . VAL B 1 89 ? -1.831 -17.797 -6.977 1 98.31 89 VAL B N 1
ATOM 5397 C CA . VAL B 1 89 ? -2.676 -18.844 -7.539 1 98.31 89 VAL B CA 1
ATOM 5398 C C . VAL B 1 89 ? -2.383 -19 -9.031 1 98.31 89 VAL B C 1
ATOM 5400 O O . VAL B 1 89 ? -2.281 -18 -9.758 1 98.31 89 VAL B O 1
ATOM 5403 N N . HIS B 1 90 ? -2.129 -20.172 -9.508 1 97.38 90 HIS B N 1
ATOM 5404 C CA . HIS B 1 90 ? -2.27 -20.547 -10.906 1 97.38 90 HIS B CA 1
ATOM 5405 C C . HIS B 1 90 ? -3.623 -21.203 -11.164 1 97.38 90 HIS B C 1
ATOM 5407 O O . HIS B 1 90 ? -3.766 -22.422 -11.016 1 97.38 90 HIS B O 1
ATOM 5413 N N . PRO B 1 91 ? -4.613 -20.516 -11.602 1 96.75 91 PRO B N 1
ATOM 5414 C CA . PRO B 1 91 ? -6 -20.984 -11.539 1 96.75 91 PRO B CA 1
ATOM 5415 C C . PRO B 1 91 ? -6.375 -21.891 -12.711 1 96.75 91 PRO B C 1
ATOM 5417 O O . PRO B 1 91 ? -7.547 -21.969 -13.086 1 96.75 91 PRO B O 1
ATOM 5420 N N . PHE B 1 92 ? -5.379 -22.531 -13.359 1 95.56 92 PHE B N 1
ATOM 5421 C CA . PHE B 1 92 ? -5.652 -23.312 -14.555 1 95.56 92 PHE B CA 1
ATOM 5422 C C . PHE B 1 92 ? -4.93 -24.656 -14.5 1 95.56 92 PHE B C 1
ATOM 5424 O O . PHE B 1 92 ? -4.418 -25.141 -15.508 1 95.56 92 PHE B O 1
ATOM 5431 N N . GLN B 1 93 ? -4.754 -25.141 -13.281 1 95.94 93 GLN B N 1
ATOM 5432 C CA . GLN B 1 93 ? -4.141 -26.453 -13.086 1 95.94 93 GLN B CA 1
ATOM 5433 C C . GLN B 1 93 ? -5.184 -27.562 -13.156 1 95.94 93 GLN B C 1
ATOM 5435 O O . GLN B 1 93 ? -5.414 -28.266 -12.172 1 95.94 93 GLN B O 1
ATOM 5440 N N . LEU B 1 94 ? -5.715 -27.812 -14.367 1 97.38 94 LEU B N 1
ATOM 5441 C CA . LEU B 1 94 ? -6.816 -28.719 -14.656 1 97.38 94 LEU B CA 1
ATOM 5442 C C . LEU B 1 94 ? -8.141 -28.141 -14.164 1 97.38 94 LEU B C 1
ATOM 5444 O O . LEU B 1 94 ? -9.156 -28.234 -14.859 1 97.38 94 LEU B O 1
ATOM 5448 N N . TYR B 1 95 ? -8.188 -27.609 -12.945 1 98.19 95 TYR B N 1
ATOM 5449 C CA . TYR B 1 95 ? -9.383 -26.891 -12.492 1 98.19 95 TYR B CA 1
ATOM 5450 C C . TYR B 1 95 ? -9.477 -25.516 -13.133 1 98.19 95 TYR B C 1
ATOM 5452 O O . TYR B 1 95 ? -8.586 -25.109 -13.891 1 98.19 95 TYR B O 1
ATOM 5460 N N . ASN B 1 96 ? -10.57 -24.797 -12.969 1 97.81 96 ASN B N 1
ATOM 5461 C CA . ASN B 1 96 ? -10.773 -23.453 -13.484 1 97.81 96 ASN B CA 1
ATOM 5462 C C . ASN B 1 96 ? -10.945 -22.438 -12.352 1 97.81 96 ASN B C 1
ATOM 5464 O O . ASN B 1 96 ? -11.117 -22.828 -11.195 1 97.81 96 ASN B O 1
ATOM 5468 N N . PRO B 1 97 ? -10.836 -21.156 -12.609 1 98 97 PRO B N 1
ATOM 5469 C CA . PRO B 1 97 ? -10.891 -20.141 -11.555 1 98 97 PRO B CA 1
ATOM 5470 C C . PRO B 1 97 ? -12.172 -20.219 -10.727 1 98 97 PRO B C 1
ATOM 5472 O O . PRO B 1 97 ? -12.133 -20 -9.508 1 98 97 PRO B O 1
ATOM 5475 N N . HIS B 1 98 ? -13.258 -20.531 -11.336 1 97.94 98 HIS B N 1
ATOM 5476 C CA . HIS B 1 98 ? -14.555 -20.609 -10.664 1 97.94 98 HIS B CA 1
ATOM 5477 C C . HIS B 1 98 ? -14.609 -21.766 -9.688 1 97.94 98 HIS B C 1
ATOM 5479 O O . HIS B 1 98 ? -14.922 -21.594 -8.508 1 97.94 98 HIS B O 1
ATOM 5485 N N . SER B 1 99 ? -14.305 -22.969 -10.18 1 97.5 99 SER B N 1
ATOM 5486 C CA . SER B 1 99 ? -14.398 -24.172 -9.336 1 97.5 99 SER B CA 1
ATOM 5487 C C . SER B 1 99 ? -13.367 -24.125 -8.211 1 97.5 99 SER B C 1
ATOM 5489 O O . SER B 1 99 ? -13.656 -24.562 -7.094 1 97.5 99 SER B O 1
ATOM 5491 N N . PHE B 1 100 ? -12.18 -23.609 -8.484 1 98.19 100 PHE B N 1
ATOM 5492 C CA . PHE B 1 100 ? -11.164 -23.531 -7.438 1 98.19 100 PHE B CA 1
ATOM 5493 C C . PHE B 1 100 ? -11.562 -22.5 -6.383 1 98.19 100 PHE B C 1
ATOM 5495 O O . PHE B 1 100 ? -11.352 -22.719 -5.188 1 98.19 100 PHE B O 1
ATOM 5502 N N . ALA B 1 101 ? -12.062 -21.375 -6.805 1 98.06 101 ALA B N 1
ATOM 5503 C CA . ALA B 1 101 ? -12.531 -20.359 -5.852 1 98.06 101 ALA B CA 1
ATOM 5504 C C . ALA B 1 101 ? -13.555 -20.969 -4.887 1 98.06 101 ALA B C 1
ATOM 5506 O O . ALA B 1 101 ? -13.477 -20.734 -3.676 1 98.06 101 ALA B O 1
ATOM 5507 N N . ARG B 1 102 ? -14.492 -21.688 -5.438 1 97.56 102 ARG B N 1
ATOM 5508 C CA . ARG B 1 102 ? -15.516 -22.312 -4.609 1 97.56 102 ARG B CA 1
ATOM 5509 C C . ARG B 1 102 ? -14.898 -23.312 -3.625 1 97.56 102 ARG B C 1
ATOM 5511 O O . ARG B 1 102 ? -15.227 -23.297 -2.438 1 97.56 102 ARG B O 1
ATOM 5518 N N . TYR B 1 103 ? -14.023 -24.141 -4.117 1 97.12 103 TYR B N 1
ATOM 5519 C CA . TYR B 1 103 ? -13.367 -25.141 -3.287 1 97.12 103 TYR B CA 1
ATOM 5520 C C . TYR B 1 103 ? -12.547 -24.484 -2.186 1 97.12 103 TYR B C 1
ATOM 5522 O O . TYR B 1 103 ? -12.641 -24.875 -1.019 1 97.12 103 TYR B O 1
ATOM 5530 N N . ALA B 1 104 ? -11.742 -23.516 -2.586 1 98.19 104 ALA B N 1
ATOM 5531 C CA . ALA B 1 104 ? -10.875 -22.797 -1.642 1 98.19 104 ALA B CA 1
ATOM 5532 C C . ALA B 1 104 ? -11.703 -22.094 -0.565 1 98.19 104 ALA B C 1
ATOM 5534 O O . ALA B 1 104 ? -11.344 -22.125 0.614 1 98.19 104 ALA B O 1
ATOM 5535 N N . ALA B 1 105 ? -12.805 -21.5 -0.962 1 98 105 ALA B N 1
ATOM 5536 C CA . ALA B 1 105 ? -13.672 -20.797 -0.026 1 98 105 ALA B CA 1
ATOM 5537 C C . ALA B 1 105 ? -14.227 -21.75 1.03 1 98 105 ALA B C 1
ATOM 5539 O O . ALA B 1 105 ? -14.336 -21.375 2.205 1 98 105 ALA B O 1
ATOM 5540 N N . ALA B 1 106 ? -14.547 -22.922 0.64 1 96.88 106 ALA B N 1
ATOM 5541 C CA . ALA B 1 106 ? -15.086 -23.906 1.57 1 96.88 106 ALA B CA 1
ATOM 5542 C C . ALA B 1 106 ? -14.062 -24.281 2.637 1 96.88 106 ALA B C 1
ATOM 5544 O O . ALA B 1 106 ? -14.422 -24.75 3.721 1 96.88 106 ALA B O 1
ATOM 5545 N N . HIS B 1 107 ? -12.82 -24.016 2.281 1 97.44 107 HIS B N 1
ATOM 5546 C CA . HIS B 1 107 ? -11.742 -24.281 3.225 1 97.44 107 HIS B CA 1
ATOM 5547 C C . HIS B 1 107 ? -11.242 -22.984 3.859 1 97.44 107 HIS B C 1
ATOM 5549 O O . HIS B 1 107 ? -10.18 -22.969 4.484 1 97.44 107 HIS B O 1
ATOM 5555 N N . GLY B 1 108 ? -11.914 -21.906 3.674 1 98.44 108 GLY B N 1
ATOM 5556 C CA . GLY B 1 108 ? -11.656 -20.656 4.391 1 98.44 108 GLY B CA 1
ATOM 5557 C C . GLY B 1 108 ? -10.867 -19.656 3.576 1 98.44 108 GLY B C 1
ATOM 5558 O O . GLY B 1 108 ? -10.719 -18.5 3.98 1 98.44 108 GLY B O 1
ATOM 5559 N N . THR B 1 109 ? -10.328 -20.047 2.416 1 98.88 109 THR B N 1
ATOM 5560 C CA . THR B 1 109 ? -9.602 -19.125 1.552 1 98.88 109 THR B CA 1
ATOM 5561 C C . THR B 1 109 ? -10.555 -18.344 0.659 1 98.88 109 THR B C 1
ATOM 5563 O O . THR B 1 109 ? -11.016 -18.859 -0.368 1 98.88 109 THR B O 1
ATOM 5566 N N . THR B 1 110 ? -10.797 -17.109 1.048 1 98.81 110 THR B N 1
ATOM 5567 C CA . THR B 1 110 ? -11.875 -16.359 0.412 1 98.81 110 THR B CA 1
ATOM 5568 C C . THR B 1 110 ? -11.305 -15.273 -0.5 1 98.81 110 THR B C 1
ATOM 5570 O O . THR B 1 110 ? -12.055 -14.57 -1.186 1 98.81 110 THR B O 1
ATOM 5573 N N . THR B 1 111 ? -10.016 -15.047 -0.473 1 98.88 111 THR B N 1
ATOM 5574 C CA . THR B 1 111 ? -9.344 -14.094 -1.347 1 98.88 111 THR B CA 1
ATOM 5575 C C . THR B 1 111 ? -8.227 -14.766 -2.131 1 98.88 111 THR B C 1
ATOM 5577 O O . THR B 1 111 ? -7.355 -15.422 -1.548 1 98.88 111 THR B O 1
ATOM 5580 N N . LEU B 1 112 ? -8.289 -14.641 -3.441 1 98.81 112 LEU B N 1
ATOM 5581 C CA . LEU B 1 112 ? -7.305 -15.266 -4.32 1 98.81 112 LEU B CA 1
ATOM 5582 C C . LEU B 1 112 ? -6.656 -14.234 -5.234 1 98.81 112 LEU B C 1
ATOM 5584 O O . LEU B 1 112 ? -7.34 -13.367 -5.785 1 98.81 112 LEU B O 1
ATOM 5588 N N . ILE B 1 113 ? -5.316 -14.25 -5.375 1 98.69 113 ILE B N 1
ATOM 5589 C CA . ILE B 1 113 ? -4.582 -13.461 -6.355 1 98.69 113 ILE B CA 1
ATOM 5590 C C . ILE B 1 113 ? -4.066 -14.367 -7.469 1 98.69 113 ILE B C 1
ATOM 5592 O O . ILE B 1 113 ? -3.145 -15.156 -7.258 1 98.69 113 ILE B O 1
ATOM 5596 N N . ASN B 1 114 ? -4.594 -14.195 -8.68 1 98.5 114 ASN B N 1
ATOM 5597 C CA . ASN B 1 114 ? -4.539 -15.234 -9.711 1 98.5 114 ASN B CA 1
ATOM 5598 C C . ASN B 1 114 ? -3.584 -14.852 -10.836 1 98.5 114 ASN B C 1
ATOM 5600 O O . ASN B 1 114 ? -3.529 -13.695 -11.242 1 98.5 114 ASN B O 1
ATOM 5604 N N . ASP B 1 115 ? -2.924 -15.836 -11.289 1 97.94 115 ASP B N 1
ATOM 5605 C CA . ASP B 1 115 ? -2.119 -15.789 -12.508 1 97.94 115 ASP B CA 1
ATOM 5606 C C . ASP B 1 115 ? -2.996 -15.578 -13.742 1 97.94 115 ASP B C 1
ATOM 5608 O O . ASP B 1 115 ? -3.941 -16.328 -13.969 1 97.94 115 ASP B O 1
ATOM 5612 N N . ASN B 1 116 ? -2.627 -14.594 -14.594 1 97.25 116 ASN B N 1
ATOM 5613 C CA . ASN B 1 116 ? -3.445 -14.32 -15.773 1 97.25 116 ASN B CA 1
ATOM 5614 C C . ASN B 1 116 ? -2.869 -14.984 -17.016 1 97.25 116 ASN B C 1
ATOM 5616 O O . ASN B 1 116 ? -3.24 -14.633 -18.141 1 97.25 116 ASN B O 1
ATOM 5620 N N . LEU B 1 117 ? -1.964 -15.891 -16.906 1 96.12 117 LEU B N 1
ATOM 5621 C CA . LEU B 1 117 ? -1.233 -16.453 -18.031 1 96.12 117 LEU B CA 1
ATOM 5622 C C . LEU B 1 117 ? -2.193 -17.047 -19.062 1 96.12 117 LEU B C 1
ATOM 5624 O O . LEU B 1 117 ? -2.09 -16.734 -20.25 1 96.12 117 LEU B O 1
ATOM 5628 N N . PHE B 1 118 ? -3.129 -17.875 -18.609 1 95.06 118 PHE B N 1
ATOM 5629 C CA . PHE B 1 118 ? -4.094 -18.484 -19.516 1 95.06 118 PHE B CA 1
ATOM 5630 C C . PHE B 1 118 ? -4.875 -17.406 -20.266 1 95.06 118 PHE B C 1
ATOM 5632 O O . PHE B 1 118 ? -5.062 -17.516 -21.484 1 95.06 118 PHE B O 1
ATOM 5639 N N . LEU B 1 119 ? -5.309 -16.391 -19.578 1 95.88 119 LEU B N 1
ATOM 5640 C CA . LEU B 1 119 ? -6.09 -15.32 -20.188 1 95.88 119 LEU B CA 1
ATOM 5641 C C . LEU B 1 119 ? -5.246 -14.539 -21.188 1 95.88 119 LEU B C 1
ATOM 5643 O O . LEU B 1 119 ? -5.73 -14.18 -22.266 1 95.88 119 LEU B O 1
ATOM 5647 N N . LEU B 1 120 ? -4.027 -14.367 -20.797 1 94.06 120 LEU B N 1
ATOM 5648 C CA . LEU B 1 120 ? -3.104 -13.617 -21.641 1 94.06 120 LEU B CA 1
ATOM 5649 C C . LEU B 1 120 ? -2.836 -14.344 -22.953 1 94.06 120 LEU B C 1
ATOM 5651 O O . LEU B 1 120 ? -2.771 -13.719 -24.016 1 94.06 120 LEU B O 1
ATOM 5655 N N . LEU B 1 121 ? -2.725 -15.648 -22.922 1 92.81 121 LEU B N 1
ATOM 5656 C CA . LEU B 1 121 ? -2.303 -16.422 -24.094 1 92.81 121 LEU B CA 1
ATOM 5657 C C . LEU B 1 121 ? -3.506 -16.859 -24.922 1 92.81 121 LEU B C 1
ATOM 5659 O O . LEU B 1 121 ? -3.389 -17.062 -26.125 1 92.81 121 LEU B O 1
ATOM 5663 N N . GLN B 1 122 ? -4.668 -16.953 -24.297 1 92.5 122 GLN B N 1
ATOM 5664 C CA . GLN B 1 122 ? -5.766 -17.625 -24.984 1 92.5 122 GLN B CA 1
ATOM 5665 C C . GLN B 1 122 ? -6.863 -16.625 -25.375 1 92.5 122 GLN B C 1
ATOM 5667 O O . GLN B 1 122 ? -7.715 -16.938 -26.203 1 92.5 122 GLN B O 1
ATOM 5672 N N . LEU B 1 123 ? -6.848 -15.469 -24.734 1 94.88 123 LEU B N 1
ATOM 5673 C CA . LEU B 1 123 ? -7.961 -14.555 -24.953 1 94.88 123 LEU B CA 1
ATOM 5674 C C . LEU B 1 123 ? -7.453 -13.188 -25.422 1 94.88 123 LEU B C 1
ATOM 5676 O O . LEU B 1 123 ? -6.301 -12.828 -25.156 1 94.88 123 LEU B O 1
ATOM 5680 N N . ASP B 1 124 ? -8.32 -12.508 -26.125 1 94.19 124 ASP B N 1
ATOM 5681 C CA . ASP B 1 124 ? -8.055 -11.086 -26.312 1 94.19 124 ASP B CA 1
ATOM 5682 C C . ASP B 1 124 ? -8.391 -10.289 -25.062 1 94.19 124 ASP B C 1
ATOM 5684 O O . ASP B 1 124 ? -9.055 -10.805 -24.156 1 94.19 124 ASP B O 1
ATOM 5688 N N . ASP B 1 125 ? -7.922 -9.117 -24.984 1 94.38 125 ASP B N 1
ATOM 5689 C CA . ASP B 1 125 ? -8.031 -8.328 -23.766 1 94.38 125 ASP B CA 1
ATOM 5690 C C . ASP B 1 125 ? -9.492 -8.047 -23.406 1 94.38 125 ASP B C 1
ATOM 5692 O O . ASP B 1 125 ? -9.867 -8.055 -22.234 1 94.38 125 ASP B O 1
ATOM 5696 N N . GLU B 1 126 ? -10.289 -7.762 -24.406 1 95.56 126 GLU B N 1
ATOM 5697 C CA . GLU B 1 126 ? -11.695 -7.457 -24.156 1 95.56 126 GLU B CA 1
ATOM 5698 C C . GLU B 1 126 ? -12.398 -8.617 -23.453 1 95.56 126 GLU B C 1
ATOM 5700 O O . GLU B 1 126 ? -13.07 -8.422 -22.438 1 95.56 126 GLU B O 1
ATOM 5705 N N . ASP B 1 127 ? -12.219 -9.781 -23.984 1 96.69 127 ASP B N 1
ATOM 5706 C CA . ASP B 1 127 ? -12.812 -10.969 -23.391 1 96.69 127 ASP B CA 1
ATOM 5707 C C . ASP B 1 127 ? -12.234 -11.25 -22.016 1 96.69 127 ASP B C 1
ATOM 5709 O O . ASP B 1 127 ? -12.969 -11.609 -21.094 1 96.69 127 ASP B O 1
ATOM 5713 N N . ALA B 1 128 ? -10.969 -11.102 -21.922 1 96.69 128 ALA B N 1
ATOM 5714 C CA . ALA B 1 128 ? -10.305 -11.359 -20.641 1 96.69 128 ALA B CA 1
ATOM 5715 C C . ALA B 1 128 ? -10.82 -10.414 -19.562 1 96.69 128 ALA B C 1
ATOM 5717 O O . ALA B 1 128 ? -11.078 -10.844 -18.438 1 96.69 128 ALA B O 1
ATOM 5718 N N . LEU B 1 129 ? -10.953 -9.141 -19.875 1 95.06 129 LEU B N 1
ATOM 5719 C CA . LEU B 1 129 ? -11.383 -8.156 -18.891 1 95.06 129 LEU B CA 1
ATOM 5720 C C . LEU B 1 129 ? -12.852 -8.359 -18.516 1 95.06 129 LEU B C 1
ATOM 5722 O O . LEU B 1 129 ? -13.242 -8.125 -17.375 1 95.06 129 LEU B O 1
ATOM 5726 N N . LEU B 1 130 ? -13.664 -8.781 -19.516 1 95.62 130 LEU B N 1
ATOM 5727 C CA . LEU B 1 130 ? -15.039 -9.172 -19.203 1 95.62 130 LEU B CA 1
ATOM 5728 C C . LEU B 1 130 ? -15.07 -10.359 -18.266 1 95.62 130 LEU B C 1
ATOM 5730 O O . LEU B 1 130 ? -15.914 -10.422 -17.359 1 95.62 130 LEU B O 1
ATOM 5734 N N . PHE B 1 131 ? -14.195 -11.289 -18.5 1 96.75 131 PHE B N 1
ATOM 5735 C CA . PHE B 1 131 ? -14.07 -12.453 -17.625 1 96.75 131 PHE B CA 1
ATOM 5736 C C . PHE B 1 131 ? -13.711 -12.039 -16.203 1 96.75 131 PHE B C 1
ATOM 5738 O O . PHE B 1 131 ? -14.266 -12.57 -15.242 1 96.75 131 PHE B O 1
ATOM 5745 N N . LEU B 1 132 ? -12.828 -11.07 -16.016 1 96.44 132 LEU B N 1
ATOM 5746 C CA . LEU B 1 132 ? -12.469 -10.562 -14.695 1 96.44 132 LEU B CA 1
ATOM 5747 C C . LEU B 1 132 ? -13.695 -10.047 -13.953 1 96.44 132 LEU B C 1
ATOM 5749 O O . LEU B 1 132 ? -13.852 -10.289 -12.75 1 96.44 132 LEU B O 1
ATOM 5753 N N . GLN B 1 133 ? -14.516 -9.375 -14.656 1 93.88 133 GLN B N 1
ATOM 5754 C CA . GLN B 1 133 ? -15.734 -8.828 -14.055 1 93.88 133 GLN B CA 1
ATOM 5755 C C . GLN B 1 133 ? -16.656 -9.945 -13.578 1 93.88 133 GLN B C 1
ATOM 5757 O O . GLN B 1 133 ? -17.25 -9.844 -12.5 1 93.88 133 GLN B O 1
ATOM 5762 N N . GLU B 1 134 ? -16.734 -10.969 -14.406 1 95.06 134 GLU B N 1
ATOM 5763 C CA . GLU B 1 134 ? -17.562 -12.117 -14.039 1 95.06 134 GLU B CA 1
ATOM 5764 C C . GLU B 1 134 ? -17.047 -12.781 -12.766 1 95.06 134 GLU B C 1
ATOM 5766 O O . GLU B 1 134 ? -17.828 -13.148 -11.891 1 95.06 134 GLU B O 1
ATOM 5771 N N . MET B 1 135 ? -15.766 -12.922 -12.695 1 96.06 135 MET B N 1
ATOM 5772 C CA . MET B 1 135 ? -15.156 -13.547 -11.523 1 96.06 135 MET B CA 1
ATOM 5773 C C . MET B 1 135 ? -15.32 -12.672 -10.289 1 96.06 135 MET B C 1
ATOM 5775 O O . MET B 1 135 ? -15.453 -13.18 -9.172 1 96.06 135 MET B O 1
ATOM 5779 N N . ASN B 1 136 ? -15.312 -11.367 -10.461 1 93.12 136 ASN B N 1
ATOM 5780 C CA . ASN B 1 136 ? -15.461 -10.43 -9.359 1 93.12 136 ASN B CA 1
ATOM 5781 C C . ASN B 1 136 ? -16.828 -10.539 -8.703 1 93.12 136 ASN B C 1
ATOM 5783 O O . ASN B 1 136 ? -17.016 -10.148 -7.547 1 93.12 136 ASN B O 1
ATOM 5787 N N . ALA B 1 137 ? -17.812 -11.039 -9.383 1 93 137 ALA B N 1
ATOM 5788 C CA . ALA B 1 137 ? -19.188 -11.148 -8.891 1 93 137 ALA B CA 1
ATOM 5789 C C . ALA B 1 137 ? -19.344 -12.352 -7.969 1 93 137 ALA B C 1
ATOM 5791 O O . ALA B 1 137 ? -20.344 -12.469 -7.258 1 93 137 ALA B O 1
ATOM 5792 N N . LEU B 1 138 ? -18.375 -13.211 -7.953 1 95.94 138 LEU B N 1
ATOM 5793 C CA . LEU B 1 138 ? -18.406 -14.367 -7.066 1 95.94 138 LEU B CA 1
ATOM 5794 C C . LEU B 1 138 ? -18.375 -13.93 -5.605 1 95.94 138 LEU B C 1
ATOM 5796 O O . LEU B 1 138 ? -18 -12.805 -5.297 1 95.94 138 LEU B O 1
ATOM 5800 N N . PRO B 1 139 ? -18.781 -14.812 -4.688 1 96.44 139 PRO B N 1
ATOM 5801 C CA . PRO B 1 139 ? -18.719 -14.469 -3.264 1 96.44 139 PRO B CA 1
ATOM 5802 C C . PRO B 1 139 ? -17.297 -14.281 -2.766 1 96.44 139 PRO B C 1
ATOM 5804 O O . PRO B 1 139 ? -17.062 -13.672 -1.719 1 96.44 139 PRO B O 1
ATOM 5807 N N . THR B 1 140 ? -16.328 -14.797 -3.48 1 97.69 140 THR B N 1
ATOM 5808 C CA . THR B 1 140 ? -14.922 -14.633 -3.113 1 97.69 140 THR B CA 1
ATOM 5809 C C . THR B 1 140 ? -14.344 -13.359 -3.727 1 97.69 140 THR B C 1
ATOM 5811 O O . THR B 1 140 ? -14.945 -12.773 -4.629 1 97.69 140 THR B O 1
ATOM 5814 N N . SER B 1 141 ? -13.312 -12.836 -3.156 1 98.31 141 SER B N 1
ATOM 5815 C CA . SER B 1 141 ? -12.547 -11.75 -3.768 1 98.31 141 SER B CA 1
ATOM 5816 C C . SER B 1 141 ? -11.492 -12.289 -4.727 1 98.31 141 SER B C 1
ATOM 5818 O O . SER B 1 141 ? -10.609 -13.055 -4.324 1 98.31 141 SER B O 1
ATOM 5820 N N . MET B 1 142 ? -11.609 -11.883 -6.016 1 98.12 142 MET B N 1
ATOM 5821 C CA . MET B 1 142 ? -10.727 -12.383 -7.066 1 98.12 142 MET B CA 1
ATOM 5822 C C . MET B 1 142 ? -9.836 -11.273 -7.602 1 98.12 142 MET B C 1
ATOM 5824 O O . MET B 1 142 ? -10.32 -10.312 -8.211 1 98.12 142 MET B O 1
ATOM 5828 N N . TYR B 1 143 ? -8.508 -11.359 -7.305 1 98.31 143 TYR B N 1
ATOM 5829 C CA . TYR B 1 143 ? -7.504 -10.453 -7.852 1 98.31 143 TYR B CA 1
ATOM 5830 C C . TYR B 1 143 ? -6.602 -11.18 -8.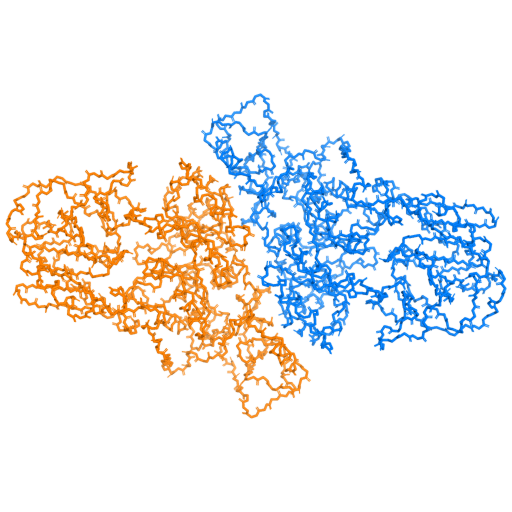836 1 98.31 143 TYR B C 1
ATOM 5832 O O . TYR B 1 143 ? -6.648 -12.406 -8.945 1 98.31 143 TYR B O 1
ATOM 5840 N N . TRP B 1 144 ? -5.77 -10.383 -9.578 1 98.25 144 TRP B N 1
ATOM 5841 C CA . TRP B 1 144 ? -5.02 -10.977 -10.68 1 98.25 144 TRP B CA 1
ATOM 5842 C C . TRP B 1 144 ? -3.619 -10.375 -10.766 1 98.25 144 TRP B C 1
ATOM 5844 O O . TRP B 1 144 ? -3.336 -9.352 -10.141 1 98.25 144 TRP B O 1
ATOM 5854 N N . TRP B 1 145 ? -2.789 -11.156 -11.539 1 96.88 145 TRP B N 1
ATOM 5855 C CA . TRP B 1 145 ? -1.459 -10.719 -11.945 1 96.88 145 TRP B CA 1
ATOM 5856 C C . TRP B 1 145 ? -1.486 -10.141 -13.359 1 96.88 145 TRP B C 1
ATOM 5858 O O . TRP B 1 145 ? -2.434 -10.375 -14.117 1 96.88 145 TRP B O 1
ATOM 5868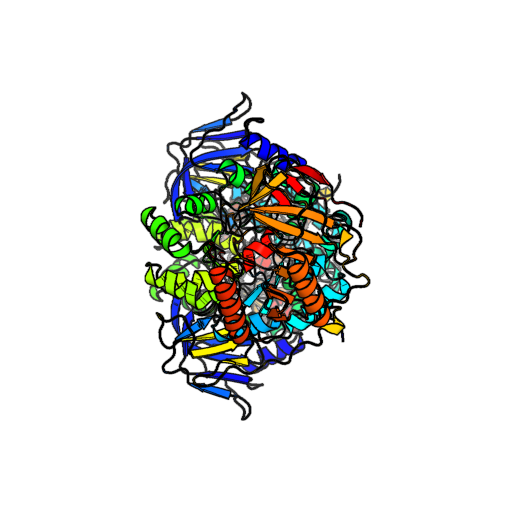 N N . CYS B 1 146 ? -0.396 -9.414 -13.594 1 97.81 146 CYS B N 1
ATOM 5869 C CA . CYS B 1 146 ? -0.008 -9.133 -14.977 1 97.81 146 CYS B CA 1
ATOM 5870 C C . CYS B 1 146 ? 1.302 -9.828 -15.328 1 97.81 146 CYS B C 1
ATOM 5872 O O . CYS B 1 146 ? 2.377 -9.367 -14.945 1 97.81 146 CYS B O 1
ATOM 5874 N N . ARG B 1 147 ? 1.193 -10.875 -16.094 1 96.94 147 ARG B N 1
ATOM 5875 C CA . ARG B 1 147 ? 2.391 -11.562 -16.562 1 96.94 147 ARG B CA 1
ATOM 5876 C C . ARG B 1 147 ? 3.18 -10.695 -17.531 1 96.94 147 ARG B C 1
ATOM 5878 O O . ARG B 1 147 ? 2.596 -9.984 -18.359 1 96.94 147 ARG B O 1
ATOM 5885 N N . PHE B 1 148 ? 4.562 -10.891 -17.438 1 96.31 148 PHE B N 1
ATOM 5886 C CA . PHE B 1 148 ? 5.422 -10.133 -18.344 1 96.31 148 PHE B CA 1
ATOM 5887 C C . PHE B 1 148 ? 6.047 -11.047 -19.391 1 96.31 148 PHE B C 1
ATOM 5889 O O . PHE B 1 148 ? 6.82 -10.594 -20.234 1 96.31 148 PHE B O 1
ATOM 5896 N N . ASP B 1 149 ? 5.777 -12.305 -19.297 1 93.38 149 ASP B N 1
ATOM 5897 C CA . ASP B 1 149 ? 6.277 -13.289 -20.266 1 93.38 149 ASP B CA 1
ATOM 5898 C C . ASP B 1 149 ? 5.383 -14.523 -20.297 1 93.38 149 ASP B C 1
ATOM 5900 O O . ASP B 1 149 ? 4.52 -14.703 -19.438 1 93.38 149 ASP B O 1
ATOM 5904 N N . GLY B 1 150 ? 5.613 -15.359 -21.281 1 92.25 150 GLY B N 1
ATOM 5905 C CA . GLY B 1 150 ? 4.777 -16.531 -21.453 1 92.25 150 GLY B CA 1
ATOM 5906 C C . GLY B 1 150 ? 5.34 -17.781 -20.781 1 92.25 150 GLY B C 1
ATOM 5907 O O . GLY B 1 150 ? 4.805 -18.875 -20.953 1 92.25 150 GLY B O 1
ATOM 5908 N N . GLN B 1 151 ? 6.395 -17.656 -20.062 1 92.88 151 GLN B N 1
ATOM 5909 C CA . GLN B 1 151 ? 7.055 -18.75 -19.359 1 92.88 151 GLN B CA 1
ATOM 5910 C C . GLN B 1 151 ? 7.633 -19.766 -20.328 1 92.88 151 GLN B C 1
ATOM 5912 O O . GLN B 1 151 ? 7.922 -20.906 -19.953 1 92.88 151 GLN B O 1
ATOM 5917 N N . THR B 1 152 ? 7.672 -19.547 -21.578 1 94.44 152 THR B N 1
ATOM 5918 C CA . THR B 1 152 ? 8.211 -20.359 -22.656 1 94.44 152 THR B CA 1
ATOM 5919 C C . THR B 1 152 ? 8.656 -19.469 -23.828 1 94.44 152 THR B C 1
ATOM 5921 O O . THR B 1 152 ? 8.703 -18.25 -23.703 1 94.44 152 THR B O 1
ATOM 5924 N N . GLU B 1 153 ? 9.203 -20.109 -24.828 1 92.75 153 GLU B N 1
ATOM 5925 C CA . GLU B 1 153 ? 9.516 -19.375 -26.062 1 92.75 153 GLU B CA 1
ATOM 5926 C C . GLU B 1 153 ? 8.359 -19.453 -27.047 1 92.75 153 GLU B C 1
ATOM 5928 O O . GLU B 1 153 ? 8.086 -20.516 -27.625 1 92.75 153 GLU B O 1
ATOM 5933 N N . LEU B 1 154 ? 7.766 -18.281 -27.219 1 92.56 154 LEU B N 1
ATOM 5934 C CA . LEU B 1 154 ? 6.582 -18.188 -28.062 1 92.56 154 LEU B CA 1
ATOM 5935 C C . LEU B 1 154 ? 6.965 -17.766 -29.484 1 92.56 154 LEU B C 1
ATOM 5937 O O . LEU B 1 154 ? 7.867 -16.953 -29.672 1 92.56 154 LEU B O 1
ATOM 5941 N N . GLU B 1 155 ? 6.219 -18.234 -30.375 1 87.88 155 GLU B N 1
ATOM 5942 C CA . GLU B 1 155 ? 6.422 -17.812 -31.766 1 87.88 155 GLU B CA 1
ATOM 5943 C C . GLU B 1 155 ? 6.062 -16.344 -31.953 1 87.88 155 GLU B C 1
ATOM 5945 O O . GLU B 1 155 ? 6.754 -15.617 -32.656 1 87.88 155 GLU B O 1
ATOM 5950 N N . ARG B 1 156 ? 5.043 -15.867 -31.312 1 84.12 156 ARG B N 1
ATOM 5951 C CA . ARG B 1 156 ? 4.578 -14.484 -31.453 1 84.12 156 ARG B CA 1
ATOM 5952 C C . ARG B 1 156 ? 4.523 -13.789 -30.094 1 84.12 156 ARG B C 1
ATOM 5954 O O . ARG B 1 156 ? 3.498 -13.211 -29.734 1 84.12 156 ARG B O 1
ATOM 5961 N N . GLU B 1 157 ? 5.652 -13.812 -29.516 1 87.44 157 GLU B N 1
ATOM 5962 C CA . GLU B 1 157 ? 5.691 -13.305 -28.156 1 87.44 157 GLU B CA 1
ATOM 5963 C C . GLU B 1 157 ? 5.367 -11.812 -28.109 1 87.44 157 GLU B C 1
ATOM 5965 O O . GLU B 1 157 ? 4.637 -11.352 -27.234 1 87.44 157 GLU B O 1
ATOM 5970 N N . GLU B 1 158 ? 5.867 -11.023 -29.031 1 87.38 158 GLU B N 1
ATOM 5971 C CA . GLU B 1 158 ? 5.715 -9.57 -29.031 1 87.38 158 GLU B CA 1
ATOM 5972 C C . GLU B 1 158 ? 4.25 -9.172 -29.203 1 87.38 158 GLU B C 1
ATOM 5974 O O . GLU B 1 158 ? 3.84 -8.102 -28.766 1 87.38 158 GLU B O 1
ATOM 5979 N N . GLU B 1 159 ? 3.549 -10.078 -29.875 1 86.88 159 GLU B N 1
ATOM 5980 C CA . GLU B 1 159 ? 2.123 -9.812 -30.047 1 86.88 159 GLU B CA 1
ATOM 5981 C C . GLU B 1 159 ? 1.336 -10.219 -28.797 1 86.88 159 GLU B C 1
ATOM 5983 O O . GLU B 1 159 ? 0.427 -9.5 -28.375 1 86.88 159 GLU B O 1
ATOM 5988 N N . GLN B 1 160 ? 1.691 -11.305 -28.297 1 89.69 160 GLN B N 1
ATOM 5989 C CA . GLN B 1 160 ? 0.961 -11.859 -27.156 1 89.69 160 GLN B CA 1
ATOM 5990 C C . GLN B 1 160 ? 1.296 -11.109 -25.875 1 89.69 160 GLN B C 1
ATOM 5992 O O . GLN B 1 160 ? 0.456 -10.992 -24.984 1 89.69 160 GLN B O 1
ATOM 5997 N N . VAL B 1 161 ? 2.5 -10.648 -25.797 1 93.81 161 VAL B N 1
ATOM 5998 C CA . VAL B 1 161 ? 2.969 -9.891 -24.641 1 93.81 161 VAL B CA 1
ATOM 5999 C C . VAL B 1 161 ? 3.502 -8.531 -25.078 1 93.81 161 VAL B C 1
ATOM 6001 O O . VAL B 1 161 ? 4.707 -8.281 -25 1 93.81 161 VAL B O 1
ATOM 6004 N N . SER B 1 162 ? 2.58 -7.68 -25.5 1 94.62 162 SER B N 1
ATOM 6005 C CA . SER B 1 162 ? 2.949 -6.367 -26.016 1 94.62 162 SER B CA 1
ATOM 6006 C C . SER B 1 162 ? 2.855 -5.297 -24.938 1 94.62 162 SER B C 1
ATOM 6008 O O . SER B 1 162 ? 2.168 -5.484 -23.938 1 94.62 162 SER B O 1
ATOM 6010 N N . ASN B 1 163 ? 3.572 -4.242 -25.172 1 95.81 163 ASN B N 1
ATOM 6011 C CA . ASN B 1 163 ? 3.537 -3.102 -24.25 1 95.81 163 ASN B CA 1
ATOM 6012 C C . ASN B 1 163 ? 2.109 -2.615 -24.016 1 95.81 163 ASN B C 1
ATOM 6014 O O . ASN B 1 163 ? 1.736 -2.299 -22.891 1 95.81 163 ASN B O 1
ATOM 6018 N N . ALA B 1 164 ? 1.388 -2.543 -25.062 1 96.12 164 ALA B N 1
ATOM 6019 C CA . ALA B 1 164 ? 0.008 -2.072 -24.969 1 96.12 164 ALA B CA 1
ATOM 6020 C C . ALA B 1 164 ? -0.826 -2.99 -24.094 1 96.12 164 ALA B C 1
ATOM 6022 O O . ALA B 1 164 ? -1.603 -2.52 -23.25 1 96.12 164 ALA B O 1
ATOM 6023 N N . ARG B 1 165 ? -0.699 -4.301 -24.266 1 96.06 165 ARG B N 1
ATOM 6024 C CA . ARG B 1 165 ? -1.451 -5.266 -23.469 1 96.06 165 ARG B CA 1
ATOM 6025 C C . ARG B 1 165 ? -1.036 -5.215 -22 1 96.06 165 ARG B C 1
ATOM 6027 O O . ARG B 1 165 ? -1.886 -5.238 -21.109 1 96.06 165 ARG B O 1
ATOM 6034 N N . ILE B 1 166 ? 0.244 -5.102 -21.812 1 97.25 166 ILE B N 1
ATOM 6035 C CA . ILE B 1 166 ? 0.771 -5.066 -20.453 1 97.25 166 ILE B CA 1
ATOM 6036 C C . ILE B 1 166 ? 0.225 -3.84 -19.719 1 97.25 166 ILE B C 1
ATOM 6038 O O . ILE B 1 166 ? -0.26 -3.947 -18.594 1 97.25 166 ILE B O 1
ATOM 6042 N N . LYS B 1 167 ? 0.259 -2.703 -20.312 1 96.62 167 LYS B N 1
ATOM 6043 C CA . LYS B 1 167 ? -0.236 -1.475 -19.703 1 96.62 167 LYS B CA 1
ATOM 6044 C C . LYS B 1 167 ? -1.732 -1.565 -19.422 1 96.62 167 LYS B C 1
ATOM 6046 O O . LYS B 1 167 ? -2.201 -1.108 -18.375 1 96.62 167 LYS B O 1
ATOM 6051 N N . ARG B 1 168 ? -2.445 -2.141 -20.344 1 96.56 168 ARG B N 1
ATOM 6052 C CA . ARG B 1 168 ? -3.885 -2.312 -20.172 1 96.56 168 ARG B CA 1
ATOM 6053 C C . ARG B 1 168 ? -4.191 -3.17 -18.953 1 96.56 168 ARG B C 1
ATOM 6055 O O . ARG B 1 168 ? -5.094 -2.852 -18.188 1 96.56 168 ARG B O 1
ATOM 6062 N N . TRP B 1 169 ? -3.465 -4.227 -18.781 1 97.19 169 TRP B N 1
ATOM 6063 C CA . TRP B 1 169 ? -3.643 -5.102 -17.641 1 97.19 169 TRP B CA 1
ATOM 6064 C C . TRP B 1 169 ? -3.256 -4.387 -16.344 1 97.19 169 TRP B C 1
ATOM 6066 O O . TRP B 1 169 ? -3.984 -4.445 -15.352 1 97.19 169 TRP B O 1
ATOM 6076 N N . LEU B 1 170 ? -2.168 -3.652 -16.344 1 97 170 LEU B N 1
ATOM 6077 C CA . LEU B 1 170 ? -1.687 -2.965 -15.148 1 97 170 LEU B CA 1
ATOM 6078 C C . LEU B 1 170 ? -2.654 -1.863 -14.727 1 97 170 LEU B C 1
ATOM 6080 O O . LEU B 1 170 ? -2.68 -1.464 -13.562 1 97 170 LEU B O 1
ATOM 6084 N N . ASP B 1 171 ? -3.461 -1.411 -15.633 1 95.19 171 ASP B N 1
ATOM 6085 C CA . ASP B 1 171 ? -4.398 -0.327 -15.352 1 95.19 171 ASP B CA 1
ATOM 6086 C C . ASP B 1 171 ? -5.668 -0.856 -14.695 1 95.19 171 ASP B C 1
ATOM 6088 O O . ASP B 1 171 ? -6.484 -0.079 -14.195 1 95.19 171 ASP B O 1
ATOM 6092 N N . GLN B 1 172 ? -5.809 -2.195 -14.641 1 95.19 172 GLN B N 1
ATOM 6093 C CA . GLN B 1 172 ? -6.992 -2.77 -14.016 1 95.19 172 GLN B CA 1
ATOM 6094 C C . GLN B 1 172 ? -6.883 -2.727 -12.492 1 95.19 172 GLN B C 1
ATOM 6096 O O . GLN B 1 172 ? -5.844 -3.068 -11.93 1 95.19 172 GLN B O 1
ATOM 6101 N N . GLU B 1 173 ? -7.992 -2.326 -11.852 1 92.56 173 GLU B N 1
ATOM 6102 C CA . GLU B 1 173 ? -8.016 -2.229 -10.398 1 92.56 173 GLU B CA 1
ATOM 6103 C C . GLU B 1 173 ? -7.793 -3.594 -9.75 1 92.56 173 GLU B C 1
ATOM 6105 O O . GLU B 1 173 ? -7.176 -3.689 -8.688 1 92.56 173 GLU B O 1
ATOM 6110 N N . ALA B 1 174 ? -8.25 -4.605 -10.414 1 95.25 174 ALA B N 1
ATOM 6111 C CA . ALA B 1 174 ? -8.188 -5.953 -9.859 1 95.25 174 ALA B CA 1
ATOM 6112 C C . ALA B 1 174 ? -6.777 -6.527 -9.969 1 95.25 174 ALA B C 1
ATOM 6114 O O . ALA B 1 174 ? -6.457 -7.535 -9.336 1 95.25 174 ALA B O 1
ATOM 6115 N N . VAL B 1 175 ? -5.914 -5.906 -10.758 1 97.38 175 VAL B N 1
ATOM 6116 C CA . VAL B 1 175 ? -4.547 -6.395 -10.93 1 97.38 175 VAL B CA 1
ATOM 6117 C C . VAL B 1 175 ? -3.645 -5.793 -9.852 1 97.38 175 VAL B C 1
ATOM 6119 O O . VAL B 1 175 ? -3.492 -4.574 -9.773 1 97.38 175 VAL B O 1
ATOM 6122 N N . LEU B 1 176 ? -3.008 -6.676 -9.023 1 97.62 176 LEU B N 1
ATOM 6123 C CA . LEU B 1 176 ? -2.285 -6.191 -7.852 1 97.62 176 LEU B CA 1
ATOM 6124 C C . LEU B 1 176 ? -0.783 -6.379 -8.023 1 97.62 176 LEU B C 1
ATOM 6126 O O . LEU B 1 176 ? 0.008 -5.832 -7.254 1 97.62 176 LEU B O 1
ATOM 6130 N N . GLN B 1 177 ? -0.389 -7.109 -9 1 97.75 177 GLN B N 1
ATOM 6131 C CA . GLN B 1 177 ? 1.034 -7.41 -9.117 1 97.75 177 GLN B CA 1
ATOM 6132 C C . GLN B 1 177 ? 1.432 -7.629 -10.578 1 97.75 177 GLN B C 1
ATOM 6134 O O . GLN B 1 177 ? 0.593 -7.984 -11.406 1 97.75 177 GLN B O 1
ATOM 6139 N N . GLY B 1 178 ? 2.688 -7.293 -10.867 1 97.69 178 GLY B N 1
ATOM 6140 C CA . GLY B 1 178 ? 3.371 -7.762 -12.062 1 97.69 178 GLY B CA 1
ATOM 6141 C C . GLY B 1 178 ? 4.215 -9 -11.82 1 97.69 178 GLY B C 1
ATOM 6142 O O . GLY B 1 178 ? 4.652 -9.25 -10.695 1 97.69 178 GLY B O 1
ATOM 6143 N N . GLY B 1 179 ? 4.453 -9.758 -12.828 1 93.81 179 GLY B N 1
ATOM 6144 C CA . GLY B 1 179 ? 5.145 -11.031 -12.695 1 93.81 179 GLY B CA 1
ATOM 6145 C C . GLY B 1 179 ? 4.203 -12.219 -12.656 1 93.81 179 GLY B C 1
ATOM 6146 O O . GLY B 1 179 ? 3.055 -12.125 -13.086 1 93.81 179 GLY B O 1
ATOM 6147 N N . GLU B 1 180 ? 4.652 -13.312 -12.148 1 93.69 180 GLU B N 1
ATOM 6148 C CA . GLU B 1 180 ? 5.984 -13.562 -11.594 1 93.69 180 GLU B CA 1
ATOM 6149 C C . GLU B 1 180 ? 7.055 -13.477 -12.68 1 93.69 180 GLU B C 1
ATOM 6151 O O . GLU B 1 180 ? 6.812 -13.844 -13.828 1 93.69 180 GLU B O 1
ATOM 6156 N N . LEU B 1 181 ? 8.219 -13.039 -12.289 1 95.62 181 LEU B N 1
ATOM 6157 C CA . LEU B 1 181 ? 9.305 -12.766 -13.219 1 95.62 181 LEU B CA 1
ATOM 6158 C C . LEU B 1 181 ? 10.047 -14.047 -13.578 1 95.62 181 LEU B C 1
ATOM 6160 O O . LEU B 1 181 ? 11.227 -14.195 -13.25 1 95.62 181 LEU B O 1
ATOM 6164 N N . THR B 1 182 ? 9.43 -14.844 -14.391 1 93.38 182 THR B N 1
ATOM 6165 C CA . THR B 1 182 ? 10.094 -16.078 -14.812 1 93.38 182 THR B CA 1
ATOM 6166 C C . THR B 1 182 ? 11.227 -15.766 -15.789 1 93.38 182 THR B C 1
ATOM 6168 O O . THR B 1 182 ? 12.164 -16.562 -15.93 1 93.38 182 THR B O 1
ATOM 6171 N N . SER B 1 183 ? 11.227 -14.602 -16.422 1 91.62 183 SER B N 1
ATOM 6172 C CA . SER B 1 183 ? 12.258 -14.188 -17.375 1 91.62 183 SER B CA 1
ATOM 6173 C C . SER B 1 183 ? 13.281 -13.273 -16.703 1 91.62 183 SER B C 1
ATOM 6175 O O . SER B 1 183 ? 13.891 -12.43 -17.375 1 91.62 183 SER B O 1
ATOM 6177 N N . TRP B 1 184 ? 13.438 -13.383 -15.438 1 93.44 184 TRP B N 1
ATOM 6178 C CA . TRP B 1 184 ? 14.32 -12.492 -14.695 1 93.44 184 TRP B CA 1
ATOM 6179 C C . TRP B 1 184 ? 15.734 -12.523 -15.266 1 93.44 184 TRP B C 1
ATOM 6181 O O . TRP B 1 184 ? 16.453 -11.516 -15.242 1 93.44 184 TRP B O 1
ATOM 6191 N N . PRO B 1 185 ? 16.219 -13.664 -15.82 1 92.44 185 PRO B N 1
ATOM 6192 C CA . PRO B 1 185 ? 17.562 -13.641 -16.391 1 92.44 185 PRO B CA 1
ATOM 6193 C C . PRO B 1 185 ? 17.703 -12.648 -17.547 1 92.44 185 PRO B C 1
ATOM 6195 O O . PRO B 1 185 ? 18.766 -12.055 -17.734 1 92.44 185 PRO B O 1
ATOM 6198 N N . LYS B 1 186 ? 16.609 -12.555 -18.312 1 91.44 186 LYS B N 1
ATOM 6199 C CA . LYS B 1 186 ? 16.625 -11.57 -19.391 1 91.44 186 LYS B CA 1
ATOM 6200 C C . LYS B 1 186 ? 16.766 -10.156 -18.828 1 91.44 186 LYS B C 1
ATOM 6202 O O . LYS B 1 186 ? 17.484 -9.328 -19.391 1 91.44 186 LYS B O 1
ATOM 6207 N N . VAL B 1 187 ? 16.094 -9.867 -17.75 1 94.62 187 VAL B N 1
ATOM 6208 C CA . VAL B 1 187 ? 16.172 -8.562 -17.109 1 94.62 187 VAL B CA 1
ATOM 6209 C C . VAL B 1 187 ? 17.594 -8.32 -16.594 1 94.62 187 VAL B C 1
ATOM 6211 O O . VAL B 1 187 ? 18.172 -7.254 -16.828 1 94.62 187 VAL B O 1
ATOM 6214 N N . ALA B 1 188 ? 18.109 -9.312 -15.945 1 93.38 188 ALA B N 1
ATOM 6215 C CA . ALA B 1 188 ? 19.453 -9.227 -15.383 1 93.38 188 ALA B CA 1
ATOM 6216 C C . ALA B 1 188 ? 20.5 -9.008 -16.469 1 93.38 188 ALA B C 1
ATOM 6218 O O . ALA B 1 188 ? 21.5 -8.328 -16.25 1 93.38 188 ALA B O 1
ATOM 6219 N N . SER B 1 189 ? 20.172 -9.539 -17.656 1 91.25 189 SER B N 1
ATOM 6220 C CA . SER B 1 189 ? 21.156 -9.492 -18.734 1 91.25 189 SER B CA 1
ATOM 6221 C C . SER B 1 189 ? 20.953 -8.266 -19.609 1 91.25 189 SER B C 1
ATOM 6223 O O . SER B 1 189 ? 21.656 -8.078 -20.609 1 91.25 189 SER B O 1
ATOM 6225 N N . GLY B 1 190 ? 19.891 -7.473 -19.328 1 92.62 190 GLY B N 1
ATOM 6226 C CA . GLY B 1 190 ? 19.844 -6.191 -20.016 1 92.62 190 GLY B CA 1
ATOM 6227 C C . GLY B 1 190 ? 18.531 -5.961 -20.75 1 92.62 190 GLY B C 1
ATOM 6228 O O . GLY B 1 190 ? 18.422 -5.023 -21.547 1 92.62 190 GLY B O 1
ATOM 6229 N N . ASP B 1 191 ? 17.578 -6.77 -20.594 1 93.06 191 ASP B N 1
ATOM 6230 C CA . ASP B 1 191 ? 16.281 -6.531 -21.219 1 93.06 191 ASP B CA 1
ATOM 6231 C C . ASP B 1 191 ? 15.617 -5.277 -20.656 1 93.06 191 ASP B C 1
ATOM 6233 O O . ASP B 1 191 ? 15.109 -5.285 -19.531 1 93.06 191 ASP B O 1
ATOM 6237 N N . ASP B 1 192 ? 15.469 -4.289 -21.438 1 95.19 192 ASP B N 1
ATOM 6238 C CA . ASP B 1 192 ? 14.992 -2.996 -20.969 1 95.19 192 ASP B CA 1
ATOM 6239 C C . ASP B 1 192 ? 13.469 -2.904 -21.062 1 95.19 192 ASP B C 1
ATOM 6241 O O . ASP B 1 192 ? 12.852 -2.047 -20.438 1 95.19 192 ASP B O 1
ATOM 6245 N N . ILE B 1 193 ? 12.93 -3.756 -21.844 1 95.25 193 ILE B N 1
ATOM 6246 C CA . ILE B 1 193 ? 11.484 -3.719 -22 1 95.25 193 ILE B CA 1
ATOM 6247 C C . ILE B 1 193 ? 10.812 -4.258 -20.734 1 95.25 193 ILE B C 1
ATOM 6249 O O . ILE B 1 193 ? 9.875 -3.652 -20.219 1 95.25 193 ILE B O 1
ATOM 6253 N N . ILE B 1 194 ? 11.273 -5.383 -20.266 1 96.38 194 ILE B N 1
ATOM 6254 C CA . ILE B 1 194 ? 10.711 -5.938 -19.047 1 96.38 194 ILE B CA 1
ATOM 6255 C C . ILE B 1 194 ? 11 -5 -17.875 1 96.38 194 ILE B C 1
ATOM 6257 O O . ILE B 1 194 ? 10.133 -4.777 -17.016 1 96.38 194 ILE B O 1
ATOM 6261 N N . LEU B 1 195 ? 12.195 -4.441 -17.844 1 97 195 LEU B N 1
ATOM 6262 C CA . LEU B 1 195 ? 12.531 -3.475 -16.797 1 97 195 LEU B CA 1
ATOM 6263 C C . LEU B 1 195 ? 11.57 -2.291 -16.828 1 97 195 LEU B C 1
ATOM 6265 O O . LEU B 1 195 ? 11.133 -1.821 -15.773 1 97 195 LEU B O 1
ATOM 6269 N N . TYR B 1 196 ? 11.297 -1.822 -18.016 1 96.69 196 TYR B N 1
ATOM 6270 C CA . TYR B 1 196 ? 10.32 -0.75 -18.203 1 96.69 196 TYR B CA 1
ATOM 6271 C C . TYR B 1 196 ? 8.961 -1.143 -17.625 1 96.69 196 TYR B C 1
ATOM 6273 O O . TYR B 1 196 ? 8.328 -0.354 -16.938 1 96.69 196 TYR B O 1
ATOM 6281 N N . TRP B 1 197 ? 8.484 -2.373 -17.906 1 97.31 197 TRP B N 1
ATOM 6282 C CA . TRP B 1 197 ? 7.207 -2.848 -17.391 1 97.31 197 TRP B CA 1
ATOM 6283 C C . TRP B 1 197 ? 7.219 -2.902 -15.867 1 97.31 197 TRP B C 1
ATOM 6285 O O . TRP B 1 197 ? 6.215 -2.596 -15.227 1 97.31 197 TRP B O 1
ATOM 6295 N N . MET B 1 198 ? 8.328 -3.316 -15.289 1 97.25 198 MET B N 1
ATOM 6296 C CA . MET B 1 198 ? 8.477 -3.33 -13.844 1 97.25 198 MET B CA 1
ATOM 6297 C C . MET B 1 198 ? 8.32 -1.927 -13.266 1 97.25 198 MET B C 1
ATOM 6299 O O . MET B 1 198 ? 7.617 -1.734 -12.273 1 97.25 198 MET B O 1
ATOM 6303 N N . GLN B 1 199 ? 8.914 -0.921 -13.859 1 96.25 199 GLN B N 1
ATOM 6304 C CA . GLN B 1 199 ? 8.797 0.465 -13.414 1 96.25 199 GLN B CA 1
ATOM 6305 C C . GLN B 1 199 ? 7.363 0.967 -13.547 1 96.25 199 GLN B C 1
ATOM 6307 O O . GLN B 1 199 ? 6.867 1.67 -12.664 1 96.25 199 GLN B O 1
ATOM 6312 N N . GLU B 1 200 ? 6.719 0.579 -14.641 1 96.31 200 GLU B N 1
ATOM 6313 C CA . GLU B 1 200 ? 5.332 0.977 -14.859 1 96.31 200 GLU B CA 1
ATOM 6314 C C . GLU B 1 200 ? 4.41 0.373 -13.805 1 96.31 200 GLU B C 1
ATOM 6316 O O . GLU B 1 200 ? 3.459 1.019 -13.359 1 96.31 200 GLU B O 1
ATOM 6321 N N . ALA B 1 201 ? 4.699 -0.858 -13.453 1 96.62 201 ALA B N 1
ATOM 6322 C CA . ALA B 1 201 ? 3.928 -1.496 -12.391 1 96.62 201 ALA B CA 1
ATOM 6323 C C . ALA B 1 201 ? 4.062 -0.728 -11.078 1 96.62 201 ALA B C 1
ATOM 6325 O O . ALA B 1 201 ? 3.059 -0.408 -10.438 1 96.62 201 ALA B O 1
ATOM 6326 N N . HIS B 1 202 ? 5.246 -0.324 -10.703 1 95.06 202 HIS B N 1
ATOM 6327 C CA . HIS B 1 202 ? 5.496 0.416 -9.469 1 95.06 202 HIS B CA 1
ATOM 6328 C C . HIS B 1 202 ? 4.836 1.79 -9.508 1 95.06 202 HIS B C 1
ATOM 6330 O O . HIS B 1 202 ? 4.32 2.268 -8.5 1 95.06 202 HIS B O 1
ATOM 6336 N N . ARG B 1 203 ? 4.914 2.389 -10.656 1 92.88 203 ARG B N 1
ATOM 6337 C CA . ARG B 1 203 ? 4.285 3.697 -10.805 1 92.88 203 ARG B CA 1
ATOM 6338 C C . ARG B 1 203 ? 2.791 3.623 -10.5 1 92.88 203 ARG B C 1
ATOM 6340 O O . ARG B 1 203 ? 2.203 4.59 -10.008 1 92.88 203 ARG B O 1
ATOM 6347 N N . ARG B 1 204 ? 2.217 2.455 -10.758 1 93.25 204 ARG B N 1
ATOM 6348 C CA . ARG B 1 204 ? 0.799 2.225 -10.5 1 93.25 204 ARG B CA 1
ATOM 6349 C C . ARG B 1 204 ? 0.585 1.607 -9.117 1 93.25 204 ARG B C 1
ATOM 6351 O O . ARG B 1 204 ? -0.521 1.172 -8.797 1 93.25 204 ARG B O 1
ATOM 6358 N N . ARG B 1 205 ? 1.649 1.524 -8.359 1 93.81 205 ARG B N 1
ATOM 6359 C CA . ARG B 1 205 ? 1.646 1.03 -6.988 1 93.81 205 ARG B CA 1
ATOM 6360 C C . ARG B 1 205 ? 1.254 -0.443 -6.938 1 93.81 205 ARG B C 1
ATOM 6362 O O . ARG B 1 205 ? 0.481 -0.855 -6.07 1 93.81 205 ARG B O 1
ATOM 6369 N N . ARG B 1 206 ? 1.697 -1.171 -7.977 1 96.44 206 ARG B N 1
ATOM 6370 C CA . ARG B 1 206 ? 1.579 -2.625 -8 1 96.44 206 ARG B CA 1
ATOM 6371 C C . ARG B 1 206 ? 2.879 -3.287 -7.559 1 96.44 206 ARG B C 1
ATOM 6373 O O . ARG B 1 206 ? 3.967 -2.762 -7.809 1 96.44 206 ARG B O 1
ATOM 6380 N N . LYS B 1 207 ? 2.75 -4.43 -6.898 1 97.75 207 LYS B N 1
ATOM 6381 C CA . LYS B 1 207 ? 3.932 -5.172 -6.465 1 97.75 207 LYS B CA 1
ATOM 6382 C C . LYS B 1 207 ? 4.531 -5.969 -7.617 1 97.75 207 LYS B C 1
ATOM 6384 O O . LYS B 1 207 ? 3.859 -6.227 -8.617 1 97.75 207 LYS B O 1
ATOM 6389 N N . ILE B 1 208 ? 5.816 -6.254 -7.508 1 98.12 208 ILE B N 1
ATOM 6390 C CA . ILE B 1 208 ? 6.496 -7.137 -8.453 1 98.12 208 ILE B CA 1
ATOM 6391 C C . ILE B 1 208 ? 6.895 -8.438 -7.754 1 98.12 208 ILE B C 1
ATOM 6393 O O . ILE B 1 208 ? 7.66 -8.414 -6.789 1 98.12 208 ILE B O 1
ATOM 6397 N N . GLU B 1 209 ? 6.324 -9.516 -8.203 1 98.19 209 GLU B N 1
ATOM 6398 C CA . GLU B 1 209 ? 6.699 -10.836 -7.707 1 98.19 209 GLU B CA 1
ATOM 6399 C C . GLU B 1 209 ? 7.871 -11.406 -8.5 1 98.19 209 GLU B C 1
ATOM 6401 O O . GLU B 1 209 ? 7.844 -11.438 -9.727 1 98.19 209 GLU B O 1
ATOM 6406 N N . GLY B 1 210 ? 8.898 -11.844 -7.801 1 97.62 210 GLY B N 1
ATOM 6407 C CA . GLY B 1 210 ? 10.055 -12.469 -8.43 1 97.62 210 GLY B CA 1
ATOM 6408 C C . GLY B 1 210 ? 9.836 -13.938 -8.75 1 97.62 210 GLY B C 1
ATOM 6409 O O . GLY B 1 210 ? 8.703 -14.375 -8.961 1 97.62 210 GLY B O 1
ATOM 6410 N N . HIS B 1 211 ? 10.703 -14.68 -9 1 97.19 211 HIS B N 1
ATOM 6411 C CA . HIS B 1 211 ? 10.859 -16.109 -9.258 1 97.19 211 HIS B CA 1
ATOM 6412 C C . HIS B 1 211 ? 12.336 -16.484 -9.336 1 97.19 211 HIS B C 1
ATOM 6414 O O . HIS B 1 211 ? 12.859 -16.719 -10.422 1 97.19 211 HIS B O 1
ATOM 6420 N N . PHE B 1 212 ? 12.945 -16.656 -8.078 1 96.5 212 PHE B N 1
ATOM 6421 C CA . PHE B 1 212 ? 14.398 -16.734 -8.031 1 96.5 212 PHE B CA 1
ATOM 6422 C C . PHE B 1 212 ? 14.852 -18.031 -7.363 1 96.5 212 PHE B C 1
ATOM 6424 O O . PHE B 1 212 ? 15.641 -18 -6.418 1 96.5 212 PHE B O 1
ATOM 6431 N N . PRO B 1 213 ? 14.508 -19.141 -7.875 1 93 213 PRO B N 1
ATOM 6432 C CA . PRO B 1 213 ? 14.984 -20.375 -7.25 1 93 213 PRO B CA 1
ATOM 6433 C C . PRO B 1 213 ? 16.5 -20.531 -7.312 1 93 213 PRO B C 1
ATOM 6435 O O . PRO B 1 213 ? 17.094 -20.359 -8.383 1 93 213 PRO B O 1
ATOM 6438 N N . GLY B 1 214 ? 17.094 -20.781 -6.234 1 91.56 214 GLY B N 1
ATOM 6439 C CA . GLY B 1 214 ? 18.531 -21.047 -6.184 1 91.56 214 GLY B CA 1
ATOM 6440 C C . GLY B 1 214 ? 19.359 -19.812 -6.496 1 91.56 214 GLY B C 1
ATOM 6441 O O . GLY B 1 214 ? 20.562 -19.922 -6.742 1 91.56 214 GLY B O 1
ATOM 6442 N N . ALA B 1 215 ? 18.781 -18.719 -6.484 1 95.12 215 ALA B N 1
ATOM 6443 C CA . ALA B 1 215 ? 19.484 -17.484 -6.844 1 95.12 215 ALA B CA 1
ATOM 6444 C C . ALA B 1 215 ? 20.547 -17.141 -5.812 1 95.12 215 ALA B C 1
ATOM 6446 O O . ALA B 1 215 ? 20.359 -17.359 -4.613 1 95.12 215 ALA B O 1
ATOM 6447 N N . SER B 1 216 ? 21.656 -16.609 -6.324 1 96.69 216 SER B N 1
ATOM 6448 C CA . SER B 1 216 ? 22.688 -16.078 -5.449 1 96.69 216 SER B CA 1
ATOM 6449 C C . SER B 1 216 ? 22.25 -14.773 -4.789 1 96.69 216 SER B C 1
ATOM 6451 O O . SER B 1 216 ? 21.266 -14.164 -5.207 1 96.69 216 SER B O 1
ATOM 6453 N N . GLU B 1 217 ? 22.938 -14.422 -3.76 1 97.81 217 GLU B N 1
ATOM 6454 C CA . GLU B 1 217 ? 22.672 -13.133 -3.127 1 97.81 217 GLU B CA 1
ATOM 6455 C C . GLU B 1 217 ? 22.797 -11.984 -4.129 1 97.81 217 GLU B C 1
ATOM 6457 O O . GLU B 1 217 ? 21.969 -11.07 -4.133 1 97.81 217 GLU B O 1
ATOM 6462 N N . LYS B 1 218 ? 23.844 -12.039 -4.984 1 97.19 218 LYS B N 1
ATOM 6463 C CA . LYS B 1 218 ? 24.062 -11.008 -5.992 1 97.19 218 LYS B CA 1
ATOM 6464 C C . LYS B 1 218 ? 22.844 -10.852 -6.891 1 97.19 218 LYS B C 1
ATOM 6466 O O . LYS B 1 218 ? 22.422 -9.727 -7.184 1 97.19 218 LYS B O 1
ATOM 6471 N N . THR B 1 219 ? 22.312 -11.961 -7.301 1 97.44 219 THR B N 1
ATOM 6472 C CA . THR B 1 219 ? 21.125 -11.938 -8.148 1 97.44 219 THR B CA 1
ATOM 6473 C C . THR B 1 219 ? 19.953 -11.305 -7.41 1 97.44 219 THR B C 1
ATOM 6475 O O . THR B 1 219 ? 19.25 -10.453 -7.957 1 97.44 219 THR B O 1
ATOM 6478 N N . LEU B 1 220 ? 19.75 -11.719 -6.148 1 98.5 220 LEU B N 1
ATOM 6479 C CA . LEU B 1 220 ? 18.641 -11.188 -5.359 1 98.5 220 LEU B CA 1
ATOM 6480 C C . LEU B 1 220 ? 18.781 -9.68 -5.18 1 98.5 220 LEU B C 1
ATOM 6482 O O . LEU B 1 220 ? 17.781 -8.953 -5.297 1 98.5 220 LEU B O 1
ATOM 6486 N N . VAL B 1 221 ? 19.984 -9.242 -4.902 1 98.62 221 VAL B N 1
ATOM 6487 C CA . VAL B 1 221 ? 20.25 -7.82 -4.695 1 98.62 221 VAL B CA 1
ATOM 6488 C C . VAL B 1 221 ? 19.938 -7.047 -5.973 1 98.62 221 VAL B C 1
ATOM 6490 O O . VAL B 1 221 ? 19.234 -6.043 -5.945 1 98.62 221 VAL B O 1
ATOM 6493 N N . LYS B 1 222 ? 20.422 -7.492 -7.113 1 98.31 222 LYS B N 1
ATOM 6494 C CA . LYS B 1 222 ? 20.188 -6.82 -8.391 1 98.31 222 LYS B CA 1
ATOM 6495 C C . LYS B 1 222 ? 18.703 -6.762 -8.711 1 98.31 222 LYS B C 1
ATOM 6497 O O . LYS B 1 222 ? 18.203 -5.73 -9.164 1 98.31 222 LYS B O 1
ATOM 6502 N N . MET B 1 223 ? 18.047 -7.863 -8.477 1 98.38 223 MET B N 1
ATOM 6503 C CA . MET B 1 223 ? 16.609 -7.902 -8.781 1 98.38 223 MET B CA 1
ATOM 6504 C C . MET B 1 223 ? 15.836 -6.965 -7.863 1 98.38 223 MET B C 1
ATOM 6506 O O . MET B 1 223 ? 14.852 -6.359 -8.281 1 98.38 223 MET B O 1
ATOM 6510 N N . ALA B 1 224 ? 16.281 -6.867 -6.582 1 98.38 224 ALA B N 1
ATOM 6511 C CA . ALA B 1 224 ? 15.688 -5.887 -5.68 1 98.38 224 ALA B CA 1
ATOM 6512 C C . ALA B 1 224 ? 15.875 -4.465 -6.207 1 98.38 224 ALA B C 1
ATOM 6514 O O . ALA B 1 224 ? 14.945 -3.656 -6.176 1 98.38 224 ALA B O 1
ATOM 6515 N N . LEU B 1 225 ? 17.047 -4.141 -6.742 1 98.31 225 LEU B N 1
ATOM 6516 C CA . LEU B 1 225 ? 17.328 -2.824 -7.297 1 98.31 225 LEU B CA 1
ATOM 6517 C C . LEU B 1 225 ? 16.469 -2.547 -8.523 1 98.31 225 LEU B C 1
ATOM 6519 O O . LEU B 1 225 ? 16.062 -1.407 -8.758 1 98.31 225 LEU B O 1
ATOM 6523 N N . PHE B 1 226 ? 16.172 -3.619 -9.258 1 97.88 226 PHE B N 1
ATOM 6524 C CA . PHE B 1 226 ? 15.359 -3.465 -10.453 1 97.88 226 PHE B CA 1
ATOM 6525 C C . PHE B 1 226 ? 13.883 -3.326 -10.086 1 97.88 226 PHE B C 1
ATOM 6527 O O . PHE B 1 226 ? 13.07 -2.912 -10.922 1 97.88 226 PHE B O 1
ATOM 6534 N N . GLY B 1 227 ? 13.508 -3.729 -8.844 1 97 227 GLY B N 1
ATOM 6535 C CA . GLY B 1 227 ? 12.148 -3.408 -8.43 1 97 227 GLY B CA 1
ATOM 6536 C C . GLY B 1 227 ? 11.398 -4.602 -7.875 1 97 227 GLY B C 1
ATOM 6537 O O . GLY B 1 227 ? 10.227 -4.484 -7.5 1 97 227 GLY B O 1
ATOM 6538 N N . ALA B 1 228 ? 12.023 -5.801 -7.785 1 98.25 228 ALA B N 1
ATOM 6539 C CA . ALA B 1 228 ? 11.336 -6.961 -7.234 1 98.25 228 ALA B CA 1
ATOM 6540 C C . ALA B 1 228 ? 10.984 -6.746 -5.766 1 98.25 228 ALA B C 1
ATOM 6542 O O . ALA B 1 228 ? 11.828 -6.32 -4.973 1 98.25 228 ALA B O 1
ATOM 6543 N N . ASP B 1 229 ? 9.711 -7.098 -5.371 1 98.12 229 ASP B N 1
ATOM 6544 C CA . ASP B 1 229 ? 9.219 -6.828 -4.023 1 98.12 229 ASP B CA 1
ATOM 6545 C C . ASP B 1 229 ? 9.133 -8.117 -3.203 1 98.12 229 ASP B C 1
ATOM 6547 O O . ASP B 1 229 ? 9.203 -8.078 -1.974 1 98.12 229 ASP B O 1
ATOM 6551 N N . GLY B 1 230 ? 8.859 -9.156 -3.854 1 98.19 230 GLY B N 1
ATOM 6552 C CA . GLY B 1 230 ? 8.656 -10.43 -3.172 1 98.19 230 GLY B CA 1
ATOM 6553 C C . GLY B 1 230 ? 9.148 -11.617 -3.967 1 98.19 230 GLY B C 1
ATOM 6554 O O . GLY B 1 230 ? 9.5 -11.484 -5.141 1 98.19 230 GLY B O 1
ATOM 6555 N N . ASP B 1 231 ? 9.258 -12.695 -3.33 1 98.56 231 ASP B N 1
ATOM 6556 C CA . ASP B 1 231 ? 9.695 -13.953 -3.93 1 98.56 231 ASP B CA 1
ATOM 6557 C C . ASP B 1 231 ? 9.18 -15.156 -3.141 1 98.56 231 ASP B C 1
ATOM 6559 O O . ASP B 1 231 ? 9.094 -15.102 -1.911 1 98.56 231 ASP B O 1
ATOM 6563 N N . HIS B 1 232 ? 8.797 -16.188 -3.838 1 98.38 232 HIS B N 1
ATOM 6564 C CA . HIS B 1 232 ? 8.234 -17.359 -3.178 1 98.38 232 HIS B CA 1
ATOM 6565 C C . HIS B 1 232 ? 9.109 -18.578 -3.391 1 98.38 232 HIS B C 1
ATOM 6567 O O . HIS B 1 232 ? 8.672 -19.719 -3.15 1 98.38 232 HIS B O 1
ATOM 6573 N N . GLU B 1 233 ? 10.391 -18.469 -3.807 1 97.56 233 GLU B N 1
ATOM 6574 C CA . GLU B 1 233 ? 11.172 -19.594 -4.301 1 97.56 233 GLU B CA 1
ATOM 6575 C C . GLU B 1 233 ? 12.234 -20.016 -3.287 1 97.56 233 GLU B C 1
ATOM 6577 O O . GLU B 1 233 ? 13.156 -20.766 -3.619 1 97.56 233 GLU B O 1
ATOM 6582 N N . ALA B 1 234 ? 12.164 -19.484 -2.078 1 98.19 234 ALA B N 1
ATOM 6583 C CA . ALA B 1 234 ? 13.109 -19.938 -1.064 1 98.19 234 ALA B CA 1
ATOM 6584 C C . ALA B 1 234 ? 12.906 -21.406 -0.75 1 98.19 234 ALA B C 1
ATOM 6586 O O . ALA B 1 234 ? 11.766 -21.875 -0.582 1 98.19 234 ALA B O 1
ATOM 6587 N N . MET B 1 235 ? 14.031 -22.156 -0.619 1 97.06 235 MET B N 1
ATOM 6588 C CA . MET B 1 235 ? 13.938 -23.594 -0.379 1 97.06 235 MET B CA 1
ATOM 6589 C C . MET B 1 235 ? 14.547 -23.969 0.972 1 97.06 235 MET B C 1
ATOM 6591 O O . MET B 1 235 ? 14.367 -25.078 1.452 1 97.06 235 MET B O 1
ATOM 6595 N N . THR B 1 236 ? 15.273 -23.047 1.554 1 97.75 236 THR B N 1
ATOM 6596 C CA . THR B 1 236 ? 15.875 -23.234 2.867 1 97.75 236 THR B CA 1
ATOM 6597 C C . THR B 1 236 ? 15.664 -22.016 3.752 1 97.75 236 THR B C 1
ATOM 6599 O O . THR B 1 236 ? 15.312 -20.938 3.258 1 97.75 236 THR B O 1
ATOM 6602 N N . GLY B 1 237 ? 15.859 -22.234 5.02 1 98.06 237 GLY B N 1
ATOM 6603 C CA . GLY B 1 237 ? 15.797 -21.109 5.934 1 98.06 237 GLY B CA 1
ATOM 6604 C C . GLY B 1 237 ? 16.797 -20.031 5.613 1 98.06 237 GLY B C 1
ATOM 6605 O O . GLY B 1 237 ? 16.516 -18.844 5.762 1 98.06 237 GLY B O 1
ATOM 6606 N N . LYS B 1 238 ? 17.969 -20.438 5.195 1 98.19 238 LYS B N 1
ATOM 6607 C CA . LYS B 1 238 ? 19 -19.484 4.809 1 98.19 238 LYS B CA 1
ATOM 6608 C C . LYS B 1 238 ? 18.547 -18.625 3.635 1 98.19 238 LYS B C 1
ATOM 6610 O O . LYS B 1 238 ? 18.812 -17.422 3.598 1 98.19 238 LYS B O 1
ATOM 6615 N N . GLU B 1 239 ? 17.875 -19.234 2.701 1 98.44 239 GLU B N 1
ATOM 6616 C CA . GLU B 1 239 ? 17.375 -18.484 1.55 1 98.44 239 GLU B CA 1
ATOM 6617 C C . GLU B 1 239 ? 16.266 -17.516 1.959 1 98.44 239 GLU B C 1
ATOM 6619 O O . GLU B 1 239 ? 16.156 -16.422 1.405 1 98.44 239 GLU B O 1
ATOM 6624 N N . VAL B 1 240 ? 15.438 -17.938 2.945 1 98.69 240 VAL B N 1
ATOM 6625 C CA . VAL B 1 240 ? 14.422 -17.031 3.471 1 98.69 240 VAL B CA 1
ATOM 6626 C C . VAL B 1 240 ? 15.094 -15.836 4.125 1 98.69 240 VAL B C 1
ATOM 6628 O O . VAL B 1 240 ? 14.742 -14.688 3.84 1 98.69 240 VAL B O 1
ATOM 6631 N N . ARG B 1 241 ? 16.078 -16.125 4.941 1 98.31 241 ARG B N 1
ATOM 6632 C CA . ARG B 1 241 ? 16.797 -15.078 5.656 1 98.31 241 ARG B CA 1
ATOM 6633 C C . ARG B 1 241 ? 17.422 -14.086 4.684 1 98.31 241 ARG B C 1
ATOM 6635 O O . ARG B 1 241 ? 17.344 -12.875 4.891 1 98.31 241 ARG B O 1
ATOM 6642 N N . MET B 1 242 ? 18.031 -14.578 3.65 1 98.31 242 MET B N 1
ATOM 6643 C CA . MET B 1 242 ? 18.688 -13.734 2.656 1 98.31 242 MET B CA 1
ATOM 6644 C C . MET B 1 242 ? 17.688 -12.812 1.973 1 98.31 242 MET B C 1
ATOM 6646 O O . MET B 1 242 ? 17.953 -11.625 1.787 1 98.31 242 MET B O 1
ATOM 6650 N N . ARG B 1 243 ? 16.562 -13.352 1.602 1 98.62 243 ARG B N 1
ATOM 6651 C CA . ARG B 1 243 ? 15.523 -12.555 0.964 1 98.62 243 ARG B CA 1
ATOM 6652 C C . ARG B 1 243 ? 15 -11.477 1.911 1 98.62 243 ARG B C 1
ATOM 6654 O O . ARG B 1 243 ? 14.867 -10.312 1.527 1 98.62 243 ARG B O 1
ATOM 6661 N N . LEU B 1 244 ? 14.727 -11.836 3.18 1 98.44 244 LEU B N 1
ATOM 6662 C CA . LEU B 1 244 ? 14.289 -10.859 4.176 1 98.44 244 LEU B CA 1
ATOM 6663 C C . LEU B 1 244 ? 15.359 -9.789 4.395 1 98.44 244 LEU B C 1
ATOM 6665 O O . LEU B 1 244 ? 15.039 -8.609 4.512 1 98.44 244 LEU B O 1
ATOM 6669 N N . TRP B 1 245 ? 16.594 -10.234 4.402 1 98.06 245 TRP B N 1
ATOM 6670 C CA . TRP B 1 245 ? 17.719 -9.328 4.633 1 98.06 245 TRP B CA 1
ATOM 6671 C C . TRP B 1 245 ? 17.719 -8.203 3.609 1 98.06 245 TRP B C 1
ATOM 6673 O O . TRP B 1 245 ? 17.984 -7.047 3.951 1 98.06 245 TRP B O 1
ATOM 6683 N N . HIS B 1 246 ? 17.359 -8.539 2.393 1 98.44 246 HIS B N 1
ATOM 6684 C CA . HIS B 1 246 ? 17.469 -7.566 1.312 1 98.44 246 HIS B CA 1
ATOM 6685 C C . HIS B 1 246 ? 16.109 -6.945 1.007 1 98.44 246 HIS B C 1
ATOM 6687 O O . HIS B 1 246 ? 15.906 -6.375 -0.068 1 98.44 246 HIS B O 1
ATOM 6693 N N . GLY B 1 247 ? 15.164 -7.102 1.924 1 97.5 247 GLY B N 1
ATOM 6694 C CA . GLY B 1 247 ? 13.961 -6.289 1.907 1 97.5 247 GLY B CA 1
ATOM 6695 C C . GLY B 1 247 ? 12.812 -6.941 1.165 1 97.5 247 GLY B C 1
ATOM 6696 O O . GLY B 1 247 ? 11.805 -6.285 0.864 1 97.5 247 GLY B O 1
ATOM 6697 N N . TYR B 1 248 ? 12.867 -8.258 0.834 1 98.5 248 TYR B N 1
ATOM 6698 C CA . TYR B 1 248 ? 11.781 -8.953 0.16 1 98.5 248 TYR B CA 1
ATOM 6699 C C . TYR B 1 248 ? 10.695 -9.352 1.15 1 98.5 248 TYR B C 1
ATOM 6701 O O . TYR B 1 248 ? 10.984 -9.656 2.311 1 98.5 248 TYR B O 1
ATOM 6709 N N . THR B 1 249 ? 9.422 -9.297 0.713 1 98.69 249 THR B N 1
ATOM 6710 C CA . THR B 1 249 ? 8.406 -10.141 1.328 1 98.69 249 THR B CA 1
ATOM 6711 C C . THR B 1 249 ? 8.531 -11.578 0.829 1 98.69 249 THR B C 1
ATOM 6713 O O . THR B 1 249 ? 8.68 -11.812 -0.373 1 98.69 249 THR B O 1
ATOM 6716 N N . VAL B 1 250 ? 8.492 -12.516 1.729 1 98.81 250 VAL B N 1
ATOM 6717 C CA . VAL B 1 250 ? 8.766 -13.891 1.342 1 98.81 250 VAL B CA 1
ATOM 6718 C C . VAL B 1 250 ? 7.512 -14.742 1.522 1 98.81 250 VAL B C 1
ATOM 6720 O O . VAL B 1 250 ? 6.992 -14.867 2.635 1 98.81 250 VAL B O 1
ATOM 6723 N N . ALA B 1 251 ? 7.008 -15.297 0.463 1 98.75 251 ALA B N 1
ATOM 6724 C CA . ALA B 1 251 ? 5.941 -16.297 0.556 1 98.75 251 ALA B CA 1
ATOM 6725 C C . ALA B 1 251 ? 6.512 -17.688 0.762 1 98.75 251 ALA B C 1
ATOM 6727 O O . ALA B 1 251 ? 7.215 -18.219 -0.106 1 98.75 251 ALA B O 1
ATOM 6728 N N . LEU B 1 252 ? 6.246 -18.234 1.88 1 98.88 252 LEU B N 1
ATOM 6729 C CA . LEU B 1 252 ? 6.711 -19.578 2.197 1 98.88 252 LEU B CA 1
ATOM 6730 C C . LEU B 1 252 ? 5.867 -20.625 1.482 1 98.88 252 LEU B C 1
ATOM 6732 O O . LEU B 1 252 ? 4.66 -20.719 1.711 1 98.88 252 LEU B O 1
ATOM 6736 N N . ARG B 1 253 ? 6.52 -21.391 0.704 1 98.44 253 ARG B N 1
ATOM 6737 C CA . ARG B 1 253 ? 5.828 -22.266 -0.244 1 98.44 253 ARG B CA 1
ATOM 6738 C C . ARG B 1 253 ? 5.668 -23.672 0.322 1 98.44 253 ARG B C 1
ATOM 6740 O O . ARG B 1 253 ? 6.578 -24.188 0.965 1 98.44 253 ARG B O 1
ATOM 6747 N N . HIS B 1 254 ? 4.531 -24.219 0.117 1 98.06 254 HIS B N 1
ATOM 6748 C CA . HIS B 1 254 ? 4.219 -25.641 0.272 1 98.06 254 HIS B CA 1
ATOM 6749 C C . HIS B 1 254 ? 3.355 -26.141 -0.879 1 98.06 254 HIS B C 1
ATOM 6751 O O . HIS B 1 254 ? 2.143 -25.922 -0.897 1 98.06 254 HIS B O 1
ATOM 6757 N N . SER B 1 255 ? 3.988 -26.812 -1.831 1 94.81 255 SER B N 1
ATOM 6758 C CA . SER B 1 255 ? 3.291 -27.266 -3.029 1 94.81 255 SER B CA 1
ATOM 6759 C C . SER B 1 255 ? 3.479 -28.766 -3.24 1 94.81 255 SER B C 1
ATOM 6761 O O . SER B 1 255 ? 4.117 -29.438 -2.426 1 94.81 255 SER B O 1
ATOM 6763 N N . SER B 1 256 ? 2.914 -29.297 -4.309 1 91.31 256 SER B N 1
ATOM 6764 C CA . SER B 1 256 ? 2.971 -30.719 -4.605 1 91.31 256 SER B CA 1
ATOM 6765 C C . SER B 1 256 ? 4.391 -31.156 -4.953 1 91.31 256 SER B C 1
ATOM 6767 O O . SER B 1 256 ? 4.816 -32.25 -4.59 1 91.31 256 SER B O 1
ATOM 6769 N N . ILE B 1 257 ? 5.109 -30.266 -5.582 1 89.06 257 ILE B N 1
ATOM 6770 C CA . ILE B 1 257 ? 6.449 -30.656 -6.02 1 89.06 257 ILE B CA 1
ATOM 6771 C C . ILE B 1 257 ? 7.492 -30.062 -5.074 1 89.06 257 ILE B C 1
ATOM 6773 O O . ILE B 1 257 ? 8.648 -30.484 -5.082 1 89.06 257 ILE B O 1
ATOM 6777 N N . ARG B 1 258 ? 7.07 -29.109 -4.312 1 92.38 258 ARG B N 1
ATOM 6778 C CA . ARG B 1 258 ? 7.941 -28.438 -3.348 1 92.38 258 ARG B CA 1
ATOM 6779 C C . ARG B 1 258 ? 7.25 -28.297 -1.995 1 92.38 258 ARG B C 1
ATOM 6781 O O . ARG B 1 258 ? 6.871 -27.188 -1.601 1 92.38 258 ARG B O 1
ATOM 6788 N N . PRO B 1 259 ? 7.109 -29.406 -1.309 1 94.69 259 PRO B N 1
ATOM 6789 C CA . PRO B 1 259 ? 6.523 -29.328 0.031 1 94.69 259 PRO B CA 1
ATOM 6790 C C . PRO B 1 259 ? 7.512 -28.812 1.076 1 94.69 259 PRO B C 1
ATOM 6792 O O . PRO B 1 259 ? 7.793 -29.516 2.055 1 94.69 259 PRO B O 1
ATOM 6795 N N . ASP B 1 260 ? 7.895 -27.562 1.006 1 97.5 260 ASP B N 1
ATOM 6796 C CA . ASP B 1 260 ? 9.086 -27.031 1.664 1 97.5 260 ASP B CA 1
ATOM 6797 C C . ASP B 1 260 ? 8.734 -26.422 3.018 1 97.5 260 ASP B C 1
ATOM 6799 O O . ASP B 1 260 ? 9.617 -26.172 3.84 1 97.5 260 ASP B O 1
ATOM 6803 N N . LEU B 1 261 ? 7.48 -26.188 3.342 1 98.62 261 LEU B N 1
ATOM 6804 C CA . LEU B 1 261 ? 7.09 -25.297 4.438 1 98.62 261 LEU B CA 1
ATOM 6805 C C . LEU B 1 261 ? 7.648 -25.797 5.766 1 98.62 261 LEU B C 1
ATOM 6807 O O . LEU B 1 261 ? 8.234 -25.031 6.527 1 98.62 261 LEU B O 1
ATOM 6811 N N . PRO B 1 262 ? 7.543 -27.125 6.082 1 98.5 262 PRO B N 1
ATOM 6812 C CA . PRO B 1 262 ? 8.102 -27.594 7.352 1 98.5 262 PRO B CA 1
ATOM 6813 C C . PRO B 1 262 ? 9.602 -27.312 7.477 1 98.5 262 PRO B C 1
ATOM 6815 O O . PRO B 1 262 ? 10.055 -26.828 8.516 1 98.5 262 PRO B O 1
ATOM 6818 N N . VAL B 1 263 ? 10.312 -27.547 6.398 1 98.12 263 VAL B N 1
ATOM 6819 C CA . VAL B 1 263 ? 11.758 -27.344 6.391 1 98.12 263 VAL B CA 1
ATOM 6820 C C . VAL B 1 263 ? 12.078 -25.859 6.555 1 98.12 263 VAL B C 1
ATOM 6822 O O . VAL B 1 263 ? 12.961 -25.484 7.332 1 98.12 263 VAL B O 1
ATOM 6825 N N . LEU B 1 264 ? 11.391 -25.047 5.84 1 98.69 264 LEU B N 1
ATOM 6826 C CA . LEU B 1 264 ? 11.594 -23.609 5.93 1 98.69 264 LEU B CA 1
ATOM 6827 C C . LEU B 1 264 ? 11.391 -23.125 7.359 1 98.69 264 LEU B C 1
ATOM 6829 O O . LEU B 1 264 ? 12.234 -22.406 7.898 1 98.69 264 LEU B O 1
ATOM 6833 N N . LEU B 1 265 ? 10.289 -23.547 8.008 1 98.69 265 LEU B N 1
ATOM 6834 C CA . LEU B 1 265 ? 9.938 -23.078 9.344 1 98.69 265 LEU B CA 1
ATOM 6835 C C . LEU B 1 265 ? 10.953 -23.562 10.375 1 98.69 265 LEU B C 1
ATOM 6837 O O . LEU B 1 265 ? 11.367 -22.781 11.242 1 98.69 265 LEU B O 1
ATOM 6841 N N . GLU B 1 266 ? 11.367 -24.781 10.281 1 98.25 266 GLU B N 1
ATOM 6842 C CA . GLU B 1 266 ? 12.344 -25.344 11.211 1 98.25 266 GLU B CA 1
ATOM 6843 C C . GLU B 1 266 ? 13.688 -24.625 11.094 1 98.25 266 GLU B C 1
ATOM 6845 O O . GLU B 1 266 ? 14.312 -24.297 12.109 1 98.25 266 GLU B O 1
ATOM 6850 N N . GLU B 1 267 ? 14.07 -24.438 9.852 1 98.5 267 GLU B N 1
ATOM 6851 C CA . GLU B 1 267 ? 15.359 -23.797 9.633 1 98.5 267 GLU B CA 1
ATOM 6852 C C . GLU B 1 267 ? 15.305 -22.312 10.016 1 98.5 267 GLU B C 1
ATOM 6854 O O . GLU B 1 267 ? 16.297 -21.766 10.508 1 98.5 267 GLU B O 1
ATOM 6859 N N . MET B 1 268 ? 14.234 -21.656 9.742 1 98.25 268 MET B N 1
ATOM 6860 C CA . MET B 1 268 ? 14.055 -20.281 10.188 1 98.25 268 MET B CA 1
ATOM 6861 C C . MET B 1 268 ? 14.211 -20.172 11.703 1 98.25 268 MET B C 1
ATOM 6863 O O . MET B 1 268 ? 14.914 -19.281 12.195 1 98.25 268 MET B O 1
ATOM 6867 N N . LYS B 1 269 ? 13.531 -21.047 12.406 1 97.38 269 LYS B N 1
ATOM 6868 C CA . LYS B 1 269 ? 13.633 -21.078 13.867 1 97.38 269 LYS B CA 1
ATOM 6869 C C . LYS B 1 269 ? 15.07 -21.297 14.312 1 97.38 269 LYS B C 1
ATOM 6871 O O . LYS B 1 269 ? 15.547 -20.625 15.234 1 97.38 269 LYS B O 1
ATOM 6876 N N . ALA B 1 270 ? 15.727 -22.156 13.656 1 98 270 ALA B N 1
ATOM 6877 C CA . ALA B 1 270 ? 17.109 -22.484 14 1 98 270 ALA B CA 1
ATOM 6878 C C . ALA B 1 270 ? 18.016 -21.266 13.766 1 98 270 ALA B C 1
ATOM 6880 O O . ALA B 1 270 ? 19 -21.078 14.492 1 98 270 ALA B O 1
ATOM 6881 N N . LEU B 1 271 ? 17.656 -20.453 12.812 1 97.56 271 LEU B N 1
ATOM 6882 C CA . LEU B 1 271 ? 18.453 -19.281 12.469 1 97.56 271 LEU B CA 1
ATOM 6883 C C . LEU B 1 271 ? 18.078 -18.094 13.344 1 97.56 271 LEU B C 1
ATOM 6885 O O . LEU B 1 271 ? 18.656 -17.016 13.219 1 97.56 271 LEU B O 1
ATOM 6889 N N . GLY B 1 272 ? 17.031 -18.266 14.164 1 96.06 272 GLY B N 1
ATOM 6890 C CA . GLY B 1 272 ? 16.656 -17.234 15.109 1 96.06 272 GLY B CA 1
ATOM 6891 C C . GLY B 1 272 ? 15.633 -16.266 14.539 1 96.06 272 GLY B C 1
ATOM 6892 O O . GLY B 1 272 ? 15.414 -15.18 15.102 1 96.06 272 GLY B O 1
ATOM 6893 N N . ILE B 1 273 ? 15.039 -16.547 13.445 1 95.25 273 ILE B N 1
ATOM 6894 C CA . ILE B 1 273 ? 13.984 -15.703 12.891 1 95.25 273 ILE B CA 1
ATOM 6895 C C . ILE B 1 273 ? 12.695 -15.898 13.68 1 95.25 273 ILE B C 1
ATOM 6897 O O . ILE B 1 273 ? 12.125 -17 13.703 1 95.25 273 ILE B O 1
ATOM 6901 N N . ARG B 1 274 ? 12.242 -14.797 14.32 1 90.69 274 ARG B N 1
ATOM 6902 C CA . ARG B 1 274 ? 11.102 -14.93 15.227 1 90.69 274 ARG B CA 1
ATOM 6903 C C . ARG B 1 274 ? 9.961 -14.008 14.812 1 90.69 274 ARG B C 1
ATOM 6905 O O . ARG B 1 274 ? 8.898 -14.016 15.43 1 90.69 274 ARG B O 1
ATOM 6912 N N . HIS B 1 275 ? 10.188 -13.188 13.852 1 94.62 275 HIS B N 1
ATOM 6913 C CA . HIS B 1 275 ? 9.172 -12.266 13.359 1 94.62 275 HIS B CA 1
ATOM 6914 C C . HIS B 1 275 ? 8.734 -12.641 11.945 1 94.62 275 HIS B C 1
ATOM 6916 O O . HIS B 1 275 ? 9.57 -12.906 11.078 1 94.62 275 HIS B O 1
ATOM 6922 N N . TYR B 1 276 ? 7.426 -12.672 11.727 1 97.5 276 TYR B N 1
ATOM 6923 C CA . TYR B 1 276 ? 6.902 -13.227 10.484 1 97.5 276 TYR B CA 1
ATOM 6924 C C . TYR B 1 276 ? 6.133 -12.172 9.695 1 97.5 276 TYR B C 1
ATOM 6926 O O . TYR B 1 276 ? 5.387 -12.5 8.773 1 97.5 276 TYR B O 1
ATOM 6934 N N . ASP B 1 277 ? 6.336 -10.875 10.016 1 96.38 277 ASP B N 1
ATOM 6935 C CA . ASP B 1 277 ? 5.531 -9.789 9.461 1 96.38 277 ASP B CA 1
ATOM 6936 C C . ASP B 1 277 ? 5.707 -9.695 7.949 1 96.38 277 ASP B C 1
ATOM 6938 O O . ASP B 1 277 ? 4.832 -9.18 7.25 1 96.38 277 ASP B O 1
ATOM 6942 N N . LYS B 1 278 ? 6.832 -10.195 7.445 1 98.12 278 LYS B N 1
ATOM 6943 C CA . LYS B 1 278 ? 7.121 -10.109 6.016 1 98.12 278 LYS B CA 1
ATOM 6944 C C . LYS B 1 278 ? 7.062 -11.484 5.359 1 98.12 278 LYS B C 1
ATOM 6946 O O . LYS B 1 278 ? 7.629 -11.695 4.285 1 98.12 278 LYS B O 1
ATOM 6951 N N . CYS B 1 279 ? 6.375 -12.391 6.027 1 98.75 279 CYS B N 1
ATOM 6952 C CA . CYS B 1 279 ? 6.18 -13.734 5.492 1 98.75 279 CYS B CA 1
ATOM 6953 C C . CYS B 1 279 ? 4.719 -13.969 5.129 1 98.75 279 CYS B C 1
ATOM 6955 O O . CYS B 1 279 ? 3.818 -13.523 5.84 1 98.75 279 CYS B O 1
ATOM 6957 N N . LEU B 1 280 ? 4.531 -14.641 4.047 1 98.88 280 LEU B N 1
ATOM 6958 C CA . LEU B 1 280 ? 3.227 -15.109 3.59 1 98.88 280 LEU B CA 1
ATOM 6959 C C . LEU B 1 280 ? 3.23 -16.625 3.412 1 98.88 280 LEU B C 1
ATOM 6961 O O . LEU B 1 280 ? 4.266 -17.266 3.588 1 98.88 280 LEU B O 1
ATOM 6965 N N . LEU B 1 281 ? 2.076 -17.203 3.133 1 98.88 281 LEU B N 1
ATOM 6966 C CA . LEU B 1 281 ? 1.936 -18.625 2.824 1 98.88 281 LEU B CA 1
ATOM 6967 C C . LEU B 1 281 ? 1.372 -18.812 1.422 1 98.88 281 LEU B C 1
ATOM 6969 O O . LEU B 1 281 ? 0.502 -18.062 0.984 1 98.88 281 LEU B O 1
ATOM 6973 N N . THR B 1 282 ? 1.875 -19.844 0.728 1 98.81 282 THR B N 1
ATOM 6974 C CA . THR B 1 282 ? 1.318 -20.094 -0.597 1 98.81 282 THR B CA 1
ATOM 6975 C C . THR B 1 282 ? 1.451 -21.562 -0.969 1 98.81 282 THR B C 1
ATOM 6977 O O . THR B 1 282 ? 2.4 -22.234 -0.553 1 98.81 282 THR B O 1
ATOM 6980 N N . THR B 1 283 ? 0.496 -22.031 -1.757 1 98.31 283 THR B N 1
ATOM 6981 C CA . THR B 1 283 ? 0.524 -23.375 -2.301 1 98.31 283 THR B CA 1
ATOM 6982 C C . THR B 1 283 ? 1.155 -23.391 -3.689 1 98.31 283 THR B C 1
ATOM 6984 O O . THR B 1 283 ? 1.439 -24.453 -4.238 1 98.31 283 THR B O 1
ATOM 6987 N N . ASP B 1 284 ? 1.394 -22.203 -4.238 1 96.75 284 ASP B N 1
ATOM 6988 C CA . ASP B 1 284 ? 2.057 -22.016 -5.527 1 96.75 284 ASP B CA 1
ATOM 6989 C C . ASP B 1 284 ? 1.259 -22.672 -6.652 1 96.75 284 ASP B C 1
ATOM 6991 O O . ASP B 1 284 ? 1.834 -23.281 -7.562 1 96.75 284 ASP B O 1
ATOM 6995 N N . GLY B 1 285 ? -0.054 -22.703 -6.566 1 94.31 285 GLY B N 1
ATOM 6996 C CA . GLY B 1 285 ? -0.912 -23.203 -7.629 1 94.31 285 GLY B CA 1
ATOM 6997 C C . GLY B 1 285 ? -0.687 -24.672 -7.938 1 94.31 285 GLY B C 1
ATOM 6998 O O . GLY B 1 285 ? -0.367 -25.031 -9.07 1 94.31 285 GLY B O 1
ATOM 6999 N N . SER B 1 286 ? -1.03 -25.594 -7.098 1 94.44 286 SER B N 1
ATOM 7000 C CA . SER B 1 286 ? -0.792 -27.031 -7.254 1 94.44 286 SER B CA 1
ATOM 7001 C C . SER B 1 286 ? -1.958 -27.703 -7.965 1 94.44 286 SER B C 1
ATOM 7003 O O . SER B 1 286 ? -3.051 -27.141 -8.055 1 94.44 286 SER B O 1
ATOM 7005 N N . PRO B 1 287 ? -1.706 -28.891 -8.531 1 96.06 287 PRO B N 1
ATOM 7006 C CA . PRO B 1 287 ? -2.809 -29.656 -9.117 1 96.06 287 PRO B CA 1
ATOM 7007 C C . PRO B 1 287 ? -3.832 -30.109 -8.078 1 96.06 287 PRO B C 1
ATOM 7009 O O . PRO B 1 287 ? -3.572 -30.016 -6.875 1 96.06 287 PRO B O 1
ATOM 7012 N N . PRO B 1 288 ? -4.977 -30.594 -8.492 1 97.38 288 PRO B N 1
ATOM 7013 C CA . PRO B 1 288 ? -6.125 -30.812 -7.605 1 97.38 288 PRO B CA 1
ATOM 7014 C C . PRO B 1 288 ? -5.812 -31.766 -6.453 1 97.38 288 PRO B C 1
ATOM 7016 O O . PRO B 1 288 ? -6.199 -31.5 -5.312 1 97.38 288 PRO B O 1
ATOM 7019 N N . ALA B 1 289 ? -5.07 -32.812 -6.68 1 96.69 289 ALA B N 1
ATOM 7020 C CA . ALA B 1 289 ? -4.859 -33.844 -5.668 1 96.69 289 ALA B CA 1
ATOM 7021 C C . ALA B 1 289 ? -4.125 -33.281 -4.453 1 96.69 289 ALA B C 1
ATOM 7023 O O . ALA B 1 289 ? -4.332 -33.75 -3.33 1 96.69 289 ALA B O 1
ATOM 7024 N N . PHE B 1 290 ? -3.352 -32.312 -4.637 1 96.88 290 PHE B N 1
ATOM 7025 C CA . PHE B 1 290 ? -2.596 -31.703 -3.559 1 96.88 290 PHE B CA 1
ATOM 7026 C C . PHE B 1 290 ? -3.531 -31.062 -2.537 1 96.88 290 PHE B C 1
ATOM 7028 O O . PHE B 1 290 ? -3.201 -30.984 -1.354 1 96.88 290 PHE B O 1
ATOM 7035 N N . TYR B 1 291 ? -4.723 -30.672 -2.934 1 97.75 291 TYR B N 1
ATOM 7036 C CA . TYR B 1 291 ? -5.621 -29.859 -2.113 1 97.75 291 TYR B CA 1
ATOM 7037 C C . TYR B 1 291 ? -6.574 -30.75 -1.32 1 97.75 291 TYR B C 1
ATOM 7039 O O . TYR B 1 291 ? -7.512 -30.266 -0.692 1 97.75 291 TYR B O 1
ATOM 7047 N N . GLU B 1 292 ? -6.289 -32 -1.334 1 96.69 292 GLU B N 1
ATOM 7048 C CA . GLU B 1 292 ? -7.18 -32.938 -0.668 1 96.69 292 GLU B CA 1
ATOM 7049 C C . GLU B 1 292 ? -7.398 -32.562 0.793 1 96.69 292 GLU B C 1
ATOM 7051 O O . GLU B 1 292 ? -8.492 -32.75 1.332 1 96.69 292 GLU B O 1
ATOM 7056 N N . ASN B 1 293 ? -6.371 -31.984 1.412 1 95.88 293 ASN B N 1
ATOM 7057 C CA . ASN B 1 293 ? -6.445 -31.688 2.838 1 95.88 293 ASN B CA 1
ATOM 7058 C C . ASN B 1 293 ? -6.785 -30.219 3.088 1 95.88 293 ASN B C 1
ATOM 7060 O O . ASN B 1 293 ? -6.941 -29.797 4.238 1 95.88 293 ASN B O 1
ATOM 7064 N N . GLY B 1 294 ? -6.891 -29.469 2.096 1 97.44 294 GLY B N 1
ATOM 7065 C CA . GLY B 1 294 ? -7.172 -28.047 2.242 1 97.44 294 GLY B CA 1
ATOM 7066 C C . GLY B 1 294 ? -6.266 -27.172 1.405 1 97.44 294 GLY B C 1
ATOM 7067 O O . GLY B 1 294 ? -5.52 -27.672 0.56 1 97.44 294 GLY B O 1
ATOM 7068 N N . VAL B 1 295 ? -6.43 -25.891 1.585 1 98.38 295 VAL B N 1
ATOM 7069 C CA . VAL B 1 295 ? -5.676 -24.906 0.816 1 98.38 295 VAL B CA 1
ATOM 7070 C C . VAL B 1 295 ? -4.762 -24.109 1.747 1 98.38 295 VAL B C 1
ATOM 7072 O O . VAL B 1 295 ? -3.779 -24.656 2.266 1 98.38 295 VAL B O 1
ATOM 7075 N N . ILE B 1 296 ? -5.191 -22.922 2.174 1 98.88 296 ILE B N 1
ATOM 7076 C CA . ILE B 1 296 ? -4.344 -22.141 3.059 1 98.88 296 ILE B CA 1
ATOM 7077 C C . ILE B 1 296 ? -4.52 -22.609 4.5 1 98.88 296 ILE B C 1
ATOM 7079 O O . ILE B 1 296 ? -3.59 -22.531 5.309 1 98.88 296 ILE B O 1
ATOM 7083 N N . ASP B 1 297 ? -5.746 -23.141 4.855 1 98.88 297 ASP B N 1
ATOM 7084 C CA . ASP B 1 297 ? -5.977 -23.703 6.184 1 98.88 297 ASP B CA 1
ATOM 7085 C C . ASP B 1 297 ? -4.949 -24.781 6.516 1 98.88 297 ASP B C 1
ATOM 7087 O O . ASP B 1 297 ? -4.461 -24.844 7.648 1 98.88 297 ASP B O 1
ATOM 7091 N N . TRP B 1 298 ? -4.605 -25.5 5.516 1 98.69 298 TRP B N 1
ATOM 7092 C CA . TRP B 1 298 ? -3.615 -26.562 5.695 1 98.69 298 TRP B CA 1
ATOM 7093 C C . TRP B 1 298 ? -2.244 -25.969 6.016 1 98.69 298 TRP B C 1
ATOM 7095 O O . TRP B 1 298 ? -1.527 -26.484 6.879 1 98.69 298 TRP B O 1
ATOM 7105 N N . LEU B 1 299 ? -1.862 -24.938 5.355 1 98.88 299 LEU B N 1
ATOM 7106 C CA . LEU B 1 299 ? -0.562 -24.312 5.578 1 98.88 299 LEU B CA 1
ATOM 7107 C C . LEU B 1 299 ? -0.498 -23.656 6.953 1 98.88 299 LEU B C 1
ATOM 7109 O O . LEU B 1 299 ? 0.543 -23.688 7.613 1 98.88 299 LEU B O 1
ATOM 7113 N N . ILE B 1 300 ? -1.582 -23.031 7.375 1 98.94 300 ILE B N 1
ATOM 7114 C CA . ILE B 1 300 ? -1.642 -22.469 8.719 1 98.94 300 ILE B CA 1
ATOM 7115 C C . ILE B 1 300 ? -1.425 -23.578 9.75 1 98.94 300 ILE B C 1
ATOM 7117 O O . ILE B 1 300 ? -0.683 -23.406 10.719 1 98.94 300 ILE B O 1
ATOM 7121 N N . ARG B 1 301 ? -2.113 -24.734 9.555 1 98.81 301 ARG B N 1
ATOM 7122 C CA . ARG B 1 301 ? -1.955 -25.875 10.453 1 98.81 301 ARG B CA 1
ATOM 7123 C C . ARG B 1 301 ? -0.492 -26.297 10.547 1 98.81 301 ARG B C 1
ATOM 7125 O O . ARG B 1 301 ? 0.027 -26.516 11.641 1 98.81 301 ARG B O 1
ATOM 7132 N N . ILE B 1 302 ? 0.179 -26.406 9.391 1 98.75 302 ILE B N 1
ATOM 7133 C CA . ILE B 1 302 ? 1.588 -26.781 9.359 1 98.75 302 ILE B CA 1
ATOM 7134 C C . ILE B 1 302 ? 2.412 -25.75 10.141 1 98.75 302 ILE B C 1
ATOM 7136 O O . ILE B 1 302 ? 3.283 -26.125 10.93 1 98.75 302 ILE B O 1
ATOM 7140 N N . ALA B 1 303 ? 2.15 -24.484 9.922 1 98.81 303 ALA B N 1
ATOM 7141 C CA . ALA B 1 303 ? 2.889 -23.438 10.609 1 98.81 303 ALA B CA 1
ATOM 7142 C C . ALA B 1 303 ? 2.748 -23.562 12.125 1 98.81 303 ALA B C 1
ATOM 7144 O O . ALA B 1 303 ? 3.744 -23.516 12.852 1 98.81 303 ALA B O 1
ATOM 7145 N N . ILE B 1 304 ? 1.501 -23.781 12.617 1 98.69 304 ILE B N 1
ATOM 7146 C CA . ILE B 1 304 ? 1.234 -23.906 14.047 1 98.69 304 ILE B CA 1
ATOM 7147 C C . ILE B 1 304 ? 1.944 -25.141 14.594 1 98.69 304 ILE B C 1
ATOM 7149 O O . ILE B 1 304 ? 2.609 -25.078 15.633 1 98.69 304 ILE B O 1
ATOM 7153 N N . GLU B 1 305 ? 1.866 -26.188 13.875 1 98.25 305 GLU B N 1
ATOM 7154 C CA . GLU B 1 305 ? 2.459 -27.453 14.297 1 98.25 305 GLU B CA 1
ATOM 7155 C C . GLU B 1 305 ? 3.979 -27.359 14.375 1 98.25 305 GLU B C 1
ATOM 7157 O O . GLU B 1 305 ? 4.617 -28.094 15.133 1 98.25 305 GLU B O 1
ATOM 7162 N N . HIS B 1 306 ? 4.516 -26.5 13.625 1 98 306 HIS B N 1
ATOM 7163 C CA . HIS B 1 306 ? 5.969 -26.359 13.594 1 98 306 HIS B CA 1
ATOM 7164 C C . HIS B 1 306 ? 6.426 -25.172 14.43 1 98 306 HIS B C 1
ATOM 7166 O O . HIS B 1 306 ? 7.512 -24.625 14.203 1 98 306 HIS B O 1
ATOM 7172 N N . GLY B 1 307 ? 5.574 -24.656 15.234 1 96.81 307 GLY B N 1
ATOM 7173 C CA . GLY B 1 307 ? 6.008 -23.781 16.312 1 96.81 307 GLY B CA 1
ATOM 7174 C C . GLY B 1 307 ? 5.754 -22.312 16.031 1 96.81 307 GLY B C 1
ATOM 7175 O O . GLY B 1 307 ? 6.09 -21.453 16.859 1 96.81 307 GLY B O 1
ATOM 7176 N N . VAL B 1 308 ? 5.219 -21.938 14.977 1 98.44 308 VAL B N 1
ATOM 7177 C CA . VAL B 1 308 ? 4.836 -20.547 14.758 1 98.44 308 VAL B CA 1
ATOM 7178 C C . VAL B 1 308 ? 3.719 -20.156 15.727 1 98.44 308 VAL B C 1
ATOM 7180 O O . VAL B 1 308 ? 2.742 -20.891 15.883 1 98.44 308 VAL B O 1
ATOM 7183 N N . PRO B 1 309 ? 3.869 -19.016 16.438 1 98.12 309 PRO B N 1
ATOM 7184 C CA . PRO B 1 309 ? 2.76 -18.578 17.297 1 98.12 309 PRO B CA 1
ATOM 7185 C C . PRO B 1 309 ? 1.442 -18.453 16.531 1 98.12 309 PRO B C 1
ATOM 7187 O O . PRO B 1 309 ? 1.43 -18.016 15.383 1 98.12 309 PRO B O 1
ATOM 7190 N N . VAL B 1 310 ? 0.366 -18.844 17.125 1 98.62 310 VAL B N 1
ATOM 7191 C CA . VAL B 1 310 ? -0.936 -19.031 16.5 1 98.62 310 VAL B CA 1
ATOM 7192 C C . VAL B 1 310 ? -1.353 -17.75 15.781 1 98.62 310 VAL B C 1
ATOM 7194 O O . VAL B 1 310 ? -1.771 -17.781 14.625 1 98.62 310 VAL B O 1
ATOM 7197 N N . ILE B 1 311 ? -1.194 -16.562 16.391 1 98.44 311 ILE B N 1
ATOM 7198 C CA . ILE B 1 311 ? -1.632 -15.297 15.82 1 98.44 311 ILE B CA 1
ATOM 7199 C C . ILE B 1 311 ? -0.761 -14.945 14.617 1 98.44 311 ILE B C 1
ATOM 7201 O O . ILE B 1 311 ? -1.261 -14.445 13.609 1 98.44 311 ILE B O 1
ATOM 7205 N N . ASP B 1 312 ? 0.569 -15.281 14.688 1 98.56 312 ASP B N 1
ATOM 7206 C CA . ASP B 1 312 ? 1.465 -15.055 13.562 1 98.56 312 ASP B CA 1
ATOM 7207 C C . ASP B 1 312 ? 1.088 -15.945 12.375 1 98.56 312 ASP B C 1
ATOM 7209 O O . ASP B 1 312 ? 1.163 -15.516 11.219 1 98.56 312 ASP B O 1
ATOM 7213 N N . ALA B 1 313 ? 0.735 -17.156 12.703 1 98.88 313 ALA B N 1
ATOM 7214 C CA . ALA B 1 313 ? 0.34 -18.078 11.641 1 98.88 313 ALA B CA 1
ATOM 7215 C C . ALA B 1 313 ? -0.859 -17.547 10.867 1 98.88 313 ALA B C 1
ATOM 7217 O O . ALA B 1 313 ? -0.869 -17.562 9.633 1 98.88 313 ALA B O 1
ATOM 7218 N N . TYR B 1 314 ? -1.875 -17.047 11.578 1 98.94 314 TYR B N 1
ATOM 7219 C CA . TYR B 1 314 ? -3.035 -16.469 10.922 1 98.94 314 TYR B CA 1
ATOM 7220 C C . TYR B 1 314 ? -2.654 -15.188 10.188 1 98.94 314 TYR B C 1
ATOM 7222 O O . TYR B 1 314 ? -3.158 -14.914 9.094 1 98.94 314 TYR B O 1
ATOM 7230 N N . ALA B 1 315 ? -1.744 -14.383 10.812 1 98.81 315 ALA B N 1
ATOM 7231 C CA . ALA B 1 315 ? -1.316 -13.141 10.18 1 98.81 315 ALA B CA 1
ATOM 7232 C C . ALA B 1 315 ? -0.652 -13.414 8.828 1 98.81 315 ALA B C 1
ATOM 7234 O O . ALA B 1 315 ? -0.887 -12.688 7.859 1 98.81 315 ALA B O 1
ATOM 7235 N N . MET B 1 316 ? 0.107 -14.477 8.703 1 98.88 316 MET B N 1
ATOM 7236 C CA . MET B 1 316 ? 0.821 -14.828 7.477 1 98.88 316 MET B CA 1
ATOM 7237 C C . MET B 1 316 ? -0.156 -15.164 6.355 1 98.88 316 MET B C 1
ATOM 7239 O O . MET B 1 316 ? 0.209 -15.133 5.18 1 98.88 316 MET B O 1
ATOM 7243 N N . ALA B 1 317 ? -1.404 -15.438 6.77 1 98.88 317 ALA B N 1
ATOM 7244 C CA . ALA B 1 317 ? -2.4 -15.867 5.797 1 98.88 317 ALA B CA 1
ATOM 7245 C C . ALA B 1 317 ? -3.49 -14.82 5.613 1 98.88 317 ALA B C 1
ATOM 7247 O O . ALA B 1 317 ? -4.492 -15.062 4.938 1 98.88 317 ALA B O 1
ATOM 7248 N N . THR B 1 318 ? -3.383 -13.688 6.297 1 98.88 318 THR B N 1
ATOM 7249 C CA . THR B 1 318 ? -4.453 -12.695 6.277 1 98.88 318 THR B CA 1
ATOM 7250 C C . THR B 1 318 ? -3.879 -11.289 6.156 1 98.88 318 THR B C 1
ATOM 7252 O O . THR B 1 318 ? -3.543 -10.844 5.059 1 98.88 318 THR B O 1
ATOM 7255 N N . ILE B 1 319 ? -3.465 -10.695 7.273 1 98.69 319 ILE B N 1
ATOM 7256 C CA . ILE B 1 319 ? -3.15 -9.273 7.309 1 98.69 319 ILE B CA 1
ATOM 7257 C C . ILE B 1 319 ? -1.813 -9.023 6.613 1 98.69 319 ILE B C 1
ATOM 7259 O O . ILE B 1 319 ? -1.623 -7.984 5.977 1 98.69 319 ILE B O 1
ATOM 7263 N N . ASN B 1 320 ? -0.841 -9.953 6.738 1 98.62 320 ASN B N 1
ATOM 7264 C CA . ASN B 1 320 ? 0.442 -9.758 6.074 1 98.62 320 ASN B CA 1
ATOM 7265 C C . ASN B 1 320 ? 0.276 -9.617 4.566 1 98.62 320 ASN B C 1
ATOM 7267 O O . ASN B 1 320 ? 0.863 -8.719 3.951 1 98.62 320 ASN B O 1
ATOM 7271 N N . ALA B 1 321 ? -0.548 -10.492 4.02 1 98.62 321 ALA B N 1
ATOM 7272 C CA . ALA B 1 321 ? -0.792 -10.438 2.58 1 98.62 321 ALA B CA 1
ATOM 7273 C C . ALA B 1 321 ? -1.556 -9.172 2.201 1 98.62 321 ALA B C 1
ATOM 7275 O O . ALA B 1 321 ? -1.229 -8.516 1.21 1 98.62 321 ALA B O 1
ATOM 7276 N N . ALA B 1 322 ? -2.568 -8.844 2.99 1 98.31 322 ALA B N 1
ATOM 7277 C CA . ALA B 1 322 ? -3.354 -7.641 2.73 1 98.31 322 ALA B CA 1
ATOM 7278 C C . ALA B 1 322 ? -2.467 -6.398 2.719 1 98.31 322 ALA B C 1
ATOM 7280 O O . ALA B 1 322 ? -2.602 -5.539 1.844 1 98.31 322 ALA B O 1
ATOM 7281 N N . ARG B 1 323 ? -1.546 -6.359 3.641 1 97.25 323 ARG B N 1
ATOM 7282 C CA . ARG B 1 323 ? -0.616 -5.238 3.734 1 97.25 323 ARG B CA 1
ATOM 7283 C C . ARG B 1 323 ? 0.339 -5.219 2.545 1 97.25 323 ARG B C 1
ATOM 7285 O O . ARG B 1 323 ? 0.578 -4.168 1.95 1 97.25 323 ARG B O 1
ATOM 7292 N N . HIS B 1 324 ? 0.856 -6.332 2.193 1 97.75 324 HIS B N 1
ATOM 7293 C CA . HIS B 1 324 ? 1.821 -6.434 1.104 1 97.75 324 HIS B CA 1
ATOM 7294 C C . HIS B 1 324 ? 1.236 -5.902 -0.199 1 97.75 324 HIS B C 1
ATOM 7296 O O . HIS B 1 324 ? 1.895 -5.145 -0.916 1 97.75 324 HIS B O 1
ATOM 7302 N N . TYR B 1 325 ? -0.013 -6.191 -0.405 1 97.38 325 TYR B N 1
ATOM 7303 C CA . TYR B 1 325 ? -0.608 -5.855 -1.693 1 97.38 325 TYR B CA 1
ATOM 7304 C C . TYR B 1 325 ? -1.356 -4.527 -1.62 1 97.38 325 TYR B C 1
ATOM 7306 O O . TYR B 1 325 ? -1.976 -4.102 -2.598 1 97.38 325 TYR B O 1
ATOM 7314 N N . GLY B 1 326 ? -1.383 -3.918 -0.481 1 94.94 326 GLY B N 1
ATOM 7315 C CA . GLY B 1 326 ? -2.008 -2.613 -0.332 1 94.94 326 GLY B CA 1
ATOM 7316 C C . GLY B 1 326 ? -3.523 -2.68 -0.287 1 94.94 326 GLY B C 1
ATOM 7317 O O . GLY B 1 326 ? -4.203 -1.755 -0.735 1 94.94 326 GLY B O 1
ATOM 7318 N N . ILE B 1 327 ? -4.094 -3.766 0.205 1 96.44 327 ILE B N 1
ATOM 7319 C CA . ILE B 1 327 ? -5.543 -3.906 0.231 1 96.44 327 ILE B CA 1
ATOM 7320 C C . ILE B 1 327 ? -6.016 -4.133 1.666 1 96.44 327 ILE B C 1
ATOM 7322 O O . ILE B 1 327 ? -7.062 -4.746 1.894 1 96.44 327 ILE B O 1
ATOM 7326 N N . GLU B 1 328 ? -5.246 -3.676 2.623 1 96.69 328 GLU B N 1
ATOM 7327 C CA . GLU B 1 328 ? -5.535 -3.838 4.043 1 96.69 328 GLU B CA 1
ATOM 7328 C C . GLU B 1 328 ? -6.852 -3.162 4.422 1 96.69 328 GLU B C 1
ATOM 7330 O O . GLU B 1 328 ? -7.535 -3.598 5.348 1 96.69 328 GLU B O 1
ATOM 7335 N N . HIS B 1 329 ? -7.25 -2.092 3.742 1 95.38 329 HIS B N 1
ATOM 7336 C CA . HIS B 1 329 ? -8.492 -1.382 4.035 1 95.38 329 HIS B CA 1
ATOM 7337 C C . HIS B 1 329 ? -9.711 -2.227 3.68 1 95.38 329 HIS B C 1
ATOM 7339 O O . HIS B 1 329 ? -10.828 -1.917 4.094 1 95.38 329 HIS B O 1
ATOM 7345 N N . LEU B 1 330 ? -9.492 -3.355 2.986 1 97.56 330 LEU B N 1
ATOM 7346 C CA . LEU B 1 330 ? -10.594 -4.211 2.549 1 97.56 330 LEU B CA 1
ATOM 7347 C C . LEU B 1 330 ? -10.477 -5.602 3.166 1 97.56 330 LEU B C 1
ATOM 7349 O O . LEU B 1 330 ? -11.484 -6.281 3.365 1 97.56 330 LEU B O 1
ATOM 7353 N N . HIS B 1 331 ? -9.234 -6.027 3.357 1 98.31 331 HIS B N 1
ATOM 7354 C CA . HIS B 1 331 ? -9 -7.426 3.697 1 98.31 331 HIS B CA 1
ATOM 7355 C C . HIS B 1 331 ? -8.031 -7.555 4.871 1 98.31 331 HIS B C 1
ATOM 7357 O O . HIS B 1 331 ? -7.383 -6.582 5.254 1 98.31 331 HIS B O 1
ATOM 7363 N N . GLY B 1 332 ? -7.953 -8.766 5.465 1 98.38 332 GLY B N 1
ATOM 7364 C CA . GLY B 1 332 ? -6.859 -9.164 6.34 1 98.38 332 GLY B CA 1
ATOM 7365 C C . GLY B 1 332 ? -7.207 -9.047 7.812 1 98.38 332 GLY B C 1
ATOM 7366 O O . GLY B 1 332 ? -6.441 -9.492 8.672 1 98.38 332 GLY B O 1
ATOM 7367 N N . SER B 1 333 ? -8.375 -8.461 8.117 1 98.69 333 SER B N 1
ATOM 7368 C CA . SER B 1 333 ? -8.789 -8.297 9.508 1 98.69 333 SER B CA 1
ATOM 7369 C C . SER B 1 333 ? -10.312 -8.289 9.633 1 98.69 333 SER B C 1
ATOM 7371 O O . SER B 1 333 ? -11.023 -8.133 8.641 1 98.69 333 SER B O 1
ATOM 7373 N N . ILE B 1 334 ? -10.781 -8.625 10.805 1 98.81 334 ILE B N 1
ATOM 7374 C CA . ILE B 1 334 ? -12.172 -8.383 11.172 1 98.81 334 ILE B CA 1
ATOM 7375 C C . ILE B 1 334 ? -12.289 -7.023 11.867 1 98.81 334 ILE B C 1
ATOM 7377 O O . ILE B 1 334 ? -12.031 -6.906 13.062 1 98.81 334 ILE B O 1
ATOM 7381 N N . ALA B 1 335 ? -12.648 -6.031 11.094 1 98.38 335 ALA B N 1
ATOM 7382 C CA . ALA B 1 335 ? -12.812 -4.656 11.562 1 98.38 335 ALA B CA 1
ATOM 7383 C C . ALA B 1 335 ? -13.797 -3.895 10.68 1 98.38 335 ALA B C 1
ATOM 7385 O O . ALA B 1 335 ? -14.125 -4.34 9.578 1 98.38 335 ALA B O 1
ATOM 7386 N N . THR B 1 336 ? -14.211 -2.781 11.188 1 98.62 336 THR B N 1
ATOM 7387 C CA . THR B 1 336 ? -15.156 -1.933 10.469 1 98.62 336 THR B CA 1
ATOM 7388 C C . THR B 1 336 ? -14.602 -1.562 9.094 1 98.62 336 THR B C 1
ATOM 7390 O O . THR B 1 336 ? -13.438 -1.181 8.969 1 98.62 336 THR B O 1
ATOM 7393 N N . GLY B 1 337 ? -15.453 -1.796 8.133 1 98.12 337 GLY B N 1
ATOM 7394 C CA . GLY B 1 337 ? -15.109 -1.345 6.793 1 98.12 337 GLY B CA 1
ATOM 7395 C C . GLY B 1 337 ? -14.578 -2.455 5.906 1 98.12 337 GLY B C 1
ATOM 7396 O O . GLY B 1 337 ? -14.531 -2.311 4.684 1 98.12 337 GLY B O 1
ATOM 7397 N N . ARG B 1 338 ? -14.18 -3.572 6.445 1 98.69 338 ARG B N 1
ATOM 7398 C CA . ARG B 1 338 ? -13.609 -4.68 5.688 1 98.69 338 ARG B CA 1
ATOM 7399 C C . ARG B 1 338 ? -14.703 -5.488 4.992 1 98.69 338 ARG B C 1
ATOM 7401 O O . ARG B 1 338 ? -15.852 -5.504 5.438 1 98.69 338 ARG B O 1
ATOM 7408 N N . ILE B 1 339 ? -14.32 -6.098 3.926 1 98.62 339 ILE B N 1
ATOM 7409 C CA . ILE B 1 339 ? -15.211 -7.066 3.293 1 98.62 339 ILE B CA 1
ATOM 7410 C C . ILE B 1 339 ? -15.492 -8.219 4.258 1 98.62 339 ILE B C 1
ATOM 7412 O O . ILE B 1 339 ? -14.586 -8.688 4.953 1 98.62 339 ILE B O 1
ATOM 7416 N N . ALA B 1 340 ? -16.719 -8.68 4.258 1 98.81 340 ALA B N 1
ATOM 7417 C CA . ALA B 1 340 ? -17.141 -9.664 5.246 1 98.81 340 ALA B CA 1
ATOM 7418 C C . ALA B 1 340 ? -16.688 -11.07 4.863 1 98.81 340 ALA B C 1
ATOM 7420 O O . ALA B 1 340 ? -17.516 -11.945 4.594 1 98.81 340 ALA B O 1
ATOM 7421 N N . HIS B 1 341 ? -15.43 -11.297 4.84 1 98.88 341 HIS B N 1
ATOM 7422 C CA . HIS B 1 341 ? -14.797 -12.609 4.797 1 98.88 341 HIS B CA 1
ATOM 7423 C C . HIS B 1 341 ? -14.438 -13.094 6.195 1 98.88 341 HIS B C 1
ATOM 7425 O O . HIS B 1 341 ? -13.477 -12.609 6.801 1 98.88 341 HIS B O 1
ATOM 7431 N N . ILE B 1 342 ? -15.188 -14.055 6.703 1 98.94 342 ILE B N 1
ATOM 7432 C CA . ILE B 1 342 ? -15.008 -14.469 8.094 1 98.94 342 ILE B CA 1
ATOM 7433 C C . ILE B 1 342 ? -15.055 -15.992 8.188 1 98.94 342 ILE B C 1
ATOM 7435 O O . ILE B 1 342 ? -15.977 -16.625 7.672 1 98.94 342 ILE B O 1
ATOM 7439 N N . ASN B 1 343 ? -14.086 -16.594 8.797 1 98.88 343 ASN B N 1
ATOM 7440 C CA . ASN B 1 343 ? -14.031 -18.016 9.086 1 98.88 343 ASN B CA 1
ATOM 7441 C C . ASN B 1 343 ? -14.43 -18.328 10.523 1 98.88 343 ASN B C 1
ATOM 7443 O O . ASN B 1 343 ? -13.945 -17.672 11.453 1 98.88 343 ASN B O 1
ATOM 7447 N N . PHE B 1 344 ? -15.336 -19.25 10.727 1 98.69 344 PHE B N 1
ATOM 7448 C CA . PHE B 1 344 ? -15.742 -19.734 12.031 1 98.69 344 PHE B CA 1
ATOM 7449 C C . PHE B 1 344 ? -14.984 -21.016 12.391 1 98.69 344 PHE B C 1
ATOM 7451 O O . PHE B 1 344 ? -15.203 -22.062 11.773 1 98.69 344 PHE B O 1
ATOM 7458 N N . LEU B 1 345 ? -14.141 -20.922 13.359 1 98.69 345 LEU B N 1
ATOM 7459 C CA . LEU B 1 345 ? -13.312 -22.047 13.766 1 98.69 345 LEU B CA 1
ATOM 7460 C C . LEU B 1 345 ? -13.836 -22.672 15.062 1 98.69 345 LEU B C 1
ATOM 7462 O O . LEU B 1 345 ? -14.336 -21.953 15.93 1 98.69 345 LEU B O 1
ATOM 7466 N N . ARG B 1 346 ? -13.602 -23.922 15.242 1 97.38 346 ARG B N 1
ATOM 7467 C CA . ARG B 1 346 ? -13.969 -24.578 16.5 1 97.38 346 ARG B CA 1
ATOM 7468 C C . ARG B 1 346 ? -12.945 -24.297 17.594 1 97.38 346 ARG B C 1
ATOM 7470 O O . ARG B 1 346 ? -13.273 -24.297 18.781 1 97.38 346 ARG B O 1
ATOM 7477 N N . SER B 1 347 ? -11.695 -24.062 17.062 1 98 347 SER B N 1
ATOM 7478 C CA . SER B 1 347 ? -10.586 -23.719 17.953 1 98 347 SER B CA 1
ATOM 7479 C C . SER B 1 347 ? -9.562 -22.828 17.25 1 98 347 SER B C 1
ATOM 7481 O O . SER B 1 347 ? -9.367 -22.953 16.047 1 98 347 SER B O 1
ATOM 7483 N N . ALA B 1 348 ? -8.922 -22.078 18.062 1 98.25 348 ALA B N 1
ATOM 7484 C CA . ALA B 1 348 ? -7.879 -21.219 17.516 1 98.25 348 ALA B CA 1
ATOM 7485 C C . ALA B 1 348 ? -6.746 -22.047 16.922 1 98.25 348 ALA B C 1
ATOM 7487 O O . ALA B 1 348 ? -5.984 -21.547 16.078 1 98.25 348 ALA B O 1
ATOM 7488 N N . HIS B 1 349 ? -6.656 -23.297 17.297 1 98.38 349 HIS B N 1
ATOM 7489 C CA . HIS B 1 349 ? -5.559 -24.141 16.844 1 98.38 349 HIS B CA 1
ATOM 7490 C C . HIS B 1 349 ? -5.996 -25.031 15.688 1 98.38 349 HIS B C 1
ATOM 7492 O O . HIS B 1 349 ? -5.195 -25.812 15.164 1 98.38 349 HIS B O 1
ATOM 7498 N N . ASP B 1 350 ? -7.199 -24.953 15.266 1 98.25 350 ASP B N 1
ATOM 7499 C CA . ASP B 1 350 ? -7.719 -25.672 14.102 1 98.25 350 ASP B CA 1
ATOM 7500 C C . ASP B 1 350 ? -8.117 -24.688 12.992 1 98.25 350 ASP B C 1
ATOM 7502 O O . ASP B 1 350 ? -9.266 -24.25 12.93 1 98.25 350 ASP B O 1
ATOM 7506 N N . PRO B 1 351 ? -7.266 -24.453 12.117 1 98.81 351 PRO B N 1
ATOM 7507 C CA . PRO B 1 351 ? -7.484 -23.391 11.133 1 98.81 351 PRO B CA 1
ATOM 7508 C C . PRO B 1 351 ? -8.5 -23.781 10.062 1 98.81 351 PRO B C 1
ATOM 7510 O O . PRO B 1 351 ? -8.867 -22.953 9.219 1 98.81 351 PRO B O 1
ATOM 7513 N N . THR B 1 352 ? -8.992 -25.016 9.984 1 98.25 352 THR B N 1
ATOM 7514 C CA . THR B 1 352 ? -10.031 -25.406 9.039 1 98.25 352 THR B CA 1
ATOM 7515 C C . THR B 1 352 ? -11.406 -24.953 9.539 1 98.25 352 THR B C 1
ATOM 7517 O O . THR B 1 352 ? -11.875 -25.422 10.578 1 98.25 352 THR B O 1
ATOM 7520 N N . PRO B 1 353 ? -12.078 -24.141 8.867 1 97.94 353 PRO B N 1
ATOM 7521 C CA . PRO B 1 353 ? -13.305 -23.547 9.398 1 97.94 353 PRO B CA 1
ATOM 7522 C C . PRO B 1 353 ? -14.492 -24.516 9.336 1 97.94 353 PRO B C 1
ATOM 7524 O O . PRO B 1 353 ? -14.625 -25.266 8.367 1 97.94 353 PRO B O 1
ATOM 7527 N N . ALA B 1 354 ? -15.344 -24.406 10.297 1 97.12 354 ALA B N 1
ATOM 7528 C CA . ALA B 1 354 ? -16.609 -25.125 10.32 1 97.12 354 ALA B CA 1
ATOM 7529 C C . ALA B 1 354 ? -17.672 -24.406 9.484 1 97.12 354 ALA B C 1
ATOM 7531 O O . ALA B 1 354 ? -18.547 -25.031 8.906 1 97.12 354 ALA B O 1
ATOM 7532 N N . GLN B 1 355 ? -17.625 -23.094 9.438 1 97.31 355 GLN B N 1
ATOM 7533 C CA . GLN B 1 355 ? -18.469 -22.203 8.641 1 97.31 355 GLN B CA 1
ATOM 7534 C C . GLN B 1 355 ? -17.656 -21.078 8 1 97.31 355 GLN B C 1
ATOM 7536 O O . GLN B 1 355 ? -16.594 -20.703 8.523 1 97.31 355 GLN B O 1
ATOM 7541 N N . VAL B 1 356 ? -18.141 -20.672 6.852 1 98.38 356 VAL B N 1
ATOM 7542 C CA . VAL B 1 356 ? -17.406 -19.625 6.156 1 98.38 356 VAL B CA 1
ATOM 7543 C C . VAL B 1 356 ? -18.391 -18.594 5.586 1 98.38 356 VAL B C 1
ATOM 7545 O O . VAL B 1 356 ? -19.312 -18.953 4.859 1 98.38 356 VAL B O 1
ATOM 7548 N N . LEU B 1 357 ? -18.219 -17.344 5.941 1 98.19 357 LEU B N 1
ATOM 7549 C CA . LEU B 1 357 ? -18.828 -16.234 5.234 1 98.19 357 LEU B CA 1
ATOM 7550 C C . LEU B 1 357 ? -17.859 -15.625 4.223 1 98.19 357 LEU B C 1
ATOM 7552 O O . LEU B 1 357 ? -16.703 -15.336 4.559 1 98.19 357 LEU B O 1
ATOM 7556 N N . ALA B 1 358 ? -18.266 -15.523 3.021 1 98.12 358 ALA B N 1
ATOM 7557 C CA . ALA B 1 358 ? -17.516 -14.844 1.962 1 98.12 358 ALA B CA 1
ATOM 7558 C C . ALA B 1 358 ? -18.359 -13.727 1.34 1 98.12 358 ALA B C 1
ATOM 7560 O O . ALA B 1 358 ? -19.422 -13.984 0.785 1 98.12 358 ALA B O 1
ATOM 7561 N N . LYS B 1 359 ? -17.906 -12.484 1.451 1 97.81 359 LYS B N 1
ATOM 7562 C CA . LYS B 1 359 ? -18.688 -11.312 1.049 1 97.81 359 LYS B CA 1
ATOM 7563 C C . LYS B 1 359 ? -20.078 -11.336 1.687 1 97.81 359 LYS B C 1
ATOM 7565 O O . LYS B 1 359 ? -21.078 -11.078 1.015 1 97.81 359 LYS B O 1
ATOM 7570 N N . GLY B 1 360 ? -20.078 -11.766 2.867 1 97.56 360 GLY B N 1
ATOM 7571 C CA . GLY B 1 360 ? -21.312 -11.742 3.631 1 97.56 360 GLY B CA 1
ATOM 7572 C C . GLY B 1 360 ? -22.234 -12.891 3.303 1 97.56 360 GLY B C 1
ATOM 7573 O O . GLY B 1 360 ? -23.297 -13.031 3.908 1 97.56 360 GLY B O 1
ATOM 7574 N N . GLU B 1 361 ? -21.875 -13.719 2.439 1 96.44 361 GLU B N 1
ATOM 7575 C CA . GLU B 1 361 ? -22.688 -14.867 2.049 1 96.44 361 GLU B CA 1
ATOM 7576 C C . GLU B 1 361 ? -22.109 -16.172 2.613 1 96.44 361 GLU B C 1
ATOM 7578 O O . GLU B 1 361 ? -20.906 -16.359 2.639 1 96.44 361 GLU B O 1
ATOM 7583 N N . TRP B 1 362 ? -23.047 -17.062 3.029 1 96.88 362 TRP B N 1
ATOM 7584 C CA . TRP B 1 362 ? -22.594 -18.375 3.512 1 96.88 362 TRP B CA 1
ATOM 7585 C C . TRP B 1 362 ? -22.094 -19.234 2.359 1 96.88 362 TRP B C 1
ATOM 7587 O O . TRP B 1 362 ? -22.859 -19.547 1.439 1 96.88 362 TRP B O 1
ATOM 7597 N N . VAL B 1 363 ? -20.859 -19.594 2.381 1 97.06 363 VAL B N 1
ATOM 7598 C CA . VAL B 1 363 ? -20.344 -20.5 1.36 1 97.06 363 VAL B CA 1
ATOM 7599 C C . VAL B 1 363 ? -20.094 -21.875 1.964 1 97.06 363 VAL B C 1
ATOM 7601 O O . VAL B 1 363 ? -19.875 -22.844 1.237 1 97.06 363 VAL B O 1
ATOM 7604 N N . LYS B 1 364 ? -20.078 -21.922 3.27 1 96.12 364 LYS B N 1
ATOM 7605 C CA . LYS B 1 364 ? -20.047 -23.172 4.035 1 96.12 364 LYS B CA 1
ATOM 7606 C C . LYS B 1 364 ? -20.766 -23.016 5.367 1 96.12 364 LYS B C 1
ATOM 7608 O O . LYS B 1 364 ? -20.531 -22.062 6.105 1 96.12 364 LYS B O 1
ATOM 7613 N N . ARG B 1 365 ? -21.656 -23.891 5.633 1 93.19 365 ARG B N 1
ATOM 7614 C CA . ARG B 1 365 ? -22.344 -23.969 6.918 1 93.19 365 ARG B CA 1
ATOM 7615 C C . ARG B 1 365 ? -22.062 -25.297 7.617 1 93.19 365 ARG B C 1
ATOM 7617 O O . ARG B 1 365 ? -21.875 -26.312 6.957 1 93.19 365 ARG B O 1
ATOM 7624 N N . ASP B 1 366 ? -22.062 -25.125 8.898 1 84.94 366 ASP B N 1
ATOM 7625 C CA . ASP B 1 366 ? -21.75 -26.312 9.688 1 84.94 366 ASP B CA 1
ATOM 7626 C C . ASP B 1 366 ? -22.734 -27.453 9.398 1 84.94 366 ASP B C 1
ATOM 7628 O O . ASP B 1 366 ? -23.938 -27.266 9.492 1 84.94 366 ASP B O 1
ATOM 7632 N N . GLY B 1 367 ? -22.156 -28.5 8.984 1 77.94 367 GLY B N 1
ATOM 7633 C CA . GLY B 1 367 ? -22.953 -29.688 8.773 1 77.94 367 GLY B CA 1
ATOM 7634 C C . GLY B 1 367 ? -23.609 -29.734 7.402 1 77.94 367 GLY B C 1
ATOM 7635 O O . GLY B 1 367 ? -24.359 -30.672 7.098 1 77.94 367 GLY B O 1
ATOM 7636 N N . GLU B 1 368 ? -23.359 -28.656 6.57 1 80.5 368 GLU B N 1
ATOM 7637 C CA . GLU B 1 368 ? -23.953 -28.594 5.238 1 80.5 368 GLU B CA 1
ATOM 7638 C C . GLU B 1 368 ? -22.875 -28.594 4.156 1 80.5 368 GLU B C 1
ATOM 7640 O O . GLU B 1 368 ? -21.766 -28.109 4.383 1 80.5 368 GLU B O 1
ATOM 7645 N N . ALA B 1 369 ? -23.266 -29.219 3.064 1 74.12 369 ALA B N 1
ATOM 7646 C CA . ALA B 1 369 ? -22.375 -29.125 1.916 1 74.12 369 ALA B CA 1
ATOM 7647 C C . ALA B 1 369 ? -22.328 -27.703 1.363 1 74.12 369 ALA B C 1
ATOM 7649 O O . ALA B 1 369 ? -23.359 -27.016 1.314 1 74.12 369 ALA B O 1
ATOM 7650 N N . PRO B 1 370 ? -21.281 -27.266 0.947 1 80 370 PRO B N 1
ATOM 7651 C CA . PRO B 1 370 ? -21.219 -25.938 0.331 1 80 370 PRO B CA 1
ATOM 7652 C C . PRO B 1 370 ? -22.125 -25.828 -0.892 1 80 370 PRO B C 1
ATOM 7654 O O . PRO B 1 370 ? -22.234 -26.766 -1.68 1 80 370 PRO B O 1
ATOM 7657 N N . PRO B 1 371 ? -22.781 -24.703 -0.958 1 81.94 371 PRO B N 1
ATOM 7658 C CA . PRO B 1 371 ? -23.672 -24.531 -2.105 1 81.94 371 PRO B CA 1
ATOM 7659 C C . PRO B 1 371 ? -22.922 -24.484 -3.436 1 81.94 371 PRO B C 1
ATOM 7661 O O . PRO B 1 371 ? -21.766 -24.062 -3.486 1 81.94 371 PRO B O 1
ATOM 7664 N N . LEU B 1 372 ? -23.531 -25 -4.445 1 83.56 372 LEU B N 1
ATOM 7665 C CA . LEU B 1 372 ? -22.984 -24.875 -5.789 1 83.56 372 LEU B CA 1
ATOM 7666 C C . LEU B 1 372 ? -23.172 -23.453 -6.328 1 83.56 372 LEU B C 1
ATOM 7668 O O . LEU B 1 372 ? -24.203 -22.828 -6.062 1 83.56 372 LEU B O 1
ATOM 7672 N N . TRP B 1 373 ? -22.156 -23.016 -6.922 1 92.88 373 TRP B N 1
ATOM 7673 C CA . TRP B 1 373 ? -22.219 -21.719 -7.574 1 92.88 373 TRP B CA 1
ATOM 7674 C C . TRP B 1 373 ? -22.562 -21.859 -9.055 1 92.88 373 TRP B C 1
ATOM 7676 O O . TRP B 1 373 ? -22.078 -22.781 -9.727 1 92.88 373 TRP B O 1
ATOM 7686 N N . PRO B 1 374 ? -23.453 -20.984 -9.539 1 92.5 374 PRO B N 1
ATOM 7687 C CA . PRO B 1 374 ? -23.75 -21.078 -10.969 1 92.5 374 PRO B CA 1
ATOM 7688 C C . PRO B 1 374 ? -22.484 -20.922 -11.836 1 92.5 374 PRO B C 1
ATOM 7690 O O . PRO B 1 374 ? -21.688 -20.016 -11.602 1 92.5 374 PRO B O 1
ATOM 7693 N N . ALA B 1 375 ? -22.359 -21.828 -12.758 1 93.06 375 ALA B N 1
ATOM 7694 C CA . ALA B 1 375 ? -21.203 -21.766 -13.648 1 93.06 375 ALA B CA 1
ATOM 7695 C C . ALA B 1 375 ? -21.312 -20.594 -14.617 1 93.06 375 ALA B C 1
ATOM 7697 O O . ALA B 1 375 ? -22.406 -20.266 -15.086 1 93.06 375 ALA B O 1
ATOM 7698 N N . PRO B 1 376 ? -20.203 -20.031 -14.93 1 95.12 376 PRO B N 1
ATOM 7699 C CA . PRO B 1 376 ? -20.219 -18.984 -15.953 1 95.12 376 PRO B CA 1
ATOM 7700 C C . PRO B 1 376 ? -20.578 -19.516 -17.344 1 95.12 376 PRO B C 1
ATOM 7702 O O . PRO B 1 376 ? -20.375 -20.703 -17.625 1 95.12 376 PRO B O 1
ATOM 7705 N N . GLU B 1 377 ? -21.156 -18.594 -18.125 1 95.94 377 GLU B N 1
ATOM 7706 C CA . GLU B 1 377 ? -21.281 -18.906 -19.547 1 95.94 377 GLU B CA 1
ATOM 7707 C C . GLU B 1 377 ? -19.938 -18.734 -20.25 1 95.94 377 GLU B C 1
ATOM 7709 O O . GLU B 1 377 ? -19.703 -17.719 -20.922 1 95.94 377 GLU B O 1
ATOM 7714 N N . TRP B 1 378 ? -19.156 -19.703 -20.25 1 96.94 378 TRP B N 1
ATOM 7715 C CA . TRP B 1 378 ? -17.766 -19.656 -20.641 1 96.94 378 TRP B CA 1
ATOM 7716 C C . TRP B 1 378 ? -17.625 -19.156 -22.078 1 96.94 378 TRP B C 1
ATOM 7718 O O . TRP B 1 378 ? -16.703 -18.406 -22.391 1 96.94 378 TRP B O 1
ATOM 7728 N N . SER B 1 379 ? -18.516 -19.578 -22.922 1 95.81 379 SER B N 1
ATOM 7729 C CA . SER B 1 379 ? -18.453 -19.219 -24.328 1 95.81 379 SER B CA 1
ATOM 7730 C C . SER B 1 379 ? -18.547 -17.719 -24.531 1 95.81 379 SER B C 1
ATOM 7732 O O . SER B 1 379 ? -18.031 -17.188 -25.516 1 95.81 379 SER B O 1
ATOM 7734 N N . ARG B 1 380 ? -19.141 -17.031 -23.625 1 95.88 380 ARG B N 1
ATOM 7735 C CA . ARG B 1 380 ? -19.297 -15.586 -23.688 1 95.88 380 ARG B CA 1
ATOM 7736 C C . ARG B 1 380 ? -17.938 -14.891 -23.625 1 95.88 380 ARG B C 1
ATOM 7738 O O . ARG B 1 380 ? -17.781 -13.773 -24.125 1 95.88 380 ARG B O 1
ATOM 7745 N N . PHE B 1 381 ? -17 -15.594 -23.125 1 96.62 381 PHE B N 1
ATOM 7746 C CA . PHE B 1 381 ? -15.68 -15.016 -22.953 1 96.62 381 PHE B CA 1
ATOM 7747 C C . PHE B 1 381 ? -14.695 -15.594 -23.969 1 96.62 381 PHE B C 1
ATOM 7749 O O . PHE B 1 381 ? -13.484 -15.414 -23.828 1 96.62 381 PHE B O 1
ATOM 7756 N N . GLY B 1 382 ? -15.211 -16.375 -24.844 1 95.44 382 GLY B N 1
ATOM 7757 C CA . GLY B 1 382 ? -14.344 -16.984 -25.844 1 95.44 382 GLY B CA 1
ATOM 7758 C C . GLY B 1 382 ? -13.719 -18.281 -25.391 1 95.44 382 GLY B C 1
ATOM 7759 O O . GLY B 1 382 ? -12.844 -18.828 -26.078 1 95.44 382 GLY B O 1
ATOM 7760 N N . ILE B 1 383 ? -14.086 -18.797 -24.312 1 97.06 383 ILE B N 1
ATOM 7761 C CA . ILE B 1 383 ? -13.594 -20.078 -23.812 1 97.06 383 ILE B CA 1
ATOM 7762 C C . ILE B 1 383 ? -14.508 -21.203 -24.281 1 97.06 383 ILE B C 1
ATOM 7764 O O . ILE B 1 383 ? -15.656 -21.312 -23.844 1 97.06 383 ILE B O 1
ATOM 7768 N N . ARG B 1 384 ? -13.961 -22.031 -25.188 1 96.19 384 ARG B N 1
ATOM 7769 C CA . ARG B 1 384 ? -14.734 -23.094 -25.844 1 96.19 384 ARG B CA 1
ATOM 7770 C C . ARG B 1 384 ? -13.93 -24.391 -25.906 1 96.19 384 ARG B C 1
ATOM 7772 O O . ARG B 1 384 ? -12.711 -24.375 -25.75 1 96.19 384 ARG B O 1
ATOM 7779 N N . PRO B 1 385 ? -14.711 -25.453 -26.047 1 97.19 385 PRO B N 1
ATOM 7780 C CA . PRO B 1 385 ? -13.984 -26.703 -26.219 1 97.19 385 PRO B CA 1
ATOM 7781 C C . PRO B 1 385 ? -13.023 -26.672 -27.406 1 97.19 385 PRO B C 1
ATOM 7783 O O . PRO B 1 385 ? -13.266 -25.953 -28.375 1 97.19 385 PRO B O 1
ATOM 7786 N N . LEU B 1 386 ? -11.992 -27.391 -27.25 1 96.38 386 LEU B N 1
ATOM 7787 C CA . LEU B 1 386 ? -11 -27.484 -28.328 1 96.38 386 LEU B CA 1
ATOM 7788 C C . LEU B 1 386 ? -11.641 -27.984 -29.609 1 96.38 386 LEU B C 1
ATOM 7790 O O . LEU B 1 386 ? -12.398 -28.953 -29.609 1 96.38 386 LEU B O 1
ATOM 7794 N N . SER B 1 387 ? -11.391 -27.234 -30.656 1 95.12 387 SER B N 1
ATOM 7795 C CA . SER B 1 387 ? -11.797 -27.609 -32 1 95.12 387 SER B CA 1
ATOM 7796 C C . SER B 1 387 ? -10.648 -27.438 -33 1 95.12 387 SER B C 1
ATOM 7798 O O . SER B 1 387 ? -10.18 -26.328 -33.25 1 95.12 387 SER B O 1
ATOM 7800 N N . LEU B 1 388 ? -10.242 -28.562 -33.531 1 96.31 388 LEU B N 1
ATOM 7801 C CA . LEU B 1 388 ? -9.102 -28.531 -34.438 1 96.31 388 LEU B CA 1
ATOM 7802 C C . LEU B 1 388 ? -9.555 -28.5 -35.906 1 96.31 388 LEU B C 1
ATOM 7804 O O . LEU B 1 388 ? -10.523 -29.172 -36.25 1 96.31 388 LEU B O 1
ATOM 7808 N N . SER B 1 389 ? -8.906 -27.766 -36.688 1 95.44 389 SER B N 1
ATOM 7809 C CA . SER B 1 389 ? -9.219 -27.656 -38.125 1 95.44 389 SER B CA 1
ATOM 7810 C C . SER B 1 389 ? -8.328 -28.562 -38.969 1 95.44 389 SER B C 1
ATOM 7812 O O . SER B 1 389 ? -8.258 -28.422 -40.188 1 95.44 389 SER B O 1
ATOM 7814 N N . TRP B 1 390 ? -7.59 -29.391 -38.344 1 96.25 390 TRP B N 1
ATOM 7815 C CA . TRP B 1 390 ? -6.652 -30.297 -39 1 96.25 390 TRP B CA 1
ATOM 7816 C C . TRP B 1 390 ? -6.723 -31.688 -38.344 1 96.25 390 TRP B C 1
ATOM 7818 O O . TRP B 1 390 ? -7.344 -31.875 -37.312 1 96.25 390 TRP B O 1
ATOM 7828 N N . GLU B 1 391 ? -6.156 -32.688 -39.062 1 95.62 391 GLU B N 1
ATOM 7829 C CA . GLU B 1 391 ? -6.113 -34.062 -38.562 1 95.62 391 GLU B CA 1
ATOM 7830 C C . GLU B 1 391 ? -4.676 -34.562 -38.438 1 95.62 391 GLU B C 1
ATOM 7832 O O . GLU B 1 391 ? -3.795 -34.125 -39.188 1 95.62 391 GLU B O 1
ATOM 7837 N N . LEU B 1 392 ? -4.535 -35.344 -37.469 1 97.19 392 LEU B N 1
ATOM 7838 C CA . LEU B 1 392 ? -3.232 -35.969 -37.312 1 97.19 392 LEU B CA 1
ATOM 7839 C C . LEU B 1 392 ? -3.047 -37.094 -38.312 1 97.19 392 LEU B C 1
ATOM 7841 O O . LEU B 1 392 ? -3.904 -37.969 -38.406 1 97.19 392 LEU B O 1
ATOM 7845 N N . GLU B 1 393 ? -1.941 -37.031 -39.031 1 96 393 GLU B N 1
ATOM 7846 C CA . GLU B 1 393 ? -1.609 -38.094 -39.969 1 96 393 GLU B CA 1
ATOM 7847 C C . GLU B 1 393 ? -0.421 -38.906 -39.5 1 96 393 GLU B C 1
ATOM 7849 O O . GLU B 1 393 ? 0.371 -38.469 -38.688 1 96 393 GLU B O 1
ATOM 7854 N N . TRP B 1 394 ? -0.379 -40.125 -40.094 1 95.81 394 TRP B N 1
ATOM 7855 C CA . TRP B 1 394 ? 0.697 -41.031 -39.719 1 95.81 394 TRP B CA 1
ATOM 7856 C C . TRP B 1 394 ? 2.061 -40.375 -39.969 1 95.81 394 TRP B C 1
ATOM 7858 O O . TRP B 1 394 ? 2.982 -40.562 -39.156 1 95.81 394 TRP B O 1
ATOM 7868 N N . ASP B 1 395 ? 2.168 -39.625 -41.031 1 93.69 395 ASP B N 1
ATOM 7869 C CA . ASP B 1 395 ? 3.428 -39 -41.438 1 93.69 395 ASP B CA 1
ATOM 7870 C C . ASP B 1 395 ? 3.822 -37.875 -40.5 1 93.69 395 ASP B C 1
ATOM 7872 O O . ASP B 1 395 ? 4.965 -37.406 -40.5 1 93.69 395 ASP B O 1
ATOM 7876 N N . ASP B 1 396 ? 2.893 -37.406 -39.719 1 96.38 396 ASP B N 1
ATOM 7877 C CA . ASP B 1 396 ? 3.199 -36.375 -38.719 1 96.38 396 ASP B CA 1
ATOM 7878 C C . ASP B 1 396 ? 4.059 -36.969 -37.594 1 96.38 396 ASP B C 1
ATOM 7880 O O . ASP B 1 396 ? 4.711 -36.219 -36.844 1 96.38 396 ASP B O 1
ATOM 7884 N N . LEU B 1 397 ? 4.039 -38.312 -37.406 1 97.06 397 LEU B N 1
ATOM 7885 C CA . LEU B 1 397 ? 4.742 -38.969 -36.312 1 97.06 397 LEU B CA 1
ATOM 7886 C C . LEU B 1 397 ? 6.059 -39.562 -36.812 1 97.06 397 LEU B C 1
ATOM 7888 O O . LEU B 1 397 ? 6.293 -40.75 -36.656 1 97.06 397 LEU B O 1
ATOM 7892 N N . GLN B 1 398 ? 6.875 -38.688 -37.375 1 95 398 GLN B N 1
ATOM 7893 C CA . GLN B 1 398 ? 8.227 -39.062 -37.75 1 95 398 GLN B CA 1
ATOM 7894 C C . GLN B 1 398 ? 9.25 -38.594 -36.75 1 95 398 GLN B C 1
ATOM 7896 O O . GLN B 1 398 ? 9.258 -37.438 -36.344 1 95 398 GLN B O 1
ATOM 7901 N N . PHE B 1 399 ? 10.07 -39.531 -36.281 1 96.12 399 PHE B N 1
ATOM 7902 C CA . PHE B 1 399 ? 11.047 -39.219 -35.25 1 96.12 399 PHE B CA 1
ATOM 7903 C C . PHE B 1 399 ? 12.469 -39.5 -35.75 1 96.12 399 PHE B C 1
ATOM 7905 O O . PHE B 1 399 ? 12.898 -40.656 -35.781 1 96.12 399 PHE B O 1
ATOM 7912 N N . SER B 1 400 ? 13.148 -38.469 -36.156 1 90.94 400 SER B N 1
ATOM 7913 C CA . SER B 1 400 ? 14.469 -38.625 -36.75 1 90.94 400 SER B CA 1
ATOM 7914 C C . SER B 1 400 ? 15.516 -37.781 -36.031 1 90.94 400 SER B C 1
ATOM 7916 O O . SER B 1 400 ? 16.703 -37.875 -36.312 1 90.94 400 SER B O 1
ATOM 7918 N N . MET B 1 401 ? 15.078 -37.031 -35.062 1 91.31 401 MET B N 1
ATOM 7919 C CA . MET B 1 401 ? 16 -36.156 -34.375 1 91.31 401 MET B CA 1
ATOM 7920 C C . MET B 1 401 ? 17 -36.969 -33.531 1 91.31 401 MET B C 1
ATOM 7922 O O . MET B 1 401 ? 16.594 -37.844 -32.75 1 91.31 401 MET B O 1
ATOM 7926 N N . PRO B 1 402 ? 18.219 -36.656 -33.656 1 92.12 402 PRO B N 1
ATOM 7927 C CA . PRO B 1 402 ? 19.234 -37.438 -32.938 1 92.12 402 PRO B CA 1
ATOM 7928 C C . PRO B 1 402 ? 19.297 -37.094 -31.453 1 92.12 402 PRO B C 1
ATOM 7930 O O . PRO B 1 402 ? 19.906 -37.844 -30.672 1 92.12 402 PRO B O 1
ATOM 7933 N N . MET B 1 403 ? 18.688 -36.062 -31.062 1 94.5 403 MET B N 1
ATOM 7934 C CA . MET B 1 403 ? 18.688 -35.625 -29.672 1 94.5 403 MET B CA 1
ATOM 7935 C C . MET B 1 403 ? 17.297 -35.75 -29.062 1 94.5 403 MET B C 1
ATOM 7937 O O . MET B 1 403 ? 16.297 -35.469 -29.703 1 94.5 403 MET B O 1
ATOM 7941 N N . GLY B 1 404 ? 17.281 -36.312 -27.812 1 96.62 404 GLY B N 1
ATOM 7942 C CA . GLY B 1 404 ? 16.062 -36.375 -27.031 1 96.62 404 GLY B CA 1
ATOM 7943 C C . GLY B 1 404 ? 16.141 -35.625 -25.719 1 96.62 404 GLY B C 1
ATOM 7944 O O . GLY B 1 404 ? 17.125 -34.938 -25.453 1 96.62 404 GLY B O 1
ATOM 7945 N N . LEU B 1 405 ? 15.094 -35.688 -24.984 1 97.62 405 LEU B N 1
ATOM 7946 C CA . LEU B 1 405 ? 15.023 -35.125 -23.641 1 97.62 405 LEU B CA 1
ATOM 7947 C C . LEU B 1 405 ? 14.992 -36.219 -22.594 1 97.62 405 LEU B C 1
ATOM 7949 O O . LEU B 1 405 ? 14.25 -37.188 -22.734 1 97.62 405 LEU B O 1
ATOM 7953 N N . ARG B 1 406 ? 15.797 -36.062 -21.625 1 97.56 406 ARG B N 1
ATOM 7954 C CA . ARG B 1 406 ? 15.812 -37.031 -20.516 1 97.56 406 ARG B CA 1
ATOM 7955 C C . ARG B 1 406 ? 15.289 -36.375 -19.234 1 97.56 406 ARG B C 1
ATOM 7957 O O . ARG B 1 406 ? 15.789 -35.312 -18.828 1 97.56 406 ARG B O 1
ATOM 7964 N N . MET B 1 407 ? 14.344 -37 -18.625 1 96.38 407 MET B N 1
ATOM 7965 C CA . MET B 1 407 ? 13.789 -36.5 -17.375 1 96.38 407 MET B CA 1
ATOM 7966 C C . MET B 1 407 ? 14.672 -36.906 -16.188 1 96.38 407 MET B C 1
ATOM 7968 O O . MET B 1 407 ? 14.906 -38.094 -15.961 1 96.38 407 MET B O 1
ATOM 7972 N N . GLU B 1 408 ? 15.156 -35.906 -15.43 1 94.62 408 GLU B N 1
ATOM 7973 C CA . GLU B 1 408 ? 15.875 -36.156 -14.188 1 94.62 408 GLU B CA 1
ATOM 7974 C C . GLU B 1 408 ? 14.914 -36.281 -13.008 1 94.62 408 GLU B C 1
ATOM 7976 O O . GLU B 1 408 ? 15.219 -36.969 -12.031 1 94.62 408 GLU B O 1
ATOM 7981 N N . ASN B 1 409 ? 13.875 -35.594 -13.086 1 91.62 409 ASN B N 1
ATOM 7982 C CA . ASN B 1 409 ? 12.703 -35.656 -12.219 1 91.62 409 ASN B CA 1
ATOM 7983 C C . ASN B 1 409 ? 11.453 -35.156 -12.945 1 91.62 409 ASN B C 1
ATOM 7985 O O . ASN B 1 409 ? 11.414 -35.125 -14.172 1 91.62 409 ASN B O 1
ATOM 7989 N N . ALA B 1 410 ? 10.516 -34.812 -12.234 1 89.19 410 ALA B N 1
ATOM 7990 C CA . ALA B 1 410 ? 9.234 -34.469 -12.867 1 89.19 410 ALA B CA 1
ATOM 7991 C C . ALA B 1 410 ? 9.344 -33.219 -13.711 1 89.19 410 ALA B C 1
ATOM 7993 O O . ALA B 1 410 ? 8.547 -33 -14.617 1 89.19 410 ALA B O 1
ATOM 7994 N N . VAL B 1 411 ? 10.422 -32.344 -13.422 1 89.75 411 VAL B N 1
ATOM 7995 C CA . VAL B 1 411 ? 10.328 -31.047 -14.07 1 89.75 411 VAL B CA 1
ATOM 7996 C C . VAL B 1 411 ? 11.695 -30.641 -14.633 1 89.75 411 VAL B C 1
ATOM 7998 O O . VAL B 1 411 ? 11.82 -29.641 -15.328 1 89.75 411 VAL B O 1
ATOM 8001 N N . ILE B 1 412 ? 12.719 -31.438 -14.398 1 91.25 412 ILE B N 1
ATOM 8002 C CA . ILE B 1 412 ? 14.047 -31.125 -14.922 1 91.25 412 ILE B CA 1
ATOM 8003 C C . ILE B 1 412 ? 14.344 -32.031 -16.125 1 91.25 412 ILE B C 1
ATOM 8005 O O . ILE B 1 412 ? 14.25 -33.25 -16.031 1 91.25 412 ILE B O 1
ATOM 8009 N N . LEU B 1 413 ? 14.75 -31.422 -17.25 1 95.25 413 LEU B N 1
ATOM 8010 C CA . LEU B 1 413 ? 15.023 -32.125 -18.484 1 95.25 413 LEU B CA 1
ATOM 8011 C C . LEU B 1 413 ? 16.453 -31.859 -18.969 1 95.25 413 LEU B C 1
ATOM 8013 O O . LEU B 1 413 ? 16.891 -30.719 -19 1 95.25 413 LEU B O 1
ATOM 8017 N N . LYS B 1 414 ? 17.109 -32.938 -19.312 1 96.69 414 LYS B N 1
ATOM 8018 C CA . LYS B 1 414 ? 18.453 -32.844 -19.891 1 96.69 414 LYS B CA 1
ATOM 8019 C C . LYS B 1 414 ? 18.5 -33.438 -21.297 1 96.69 414 LYS B C 1
ATOM 8021 O O . LYS B 1 414 ? 17.719 -34.312 -21.625 1 96.69 414 LYS B O 1
ATOM 8026 N N . PRO B 1 415 ? 19.391 -32.906 -22.109 1 95.88 415 PRO B N 1
ATOM 8027 C CA . PRO B 1 415 ? 19.547 -33.5 -23.422 1 95.88 415 PRO B CA 1
ATOM 8028 C C . PRO B 1 415 ? 20.234 -34.875 -23.375 1 95.88 415 PRO B C 1
ATOM 8030 O O . PRO B 1 415 ? 21.016 -35.125 -22.453 1 95.88 415 PRO B O 1
ATOM 8033 N N . TYR B 1 416 ? 19.891 -35.719 -24.312 1 96.12 416 TYR B N 1
ATOM 8034 C CA . TYR B 1 416 ? 20.594 -37 -24.453 1 96.12 416 TYR B CA 1
ATOM 8035 C C . TYR B 1 416 ? 20.641 -37.438 -25.922 1 96.12 416 TYR B C 1
ATOM 8037 O O . TYR B 1 416 ? 19.844 -36.969 -26.734 1 96.12 416 TYR B O 1
ATOM 8045 N N . SER B 1 417 ? 21.609 -38.25 -26.219 1 95.94 417 SER B N 1
ATOM 8046 C CA . SER B 1 417 ? 21.734 -38.781 -27.578 1 95.94 417 SER B CA 1
ATOM 8047 C C . SER B 1 417 ? 20.891 -40.031 -27.75 1 95.94 417 SER B C 1
ATOM 8049 O O . SER B 1 417 ? 21.047 -41 -27 1 95.94 417 SER B O 1
ATOM 8051 N N . VAL B 1 418 ? 20.094 -39.969 -28.781 1 95.06 418 VAL B N 1
ATOM 8052 C CA . VAL B 1 418 ? 19.203 -41.094 -29.047 1 95.06 418 VAL B CA 1
ATOM 8053 C C . VAL B 1 418 ? 19.984 -42.219 -29.734 1 95.06 418 VAL B C 1
ATOM 8055 O O . VAL B 1 418 ? 20.609 -42 -30.781 1 95.06 418 VAL B O 1
ATOM 8058 N N . SER B 1 419 ? 19.906 -43.438 -29.125 1 93.06 419 SER B N 1
ATOM 8059 C CA . SER B 1 419 ? 20.688 -44.531 -29.656 1 93.06 419 SER B CA 1
ATOM 8060 C C . SER B 1 419 ? 19.797 -45.656 -30.125 1 93.06 419 SER B C 1
ATOM 8062 O O . SER B 1 419 ? 20.281 -46.625 -30.734 1 93.06 419 SER B O 1
ATOM 8064 N N . ILE B 1 420 ? 18.594 -45.594 -29.953 1 93.31 420 ILE B N 1
ATOM 8065 C CA . ILE B 1 420 ? 17.688 -46.656 -30.344 1 93.31 420 ILE B CA 1
ATOM 8066 C C . ILE B 1 420 ? 17.141 -46.375 -31.734 1 93.31 420 ILE B C 1
ATOM 8068 O O . ILE B 1 420 ? 17.25 -45.281 -32.25 1 93.31 420 ILE B O 1
ATOM 8072 N N . ASP B 1 421 ? 16.562 -47.438 -32.312 1 92.69 421 ASP B N 1
ATOM 8073 C CA . ASP B 1 421 ? 15.906 -47.281 -33.625 1 92.69 421 ASP B CA 1
ATOM 8074 C C . ASP B 1 421 ? 14.539 -46.625 -33.469 1 92.69 421 ASP B C 1
ATOM 8076 O O . ASP B 1 421 ? 13.609 -47.219 -32.906 1 92.69 421 ASP B O 1
ATOM 8080 N N . THR B 1 422 ? 14.414 -45.438 -34 1 92.31 422 THR B N 1
ATOM 8081 C CA . THR B 1 422 ? 13.203 -44.656 -33.812 1 92.31 422 THR B CA 1
ATOM 8082 C C . THR B 1 422 ? 12.32 -44.719 -35.031 1 92.31 422 THR B C 1
ATOM 8084 O O . THR B 1 422 ? 11.305 -44.031 -35.125 1 92.31 422 THR B O 1
ATOM 8087 N N . SER B 1 423 ? 12.695 -45.5 -36.031 1 90.75 423 SER B N 1
ATOM 8088 C CA . SER B 1 423 ? 11.93 -45.594 -37.25 1 90.75 423 SER B CA 1
ATOM 8089 C C . SER B 1 423 ? 10.758 -46.562 -37.125 1 90.75 423 SER B C 1
ATOM 8091 O O . SER B 1 423 ? 9.852 -46.562 -37.938 1 90.75 423 SER B O 1
ATOM 8093 N N . ARG B 1 424 ? 10.773 -47.219 -36.031 1 92.44 424 ARG B N 1
ATOM 8094 C CA . ARG B 1 424 ? 9.727 -48.188 -35.781 1 92.44 424 ARG B CA 1
ATOM 8095 C C . ARG B 1 424 ? 8.438 -47.531 -35.344 1 92.44 424 ARG B C 1
ATOM 8097 O O . ARG B 1 424 ? 8.469 -46.406 -34.812 1 92.44 424 ARG B O 1
ATOM 8104 N N . ASP B 1 425 ? 7.418 -48.281 -35.562 1 95.5 425 ASP B N 1
ATOM 8105 C CA . ASP B 1 425 ? 6.109 -47.781 -35.156 1 95.5 425 ASP B CA 1
ATOM 8106 C C . ASP B 1 425 ? 5.824 -48.125 -33.688 1 95.5 425 ASP B C 1
ATOM 8108 O O . ASP B 1 425 ? 4.984 -47.469 -33.062 1 95.5 425 ASP B O 1
ATOM 8112 N N . ARG B 1 426 ? 6.52 -49.125 -33.25 1 96.5 426 ARG B N 1
ATOM 8113 C CA . ARG B 1 426 ? 6.418 -49.562 -31.859 1 96.5 426 ARG B CA 1
ATOM 8114 C C . ARG B 1 426 ? 7.801 -49.688 -31.219 1 96.5 426 ARG B C 1
ATOM 8116 O O . ARG B 1 426 ? 8.695 -50.312 -31.781 1 96.5 426 ARG B O 1
ATOM 8123 N N . LEU B 1 427 ? 7.906 -49.031 -30.125 1 96.62 427 LEU B N 1
ATOM 8124 C CA . LEU B 1 427 ? 9.141 -49.156 -29.359 1 96.62 427 LEU B CA 1
ATOM 8125 C C . LEU B 1 427 ? 9.047 -50.312 -28.359 1 96.62 427 LEU B C 1
ATOM 8127 O O . LEU B 1 427 ? 7.949 -50.656 -27.906 1 96.62 427 LEU B O 1
ATOM 8131 N N . GLY B 1 428 ? 10.18 -50.875 -28.031 1 94.56 428 GLY B N 1
ATOM 8132 C CA . GLY B 1 428 ? 10.211 -51.969 -27.062 1 94.56 428 GLY B CA 1
ATOM 8133 C C . GLY B 1 428 ? 10.039 -51.469 -25.625 1 94.56 428 GLY B C 1
ATOM 8134 O O . GLY B 1 428 ? 10.094 -50.281 -25.359 1 94.56 428 GLY B O 1
ATOM 8135 N N . HIS B 1 429 ? 9.812 -52.5 -24.719 1 95.38 429 HIS B N 1
ATOM 8136 C CA . HIS B 1 429 ? 9.617 -52.219 -23.312 1 95.38 429 HIS B CA 1
ATOM 8137 C C . HIS B 1 429 ? 10.906 -52.406 -22.531 1 95.38 429 HIS B C 1
ATOM 8139 O O . HIS B 1 429 ? 10.914 -52.312 -21.297 1 95.38 429 HIS B O 1
ATOM 8145 N N . ASP B 1 430 ? 12 -52.594 -23.172 1 94.69 430 ASP B N 1
ATOM 8146 C CA . ASP B 1 430 ? 13.281 -52.875 -22.531 1 94.69 430 ASP B CA 1
ATOM 8147 C C . ASP B 1 430 ? 14.023 -51.594 -22.219 1 94.69 430 ASP B C 1
ATOM 8149 O O . ASP B 1 430 ? 15.125 -51.594 -21.672 1 94.69 430 ASP B O 1
ATOM 8153 N N . HIS B 1 431 ? 13.461 -50.5 -22.594 1 95 431 HIS B N 1
ATOM 8154 C CA . HIS B 1 431 ? 14 -49.188 -22.281 1 95 431 HIS B CA 1
ATOM 8155 C C . HIS B 1 431 ? 12.891 -48.219 -21.906 1 95 431 HIS B C 1
ATOM 8157 O O . HIS B 1 431 ? 11.711 -48.5 -22.062 1 95 431 HIS B O 1
ATOM 8163 N N . ASP B 1 432 ? 13.258 -47.031 -21.438 1 96.5 432 ASP B N 1
ATOM 8164 C CA . ASP B 1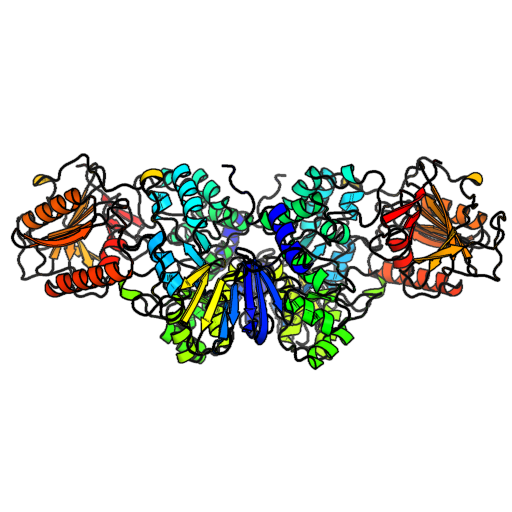 432 ? 12.273 -46.062 -20.953 1 96.5 432 ASP B CA 1
ATOM 8165 C C . ASP B 1 432 ? 12.164 -44.875 -21.906 1 96.5 432 ASP B C 1
ATOM 8167 O O . ASP B 1 432 ? 11.859 -43.75 -21.469 1 96.5 432 ASP B O 1
ATOM 8171 N N . GLU B 1 433 ? 12.492 -45.031 -23.125 1 97.25 433 GLU B N 1
ATOM 8172 C CA . GLU B 1 433 ? 12.359 -43.969 -24.141 1 97.25 433 GLU B CA 1
ATOM 8173 C C . GLU B 1 433 ? 10.969 -44 -24.766 1 97.25 433 GLU B C 1
ATOM 8175 O O . GLU B 1 433 ? 10.453 -45.062 -25.109 1 97.25 433 GLU B O 1
ATOM 8180 N N . CYS B 1 434 ? 10.383 -42.875 -24.844 1 98.19 434 CYS B N 1
ATOM 8181 C CA . CYS B 1 434 ? 9.102 -42.688 -25.5 1 98.19 434 CYS B CA 1
ATOM 8182 C C . CYS B 1 434 ? 9.211 -41.688 -26.656 1 98.19 434 CYS B C 1
ATOM 8184 O O . CYS B 1 434 ? 10.094 -40.812 -26.641 1 98.19 434 CYS B O 1
ATOM 8186 N N . PHE B 1 435 ? 8.289 -41.812 -27.672 1 98.44 435 PHE B N 1
ATOM 8187 C CA . PHE B 1 435 ? 8.07 -40.719 -28.625 1 98.44 435 PHE B CA 1
ATOM 8188 C C . PHE B 1 435 ? 7.488 -39.5 -27.922 1 98.44 435 PHE B C 1
ATOM 8190 O O . PHE B 1 435 ? 6.637 -39.625 -27.047 1 98.44 435 PHE B O 1
ATOM 8197 N N . LEU B 1 436 ? 7.992 -38.344 -28.219 1 98.62 436 LEU B N 1
ATOM 8198 C CA . LEU B 1 436 ? 7.43 -37.094 -27.781 1 98.62 436 LEU B CA 1
ATOM 8199 C C . LEU B 1 436 ? 7.164 -36.188 -28.984 1 98.62 436 LEU B C 1
ATOM 8201 O O . LEU B 1 436 ? 8.062 -35.906 -29.781 1 98.62 436 LEU B O 1
ATOM 8205 N N . ALA B 1 437 ? 5.957 -35.719 -29.078 1 98.25 437 ALA B N 1
ATOM 8206 C CA . ALA B 1 437 ? 5.602 -34.75 -30.141 1 98.25 437 ALA B CA 1
ATOM 8207 C C . ALA B 1 437 ? 4.824 -33.562 -29.562 1 98.25 437 ALA B C 1
ATOM 8209 O O . ALA B 1 437 ? 3.973 -33.75 -28.688 1 98.25 437 ALA B O 1
ATOM 8210 N N . LEU B 1 438 ? 5.191 -32.406 -30 1 98.31 438 LEU B N 1
ATOM 8211 C CA . LEU B 1 438 ? 4.445 -31.172 -29.734 1 98.31 438 LEU B CA 1
ATOM 8212 C C . LEU B 1 438 ? 3.861 -30.594 -31.016 1 98.31 438 LEU B C 1
ATOM 8214 O O . LEU B 1 438 ? 4.594 -30.344 -31.969 1 98.31 438 LEU B O 1
ATOM 8218 N N . PHE B 1 439 ? 2.527 -30.406 -31 1 98.12 439 PHE B N 1
ATOM 8219 C CA . PHE B 1 439 ? 1.858 -29.891 -32.188 1 98.12 439 PHE B CA 1
ATOM 8220 C C . PHE B 1 439 ? 1.234 -28.531 -31.906 1 98.12 439 PHE B C 1
ATOM 8222 O O . PHE B 1 439 ? 0.67 -28.297 -30.844 1 98.12 439 PHE B O 1
ATOM 8229 N N . ASP B 1 440 ? 1.332 -27.656 -32.875 1 96.88 440 ASP B N 1
ATOM 8230 C CA . ASP B 1 440 ? 0.581 -26.406 -32.844 1 96.88 440 ASP B CA 1
ATOM 8231 C C . ASP B 1 440 ? -0.923 -26.672 -32.844 1 96.88 440 ASP B C 1
ATOM 8233 O O . ASP B 1 440 ? -1.429 -27.469 -33.625 1 96.88 440 ASP B O 1
ATOM 8237 N N . ARG B 1 441 ? -1.518 -26.016 -31.953 1 94.88 441 ARG B N 1
ATOM 8238 C CA . ARG B 1 441 ? -2.963 -26.172 -31.828 1 94.88 441 ARG B CA 1
ATOM 8239 C C . ARG B 1 441 ? -3.662 -25.891 -33.156 1 94.88 441 ARG B C 1
ATOM 8241 O O . ARG B 1 441 ? -4.73 -26.438 -33.438 1 94.88 441 ARG B O 1
ATOM 8248 N N . ASN B 1 442 ? -3.064 -25.078 -34 1 94.31 442 ASN B N 1
ATOM 8249 C CA . ASN B 1 442 ? -3.629 -24.734 -35.281 1 94.31 442 ASN B CA 1
ATOM 8250 C C . ASN B 1 442 ? -3.051 -25.609 -36.406 1 94.31 442 ASN B C 1
ATOM 8252 O O . ASN B 1 442 ? -3.352 -25.422 -37.562 1 94.31 442 ASN B O 1
ATOM 8256 N N . GLY B 1 443 ? -2.186 -26.453 -36.062 1 95.75 443 GLY B N 1
ATOM 8257 C CA . GLY B 1 443 ? -1.662 -27.438 -37 1 95.75 443 GLY B CA 1
ATOM 8258 C C . GLY B 1 443 ? -0.578 -26.891 -37.875 1 95.75 443 GLY B C 1
ATOM 8259 O O . GLY B 1 443 ? -0.297 -27.453 -38.938 1 95.75 443 GLY B O 1
ATOM 8260 N N . ARG B 1 444 ? 0.08 -25.844 -37.594 1 94.5 444 ARG B N 1
ATOM 8261 C CA . ARG B 1 444 ? 1.016 -25.156 -38.469 1 94.5 444 ARG B CA 1
ATOM 8262 C C . ARG B 1 444 ? 2.416 -25.75 -38.375 1 94.5 444 ARG B C 1
ATOM 8264 O O . ARG B 1 444 ? 3.189 -25.719 -39.344 1 94.5 444 ARG B O 1
ATOM 8271 N N . TRP B 1 445 ? 2.789 -26.219 -37.125 1 96.25 445 TRP B N 1
ATOM 8272 C CA . TRP B 1 445 ? 4.145 -26.703 -36.875 1 96.25 445 TRP B CA 1
ATOM 8273 C C . TRP B 1 445 ? 4.141 -27.875 -35.906 1 96.25 445 TRP B C 1
ATOM 8275 O O . TRP B 1 445 ? 3.123 -28.141 -35.25 1 96.25 445 TRP B O 1
ATOM 8285 N N . ARG B 1 446 ? 5.27 -28.578 -35.844 1 97.25 446 ARG B N 1
ATOM 8286 C CA . ARG B 1 446 ? 5.461 -29.672 -34.906 1 97.25 446 ARG B CA 1
ATOM 8287 C C . ARG B 1 446 ? 6.918 -29.75 -34.438 1 97.25 446 ARG B C 1
ATOM 8289 O O . ARG B 1 446 ? 7.809 -29.234 -35.125 1 97.25 446 ARG B O 1
ATOM 8296 N N . VAL B 1 447 ? 7.121 -30.297 -33.312 1 97.56 447 VAL B N 1
ATOM 8297 C CA . VAL B 1 447 ? 8.422 -30.688 -32.781 1 97.56 447 VAL B CA 1
ATOM 8298 C C . VAL B 1 447 ? 8.375 -32.156 -32.344 1 97.56 447 VAL B C 1
ATOM 8300 O O . VAL B 1 447 ? 7.652 -32.469 -31.391 1 97.56 447 VAL B O 1
ATOM 8303 N N . ASN B 1 448 ? 9.117 -33 -33.062 1 97.5 448 ASN B N 1
ATOM 8304 C CA . ASN B 1 448 ? 9.172 -34.406 -32.75 1 97.5 448 ASN B CA 1
ATOM 8305 C C . ASN B 1 448 ? 10.539 -34.812 -32.219 1 97.5 448 ASN B C 1
ATOM 8307 O O . ASN B 1 448 ? 11.57 -34.5 -32.812 1 97.5 448 ASN B O 1
ATOM 8311 N N . THR B 1 449 ? 10.539 -35.438 -31.094 1 97.75 449 THR B N 1
ATOM 8312 C CA . THR B 1 449 ? 11.773 -35.938 -30.5 1 97.75 449 THR B CA 1
ATOM 8313 C C . THR B 1 449 ? 11.484 -37.094 -29.578 1 97.75 449 THR B C 1
ATOM 8315 O O . THR B 1 449 ? 10.469 -37.781 -29.719 1 97.75 449 THR B O 1
ATOM 8318 N N . MET B 1 450 ? 12.484 -37.469 -28.75 1 97.94 450 MET B N 1
ATOM 8319 C CA . MET B 1 450 ? 12.336 -38.594 -27.812 1 97.94 450 MET B CA 1
ATOM 8320 C C . MET B 1 450 ? 12.336 -38.094 -26.375 1 97.94 450 MET B C 1
ATOM 8322 O O . MET B 1 450 ? 12.984 -37.094 -26.062 1 97.94 450 MET B O 1
ATOM 8326 N N . LEU B 1 451 ? 11.562 -38.719 -25.609 1 98.19 451 LEU B N 1
ATOM 8327 C CA . LEU B 1 451 ? 11.5 -38.438 -24.172 1 98.19 451 LEU B CA 1
ATOM 8328 C C . LEU B 1 451 ? 11.914 -39.688 -23.359 1 98.19 451 LEU B C 1
ATOM 8330 O O . LEU B 1 451 ? 11.25 -40.719 -23.422 1 98.19 451 LEU B O 1
ATOM 8334 N N . LYS B 1 452 ? 13 -39.562 -22.672 1 97.75 452 LYS B N 1
ATOM 8335 C CA . LYS B 1 452 ? 13.523 -40.656 -21.859 1 97.75 452 LYS B CA 1
ATOM 8336 C C . LYS B 1 452 ? 13.156 -40.469 -20.391 1 97.75 452 LYS B C 1
ATOM 8338 O O . LYS B 1 452 ? 13.258 -39.344 -19.859 1 97.75 452 LYS B O 1
ATOM 8343 N N . GLY B 1 453 ? 12.719 -41.562 -19.766 1 96.75 453 GLY B N 1
ATOM 8344 C CA . GLY B 1 453 ? 12.461 -41.562 -18.344 1 96.75 453 GLY B CA 1
ATOM 8345 C C . GLY B 1 453 ? 10.984 -41.406 -18 1 96.75 453 GLY B C 1
ATOM 8346 O O . GLY B 1 453 ? 10.578 -41.625 -16.859 1 96.75 453 GLY B O 1
ATOM 8347 N N . PHE B 1 454 ? 10.117 -41.125 -19 1 97 454 PHE B N 1
ATOM 8348 C CA . PHE B 1 454 ? 8.703 -40.875 -18.734 1 97 454 PHE B CA 1
ATOM 8349 C C . PHE B 1 454 ? 7.98 -42.188 -18.453 1 97 454 PHE B C 1
ATOM 8351 O O . PHE B 1 454 ? 7.211 -42.281 -17.484 1 97 454 PHE B O 1
ATOM 8358 N N . SER B 1 455 ? 8.195 -43.125 -19.25 1 96.06 455 SER B N 1
ATOM 8359 C CA . SER B 1 455 ? 7.555 -44.406 -19.078 1 96.06 455 SER B CA 1
ATOM 8360 C C . SER B 1 455 ? 8.289 -45.5 -19.859 1 96.06 455 SER B C 1
ATOM 8362 O O . SER B 1 455 ? 9 -45.219 -20.828 1 96.06 455 SER B O 1
ATOM 8364 N N . SER B 1 456 ? 8.023 -46.781 -19.406 1 94.94 456 SER B N 1
ATOM 8365 C CA . SER B 1 456 ? 8.625 -47.906 -20.125 1 94.94 456 SER B CA 1
ATOM 8366 C C . SER B 1 456 ? 7.57 -48.719 -20.875 1 94.94 456 SER B C 1
ATOM 8368 O O . SER B 1 456 ? 7.902 -49.531 -21.734 1 94.94 456 SER B O 1
ATOM 8370 N N . VAL B 1 457 ? 6.363 -48.438 -20.594 1 96 457 VAL B N 1
ATOM 8371 C CA . VAL B 1 457 ? 5.391 -49.406 -21.125 1 96 457 VAL B CA 1
ATOM 8372 C C . VAL B 1 457 ? 4.191 -48.625 -21.688 1 96 457 VAL B C 1
ATOM 8374 O O . VAL B 1 457 ? 3.307 -49.219 -22.312 1 96 457 VAL B O 1
ATOM 8377 N N . LEU B 1 458 ? 4.148 -47.344 -21.625 1 96.5 458 LEU B N 1
ATOM 8378 C CA . LEU B 1 458 ? 3.014 -46.5 -22.031 1 96.5 458 LEU B CA 1
ATOM 8379 C C . LEU B 1 458 ? 2.688 -46.719 -23.5 1 96.5 458 LEU B C 1
ATOM 8381 O O . LEU B 1 458 ? 3.572 -46.625 -24.359 1 96.5 458 LEU B O 1
ATOM 8385 N N . GLY B 1 459 ? 1.416 -47.031 -23.766 1 97.69 459 GLY B N 1
ATOM 8386 C CA . GLY B 1 459 ? 0.996 -47.094 -25.156 1 97.69 459 GLY B CA 1
ATOM 8387 C C . GLY B 1 459 ? 1.003 -45.75 -25.844 1 97.69 459 GLY B C 1
ATOM 8388 O O . GLY B 1 459 ? 1.937 -45.406 -26.578 1 97.69 459 GLY B O 1
ATOM 8389 N N . GLY B 1 460 ? -0.027 -44.938 -25.562 1 98.5 460 GLY B N 1
ATOM 8390 C CA . GLY B 1 460 ? -0.128 -43.562 -26.094 1 98.5 460 GLY B CA 1
ATOM 8391 C C . GLY B 1 460 ? -0.843 -42.625 -25.156 1 98.5 460 GLY B C 1
ATOM 8392 O O . GLY B 1 460 ? -1.809 -43 -24.484 1 98.5 460 GLY B O 1
ATOM 8393 N N . LEU B 1 461 ? -0.346 -41.406 -25.109 1 98.81 461 LEU B N 1
ATOM 8394 C CA . LEU B 1 461 ? -0.93 -40.312 -24.359 1 98.81 461 LEU B CA 1
ATOM 8395 C C . LEU B 1 461 ? -1.078 -39.062 -25.234 1 98.81 461 LEU B C 1
ATOM 8397 O O . LEU B 1 461 ? -0.166 -38.719 -25.984 1 98.81 461 LEU B O 1
ATOM 8401 N N . ALA B 1 462 ? -2.215 -38.469 -25.203 1 98.81 462 ALA B N 1
ATOM 8402 C CA . ALA B 1 462 ? -2.451 -37.156 -25.828 1 98.81 462 ALA B CA 1
ATOM 8403 C C . ALA B 1 462 ? -2.979 -36.156 -24.812 1 98.81 462 ALA B C 1
ATOM 8405 O O . ALA B 1 462 ? -3.824 -36.5 -23.969 1 98.81 462 ALA B O 1
ATOM 8406 N N . SER B 1 463 ? -2.439 -34.969 -24.844 1 98.75 463 SER B N 1
ATOM 8407 C CA . SER B 1 463 ? -2.855 -33.938 -23.906 1 98.75 463 SER B CA 1
ATOM 8408 C C . SER B 1 463 ? -2.988 -32.562 -24.594 1 98.75 463 SER B C 1
ATOM 8410 O O . SER B 1 463 ? -2.064 -32.125 -25.281 1 98.75 463 SER B O 1
ATOM 8412 N N . SER B 1 464 ? -4.133 -31.969 -24.438 1 98.25 464 SER B N 1
ATOM 8413 C CA . SER B 1 464 ? -4.273 -30.562 -24.812 1 98.25 464 SER B CA 1
ATOM 8414 C C . SER B 1 464 ? -3.924 -29.641 -23.641 1 98.25 464 SER B C 1
ATOM 8416 O O . SER B 1 464 ? -3.869 -28.422 -23.812 1 98.25 464 SER B O 1
ATOM 8418 N N . TYR B 1 465 ? -3.727 -30.203 -22.438 1 97.75 465 TYR B N 1
ATOM 8419 C CA . TYR B 1 465 ? -3.213 -29.469 -21.297 1 97.75 465 TYR B CA 1
ATOM 8420 C C . TYR B 1 465 ? -1.712 -29.25 -21.406 1 97.75 465 TYR B C 1
ATOM 8422 O O . TYR B 1 465 ? -0.93 -30.203 -21.391 1 97.75 465 TYR B O 1
ATOM 8430 N N . SER B 1 466 ? -1.323 -28.078 -21.641 1 96.12 466 SER B N 1
ATOM 8431 C CA . SER B 1 466 ? 0.063 -27.625 -21.734 1 96.12 466 SER B CA 1
ATOM 8432 C C . SER B 1 466 ? 0.201 -26.156 -21.359 1 96.12 466 SER B C 1
ATOM 8434 O O . SER B 1 466 ? -0.783 -25.516 -20.984 1 96.12 466 SER B O 1
ATOM 8436 N N . ASN B 1 467 ? 1.357 -25.656 -21.328 1 93.38 467 ASN B N 1
ATOM 8437 C CA . ASN B 1 467 ? 1.61 -24.25 -20.984 1 93.38 467 ASN B CA 1
ATOM 8438 C C . ASN B 1 467 ? 0.954 -23.297 -21.984 1 93.38 467 ASN B C 1
ATOM 8440 O O . ASN B 1 467 ? 0.388 -22.281 -21.578 1 93.38 467 ASN B O 1
ATOM 8444 N N . THR B 1 468 ? 0.96 -23.656 -23.281 1 93.81 468 THR B N 1
ATOM 8445 C CA . THR B 1 468 ? 0.552 -22.75 -24.344 1 93.81 468 THR B CA 1
ATOM 8446 C C . THR B 1 468 ? -0.791 -23.172 -24.938 1 93.81 468 THR B C 1
ATOM 8448 O O . THR B 1 468 ? -1.387 -22.422 -25.719 1 93.81 468 THR B O 1
ATOM 8451 N N . GLY B 1 469 ? -1.251 -24.281 -24.594 1 93.81 469 GLY B N 1
ATOM 8452 C CA . GLY B 1 469 ? -2.451 -24.812 -25.234 1 93.81 469 GLY B CA 1
ATOM 8453 C C . GLY B 1 469 ? -2.158 -25.656 -26.453 1 93.81 469 GLY B C 1
ATOM 8454 O O . GLY B 1 469 ? -3.076 -26.219 -27.062 1 93.81 469 GLY B O 1
ATOM 8455 N N . ASP B 1 470 ? -0.91 -25.828 -26.734 1 96.88 470 ASP B N 1
ATOM 8456 C CA . ASP B 1 470 ? -0.52 -26.734 -27.812 1 96.88 470 ASP B CA 1
ATOM 8457 C C . ASP B 1 470 ? -0.658 -28.188 -27.375 1 96.88 470 ASP B C 1
ATOM 8459 O O . ASP B 1 470 ? -0.883 -28.469 -26.188 1 96.88 470 ASP B O 1
ATOM 8463 N N . LEU B 1 471 ? -0.531 -29.078 -28.359 1 98.5 471 LEU B N 1
ATOM 8464 C CA . LEU B 1 471 ? -0.902 -30.469 -28.109 1 98.5 471 LEU B CA 1
ATOM 8465 C C . LEU B 1 471 ? 0.338 -31.328 -27.906 1 98.5 471 LEU B C 1
ATOM 8467 O O . LEU B 1 471 ? 1.284 -31.266 -28.688 1 98.5 471 LEU B O 1
ATOM 8471 N N . ILE B 1 472 ? 0.29 -32.156 -26.875 1 98.69 472 ILE B N 1
ATOM 8472 C CA . ILE B 1 472 ? 1.407 -33 -26.531 1 98.69 472 ILE B CA 1
ATOM 8473 C C . ILE B 1 472 ? 1.028 -34.469 -26.781 1 98.69 472 ILE B C 1
ATOM 8475 O O . ILE B 1 472 ? -0.043 -34.906 -26.359 1 98.69 472 ILE B O 1
ATOM 8479 N N . LEU B 1 473 ? 1.882 -35.188 -27.406 1 98.75 473 LEU B N 1
ATOM 8480 C CA . LEU B 1 473 ? 1.75 -36.656 -27.547 1 98.75 473 LEU B CA 1
ATOM 8481 C C . LEU B 1 473 ? 2.982 -37.375 -27.016 1 98.75 473 LEU B C 1
ATOM 8483 O O . LEU B 1 473 ? 4.113 -36.969 -27.328 1 98.75 473 LEU B O 1
ATOM 8487 N N . ILE B 1 474 ? 2.752 -38.344 -26.219 1 98.69 474 ILE B N 1
ATOM 8488 C CA . ILE B 1 474 ? 3.809 -39.188 -25.656 1 98.69 474 ILE B CA 1
ATOM 8489 C C . ILE B 1 474 ? 3.402 -40.656 -25.75 1 98.69 474 ILE B C 1
ATOM 8491 O O . ILE B 1 474 ? 2.248 -41 -25.484 1 98.69 474 ILE B O 1
ATOM 8495 N N . GLY B 1 475 ? 4.367 -41.531 -26.125 1 98.25 475 GLY B N 1
ATOM 8496 C CA . GLY B 1 475 ? 4.02 -42.938 -26.094 1 98.25 475 GLY B CA 1
ATOM 8497 C C . GLY B 1 475 ? 5.059 -43.812 -26.766 1 98.25 475 GLY B C 1
ATOM 8498 O O . GLY B 1 475 ? 6.047 -43.312 -27.297 1 98.25 475 GLY B O 1
ATOM 8499 N N . LYS B 1 476 ? 4.832 -45.156 -26.688 1 97.94 476 LYS B N 1
ATOM 8500 C CA . LYS B 1 476 ? 5.727 -46.156 -27.297 1 97.94 476 LYS B CA 1
ATOM 8501 C C . LYS B 1 476 ? 5.102 -46.75 -28.547 1 97.94 476 LYS B C 1
ATOM 8503 O O . LYS B 1 476 ? 5.801 -47.375 -29.359 1 97.94 476 LYS B O 1
ATOM 8508 N N . HIS B 1 477 ? 3.83 -46.531 -28.719 1 97.94 477 HIS B N 1
ATOM 8509 C CA . HIS B 1 477 ? 3.113 -47.031 -29.875 1 97.94 477 HIS B CA 1
ATOM 8510 C C . HIS B 1 477 ? 2.434 -45.906 -30.641 1 97.94 477 HIS B C 1
ATOM 8512 O O . HIS B 1 477 ? 1.483 -45.312 -30.156 1 97.94 477 HIS B O 1
ATOM 8518 N N . LYS B 1 478 ? 2.82 -45.719 -31.906 1 98.25 478 LYS B N 1
ATOM 8519 C CA . LYS B 1 478 ? 2.262 -44.625 -32.719 1 98.25 478 LYS B CA 1
ATOM 8520 C C . LYS B 1 478 ? 0.754 -44.781 -32.875 1 98.25 478 LYS B C 1
ATOM 8522 O O . LYS B 1 478 ? 0.01 -43.812 -32.844 1 98.25 478 LYS B O 1
ATOM 8527 N N . GLU B 1 479 ? 0.34 -46.031 -33.031 1 98.06 479 GLU B N 1
ATOM 8528 C CA . GLU B 1 479 ? -1.087 -46.312 -33.188 1 98.06 479 GLU B CA 1
ATOM 8529 C C . GLU B 1 479 ? -1.875 -45.844 -31.969 1 98.06 479 GLU B C 1
ATOM 8531 O O . GLU B 1 479 ? -2.957 -45.281 -32.094 1 98.06 479 GLU B O 1
ATOM 8536 N N . ASP B 1 480 ? -1.384 -46.125 -30.812 1 98.56 480 ASP B N 1
ATOM 8537 C CA . ASP B 1 480 ? -2.039 -45.719 -29.578 1 98.56 480 ASP B CA 1
ATOM 8538 C C . ASP B 1 480 ? -1.993 -44.219 -29.391 1 98.56 480 ASP B C 1
ATOM 8540 O O . ASP B 1 480 ? -2.928 -43.625 -28.859 1 98.56 480 ASP B O 1
ATOM 8544 N N . MET B 1 481 ? -0.904 -43.594 -29.828 1 98.62 481 MET B N 1
ATOM 8545 C CA . MET B 1 481 ? -0.807 -42.125 -29.797 1 98.62 481 MET B CA 1
ATOM 8546 C C . MET B 1 481 ? -1.878 -41.5 -30.672 1 98.62 481 MET B C 1
ATOM 8548 O O . MET B 1 481 ? -2.533 -40.531 -30.266 1 98.62 481 MET B O 1
ATOM 8552 N N . MET B 1 482 ? -2.059 -42.062 -31.844 1 98.5 482 MET B N 1
ATOM 8553 C CA . MET B 1 482 ? -3.072 -41.562 -32.781 1 98.5 482 MET B CA 1
ATOM 8554 C C . MET B 1 482 ? -4.473 -41.75 -32.188 1 98.5 482 MET B C 1
ATOM 8556 O O . MET B 1 482 ? -5.316 -40.844 -32.312 1 98.5 482 MET B O 1
ATOM 8560 N N . LEU B 1 483 ? -4.66 -42.906 -31.594 1 98.62 483 LEU B N 1
ATOM 8561 C CA . LEU B 1 483 ? -5.953 -43.188 -30.969 1 98.62 483 LEU B CA 1
ATOM 8562 C C . LEU B 1 483 ? -6.242 -42.188 -29.844 1 98.62 483 LEU B C 1
ATOM 8564 O O . LEU B 1 483 ? -7.344 -41.656 -29.766 1 98.62 483 LEU B O 1
ATOM 8568 N N . ALA B 1 484 ? -5.293 -41.969 -29 1 98.81 484 ALA B N 1
ATOM 8569 C CA . ALA B 1 484 ? -5.438 -41.031 -27.906 1 98.81 484 ALA B CA 1
ATOM 8570 C C . ALA B 1 484 ? -5.727 -39.625 -28.438 1 98.81 484 ALA B C 1
ATOM 8572 O O . ALA B 1 484 ? -6.57 -38.906 -27.891 1 98.81 484 ALA B O 1
ATOM 8573 N N . PHE B 1 485 ? -5.004 -39.219 -29.469 1 98.69 485 PHE B N 1
ATOM 8574 C CA . PHE B 1 485 ? -5.199 -37.906 -30.078 1 98.69 485 PHE B CA 1
ATOM 8575 C C . PHE B 1 485 ? -6.629 -37.781 -30.594 1 98.69 485 PHE B C 1
ATOM 8577 O O . PHE B 1 485 ? -7.277 -36.75 -30.359 1 98.69 485 PHE B O 1
ATOM 8584 N N . GLY B 1 486 ? -7.047 -38.75 -31.297 1 98.31 486 GLY B N 1
ATOM 8585 C CA . GLY B 1 486 ? -8.406 -38.719 -31.828 1 98.31 486 GLY B CA 1
ATOM 8586 C C . GLY B 1 486 ? -9.453 -38.562 -30.734 1 98.31 486 GLY B C 1
ATOM 8587 O O . GLY B 1 486 ? -10.391 -37.781 -30.875 1 98.31 486 GLY B O 1
ATOM 8588 N N . ARG B 1 487 ? -9.328 -39.312 -29.688 1 98.5 487 ARG B N 1
ATOM 8589 C CA . ARG B 1 487 ? -10.273 -39.25 -28.594 1 98.5 487 ARG B CA 1
ATOM 8590 C C . ARG B 1 487 ? -10.219 -37.875 -27.906 1 98.5 487 ARG B C 1
ATOM 8592 O O . ARG B 1 487 ? -11.258 -37.312 -27.547 1 98.5 487 ARG B O 1
ATOM 8599 N N . MET B 1 488 ? -8.992 -37.312 -27.688 1 98.56 488 MET B N 1
ATOM 8600 C CA . MET B 1 488 ? -8.812 -36 -27.109 1 98.56 488 MET B CA 1
ATOM 8601 C C . MET B 1 488 ? -9.57 -34.938 -27.922 1 98.56 488 MET B C 1
ATOM 8603 O O . MET B 1 488 ? -10.234 -34.094 -27.359 1 98.56 488 MET B O 1
ATOM 8607 N N . GLN B 1 489 ? -9.477 -35.031 -29.234 1 97.56 489 GLN B N 1
ATOM 8608 C CA . GLN B 1 489 ? -10.195 -34.125 -30.125 1 97.56 489 GLN B CA 1
ATOM 8609 C C . GLN B 1 489 ? -11.703 -34.281 -29.984 1 97.56 489 GLN B C 1
ATOM 8611 O O . GLN B 1 489 ? -12.438 -33.312 -29.922 1 97.56 489 GLN B O 1
ATOM 8616 N N . GLU B 1 490 ? -12.156 -35.469 -29.875 1 97.62 490 GLU B N 1
ATOM 8617 C CA . GLU B 1 490 ? -13.578 -35.781 -29.797 1 97.62 490 GLU B CA 1
ATOM 8618 C C . GLU B 1 490 ? -14.203 -35.188 -28.531 1 97.62 490 GLU B C 1
ATOM 8620 O O . GLU B 1 490 ? -15.344 -34.75 -28.562 1 97.62 490 GLU B O 1
ATOM 8625 N N . ILE B 1 491 ? -13.492 -35.219 -27.5 1 97.69 491 ILE B N 1
ATOM 8626 C CA . ILE B 1 491 ? -14.078 -34.781 -26.234 1 97.69 491 ILE B CA 1
ATOM 8627 C C . ILE B 1 491 ? -13.828 -33.281 -26.016 1 97.69 491 ILE B C 1
ATOM 8629 O O . ILE B 1 491 ? -14.125 -32.75 -24.953 1 97.69 491 ILE B O 1
ATOM 8633 N N . GLY B 1 492 ? -13.258 -32.594 -26.984 1 97.06 492 GLY B N 1
ATOM 8634 C CA . GLY B 1 492 ? -13.078 -31.156 -26.953 1 97.06 492 GLY B CA 1
ATOM 8635 C C . GLY B 1 492 ? -11.867 -30.734 -26.141 1 97.06 492 GLY B C 1
ATOM 8636 O O . GLY B 1 492 ? -11.875 -29.672 -25.516 1 97.06 492 GLY B O 1
ATOM 8637 N N . GLY B 1 493 ? -10.891 -31.547 -26.062 1 98.19 493 GLY B N 1
ATOM 8638 C CA . GLY B 1 493 ? -9.688 -31.312 -25.281 1 98.19 493 GLY B CA 1
ATOM 8639 C C . GLY B 1 493 ? -9.609 -32.188 -24.031 1 98.19 493 GLY B C 1
ATOM 8640 O O . GLY B 1 493 ? -10.641 -32.562 -23.484 1 98.19 493 GLY B O 1
ATOM 8641 N N . GLY B 1 494 ? -8.398 -32.5 -23.656 1 98.44 494 GLY B N 1
ATOM 8642 C CA . GLY B 1 494 ? -8.258 -33.344 -22.484 1 98.44 494 GLY B CA 1
ATOM 8643 C C . GLY B 1 494 ? -6.93 -34.062 -22.422 1 98.44 494 GLY B C 1
ATOM 8644 O O . GLY B 1 494 ? -6 -33.719 -23.156 1 98.44 494 GLY B O 1
ATOM 8645 N N . ILE B 1 495 ? -6.844 -34.969 -21.5 1 98.75 495 ILE B N 1
ATOM 8646 C CA . ILE B 1 495 ? -5.766 -35.938 -21.359 1 98.75 495 ILE B CA 1
ATOM 8647 C C . ILE B 1 495 ? -6.312 -37.344 -21.578 1 98.75 495 ILE B C 1
ATOM 8649 O O . ILE B 1 495 ? -7.25 -37.781 -20.891 1 98.75 495 ILE B O 1
ATOM 8653 N N . VAL B 1 496 ? -5.703 -38.031 -22.531 1 98.81 496 VAL B N 1
ATOM 8654 C CA . VAL B 1 496 ? -6.203 -39.344 -22.875 1 98.81 496 VAL B CA 1
ATOM 8655 C C . VAL B 1 496 ? -5.051 -40.344 -22.906 1 98.81 496 VAL B C 1
ATOM 8657 O O . VAL B 1 496 ? -3.975 -40.062 -23.422 1 98.81 496 VAL B O 1
ATOM 8660 N N . LEU B 1 497 ? -5.316 -41.531 -22.312 1 98.69 497 LEU B N 1
ATOM 8661 C CA . LEU B 1 497 ? -4.406 -42.688 -22.375 1 98.69 497 LEU B CA 1
ATOM 8662 C C . LEU B 1 497 ? -5 -43.812 -23.219 1 98.69 497 LEU B C 1
ATOM 8664 O O . LEU B 1 497 ? -6.164 -44.156 -23.047 1 98.69 497 LEU B O 1
ATOM 8668 N N . ALA B 1 498 ? -4.219 -44.281 -24.125 1 98.75 498 ALA B N 1
ATOM 8669 C CA . ALA B 1 498 ? -4.617 -45.438 -24.953 1 98.75 498 ALA B CA 1
ATOM 8670 C C . ALA B 1 498 ? -3.578 -46.531 -24.891 1 98.75 498 ALA B C 1
ATOM 8672 O O . ALA B 1 498 ? -2.377 -46.281 -24.797 1 98.75 498 ALA B O 1
ATOM 8673 N N . GLU B 1 499 ? -4.035 -47.75 -24.922 1 97.81 499 GLU B N 1
ATOM 8674 C CA . GLU B 1 499 ? -3.18 -48.906 -24.875 1 97.81 499 GLU B CA 1
ATOM 8675 C C . GLU B 1 499 ? -3.785 -50.062 -25.656 1 97.81 499 GLU B C 1
ATOM 8677 O O . GLU B 1 499 ? -4.93 -50.469 -25.422 1 97.81 499 GLU B O 1
ATOM 8682 N N . ASP B 1 500 ? -3.047 -50.531 -26.594 1 96.44 500 ASP B N 1
ATOM 8683 C CA . ASP B 1 500 ? -3.406 -51.719 -27.406 1 96.44 500 ASP B CA 1
ATOM 8684 C C . ASP B 1 500 ? -4.777 -51.531 -28.047 1 96.44 500 ASP B C 1
ATOM 8686 O O . ASP B 1 500 ? -5.629 -52.406 -27.969 1 96.44 500 ASP B O 1
ATOM 8690 N N . GLY B 1 501 ? -4.945 -50.344 -28.469 1 96.75 501 GLY B N 1
ATOM 8691 C CA . GLY B 1 501 ? -6.129 -50.062 -29.266 1 96.75 501 GLY B CA 1
ATOM 8692 C C . GLY B 1 501 ? -7.34 -49.719 -28.422 1 96.75 501 GLY B C 1
ATOM 8693 O O . GLY B 1 501 ? -8.445 -49.562 -28.938 1 96.75 501 GLY B O 1
ATOM 8694 N N . GLU B 1 502 ? -7.172 -49.5 -27.141 1 98.12 502 GLU B N 1
ATOM 8695 C CA . GLU B 1 502 ? -8.273 -49.156 -26.25 1 98.12 502 GLU B CA 1
ATOM 8696 C C . GLU B 1 502 ? -7.973 -47.906 -25.469 1 98.12 502 GLU B C 1
ATOM 8698 O O . GLU B 1 502 ? -6.824 -47.656 -25.094 1 98.12 502 GLU B O 1
ATOM 8703 N N . ILE B 1 503 ? -9.047 -47.156 -25.234 1 98.56 503 ILE B N 1
ATOM 8704 C CA . ILE B 1 503 ? -8.906 -45.969 -24.359 1 98.56 503 ILE B CA 1
ATOM 8705 C C . ILE B 1 503 ? -8.898 -46.406 -22.906 1 98.56 503 ILE B C 1
ATOM 8707 O O . ILE B 1 503 ? -9.867 -47 -22.422 1 98.56 503 ILE B O 1
ATOM 8711 N N . LEU B 1 504 ? -7.887 -46.156 -22.203 1 98 504 LEU B N 1
ATOM 8712 C CA . LEU B 1 504 ? -7.711 -46.562 -20.812 1 98 504 LEU B CA 1
ATOM 8713 C C . LEU B 1 504 ? -8.203 -45.5 -19.859 1 98 504 LEU B C 1
ATOM 8715 O O . LEU B 1 504 ? -8.648 -45.812 -18.75 1 98 504 LEU B O 1
ATOM 8719 N N . PHE B 1 505 ? -7.992 -44.281 -20.203 1 98.5 505 PHE B N 1
ATOM 8720 C CA . PHE B 1 505 ? -8.32 -43.125 -19.359 1 98.5 505 PHE B CA 1
ATOM 8721 C C . PHE B 1 505 ? -8.602 -41.875 -20.203 1 98.5 505 PHE B C 1
ATOM 8723 O O . PHE B 1 505 ? -7.988 -41.688 -21.25 1 98.5 505 PHE B O 1
ATOM 8730 N N . GLU B 1 506 ? -9.508 -41.094 -19.844 1 98.5 506 GLU B N 1
ATOM 8731 C CA . GLU B 1 506 ? -9.75 -39.781 -20.438 1 98.5 506 GLU B CA 1
ATOM 8732 C C . GLU B 1 506 ? -10.195 -38.75 -19.391 1 98.5 506 GLU B C 1
ATOM 8734 O O . GLU B 1 506 ? -10.945 -39.094 -18.469 1 98.5 506 GLU B O 1
ATOM 8739 N N . LEU B 1 507 ? -9.648 -37.688 -19.328 1 98.56 507 LEU B N 1
ATOM 8740 C CA . LEU B 1 507 ? -10.062 -36.5 -18.562 1 98.56 507 LEU B CA 1
ATOM 8741 C C . LEU B 1 507 ? -10.422 -35.344 -19.5 1 98.56 507 LEU B C 1
ATOM 8743 O O . LEU B 1 507 ? -9.547 -34.781 -20.156 1 98.56 507 LEU B O 1
ATOM 8747 N N . SER B 1 508 ? -11.672 -35.031 -19.516 1 98.31 508 SER B N 1
ATOM 8748 C CA . SER B 1 508 ? -12.156 -33.969 -20.406 1 98.31 508 SER B CA 1
ATOM 8749 C C . SER B 1 508 ? -11.773 -32.594 -19.891 1 98.31 508 SER B C 1
ATOM 8751 O O . SER B 1 508 ? -11.922 -32.312 -18.688 1 98.31 508 SER B O 1
ATOM 8753 N N . LEU B 1 509 ? -11.266 -31.766 -20.781 1 98.44 509 LEU B N 1
ATOM 8754 C CA . LEU B 1 509 ? -10.93 -30.375 -20.5 1 98.44 509 LEU B CA 1
ATOM 8755 C C . LEU B 1 509 ? -11.602 -29.453 -21.516 1 98.44 509 LEU B C 1
ATOM 8757 O O . LEU B 1 509 ? -10.914 -28.781 -22.297 1 98.44 509 LEU B O 1
ATOM 8761 N N . PRO B 1 510 ? -12.852 -29.266 -21.391 1 97.56 510 PRO B N 1
ATOM 8762 C CA . PRO B 1 510 ? -13.602 -28.562 -22.422 1 97.56 510 PRO B CA 1
ATOM 8763 C C . PRO B 1 510 ? -13.383 -27.047 -22.375 1 97.56 510 PRO B C 1
ATOM 8765 O O . PRO B 1 510 ? -13.75 -26.344 -23.328 1 97.56 510 PRO B O 1
ATOM 8768 N N . LEU B 1 511 ? -12.906 -26.516 -21.297 1 97.81 511 LEU B N 1
ATOM 8769 C CA . LEU B 1 511 ? -12.68 -25.078 -21.188 1 97.81 511 LEU B CA 1
ATOM 8770 C C . LEU B 1 511 ? -11.344 -24.703 -21.812 1 97.81 511 LEU B C 1
ATOM 8772 O O . LEU B 1 511 ? -10.312 -24.703 -21.125 1 97.81 511 LEU B O 1
ATOM 8776 N N . GLY B 1 512 ? -11.414 -24.406 -23.094 1 95.56 512 GLY B N 1
ATOM 8777 C CA . GLY B 1 512 ? -10.227 -23.984 -23.828 1 95.56 512 GLY B CA 1
ATOM 8778 C C . GLY B 1 512 ? -9.25 -25.125 -24.062 1 95.56 512 GLY B C 1
ATOM 8779 O O . GLY B 1 512 ? -8.133 -24.891 -24.531 1 95.56 512 GLY B O 1
ATOM 8780 N N . GLY B 1 513 ? -9.609 -26.344 -23.719 1 96.62 513 GLY B N 1
ATOM 8781 C CA . GLY B 1 513 ? -8.711 -27.484 -23.828 1 96.62 513 GLY B CA 1
ATOM 8782 C C . GLY B 1 513 ? -7.766 -27.609 -22.656 1 96.62 513 GLY B C 1
ATOM 8783 O O . GLY B 1 513 ? -6.938 -28.531 -22.609 1 96.62 513 GLY B O 1
ATOM 8784 N N . MET B 1 514 ? -7.918 -26.703 -21.719 1 96.38 514 MET B N 1
ATOM 8785 C CA . MET B 1 514 ? -6.91 -26.609 -20.656 1 96.38 514 MET B CA 1
ATOM 8786 C C . MET B 1 514 ? -7.531 -26.859 -19.297 1 96.38 514 MET B C 1
ATOM 8788 O O . MET B 1 514 ? -6.844 -27.297 -18.359 1 96.38 514 MET B O 1
ATOM 8792 N N . MET B 1 515 ? -8.797 -26.609 -19.125 1 97.88 515 MET B N 1
ATOM 8793 C CA . MET B 1 515 ? -9.43 -26.672 -17.812 1 97.88 515 MET B CA 1
ATOM 8794 C C . MET B 1 515 ? -10.672 -27.547 -17.844 1 97.88 515 MET B C 1
ATOM 8796 O O . MET B 1 515 ? -11.352 -27.625 -18.875 1 97.88 515 MET B O 1
ATOM 8800 N N . SER B 1 516 ? -10.938 -28.125 -16.719 1 98.19 516 SER B N 1
ATOM 8801 C CA . SER B 1 516 ? -12.094 -29 -16.578 1 98.19 516 SER B CA 1
ATOM 8802 C C . SER B 1 516 ? -13.305 -28.234 -16.062 1 98.19 516 SER B C 1
ATOM 8804 O O . SER B 1 516 ? -13.156 -27.219 -15.383 1 98.19 516 SER B O 1
ATOM 8806 N N . SER B 1 517 ? -14.445 -28.719 -16.359 1 96.69 517 SER B N 1
ATOM 8807 C CA . SER B 1 517 ? -15.68 -28.172 -15.812 1 96.69 517 SER B CA 1
ATOM 8808 C C . SER B 1 517 ? -16.062 -28.875 -14.516 1 96.69 517 SER B C 1
ATOM 8810 O O . SER B 1 517 ? -17.031 -28.5 -13.859 1 96.69 517 SER B O 1
ATOM 8812 N N . LEU B 1 518 ? -15.305 -29.859 -14.148 1 96.56 518 LEU B N 1
ATOM 8813 C CA . LEU B 1 518 ? -15.602 -30.641 -12.945 1 96.56 518 LEU B CA 1
ATOM 8814 C C . LEU B 1 518 ? -15.273 -29.828 -11.688 1 96.56 518 LEU B C 1
ATOM 8816 O O . LEU B 1 518 ? -14.422 -28.938 -11.727 1 96.56 518 LEU B O 1
ATOM 8820 N N . GLU B 1 519 ? -16 -30.172 -10.625 1 96.06 519 GLU B N 1
ATOM 8821 C CA . GLU B 1 519 ? -15.617 -29.656 -9.312 1 96.06 519 GLU B CA 1
ATOM 8822 C C . GLU B 1 519 ? -14.273 -30.219 -8.867 1 96.06 519 GLU B C 1
ATOM 8824 O O . GLU B 1 519 ? -13.883 -31.312 -9.281 1 96.06 519 GLU B O 1
ATOM 8829 N N . VAL B 1 520 ? -13.648 -29.5 -8 1 97.06 520 VAL B N 1
ATOM 8830 C CA . VAL B 1 520 ? -12.281 -29.844 -7.617 1 97.06 520 VAL B CA 1
ATOM 8831 C C . VAL B 1 520 ? -12.266 -31.203 -6.934 1 97.06 520 VAL B C 1
ATOM 8833 O O . VAL B 1 520 ? -11.344 -32 -7.152 1 97.06 520 VAL B O 1
ATOM 8836 N N . ASP B 1 521 ? -13.25 -31.562 -6.137 1 95.62 521 ASP B N 1
ATOM 8837 C CA . ASP B 1 521 ? -13.312 -32.844 -5.461 1 95.62 521 ASP B CA 1
ATOM 8838 C C . ASP B 1 521 ? -13.312 -34 -6.473 1 95.62 521 ASP B C 1
ATOM 8840 O O . ASP B 1 521 ? -12.617 -35 -6.289 1 95.62 521 ASP B O 1
ATOM 8844 N N . GLU B 1 522 ? -14.062 -33.812 -7.516 1 97.12 522 GLU B N 1
ATOM 8845 C CA . GLU B 1 522 ? -14.117 -34.812 -8.57 1 97.12 522 GLU B CA 1
ATOM 8846 C C . GLU B 1 522 ? -12.797 -34.875 -9.336 1 97.12 522 GLU B C 1
ATOM 8848 O O . GLU B 1 522 ? -12.336 -35.969 -9.695 1 97.12 522 GLU B O 1
ATOM 8853 N N . LEU B 1 523 ? -12.266 -33.75 -9.547 1 98 523 LEU B N 1
ATOM 8854 C CA . LEU B 1 523 ? -11.008 -33.688 -10.281 1 98 523 LEU B CA 1
ATOM 8855 C C . LEU B 1 523 ? -9.883 -34.375 -9.508 1 98 523 LEU B C 1
ATOM 8857 O O . LEU B 1 523 ? -8.969 -34.938 -10.109 1 98 523 LEU B O 1
ATOM 8861 N N . ILE B 1 524 ? -9.938 -34.25 -8.156 1 97.94 524 ILE B N 1
ATOM 8862 C CA . ILE B 1 524 ? -8.953 -34.906 -7.312 1 97.94 524 ILE B CA 1
ATOM 8863 C C . ILE B 1 524 ? -8.953 -36.406 -7.613 1 97.94 524 ILE B C 1
ATOM 8865 O O . ILE B 1 524 ? -7.895 -37 -7.824 1 97.94 524 ILE B O 1
ATOM 8869 N N . ASN B 1 525 ? -10.086 -36.969 -7.719 1 97.81 525 ASN B N 1
ATOM 8870 C CA . ASN B 1 525 ? -10.211 -38.406 -8 1 97.81 525 ASN B CA 1
ATOM 8871 C C . ASN B 1 525 ? -9.734 -38.75 -9.414 1 97.81 525 ASN B C 1
ATOM 8873 O O . ASN B 1 525 ? -9.078 -39.75 -9.625 1 97.81 525 ASN B O 1
ATOM 8877 N N . GLU B 1 526 ? -10.125 -37.906 -10.367 1 97.88 526 GLU B N 1
ATOM 8878 C CA . GLU B 1 526 ? -9.68 -38.094 -11.742 1 97.88 526 GLU B CA 1
ATOM 8879 C C . GLU B 1 526 ? -8.156 -38.062 -11.836 1 97.88 526 GLU B C 1
ATOM 8881 O O . GLU B 1 526 ? -7.551 -38.906 -12.5 1 97.88 526 GLU B O 1
ATOM 8886 N N . GLU B 1 527 ? -7.582 -37.094 -11.188 1 97.5 527 GLU B N 1
ATOM 8887 C CA . GLU B 1 527 ? -6.129 -36.969 -11.211 1 97.5 527 GLU B CA 1
ATOM 8888 C C . GLU B 1 527 ? -5.461 -38.188 -10.578 1 97.5 527 GLU B C 1
ATOM 8890 O O . GLU B 1 527 ? -4.469 -38.688 -11.094 1 97.5 527 GLU B O 1
ATOM 8895 N N . LYS B 1 528 ? -5.992 -38.656 -9.422 1 97.19 528 LYS B N 1
ATOM 8896 C CA . LYS B 1 528 ? -5.43 -39.812 -8.742 1 97.19 528 LYS B CA 1
ATOM 8897 C C . LYS B 1 528 ? -5.477 -41.062 -9.641 1 97.19 528 LYS B C 1
ATOM 8899 O O . LYS B 1 528 ? -4.531 -41.844 -9.672 1 97.19 528 LYS B O 1
ATOM 8904 N N . THR B 1 529 ? -6.555 -41.188 -10.352 1 98 529 THR B N 1
ATOM 8905 C CA . THR B 1 529 ? -6.676 -42.281 -11.297 1 98 529 THR B CA 1
ATOM 8906 C C . THR B 1 529 ? -5.633 -42.156 -12.406 1 98 529 THR B C 1
ATOM 8908 O O . THR B 1 529 ? -4.969 -43.125 -12.75 1 98 529 THR B O 1
ATOM 8911 N N . PHE B 1 530 ? -5.516 -41.031 -12.938 1 97.94 530 PHE B N 1
ATOM 8912 C CA . PHE B 1 530 ? -4.535 -40.75 -13.984 1 97.94 530 PHE B CA 1
ATOM 8913 C C . PHE B 1 530 ? -3.129 -41.125 -13.516 1 97.94 530 PHE B C 1
ATOM 8915 O O . PHE B 1 530 ? -2.404 -41.844 -14.211 1 97.94 530 PHE B O 1
ATOM 8922 N N . VAL B 1 531 ? -2.787 -40.625 -12.328 1 96.75 531 VAL B N 1
ATOM 8923 C CA . VAL B 1 531 ? -1.461 -40.812 -11.766 1 96.75 531 VAL B CA 1
ATOM 8924 C C . VAL B 1 531 ? -1.227 -42.312 -11.539 1 96.75 531 VAL B C 1
ATOM 8926 O O . VAL B 1 531 ? -0.157 -42.844 -11.867 1 96.75 531 VAL B O 1
ATOM 8929 N N . ARG B 1 532 ? -2.201 -43 -11 1 97.06 532 ARG B N 1
ATOM 8930 C CA . ARG B 1 532 ? -2.096 -44.438 -10.758 1 97.06 532 ARG B CA 1
ATOM 8931 C C . ARG B 1 532 ? -1.839 -45.188 -12.055 1 97.06 532 ARG B C 1
ATOM 8933 O O . ARG B 1 532 ? -0.946 -46.031 -12.117 1 97.06 532 ARG B O 1
ATOM 8940 N N . LEU B 1 533 ? -2.574 -44.875 -13.086 1 97.62 533 LEU B N 1
ATOM 8941 C CA . LEU B 1 533 ? -2.461 -45.562 -14.367 1 97.62 533 LEU B CA 1
ATOM 8942 C C . LEU B 1 533 ? -1.097 -45.312 -15 1 97.62 533 LEU B C 1
ATOM 8944 O O . LEU B 1 533 ? -0.496 -46.25 -15.57 1 97.62 533 LEU B O 1
ATOM 8948 N N . LEU B 1 534 ? -0.613 -44.125 -14.922 1 97.19 534 LEU B N 1
ATOM 8949 C CA . LEU B 1 534 ? 0.699 -43.812 -15.477 1 97.19 534 LEU B CA 1
ATOM 8950 C C . LEU B 1 534 ? 1.802 -44.531 -14.695 1 97.19 534 LEU B C 1
ATOM 8952 O O . LEU B 1 534 ? 2.773 -45 -15.281 1 97.19 534 LEU B O 1
ATOM 8956 N N . ARG B 1 535 ? 1.629 -44.531 -13.398 1 96.44 535 ARG B N 1
ATOM 8957 C CA . ARG B 1 535 ? 2.615 -45.219 -12.562 1 96.44 535 ARG B CA 1
ATOM 8958 C C . ARG B 1 535 ? 2.674 -46.719 -12.883 1 96.44 535 ARG B C 1
ATOM 8960 O O . ARG B 1 535 ? 3.756 -47.281 -12.93 1 96.44 535 ARG B O 1
ATOM 8967 N N . GLU B 1 536 ? 1.562 -47.281 -13.055 1 96.56 536 GLU B N 1
ATOM 8968 C CA . GLU B 1 536 ? 1.484 -48.688 -13.438 1 96.56 536 GLU B CA 1
ATOM 8969 C C . GLU B 1 536 ? 2.211 -48.938 -14.75 1 96.56 536 GLU B C 1
ATOM 8971 O O . GLU B 1 536 ? 2.615 -50.062 -15.031 1 96.56 536 GLU B O 1
ATOM 8976 N N . ARG B 1 537 ? 2.418 -47.906 -15.461 1 96.5 537 ARG B N 1
ATOM 8977 C CA . ARG B 1 537 ? 3.037 -48.031 -16.781 1 96.5 537 ARG B CA 1
ATOM 8978 C C . ARG B 1 537 ? 4.465 -47.5 -16.766 1 96.5 537 ARG B C 1
ATOM 8980 O O . ARG B 1 537 ? 5.043 -47.25 -17.812 1 96.5 537 ARG B O 1
ATOM 8987 N N . GLY B 1 538 ? 4.934 -47.188 -15.586 1 94.81 538 GLY B N 1
ATOM 8988 C CA . GLY B 1 538 ? 6.367 -46.969 -15.453 1 94.81 538 GLY B CA 1
ATOM 8989 C C . GLY B 1 538 ? 6.723 -45.531 -15.164 1 94.81 538 GLY B C 1
ATOM 8990 O O . GLY B 1 538 ? 7.902 -45.156 -15.078 1 94.81 538 GLY B O 1
ATOM 8991 N N . TYR B 1 539 ? 5.77 -44.625 -15.062 1 96.38 539 TYR B N 1
ATOM 8992 C CA . TYR B 1 539 ? 6.098 -43.25 -14.664 1 96.38 539 TYR B CA 1
ATOM 8993 C C . TYR B 1 539 ? 6.672 -43.219 -13.258 1 96.38 539 TYR B C 1
ATOM 8995 O O . TYR B 1 539 ? 5.98 -43.562 -12.289 1 96.38 539 TYR B O 1
ATOM 9003 N N . PRO B 1 540 ? 7.848 -42.688 -13.078 1 94.81 540 PRO B N 1
ATOM 9004 C CA . PRO B 1 540 ? 8.516 -42.875 -11.789 1 94.81 540 PRO B CA 1
ATOM 9005 C C . PRO B 1 540 ? 8.469 -41.656 -10.906 1 94.81 540 PRO B C 1
ATOM 9007 O O . PRO B 1 540 ? 8.953 -41.656 -9.773 1 94.81 540 PRO B O 1
ATOM 9010 N N . PHE B 1 541 ? 7.949 -40.594 -11.336 1 92.69 541 PHE B N 1
ATOM 9011 C CA . PHE B 1 541 ? 8.078 -39.312 -10.633 1 92.69 541 PHE B CA 1
ATOM 9012 C C . PHE B 1 541 ? 6.777 -38.969 -9.914 1 92.69 541 PHE B C 1
ATOM 9014 O O . PHE B 1 541 ? 5.863 -39.781 -9.836 1 92.69 541 PHE B O 1
ATOM 9021 N N . GLU B 1 542 ? 6.727 -37.781 -9.281 1 84.56 542 GLU B N 1
ATOM 9022 C CA . GLU B 1 542 ? 5.688 -37.438 -8.312 1 84.56 542 GLU B CA 1
ATOM 9023 C C . GLU B 1 542 ? 4.438 -36.906 -9.008 1 84.56 542 GLU B C 1
ATOM 9025 O O . GLU B 1 542 ? 3.314 -37.219 -8.609 1 84.56 542 GLU B O 1
ATOM 9030 N N . ASP B 1 543 ? 4.535 -36.094 -10.023 1 88.31 543 ASP B N 1
ATOM 9031 C CA . ASP B 1 543 ? 3.379 -35.344 -10.523 1 88.31 543 ASP B CA 1
ATOM 9032 C C . ASP B 1 543 ? 3.398 -35.281 -12.047 1 88.31 543 ASP B C 1
ATOM 9034 O O . ASP B 1 543 ? 3.973 -34.344 -12.617 1 88.31 543 ASP B O 1
ATOM 9038 N N . PRO B 1 544 ? 2.686 -36.156 -12.672 1 93.62 544 PRO B N 1
ATOM 9039 C CA . PRO B 1 544 ? 2.705 -36.156 -14.141 1 93.62 544 PRO B CA 1
ATOM 9040 C C . PRO B 1 544 ? 1.994 -34.938 -14.727 1 93.62 544 PRO B C 1
ATOM 9042 O O . PRO B 1 544 ? 2.254 -34.531 -15.867 1 93.62 544 PRO B O 1
ATOM 9045 N N . VAL B 1 545 ? 1.061 -34.312 -13.984 1 94.62 545 VAL B N 1
ATOM 9046 C CA . VAL B 1 545 ? 0.392 -33.094 -14.453 1 94.62 545 VAL B CA 1
ATOM 9047 C C . VAL B 1 545 ? 1.415 -31.984 -14.641 1 94.62 545 VAL B C 1
ATOM 9049 O O . VAL B 1 545 ? 1.428 -31.312 -15.672 1 94.62 545 VAL B O 1
ATOM 9052 N N . TYR B 1 546 ? 2.326 -31.859 -13.703 1 92.94 546 TYR B N 1
ATOM 9053 C CA . TYR B 1 546 ? 3.375 -30.859 -13.812 1 92.94 546 TYR B CA 1
ATOM 9054 C C . TYR B 1 546 ? 4.363 -31.219 -14.914 1 92.94 546 TYR B C 1
ATOM 9056 O O . TYR B 1 546 ? 4.906 -30.328 -15.586 1 92.94 546 TYR B O 1
ATOM 9064 N N . SER B 1 547 ? 4.602 -32.531 -15.062 1 94.19 547 SER B N 1
ATOM 9065 C CA . SER B 1 547 ? 5.488 -32.938 -16.156 1 94.19 547 SER B CA 1
ATOM 9066 C C . SER B 1 547 ? 4.973 -32.438 -17.5 1 94.19 547 SER B C 1
ATOM 9068 O O . SER B 1 547 ? 5.734 -31.891 -18.297 1 94.19 547 SER B O 1
ATOM 9070 N N . LEU B 1 548 ? 3.678 -32.562 -17.688 1 95.56 548 LEU B N 1
ATOM 9071 C CA . LEU B 1 548 ? 3.072 -32.125 -18.938 1 95.56 548 LEU B CA 1
ATOM 9072 C C . LEU B 1 548 ? 3.164 -30.625 -19.078 1 95.56 548 LEU B C 1
ATOM 9074 O O . LEU B 1 548 ? 3.518 -30.109 -20.141 1 95.56 548 LEU B O 1
ATOM 9078 N N . LEU B 1 549 ? 2.918 -29.922 -17.984 1 94.25 549 LEU B N 1
ATOM 9079 C CA . LEU B 1 549 ? 2.902 -28.469 -18 1 94.25 549 LEU B CA 1
ATOM 9080 C C . LEU B 1 549 ? 4.301 -27.906 -18.25 1 94.25 549 LEU B C 1
ATOM 9082 O O . LEU B 1 549 ? 4.465 -26.922 -18.969 1 94.25 549 LEU B O 1
ATOM 9086 N N . PHE B 1 550 ? 5.301 -28.531 -17.688 1 93.56 550 PHE B N 1
ATOM 9087 C CA . PHE B 1 550 ? 6.625 -27.922 -17.609 1 93.56 550 PHE B CA 1
ATOM 9088 C C . PHE B 1 550 ? 7.516 -28.422 -18.75 1 93.56 550 PHE B C 1
ATOM 9090 O O . PHE B 1 550 ? 8.672 -28.016 -18.859 1 93.56 550 PHE B O 1
ATOM 9097 N N . LEU B 1 551 ? 6.973 -29.281 -19.641 1 95.38 551 LEU B N 1
ATOM 9098 C CA . LEU B 1 551 ? 7.719 -29.703 -20.828 1 95.38 551 LEU B CA 1
ATOM 9099 C C . LEU B 1 551 ? 8.141 -28.5 -21.656 1 95.38 551 LEU B C 1
ATOM 9101 O O . LEU B 1 551 ? 9.203 -28.516 -22.297 1 95.38 551 LEU B O 1
ATOM 9105 N N . GLN B 1 552 ? 7.336 -27.484 -21.578 1 95.06 552 GLN B N 1
ATOM 9106 C CA . GLN B 1 552 ? 7.555 -26.328 -22.438 1 95.06 552 GLN B CA 1
ATOM 9107 C C . GLN B 1 552 ? 8.117 -25.141 -21.641 1 95.06 552 GLN B C 1
ATOM 9109 O O . GLN B 1 552 ? 8.344 -24.062 -22.188 1 95.06 552 GLN B O 1
ATOM 9114 N N . SER B 1 553 ? 8.352 -25.234 -20.375 1 94.5 553 SER B N 1
ATOM 9115 C CA . SER B 1 553 ? 8.602 -24.094 -19.484 1 94.5 553 SER B CA 1
ATOM 9116 C C . SER B 1 553 ? 10.094 -23.766 -19.422 1 94.5 553 SER B C 1
ATOM 9118 O O . SER B 1 553 ? 10.867 -24.516 -18.812 1 94.5 553 SER B O 1
ATOM 9120 N N . THR B 1 554 ? 10.453 -22.672 -19.906 1 92.94 554 THR B N 1
ATOM 9121 C CA . THR B 1 554 ? 11.859 -22.344 -20.125 1 92.94 554 THR B CA 1
ATOM 9122 C C . THR B 1 554 ? 12.453 -21.672 -18.875 1 92.94 554 THR B C 1
ATOM 9124 O O . THR B 1 554 ? 13.602 -21.234 -18.906 1 92.94 554 THR B O 1
ATOM 9127 N N . HIS B 1 555 ? 11.703 -21.578 -17.797 1 89.38 555 HIS B N 1
ATOM 9128 C CA . HIS B 1 555 ? 12.258 -21.062 -16.562 1 89.38 555 HIS B CA 1
ATOM 9129 C C . HIS B 1 555 ? 12.891 -22.172 -15.727 1 89.38 555 HIS B C 1
ATOM 9131 O O . HIS B 1 555 ? 13.445 -21.906 -14.656 1 89.38 555 HIS B O 1
ATOM 9137 N N . LEU B 1 556 ? 12.836 -23.375 -16.203 1 88.94 556 LEU B N 1
ATOM 9138 C CA . LEU B 1 556 ? 13.484 -24.531 -15.609 1 88.94 556 LEU B CA 1
ATOM 9139 C C . LEU B 1 556 ? 14.609 -25.047 -16.5 1 88.94 556 LEU B C 1
ATOM 9141 O O . LEU B 1 556 ? 14.539 -24.938 -17.719 1 88.94 556 LEU B O 1
ATOM 9145 N N . PRO B 1 557 ? 15.633 -25.641 -15.883 1 88.25 557 PRO B N 1
ATOM 9146 C CA . PRO B 1 557 ? 16.719 -26.219 -16.672 1 88.25 557 PRO B CA 1
ATOM 9147 C C . PRO B 1 557 ? 16.297 -27.531 -17.359 1 88.25 557 PRO B C 1
ATOM 9149 O O . PRO B 1 557 ? 15.359 -28.188 -16.922 1 88.25 557 PRO B O 1
ATOM 9152 N N . TYR B 1 558 ? 16.953 -28.062 -18.344 1 92.19 558 TYR B N 1
ATOM 9153 C CA . TYR B 1 558 ? 18.031 -27.438 -19.109 1 92.19 558 TYR B CA 1
ATOM 9154 C C . TYR B 1 558 ? 17.594 -27.203 -20.547 1 92.19 558 TYR B C 1
ATOM 9156 O O . TYR B 1 558 ? 18.062 -26.266 -21.203 1 92.19 558 TYR B O 1
ATOM 9164 N N . VAL B 1 559 ? 16.812 -28.172 -21.047 1 95.75 559 VAL B N 1
ATOM 9165 C CA . VAL B 1 559 ? 16.266 -28.094 -22.391 1 95.75 559 VAL B CA 1
ATOM 9166 C C . VAL B 1 559 ? 14.75 -28.234 -22.359 1 95.75 559 VAL B C 1
ATOM 9168 O O . VAL B 1 559 ? 14.203 -28.891 -21.453 1 95.75 559 VAL B O 1
ATOM 9171 N N . ARG B 1 560 ? 14.109 -27.609 -23.312 1 96.94 560 ARG B N 1
ATOM 9172 C CA . ARG B 1 560 ? 12.648 -27.625 -23.359 1 96.94 560 ARG B CA 1
ATOM 9173 C C . ARG B 1 560 ? 12.148 -27.734 -24.797 1 96.94 560 ARG B C 1
ATOM 9175 O O . ARG B 1 560 ? 12.828 -27.312 -25.734 1 96.94 560 ARG B O 1
ATOM 9182 N N . VAL B 1 561 ? 11.055 -28.375 -24.938 1 96.56 561 VAL B N 1
ATOM 9183 C CA . VAL B 1 561 ? 10.344 -28.359 -26.219 1 96.56 561 VAL B CA 1
ATOM 9184 C C . VAL B 1 561 ? 9.406 -27.156 -26.281 1 96.56 561 VAL B C 1
ATOM 9186 O O . VAL B 1 561 ? 8.531 -27.016 -25.422 1 96.56 561 VAL B O 1
ATOM 9189 N N . THR B 1 562 ? 9.594 -26.234 -27.234 1 97 562 THR B N 1
ATOM 9190 C CA . THR B 1 562 ? 8.812 -25.016 -27.312 1 97 562 THR B CA 1
ATOM 9191 C C . THR B 1 562 ? 8.242 -24.828 -28.719 1 97 562 THR B C 1
ATOM 9193 O O . THR B 1 562 ? 8.5 -25.641 -29.609 1 97 562 THR B O 1
ATOM 9196 N N . GLN B 1 563 ? 7.434 -23.75 -28.891 1 96.31 563 GLN B N 1
ATOM 9197 C CA . GLN B 1 563 ? 6.867 -23.438 -30.203 1 96.31 563 GLN B CA 1
ATOM 9198 C C . GLN B 1 563 ? 7.965 -23.156 -31.219 1 96.31 563 GLN B C 1
ATOM 9200 O O . GLN B 1 563 ? 7.773 -23.359 -32.438 1 96.31 563 GLN B O 1
ATOM 9205 N N . ARG B 1 564 ? 9.086 -22.781 -30.688 1 96.19 564 ARG B N 1
ATOM 9206 C CA . ARG B 1 564 ? 10.18 -22.406 -31.578 1 96.19 564 ARG B CA 1
ATOM 9207 C C . ARG B 1 564 ? 11.094 -23.594 -31.844 1 96.19 564 ARG B C 1
ATOM 9209 O O . ARG B 1 564 ? 11.977 -23.531 -32.688 1 96.19 564 ARG B O 1
ATOM 9216 N N . GLY B 1 565 ? 10.891 -24.641 -31.172 1 96.75 565 GLY B N 1
ATOM 9217 C CA . GLY B 1 565 ? 11.742 -25.828 -31.266 1 96.75 565 GLY B CA 1
ATOM 9218 C C . GLY B 1 565 ? 12.297 -26.266 -29.938 1 96.75 565 GLY B C 1
ATOM 9219 O O . GLY B 1 565 ? 11.727 -25.969 -28.891 1 96.75 565 GLY B O 1
ATOM 9220 N N . ILE B 1 566 ? 13.289 -27.078 -30.031 1 97.06 566 ILE B N 1
ATOM 9221 C CA . ILE B 1 566 ? 13.984 -27.484 -28.812 1 97.06 566 ILE B CA 1
ATOM 9222 C C . ILE B 1 566 ? 14.891 -26.344 -28.344 1 97.06 566 ILE B C 1
ATOM 9224 O O . ILE B 1 566 ? 15.781 -25.906 -29.078 1 97.06 566 ILE B O 1
ATOM 9228 N N . TYR B 1 567 ? 14.633 -25.891 -27.156 1 96.44 567 TYR B N 1
ATOM 9229 C CA . TYR B 1 567 ? 15.281 -24.688 -26.641 1 96.44 567 TYR B CA 1
ATOM 9230 C C . TYR B 1 567 ? 16.281 -25.031 -25.547 1 96.44 567 TYR B C 1
ATOM 9232 O O . TYR B 1 567 ? 15.938 -25.75 -24.594 1 96.44 567 TYR B O 1
ATOM 9240 N N . ASP B 1 568 ? 17.438 -24.594 -25.734 1 95.5 568 ASP B N 1
ATOM 9241 C CA . ASP B 1 568 ? 18.469 -24.656 -24.688 1 95.5 568 ASP B CA 1
ATOM 9242 C C . ASP B 1 568 ? 18.328 -23.484 -23.719 1 95.5 568 ASP B C 1
ATOM 9244 O O . ASP B 1 568 ? 18.688 -22.344 -24.062 1 95.5 568 ASP B O 1
ATOM 9248 N N . VAL B 1 569 ? 17.984 -23.781 -22.516 1 92.69 569 VAL B N 1
ATOM 9249 C CA . VAL B 1 569 ? 17.625 -22.75 -21.547 1 92.69 569 VAL B CA 1
ATOM 9250 C C . VAL B 1 569 ? 18.875 -22 -21.109 1 92.69 569 VAL B C 1
ATOM 9252 O O . VAL B 1 569 ? 18.859 -20.766 -20.969 1 92.69 569 VAL B O 1
ATOM 9255 N N . MET B 1 570 ? 19.922 -22.625 -20.859 1 87.06 570 MET B N 1
ATOM 9256 C CA . MET B 1 570 ? 21.156 -22.016 -20.359 1 87.06 570 MET B CA 1
ATOM 9257 C C . MET B 1 570 ? 21.766 -21.078 -21.391 1 87.06 570 MET B C 1
ATOM 9259 O O . MET B 1 570 ? 22.188 -19.969 -21.062 1 87.06 570 MET B O 1
ATOM 9263 N N . HIS B 1 571 ? 21.734 -21.516 -22.641 1 90.19 571 HIS B N 1
ATOM 9264 C CA . HIS B 1 571 ? 22.391 -20.75 -23.688 1 90.19 571 HIS B CA 1
ATOM 9265 C C . HIS B 1 571 ? 21.391 -19.875 -24.438 1 90.19 571 HIS B C 1
ATOM 9267 O O . HIS B 1 571 ? 21.781 -19.078 -25.297 1 90.19 571 HIS B O 1
ATOM 9273 N N . LYS B 1 572 ? 20.219 -20.062 -24.109 1 88.81 572 LYS B N 1
ATOM 9274 C CA . LYS B 1 572 ? 19.141 -19.25 -24.672 1 88.81 572 LYS B CA 1
ATOM 9275 C C . LYS B 1 572 ? 19.141 -19.312 -26.188 1 88.81 572 LYS B C 1
ATOM 9277 O O . LYS B 1 572 ? 19.125 -18.281 -26.859 1 88.81 572 LYS B O 1
ATOM 9282 N N . THR B 1 573 ? 19.234 -20.531 -26.656 1 93.12 573 THR B N 1
ATOM 9283 C CA . THR B 1 573 ? 19.25 -20.719 -28.109 1 93.12 573 THR B CA 1
ATOM 9284 C C . THR B 1 573 ? 18.391 -21.922 -28.5 1 93.12 573 THR B C 1
ATOM 9286 O O . THR B 1 573 ? 18.219 -22.844 -27.719 1 93.12 573 THR B O 1
ATOM 9289 N N . VAL B 1 574 ? 17.859 -21.844 -29.75 1 95.44 574 VAL B N 1
ATOM 9290 C CA . VAL B 1 574 ? 17.109 -22.969 -30.312 1 95.44 574 VAL B CA 1
ATOM 9291 C C . VAL B 1 574 ? 18.078 -23.969 -30.938 1 95.44 574 VAL B C 1
ATOM 9293 O O . VAL B 1 574 ? 18.828 -23.641 -31.844 1 95.44 574 VAL B O 1
ATOM 9296 N N . LEU B 1 575 ? 18.078 -25.141 -30.438 1 95.69 575 LEU B N 1
ATOM 9297 C CA . LEU B 1 575 ? 18.969 -26.188 -30.953 1 95.69 575 LEU B CA 1
ATOM 9298 C C . LEU B 1 575 ? 18.422 -26.781 -32.25 1 95.69 575 LEU B C 1
ATOM 9300 O O . LEU B 1 575 ? 19.172 -27 -33.188 1 95.69 575 LEU B O 1
ATOM 9304 N N . PHE B 1 576 ? 17.156 -27.078 -32.219 1 95.69 576 PHE B N 1
ATOM 9305 C CA . PHE B 1 576 ? 16.438 -27.609 -33.344 1 95.69 576 PHE B CA 1
ATOM 9306 C C . PHE B 1 576 ? 15.109 -26.891 -33.562 1 95.69 576 PHE B C 1
ATOM 9308 O O . PHE B 1 576 ? 14.234 -26.938 -32.688 1 95.69 576 PHE B O 1
ATOM 9315 N N . PRO B 1 577 ? 14.93 -26.266 -34.656 1 95.69 577 PRO B N 1
ATOM 9316 C CA . PRO B 1 577 ? 13.695 -25.5 -34.844 1 95.69 577 PRO B CA 1
ATOM 9317 C C . PRO B 1 577 ? 12.477 -26.391 -35.062 1 95.69 577 PRO B C 1
ATOM 9319 O O . PRO B 1 577 ? 12.625 -27.562 -35.438 1 95.69 577 PRO B O 1
ATOM 9322 N N . SER B 1 578 ? 11.367 -25.844 -34.812 1 95.44 578 SER B N 1
ATOM 9323 C CA . SER B 1 578 ? 10.133 -26.531 -35.156 1 95.44 578 SER B CA 1
ATOM 9324 C C . SER B 1 578 ? 10 -26.688 -36.656 1 95.44 578 SER B C 1
ATOM 9326 O O . SER B 1 578 ? 10.57 -25.906 -37.438 1 95.44 578 SER B O 1
ATOM 9328 N N . ILE B 1 579 ? 9.281 -27.672 -37 1 94.44 579 ILE B N 1
ATOM 9329 C CA . ILE B 1 579 ? 9.117 -27.984 -38.406 1 94.44 579 ILE B CA 1
ATOM 9330 C C . ILE B 1 579 ? 7.684 -27.703 -38.844 1 94.44 579 ILE B C 1
ATOM 9332 O O . ILE B 1 579 ? 6.734 -28.047 -38.156 1 94.44 579 ILE B O 1
ATOM 9336 N N . MET B 1 580 ? 7.578 -27.094 -40.031 1 91.31 580 MET B N 1
ATOM 9337 C CA . MET B 1 580 ? 6.246 -26.844 -40.562 1 91.31 580 MET B CA 1
ATOM 9338 C C . MET B 1 580 ? 5.555 -28.156 -40.938 1 91.31 580 MET B C 1
ATOM 9340 O O . MET B 1 580 ? 6.191 -29.078 -41.438 1 91.31 580 MET B O 1
ATOM 9344 N N . ARG B 1 581 ? 4.363 -28.203 -40.531 1 86.56 581 ARG B N 1
ATOM 9345 C CA . ARG B 1 581 ? 3.598 -29.422 -40.812 1 86.56 581 ARG B CA 1
ATOM 9346 C C . ARG B 1 581 ? 3.08 -29.406 -42.25 1 86.56 581 ARG B C 1
ATOM 9348 O O . ARG B 1 581 ? 2.59 -28.391 -42.75 1 86.56 581 ARG B O 1
#

Radius of gyration: 33.73 Å; Cα contacts (8 Å, |Δi|>4): 2870; chains: 2; bounding box: 76×108×74 Å

Nearest PDB structures (foldseek):
  3t81-assembly1_B  TM=8.340E-01  e=1.447E-34  Agrobacterium fabrum str. C58
  3t8l-assembly1_A  TM=8.326E-01  e=1.915E-33  Agrobacterium fabrum str. C58
  3mtw-assembly1_A  TM=7.112E-01  e=6.672E-15  Caulobacter vibrioides
  1onw-assembly1_B  TM=7.532E-01  e=1.168E-12  Escherichia coli
  3ooq-assembly1_E  TM=5.172E-01  e=1.554E-10  Thermotoga maritima MSB8

Organism: Geobacillus kaustophilus (strain HTA426) (NCBI:txid235909)